Protein AF-A0A8T7HPU5-F1 (afdb_monomer_lite)

pLDDT: mean 74.35, std 21.43, range [22.91, 98.75]

Structure (mmCIF, N/CA/C/O backbone):
data_AF-A0A8T7HPU5-F1
#
_entry.id   AF-A0A8T7HPU5-F1
#
loop_
_atom_site.group_PDB
_atom_site.id
_atom_site.type_symbol
_atom_site.label_atom_id
_atom_site.label_alt_id
_atom_site.label_comp_id
_atom_site.label_asym_id
_atom_site.label_entity_id
_atom_site.label_seq_id
_atom_site.pdbx_PDB_ins_code
_atom_site.Cartn_x
_atom_site.Cartn_y
_atom_site.Cartn_z
_atom_site.occupancy
_atom_site.B_iso_or_equiv
_atom_site.auth_seq_id
_atom_site.auth_comp_id
_atom_site.auth_asym_id
_atom_site.auth_atom_id
_atom_site.pdbx_PDB_model_num
ATOM 1 N N . MET A 1 1 ? 37.423 11.727 41.765 1.00 43.75 1 MET A N 1
ATOM 2 C CA . MET A 1 1 ? 37.832 10.929 40.585 1.00 43.75 1 MET A CA 1
ATOM 3 C C . MET A 1 1 ? 38.995 10.023 40.966 1.00 43.75 1 MET A C 1
ATOM 5 O O . MET A 1 1 ? 39.881 10.502 41.656 1.00 43.75 1 MET A O 1
ATOM 9 N N . LYS A 1 2 ? 38.982 8.768 40.485 1.00 33.03 2 LYS A N 1
ATOM 10 C CA . LYS A 1 2 ? 39.966 7.675 40.692 1.00 33.03 2 LYS A CA 1
ATOM 11 C C . LYS A 1 2 ? 39.807 6.815 41.959 1.00 33.03 2 LYS A C 1
ATOM 13 O O . LYS A 1 2 ? 40.666 6.847 42.831 1.00 33.03 2 LYS A O 1
ATOM 18 N N . LYS A 1 3 ? 38.736 6.002 42.013 1.00 33.00 3 LYS A N 1
ATOM 19 C CA . LYS A 1 3 ? 38.718 4.702 42.732 1.00 33.00 3 LYS A CA 1
ATOM 20 C C . LYS A 1 3 ? 37.520 3.777 42.408 1.00 33.00 3 LYS A C 1
ATOM 22 O O . LYS A 1 3 ? 37.065 3.059 43.284 1.00 33.00 3 LYS A O 1
ATOM 27 N N . ILE A 1 4 ? 36.995 3.774 41.173 1.00 34.06 4 ILE A N 1
ATOM 28 C CA . ILE A 1 4 ? 35.880 2.871 40.774 1.00 34.06 4 ILE A CA 1
ATOM 29 C C . ILE A 1 4 ? 36.101 2.286 39.361 1.00 34.06 4 ILE A C 1
ATOM 31 O O . ILE A 1 4 ? 35.170 2.169 38.588 1.00 34.06 4 ILE A O 1
ATOM 35 N N . TRP A 1 5 ? 37.337 1.967 38.959 1.00 32.38 5 TRP A N 1
ATOM 36 C CA . TRP A 1 5 ? 37.589 1.488 37.580 1.00 32.38 5 TRP A CA 1
ATOM 37 C C . TRP A 1 5 ? 38.651 0.384 37.441 1.00 32.38 5 TRP A C 1
ATOM 39 O O . TRP A 1 5 ? 39.203 0.207 36.364 1.00 32.38 5 TRP A O 1
ATOM 49 N N . PHE A 1 6 ? 38.968 -0.375 38.498 1.00 30.06 6 PHE A N 1
ATOM 50 C CA . PHE A 1 6 ? 40.076 -1.345 38.418 1.00 30.06 6 PHE A CA 1
ATOM 51 C C . PHE A 1 6 ? 39.869 -2.650 39.199 1.00 30.06 6 PHE A C 1
ATOM 53 O O . PHE A 1 6 ? 40.793 -3.134 39.843 1.00 30.06 6 PHE A O 1
ATOM 60 N N . MET A 1 7 ? 38.658 -3.220 39.191 1.00 25.92 7 MET A N 1
ATOM 61 C CA . MET A 1 7 ? 38.436 -4.485 39.911 1.00 25.92 7 MET A CA 1
ATOM 62 C C . MET A 1 7 ? 37.400 -5.442 39.302 1.00 25.92 7 MET A C 1
ATOM 64 O O . MET A 1 7 ? 36.819 -6.235 40.031 1.00 25.92 7 MET A O 1
ATOM 68 N N . MET A 1 8 ? 37.154 -5.401 37.986 1.00 27.83 8 MET A N 1
ATOM 69 C CA . MET A 1 8 ? 36.168 -6.310 37.366 1.00 27.83 8 MET A CA 1
ATOM 70 C C . MET A 1 8 ? 36.596 -6.981 36.058 1.00 27.83 8 MET A C 1
ATOM 72 O O . MET A 1 8 ? 35.745 -7.465 35.324 1.00 27.83 8 MET A O 1
ATOM 76 N N . PHE A 1 9 ? 37.893 -7.091 35.773 1.00 30.23 9 PHE A N 1
ATOM 77 C CA . PHE A 1 9 ? 38.352 -7.943 34.675 1.00 30.23 9 PHE A CA 1
ATOM 78 C C . PHE A 1 9 ? 39.666 -8.624 35.042 1.00 30.23 9 PHE A C 1
ATOM 80 O O . PHE A 1 9 ? 40.619 -7.949 35.415 1.00 30.23 9 PHE A O 1
ATOM 87 N N . ILE A 1 10 ? 39.705 -9.945 34.851 1.00 28.42 10 ILE A N 1
ATOM 88 C CA . ILE A 1 10 ? 40.813 -10.885 35.088 1.00 28.42 10 ILE A CA 1
ATOM 89 C C . ILE A 1 10 ? 40.768 -11.548 36.472 1.00 28.42 10 ILE A C 1
ATOM 91 O O . ILE A 1 10 ? 41.552 -11.253 37.364 1.00 28.42 10 ILE A O 1
ATOM 95 N N . LEU A 1 11 ? 39.889 -12.541 36.595 1.00 26.28 11 LEU A N 1
ATOM 96 C CA . LEU A 1 11 ? 40.323 -13.885 36.973 1.00 26.28 11 LEU A CA 1
ATOM 97 C C . LEU A 1 11 ? 39.499 -14.873 36.146 1.00 26.28 11 LEU A C 1
ATOM 99 O O . LEU A 1 11 ? 38.286 -14.987 36.293 1.00 26.28 11 LEU A O 1
ATOM 103 N N . MET A 1 12 ? 40.189 -15.484 35.188 1.00 27.56 12 MET A N 1
ATOM 104 C CA . MET A 1 12 ? 39.673 -16.528 34.324 1.00 27.56 12 MET A CA 1
ATOM 105 C C . MET A 1 12 ? 39.322 -17.789 35.131 1.00 27.56 12 MET A C 1
ATOM 107 O O . MET A 1 12 ? 40.012 -18.132 36.090 1.00 27.56 12 MET A O 1
ATOM 111 N N . LEU A 1 13 ? 38.306 -18.512 34.653 1.00 27.16 13 LEU A N 1
ATOM 112 C CA . LEU A 1 13 ? 38.219 -19.981 34.706 1.00 27.16 13 LEU A CA 1
ATOM 113 C C . LEU A 1 13 ? 39.570 -20.630 34.304 1.00 27.16 13 LEU A C 1
ATOM 115 O O . LEU A 1 13 ? 40.274 -20.010 33.504 1.00 27.16 13 LEU A O 1
ATOM 119 N N . PRO A 1 14 ? 39.935 -21.864 34.737 1.00 45.97 14 PRO A N 1
ATOM 120 C CA . PRO A 1 14 ? 39.029 -23.025 34.785 1.00 45.97 14 PRO A CA 1
ATOM 121 C C . PRO A 1 14 ? 39.266 -24.049 35.926 1.00 45.97 14 PRO A C 1
ATOM 123 O O . PRO A 1 14 ? 40.374 -24.201 36.424 1.00 45.97 14 PRO A O 1
ATOM 126 N N . TYR A 1 15 ? 38.233 -24.815 36.293 1.00 28.52 15 TYR A N 1
ATOM 127 C CA . TYR A 1 15 ? 38.174 -26.281 36.127 1.00 28.52 15 TYR A CA 1
ATOM 128 C C . TYR A 1 15 ? 36.854 -26.827 36.685 1.00 28.52 15 TYR A C 1
ATOM 130 O O . TYR A 1 15 ? 36.416 -26.478 37.778 1.00 28.52 15 TYR A O 1
ATOM 138 N N . ALA A 1 16 ? 36.235 -27.682 35.878 1.00 30.61 16 ALA A N 1
ATOM 139 C CA . ALA A 1 16 ? 35.053 -28.467 36.181 1.00 30.61 16 ALA A CA 1
ATOM 140 C C . ALA A 1 16 ? 35.331 -29.546 37.239 1.00 30.61 16 ALA A C 1
ATOM 142 O O . ALA A 1 16 ? 36.464 -30.013 37.336 1.00 30.61 16 ALA A O 1
ATOM 143 N N . LEU A 1 17 ? 34.280 -29.997 37.935 1.00 26.05 17 LEU A N 1
ATOM 144 C CA . LEU A 1 17 ? 33.913 -31.416 38.052 1.00 26.05 17 LEU A CA 1
ATOM 145 C C . LEU A 1 17 ? 32.522 -31.565 38.703 1.00 26.05 17 LEU A C 1
ATOM 147 O O . LEU A 1 17 ? 32.294 -31.099 39.811 1.00 26.05 17 LEU A O 1
ATOM 151 N N . CYS A 1 18 ? 31.642 -32.222 37.943 1.00 27.22 18 CYS A N 1
ATOM 152 C CA . CYS A 1 18 ? 30.516 -33.085 38.314 1.00 27.22 18 CYS A CA 1
ATOM 153 C C . CYS A 1 18 ? 29.656 -32.757 39.544 1.00 27.22 18 CYS A C 1
ATOM 155 O O . CYS A 1 18 ? 30.062 -33.043 40.661 1.00 27.22 18 CYS A O 1
ATOM 157 N N . GLU A 1 19 ? 28.386 -32.421 39.294 1.00 25.97 19 GLU A N 1
ATOM 158 C CA . GLU A 1 19 ? 27.231 -33.079 39.926 1.00 25.97 19 GLU A CA 1
ATOM 159 C C . GLU A 1 19 ? 25.975 -32.897 39.037 1.00 25.97 19 GLU A C 1
ATOM 161 O O . GLU A 1 19 ? 25.767 -31.833 38.464 1.00 25.97 19 GLU A O 1
ATOM 166 N N . TYR A 1 20 ? 25.243 -34.003 38.844 1.00 26.73 20 TYR A N 1
ATOM 167 C CA . TYR A 1 20 ? 23.971 -34.256 38.131 1.00 26.73 20 TYR A CA 1
ATOM 168 C C . TYR A 1 20 ? 23.191 -33.079 37.492 1.00 26.73 20 TYR A C 1
ATOM 170 O O . TYR A 1 20 ? 22.871 -32.121 38.196 1.00 26.73 20 TYR A O 1
ATOM 178 N N . PRO A 1 21 ? 22.691 -33.194 36.236 1.00 32.06 21 PRO A N 1
ATOM 179 C CA . PRO A 1 21 ? 21.580 -32.355 35.817 1.00 32.06 21 PRO A CA 1
ATOM 180 C C . PRO A 1 21 ? 20.323 -32.833 36.551 1.00 32.06 21 PRO A C 1
ATOM 182 O O . PRO A 1 21 ? 19.776 -33.907 36.293 1.00 32.06 21 PRO A O 1
ATOM 185 N N . ALA A 1 22 ? 19.904 -32.029 37.523 1.00 30.55 22 ALA A N 1
ATOM 186 C CA . ALA A 1 22 ? 18.551 -32.053 38.038 1.00 30.55 22 ALA A CA 1
ATOM 187 C C . ALA A 1 22 ? 17.574 -31.898 36.866 1.00 30.55 22 ALA A C 1
ATOM 189 O O . ALA A 1 22 ? 17.800 -31.085 35.969 1.00 30.55 22 ALA A O 1
ATOM 190 N N . TRP A 1 23 ? 16.489 -32.670 36.903 1.00 33.09 23 TRP A N 1
ATOM 191 C CA . TRP A 1 23 ? 15.295 -32.420 36.107 1.00 33.09 23 TRP A CA 1
ATOM 192 C C . TRP A 1 23 ? 14.881 -30.964 36.317 1.00 33.09 23 TRP A C 1
ATOM 194 O O . TRP A 1 23 ? 14.384 -30.597 37.382 1.00 33.09 23 TRP A O 1
ATOM 204 N N . THR A 1 24 ? 15.136 -30.106 35.336 1.00 34.16 24 THR A N 1
ATOM 205 C CA . THR A 1 24 ? 14.506 -28.796 35.311 1.00 34.16 24 THR A CA 1
ATOM 206 C C . THR A 1 24 ? 13.096 -29.015 34.798 1.00 34.16 24 THR A C 1
ATOM 208 O O . THR A 1 24 ? 12.882 -29.087 33.591 1.00 34.16 24 THR A O 1
ATOM 211 N N . ASP A 1 25 ? 12.141 -29.115 35.721 1.00 36.31 25 ASP A N 1
ATOM 212 C CA . ASP A 1 25 ? 10.736 -28.805 35.458 1.00 36.31 25 ASP A CA 1
ATOM 213 C C . ASP A 1 25 ? 10.659 -27.327 35.036 1.00 36.31 25 ASP A C 1
ATOM 215 O O . ASP A 1 25 ? 10.293 -26.446 35.818 1.00 36.31 25 ASP A O 1
ATOM 219 N N . SER A 1 26 ? 11.087 -27.000 33.813 1.00 39.91 26 SER A N 1
ATOM 220 C CA . SER A 1 26 ? 10.837 -25.681 33.249 1.00 39.91 26 SER A CA 1
ATOM 221 C C . SER A 1 26 ? 9.363 -25.645 32.872 1.00 39.91 26 SER A C 1
ATOM 223 O O . SER A 1 26 ? 8.973 -26.048 31.778 1.00 39.91 26 SER A O 1
ATOM 225 N N . MET A 1 27 ? 8.533 -25.215 33.822 1.00 45.03 27 MET A N 1
ATOM 226 C CA . MET A 1 27 ? 7.154 -24.833 33.555 1.00 45.03 27 MET A CA 1
ATOM 227 C C . MET A 1 27 ? 7.147 -23.789 32.426 1.00 45.03 27 MET A C 1
ATOM 229 O O . MET A 1 27 ? 7.620 -22.670 32.615 1.00 45.03 27 MET A O 1
ATOM 233 N N . ASP A 1 28 ? 6.632 -24.204 31.268 1.00 52.56 28 ASP A N 1
ATOM 234 C CA . ASP A 1 28 ? 6.396 -23.454 30.031 1.00 52.56 28 ASP A CA 1
ATOM 235 C C . ASP A 1 28 ? 7.604 -22.689 29.446 1.00 52.56 28 ASP A C 1
ATOM 237 O O . ASP A 1 28 ? 7.852 -21.527 29.780 1.00 52.56 28 ASP A O 1
ATOM 241 N N . ALA A 1 29 ? 8.288 -23.293 28.466 1.00 53.31 29 ALA A N 1
ATOM 242 C CA . ALA A 1 29 ? 9.093 -22.548 27.489 1.00 53.31 29 ALA A CA 1
ATOM 243 C C . ALA A 1 29 ? 8.183 -21.539 26.753 1.00 53.31 29 ALA A C 1
ATOM 245 O O . ALA A 1 29 ? 7.066 -21.885 26.358 1.00 53.31 29 ALA A O 1
ATOM 246 N N . LYS A 1 30 ? 8.608 -20.277 26.610 1.00 55.06 30 LYS A N 1
ATOM 247 C CA . LYS A 1 30 ? 7.749 -19.155 26.167 1.00 55.06 30 LYS A CA 1
ATOM 248 C C . LYS A 1 30 ? 8.330 -18.319 25.026 1.00 55.06 30 LYS A C 1
ATOM 250 O O . LYS A 1 30 ? 7.783 -17.252 24.745 1.00 55.06 30 LYS A O 1
ATOM 255 N N . SER A 1 31 ? 9.391 -18.757 24.344 1.00 68.38 31 SER A N 1
ATOM 256 C CA . SER A 1 31 ? 9.898 -18.018 23.182 1.00 68.38 31 SER A CA 1
ATOM 257 C C . SER A 1 31 ? 10.467 -18.894 22.064 1.00 68.38 31 SER A C 1
ATOM 259 O O . SER A 1 31 ? 11.044 -19.945 22.316 1.00 68.38 31 SER A O 1
ATOM 261 N N . GLU A 1 32 ? 10.411 -18.393 20.825 1.00 64.44 32 GLU A N 1
ATOM 262 C CA . GLU A 1 32 ? 11.103 -18.975 19.658 1.00 64.44 32 GLU A CA 1
ATOM 263 C C . GLU A 1 32 ? 12.636 -18.994 19.802 1.00 64.44 32 GLU A C 1
ATOM 265 O O . GLU A 1 32 ? 13.326 -19.563 18.961 1.00 64.44 32 GLU A O 1
ATOM 270 N N . LYS A 1 33 ? 13.189 -18.362 20.846 1.00 70.19 33 LYS A N 1
ATOM 271 C CA . LYS A 1 33 ? 14.622 -18.383 21.172 1.00 70.19 33 LYS A CA 1
ATOM 272 C C . LYS A 1 33 ? 14.982 -19.500 22.150 1.00 70.19 33 LYS A C 1
ATOM 274 O O . LYS A 1 33 ? 16.169 -19.705 22.404 1.00 70.19 33 LYS A O 1
ATOM 279 N N . ASP A 1 34 ? 13.991 -20.194 22.706 1.00 78.50 34 ASP A N 1
ATOM 280 C CA . ASP A 1 34 ? 14.223 -21.295 23.631 1.00 78.50 34 ASP A CA 1
ATOM 281 C C . ASP A 1 34 ? 14.756 -22.507 22.841 1.00 78.50 34 ASP A C 1
ATOM 283 O O . ASP A 1 34 ? 14.371 -22.711 21.683 1.00 78.50 34 ASP A O 1
ATOM 287 N N . PRO A 1 35 ? 15.656 -23.318 23.429 1.00 83.94 35 PRO A N 1
ATOM 288 C CA . PRO A 1 35 ? 16.241 -24.480 22.755 1.00 83.94 35 PRO A CA 1
ATOM 289 C C . PRO A 1 35 ? 15.180 -25.490 22.282 1.00 83.94 35 PRO A C 1
ATOM 291 O O . PRO A 1 35 ? 15.381 -26.168 21.276 1.00 83.94 35 PRO A O 1
ATOM 294 N N . LEU A 1 36 ? 14.027 -25.555 22.951 1.00 87.31 36 LEU A N 1
ATOM 295 C CA . LEU A 1 36 ? 12.893 -26.387 22.559 1.00 87.31 36 LEU A CA 1
ATOM 296 C C . LEU A 1 36 ? 11.577 -25.723 23.001 1.00 87.31 36 LEU A C 1
ATOM 298 O O . LEU A 1 36 ? 11.451 -25.332 24.161 1.00 87.31 36 LEU A O 1
ATOM 302 N N . TYR A 1 37 ? 10.605 -25.580 22.095 1.00 85.69 37 TYR A N 1
ATOM 303 C CA . TYR A 1 37 ? 9.370 -24.818 22.340 1.00 85.69 37 TYR A CA 1
ATOM 304 C C . TYR A 1 37 ? 8.148 -25.424 21.630 1.00 85.69 37 TYR A C 1
ATOM 306 O O . TYR A 1 37 ? 8.263 -25.880 20.496 1.00 85.69 37 TYR A O 1
ATOM 314 N N . ILE A 1 38 ? 6.968 -25.398 22.269 1.00 86.75 38 ILE A N 1
ATOM 315 C CA . ILE A 1 38 ? 5.692 -25.832 21.670 1.00 86.75 38 ILE A CA 1
ATOM 316 C C . ILE A 1 38 ? 4.753 -24.633 21.509 1.00 86.75 38 ILE A C 1
ATOM 318 O O . ILE A 1 38 ? 4.292 -24.040 22.488 1.00 86.75 38 ILE A O 1
ATOM 322 N N . GLU A 1 39 ? 4.380 -24.343 20.266 1.00 87.75 39 GLU A N 1
ATOM 323 C CA . GLU A 1 39 ? 3.296 -23.432 19.927 1.00 87.75 39 GLU A CA 1
ATOM 324 C C . GLU A 1 39 ? 1.978 -24.212 19.769 1.00 87.75 39 GLU A C 1
ATOM 326 O O . GLU A 1 39 ? 1.779 -24.984 18.831 1.00 87.75 39 GLU A O 1
ATOM 331 N N . MET A 1 40 ? 1.054 -23.990 20.702 1.00 84.06 40 MET A N 1
ATOM 332 C CA . MET A 1 40 ? -0.336 -24.460 20.650 1.00 84.06 40 MET A CA 1
ATOM 333 C C . MET A 1 40 ? -1.232 -23.526 21.471 1.00 84.06 40 MET A C 1
ATOM 335 O O . MET A 1 40 ? -0.732 -22.715 22.255 1.00 84.06 40 MET A O 1
ATOM 339 N N . ASP A 1 41 ? -2.549 -23.629 21.322 1.00 80.62 41 ASP A N 1
ATOM 340 C CA . ASP A 1 41 ? -3.497 -22.828 22.097 1.00 80.62 41 ASP A CA 1
ATOM 341 C C . ASP A 1 41 ? -3.610 -23.297 23.558 1.00 80.62 41 ASP A C 1
ATOM 343 O O . ASP A 1 41 ? -3.800 -24.476 23.829 1.00 80.62 41 ASP A O 1
ATOM 347 N N . ASP A 1 42 ? -3.623 -22.355 24.510 1.00 84.44 42 ASP A N 1
ATOM 348 C CA . ASP A 1 42 ? -3.756 -22.658 25.957 1.00 84.44 42 ASP A CA 1
ATOM 349 C C . ASP A 1 42 ? -5.128 -23.248 26.349 1.00 84.44 42 ASP A C 1
ATOM 351 O O . ASP A 1 42 ? -5.370 -23.645 27.490 1.00 84.44 42 ASP A O 1
ATOM 355 N N . SER A 1 43 ? -6.072 -23.263 25.408 1.00 78.19 43 SER A N 1
ATOM 356 C CA . SER A 1 43 ? -7.384 -23.860 25.600 1.00 78.19 43 SER A CA 1
ATOM 357 C C . SER A 1 43 ? -7.918 -24.366 24.274 1.00 78.19 43 SER A C 1
ATOM 359 O O . SER A 1 43 ? -7.900 -23.610 23.299 1.00 78.19 43 SER A O 1
ATOM 361 N N . LEU A 1 44 ? -8.377 -25.617 24.271 1.00 75.62 44 LEU A N 1
ATOM 362 C CA . LEU A 1 44 ? -8.772 -26.366 23.080 1.00 75.62 44 LEU A CA 1
ATOM 363 C C . LEU A 1 44 ? -10.199 -26.896 23.224 1.00 75.62 44 LEU A C 1
ATOM 365 O O . LEU A 1 44 ? -10.546 -27.337 24.319 1.00 75.62 44 LEU A O 1
ATOM 369 N N . PRO A 1 45 ? -11.032 -26.851 22.175 1.00 71.25 45 PRO A N 1
ATOM 370 C CA . PRO A 1 45 ? -12.383 -27.382 22.247 1.00 71.25 45 PRO A CA 1
ATOM 371 C C . PRO A 1 45 ? -12.373 -28.912 22.358 1.00 71.25 45 PRO A C 1
ATOM 373 O O . PRO A 1 45 ? -11.582 -29.581 21.693 1.00 71.25 45 PRO A O 1
ATOM 376 N N . SER A 1 46 ? -13.261 -29.462 23.190 1.00 70.81 46 SER A N 1
ATOM 377 C CA . SER A 1 46 ? -13.429 -30.918 23.304 1.00 70.81 46 SER A CA 1
ATOM 378 C C . SER A 1 46 ? -13.834 -31.532 21.956 1.00 70.81 46 SER A C 1
ATOM 380 O O . SER A 1 46 ? -14.648 -30.959 21.232 1.00 70.81 46 SER A O 1
ATOM 382 N N . TYR A 1 47 ? -13.247 -32.681 21.621 1.00 60.75 47 TYR A N 1
ATOM 383 C CA . TYR A 1 47 ? -13.461 -33.476 20.403 1.00 60.75 47 TYR A CA 1
ATOM 384 C C . TYR A 1 47 ? -13.100 -32.803 19.069 1.00 60.75 47 TYR A C 1
ATOM 386 O O . TYR A 1 47 ? -13.316 -33.392 18.008 1.00 60.75 47 TYR A O 1
ATOM 394 N N . MET A 1 48 ? -12.498 -31.611 19.095 1.00 61.34 48 MET A N 1
ATOM 395 C CA . MET A 1 48 ? -12.080 -30.902 17.885 1.00 61.34 48 MET A CA 1
ATOM 396 C C . MET A 1 48 ? -10.609 -31.181 17.531 1.00 61.34 48 MET A C 1
ATOM 398 O O . MET A 1 48 ? -9.756 -31.211 18.424 1.00 61.34 48 MET A O 1
ATOM 402 N N . PRO A 1 49 ? -10.286 -31.351 16.234 1.00 65.44 49 PRO A N 1
ATOM 403 C CA . PRO A 1 49 ? -8.915 -31.363 15.733 1.00 65.44 49 PRO A CA 1
ATOM 404 C C . PRO A 1 49 ? -8.136 -30.107 16.148 1.00 65.44 49 PRO A C 1
ATOM 406 O O . PRO A 1 49 ? -8.584 -28.983 15.923 1.00 65.44 49 PRO A O 1
ATOM 409 N N . ALA A 1 50 ? -6.946 -30.298 16.702 1.00 74.38 50 ALA A N 1
ATOM 410 C CA . ALA A 1 50 ? -5.995 -29.259 17.069 1.00 74.38 50 ALA A CA 1
ATOM 411 C C . ALA A 1 50 ? -4.617 -29.567 16.468 1.00 74.38 50 ALA A C 1
ATOM 413 O O . ALA A 1 50 ? -4.327 -30.697 16.070 1.00 74.38 50 ALA A O 1
ATOM 414 N N . LYS A 1 51 ? -3.765 -28.543 16.395 1.00 84.50 51 LYS A N 1
ATOM 415 C CA . LYS A 1 51 ? -2.385 -28.652 15.915 1.00 84.50 51 LYS A CA 1
ATOM 416 C C . LYS A 1 51 ? -1.427 -28.103 16.964 1.00 84.50 51 LYS A C 1
ATOM 418 O O . LYS A 1 51 ? -1.691 -27.050 17.544 1.00 84.50 51 LYS A O 1
ATOM 423 N N . ALA A 1 52 ? -0.314 -28.795 17.166 1.00 85.38 52 ALA A N 1
ATOM 424 C CA . ALA A 1 52 ? 0.838 -28.304 17.909 1.00 85.38 52 ALA A CA 1
ATOM 425 C C . ALA A 1 52 ? 2.035 -28.195 16.963 1.00 85.38 52 ALA A C 1
ATOM 427 O O . ALA A 1 52 ? 2.332 -29.141 16.233 1.00 85.38 52 ALA A O 1
ATOM 428 N N . LYS A 1 53 ? 2.725 -27.052 16.991 1.00 91.00 53 LYS A N 1
ATOM 429 C CA . LYS A 1 53 ? 4.021 -26.872 16.329 1.00 91.00 53 LYS A CA 1
ATOM 430 C C . LYS A 1 53 ? 5.129 -26.931 17.369 1.00 91.00 53 LYS A C 1
ATOM 432 O O . LYS A 1 53 ? 5.045 -26.251 18.384 1.00 91.00 53 LYS A O 1
ATOM 437 N N . ILE A 1 54 ? 6.160 -27.727 17.125 1.00 90.69 54 ILE A N 1
ATOM 438 C CA . ILE A 1 54 ? 7.296 -27.915 18.027 1.00 90.69 54 ILE A CA 1
ATOM 439 C C . ILE A 1 54 ? 8.545 -27.381 17.337 1.00 90.69 54 ILE A C 1
ATOM 441 O O . ILE A 1 54 ? 8.966 -27.927 16.323 1.00 90.69 54 ILE A O 1
ATOM 445 N N . PHE A 1 55 ? 9.121 -26.314 17.880 1.00 89.44 55 PHE A N 1
ATOM 446 C CA . PHE A 1 55 ? 10.350 -25.686 17.404 1.00 89.44 55 PHE A CA 1
ATOM 447 C C . PHE A 1 55 ? 11.545 -26.268 18.156 1.00 89.44 55 PHE A C 1
ATOM 449 O O . PHE A 1 55 ? 11.563 -26.270 19.388 1.00 89.44 55 PHE A O 1
ATOM 456 N N . ILE A 1 56 ? 12.539 -26.759 17.416 1.00 93.25 56 ILE A N 1
ATOM 457 C CA . ILE A 1 56 ? 13.693 -27.490 17.952 1.00 93.25 56 ILE A CA 1
ATOM 458 C C . ILE A 1 56 ? 14.954 -26.716 17.581 1.00 93.25 56 ILE A C 1
ATOM 460 O O . ILE A 1 56 ? 15.559 -26.936 16.534 1.00 93.25 56 ILE A O 1
ATOM 464 N N . ASN A 1 57 ? 15.335 -25.768 18.432 1.00 89.12 57 ASN A N 1
ATOM 465 C CA . ASN A 1 57 ? 16.496 -24.906 18.212 1.00 89.12 57 ASN A CA 1
ATOM 466 C C . ASN A 1 57 ? 17.785 -25.478 18.814 1.00 89.12 57 ASN A C 1
ATOM 468 O O . ASN A 1 57 ? 18.871 -25.016 18.465 1.00 89.12 57 ASN A O 1
ATOM 472 N N . ASP A 1 58 ? 17.680 -26.473 19.698 1.00 91.81 58 ASP A N 1
ATOM 473 C CA . ASP A 1 58 ? 18.818 -27.111 20.347 1.00 91.81 58 ASP A CA 1
ATOM 474 C C . ASP A 1 58 ? 19.647 -27.924 19.332 1.00 91.81 58 ASP A C 1
ATOM 476 O O . ASP A 1 58 ? 19.165 -28.933 18.795 1.00 91.81 58 ASP A O 1
ATOM 480 N N . PRO A 1 59 ? 20.907 -27.531 19.059 1.00 90.38 59 PRO A N 1
ATOM 481 C CA . PRO A 1 59 ? 21.751 -28.235 18.102 1.00 90.38 59 PRO A CA 1
ATOM 482 C C . PRO A 1 59 ? 22.045 -29.685 18.502 1.00 90.38 59 PRO A C 1
ATOM 484 O O . PRO A 1 59 ? 22.265 -30.513 17.618 1.00 90.38 59 PRO A O 1
ATOM 487 N N . LEU A 1 60 ? 22.058 -30.005 19.803 1.00 90.50 60 LEU A N 1
ATOM 488 C CA . LEU A 1 60 ? 22.287 -31.361 20.299 1.00 90.50 60 LEU A CA 1
ATOM 489 C C . LEU A 1 60 ? 21.092 -32.254 19.973 1.00 90.50 60 LEU A C 1
ATOM 491 O O . LEU A 1 60 ? 21.289 -33.342 19.440 1.00 90.50 60 LEU A O 1
ATOM 495 N N . ILE A 1 61 ? 19.864 -31.784 20.218 1.00 93.75 61 ILE A N 1
ATOM 496 C CA . ILE A 1 61 ? 18.646 -32.539 19.886 1.00 93.75 61 ILE A CA 1
ATOM 497 C C . ILE A 1 61 ? 18.581 -32.786 18.378 1.00 93.75 61 ILE A C 1
ATOM 499 O O . ILE A 1 61 ? 18.414 -33.923 17.954 1.00 93.75 61 ILE A O 1
ATOM 503 N N . ARG A 1 62 ? 18.786 -31.753 17.550 1.00 93.38 62 ARG A N 1
ATOM 504 C CA . ARG A 1 62 ? 18.752 -31.898 16.081 1.00 93.38 62 ARG A CA 1
ATOM 505 C C . ARG A 1 62 ? 19.794 -32.866 15.530 1.00 93.38 62 ARG A C 1
ATOM 507 O O . ARG A 1 62 ? 19.567 -33.459 14.482 1.00 93.38 62 ARG A O 1
ATOM 514 N N . LYS A 1 63 ? 20.945 -32.971 16.195 1.00 93.62 63 LYS A N 1
ATOM 515 C CA . LYS A 1 63 ? 22.068 -33.795 15.746 1.00 93.62 63 LYS A CA 1
ATOM 516 C C . LYS A 1 63 ? 21.997 -35.230 16.260 1.00 93.62 63 LYS A C 1
ATOM 518 O O . LYS A 1 63 ? 22.370 -36.141 15.530 1.00 93.62 63 LYS A O 1
ATOM 523 N N . GLU A 1 64 ? 21.597 -35.416 17.513 1.00 93.75 64 GLU A N 1
ATOM 524 C CA . GLU A 1 64 ? 21.751 -36.688 18.226 1.00 93.75 64 GLU A CA 1
ATOM 525 C C . GLU A 1 64 ? 20.419 -37.409 18.482 1.00 93.75 64 GLU A C 1
ATOM 527 O O . GLU A 1 64 ? 20.441 -38.608 18.760 1.00 93.75 64 GLU A O 1
ATOM 532 N N . ALA A 1 65 ? 19.267 -36.728 18.409 1.00 94.62 65 ALA A N 1
ATOM 533 C CA . ALA A 1 65 ? 17.978 -37.404 18.533 1.00 94.62 65 ALA A CA 1
ATOM 534 C C . ALA A 1 65 ? 17.635 -38.117 17.224 1.00 94.62 65 ALA A C 1
ATOM 536 O O . ALA A 1 65 ? 17.797 -37.563 16.139 1.00 94.62 65 ALA A O 1
ATOM 537 N N . ASN A 1 66 ? 17.130 -39.340 17.335 1.00 93.19 66 ASN A N 1
ATOM 538 C CA . ASN A 1 66 ? 16.679 -40.146 16.200 1.00 93.19 66 ASN A CA 1
ATOM 539 C C . ASN A 1 66 ? 15.230 -40.634 16.354 1.00 93.19 66 ASN A C 1
ATOM 541 O O . ASN A 1 66 ? 14.665 -41.167 15.398 1.00 93.19 66 ASN A O 1
ATOM 545 N N . TYR A 1 67 ? 14.611 -40.408 17.519 1.00 91.25 67 TYR A N 1
ATOM 546 C CA . TYR A 1 67 ? 13.194 -40.667 17.767 1.00 91.25 67 TYR A CA 1
ATOM 547 C C . TYR A 1 67 ? 12.570 -39.588 18.653 1.00 91.25 67 TYR A C 1
ATOM 549 O O . TYR A 1 67 ? 13.248 -38.990 19.491 1.00 91.25 67 TYR A O 1
ATOM 557 N N . ILE A 1 68 ? 11.261 -39.397 18.497 1.00 91.19 68 ILE A N 1
ATOM 558 C CA . ILE A 1 68 ? 10.418 -38.606 19.400 1.00 91.19 68 ILE A CA 1
ATOM 559 C C . ILE A 1 68 ? 9.289 -39.456 19.966 1.00 91.19 68 ILE A C 1
ATOM 561 O O . ILE A 1 68 ? 8.742 -40.272 19.235 1.00 91.19 68 ILE A O 1
ATOM 565 N N . GLU A 1 69 ? 8.897 -39.232 21.214 1.00 88.62 69 GLU A N 1
ATOM 566 C CA . GLU A 1 69 ? 7.669 -39.770 21.803 1.00 88.62 69 GLU A CA 1
ATOM 567 C C . GLU A 1 69 ? 6.686 -38.627 22.048 1.00 88.62 69 GLU A C 1
ATOM 569 O O . GLU A 1 69 ? 7.047 -37.603 22.623 1.00 88.62 69 GLU A O 1
ATOM 574 N N . VAL A 1 70 ? 5.448 -38.784 21.582 1.00 85.38 70 VAL A N 1
ATOM 575 C CA . VAL A 1 70 ? 4.380 -37.799 21.787 1.00 85.38 70 VAL A CA 1
ATOM 576 C C . VAL A 1 70 ? 3.484 -38.298 22.907 1.00 85.38 70 VAL A C 1
ATOM 578 O O . VAL A 1 70 ? 3.069 -39.452 22.905 1.00 85.38 70 VAL A O 1
ATOM 581 N N . PHE A 1 71 ? 3.155 -37.429 23.852 1.00 84.88 71 PHE A N 1
ATOM 582 C CA . PHE A 1 71 ? 2.228 -37.740 24.926 1.00 84.88 71 PHE A CA 1
ATOM 583 C C . PHE A 1 71 ? 1.180 -36.643 25.044 1.00 84.88 71 PHE A C 1
ATOM 585 O O . PHE A 1 71 ? 1.495 -35.458 25.100 1.00 84.88 71 PHE A O 1
ATOM 592 N N . ALA A 1 72 ? -0.087 -37.034 25.118 1.00 80.38 72 ALA A N 1
ATOM 593 C CA . ALA A 1 72 ? -1.177 -36.112 25.374 1.00 80.38 72 ALA A CA 1
ATOM 594 C C . ALA A 1 72 ? -2.099 -36.713 26.439 1.00 80.38 72 ALA A C 1
ATOM 596 O O . ALA A 1 72 ? -2.607 -37.821 26.277 1.00 80.38 72 ALA A O 1
ATOM 597 N N . SER A 1 73 ? -2.306 -36.010 27.553 1.00 80.50 73 SER A N 1
ATOM 598 C CA . SER A 1 73 ? -3.306 -36.428 28.536 1.00 80.50 73 SER A CA 1
ATOM 599 C C . SER A 1 73 ? -4.687 -36.000 28.057 1.00 80.50 73 SER A C 1
ATOM 601 O O . SER A 1 73 ? -4.847 -34.868 27.594 1.00 80.50 73 SER A O 1
ATOM 603 N N . ASN A 1 74 ? -5.684 -36.889 28.185 1.00 71.75 74 ASN A N 1
ATOM 604 C CA . ASN A 1 74 ? -7.064 -36.602 27.779 1.00 71.75 74 ASN A CA 1
ATOM 605 C C . ASN A 1 74 ? -7.120 -36.147 26.305 1.00 71.75 74 ASN A C 1
ATOM 607 O O . ASN A 1 74 ? -7.636 -35.071 26.007 1.00 71.75 74 ASN A O 1
ATOM 611 N N . ALA A 1 75 ? -6.462 -36.886 25.403 1.00 64.94 75 ALA A N 1
ATOM 612 C CA . ALA A 1 75 ? -6.378 -36.564 23.982 1.00 64.94 75 ALA A CA 1
ATOM 613 C C . ALA A 1 75 ? -5.899 -37.758 23.134 1.00 64.94 75 ALA A C 1
ATOM 615 O O . ALA A 1 75 ? -5.140 -38.596 23.617 1.00 64.94 75 ALA A O 1
ATOM 616 N N . VAL A 1 76 ? -6.279 -37.778 21.852 1.00 64.69 76 VAL A N 1
ATOM 617 C CA . VAL A 1 76 ? -5.779 -38.732 20.844 1.00 64.69 76 VAL A CA 1
ATOM 618 C C . VAL A 1 76 ? -4.936 -37.983 19.816 1.00 64.69 76 VAL A C 1
ATOM 620 O O . VAL A 1 76 ? -5.434 -37.092 19.123 1.00 64.69 76 VAL A O 1
ATOM 623 N N . ALA A 1 77 ? -3.649 -38.319 19.725 1.00 59.31 77 ALA A N 1
ATOM 624 C CA . ALA A 1 77 ? -2.735 -37.751 18.738 1.00 59.31 77 ALA A CA 1
ATOM 625 C C . ALA A 1 77 ? -2.860 -38.468 17.382 1.00 59.31 77 ALA A C 1
ATOM 627 O O . ALA A 1 77 ? -3.157 -39.660 17.309 1.00 59.31 77 ALA A O 1
ATOM 628 N N . TYR A 1 78 ? -2.628 -37.745 16.292 1.00 64.94 78 TYR A N 1
ATOM 629 C CA . TYR A 1 78 ? -2.602 -38.294 14.941 1.00 64.94 78 TYR A CA 1
ATOM 630 C C . TYR A 1 78 ? -1.538 -37.591 14.094 1.00 64.94 78 TYR A C 1
ATOM 632 O O . TYR A 1 78 ? -1.181 -36.429 14.301 1.00 64.94 78 TYR A O 1
ATOM 640 N N . THR A 1 79 ? -1.009 -38.313 13.114 1.00 57.78 79 THR A N 1
ATOM 641 C CA . THR A 1 79 ? -0.052 -37.752 12.152 1.00 57.78 79 THR A CA 1
ATOM 642 C C . THR A 1 79 ? -0.762 -36.825 11.155 1.00 57.78 79 THR A C 1
ATOM 644 O O . THR A 1 79 ? -1.962 -36.957 10.915 1.00 57.78 79 THR A O 1
ATOM 647 N N . LEU A 1 80 ? -0.043 -35.890 10.521 1.00 47.59 80 LEU A N 1
ATOM 648 C CA . LEU A 1 80 ? -0.629 -34.999 9.500 1.00 47.59 80 LEU A CA 1
ATOM 649 C C . LEU A 1 80 ? -1.148 -35.738 8.251 1.00 47.59 80 LEU A C 1
ATOM 651 O O . LEU A 1 80 ? -1.974 -35.188 7.526 1.00 47.59 80 LEU A O 1
ATOM 655 N N . SER A 1 81 ? -0.712 -36.979 8.016 1.00 43.84 81 SER A N 1
ATOM 656 C CA . SER A 1 81 ? -1.264 -37.880 6.994 1.00 43.84 81 SER A CA 1
ATOM 657 C C . SER A 1 81 ? -2.599 -38.522 7.400 1.00 43.84 81 SER A C 1
ATOM 659 O O . SER A 1 81 ? -3.193 -39.242 6.600 1.00 43.84 81 SER A O 1
ATOM 661 N N . GLY A 1 82 ? -3.096 -38.256 8.613 1.00 39.97 82 GLY A N 1
ATOM 662 C CA . GLY A 1 82 ? -4.368 -38.773 9.119 1.00 39.97 82 GLY A CA 1
ATOM 663 C C . GLY A 1 82 ? -4.298 -40.199 9.664 1.00 39.97 82 GLY A C 1
ATOM 664 O O . GLY A 1 82 ? -5.345 -40.778 9.954 1.00 39.97 82 GLY A O 1
ATOM 665 N N . GLU A 1 83 ? -3.101 -40.773 9.816 1.00 51.59 83 GLU A N 1
ATOM 666 C CA . GLU A 1 83 ? -2.941 -42.060 10.492 1.00 51.59 83 GLU A CA 1
ATOM 667 C C . GLU A 1 83 ? -3.078 -41.855 12.006 1.00 51.59 83 GLU A C 1
ATOM 669 O O . GLU A 1 83 ? -2.354 -41.055 12.613 1.00 51.59 83 GLU A O 1
ATOM 674 N N . GLU A 1 84 ? -4.047 -42.559 12.591 1.00 50.75 84 GLU A N 1
ATOM 675 C CA . GLU A 1 84 ? -4.313 -42.582 14.027 1.00 50.75 84 GLU A CA 1
ATOM 676 C C . GLU A 1 84 ? -3.117 -43.194 14.762 1.00 50.75 84 GLU A C 1
ATOM 678 O O . GLU A 1 84 ? -2.679 -44.306 14.451 1.00 50.75 84 GLU A O 1
ATOM 683 N N . ILE A 1 85 ? -2.577 -42.467 15.742 1.00 57.53 85 ILE A N 1
ATOM 684 C CA . ILE A 1 85 ? -1.516 -42.991 16.599 1.00 57.53 85 ILE A CA 1
ATOM 685 C C . ILE A 1 85 ? -2.211 -43.843 17.664 1.00 57.53 85 ILE A C 1
ATOM 687 O O . ILE A 1 85 ? -2.731 -43.332 18.652 1.00 57.53 85 ILE A O 1
ATOM 691 N N . VAL A 1 86 ? -2.285 -45.154 17.423 1.00 52.03 86 VAL A N 1
ATOM 692 C CA . VAL A 1 86 ? -2.988 -46.101 18.302 1.00 52.03 86 VAL A CA 1
ATOM 693 C C . VAL A 1 86 ? -2.347 -46.116 19.694 1.00 52.03 86 VAL A C 1
ATOM 695 O O . VAL A 1 86 ? -1.176 -46.466 19.853 1.00 52.03 86 VAL A O 1
ATOM 698 N N . ILE A 1 87 ? -3.136 -45.769 20.714 1.00 50.06 87 ILE A N 1
ATOM 699 C CA . ILE A 1 87 ? -2.722 -45.777 22.120 1.00 50.06 87 ILE A CA 1
ATOM 700 C C . ILE A 1 87 ? -2.911 -47.191 22.684 1.00 50.06 87 ILE A C 1
ATOM 702 O O . ILE A 1 87 ? -4.039 -47.642 22.869 1.00 50.06 87 ILE A O 1
ATOM 706 N N . ASP A 1 88 ? -1.816 -47.896 22.984 1.00 46.84 88 ASP A N 1
ATOM 707 C CA . ASP A 1 88 ? -1.880 -49.085 23.843 1.00 46.84 88 ASP A CA 1
ATOM 708 C C . ASP A 1 88 ? -1.867 -48.634 25.321 1.00 46.84 88 ASP A C 1
ATOM 710 O O . ASP A 1 88 ? -0.932 -47.934 25.727 1.00 46.84 88 ASP A O 1
ATOM 714 N N . PRO A 1 89 ? -2.853 -49.029 26.149 1.00 43.97 89 PRO A N 1
ATOM 715 C CA . PRO A 1 89 ? -2.909 -48.711 27.579 1.00 43.97 89 PRO A CA 1
ATOM 716 C C . PRO A 1 89 ? -1.700 -49.172 28.419 1.00 43.97 89 PRO A C 1
ATOM 718 O O . PRO A 1 89 ? -1.623 -48.831 29.598 1.00 43.97 89 PRO A O 1
ATOM 721 N N . SER A 1 90 ? -0.766 -49.961 27.870 1.00 45.16 90 SER A N 1
ATOM 722 C CA . SER A 1 90 ? 0.313 -50.607 28.632 1.00 45.16 90 SER A CA 1
ATOM 723 C C . SER A 1 90 ? 1.546 -49.743 28.968 1.00 45.16 90 SER A C 1
ATOM 725 O O . SER A 1 90 ? 2.505 -50.274 29.528 1.00 45.16 90 SER A O 1
ATOM 727 N N . GLY A 1 91 ? 1.576 -48.446 28.633 1.00 48.59 91 GLY A N 1
ATOM 728 C CA . GLY A 1 91 ? 2.540 -47.483 29.202 1.00 48.59 91 GLY A CA 1
ATOM 729 C C . GLY A 1 91 ? 4.038 -47.738 28.949 1.00 48.59 91 GLY A C 1
ATOM 730 O O . GLY A 1 91 ? 4.850 -47.519 29.843 1.00 48.59 91 GLY A O 1
ATOM 731 N N . THR A 1 92 ? 4.433 -48.200 27.760 1.00 47.16 92 THR A N 1
ATOM 732 C CA . THR A 1 92 ? 5.852 -48.377 27.378 1.00 47.16 92 THR A CA 1
ATOM 733 C C . THR A 1 92 ? 6.067 -48.002 25.908 1.00 47.16 92 THR A C 1
ATOM 735 O O . THR A 1 92 ? 5.444 -48.618 25.054 1.00 47.16 92 THR A O 1
ATOM 738 N N . PHE A 1 93 ? 6.889 -46.972 25.642 1.00 44.94 93 PHE A N 1
ATOM 739 C CA . PHE A 1 93 ? 7.593 -46.591 24.392 1.00 44.94 93 PHE A CA 1
ATOM 740 C C . PHE A 1 93 ? 6.911 -46.884 23.031 1.00 44.94 93 PHE A C 1
ATOM 742 O O . PHE A 1 93 ? 7.549 -47.312 22.064 1.00 44.94 93 PHE A O 1
ATOM 749 N N . ARG A 1 94 ? 5.592 -46.686 22.915 1.00 54.44 94 ARG A N 1
ATOM 750 C CA . ARG A 1 94 ? 4.821 -47.106 21.722 1.00 54.44 94 ARG A CA 1
ATOM 751 C C . ARG A 1 94 ? 4.460 -45.984 20.757 1.00 54.44 94 ARG A C 1
ATOM 753 O O . ARG A 1 94 ? 4.109 -46.288 19.622 1.00 54.44 94 ARG A O 1
ATOM 760 N N . GLN A 1 95 ? 4.620 -44.719 21.145 1.00 64.25 95 GLN A N 1
ATOM 761 C CA . GLN A 1 95 ? 4.344 -43.562 20.278 1.00 64.25 95 GLN A CA 1
ATOM 762 C C . GLN A 1 95 ? 5.631 -42.923 19.735 1.00 64.25 95 GLN A C 1
ATOM 764 O O . GLN A 1 95 ? 5.708 -41.707 19.572 1.00 64.25 95 GLN A O 1
ATOM 769 N N . ALA A 1 96 ? 6.649 -43.753 19.475 1.00 70.31 96 ALA A N 1
ATOM 770 C CA . ALA A 1 96 ? 7.922 -43.309 18.930 1.00 70.31 96 ALA A CA 1
ATOM 771 C C . ALA A 1 96 ? 7.818 -43.062 17.414 1.00 70.31 96 ALA A C 1
ATOM 773 O O . ALA A 1 96 ? 7.580 -43.999 16.649 1.00 70.31 96 ALA A O 1
ATOM 774 N N . LEU A 1 97 ? 8.030 -41.824 16.972 1.00 82.25 97 LEU A N 1
ATOM 775 C CA . LEU A 1 97 ? 8.172 -41.473 15.558 1.00 82.25 97 LEU A CA 1
ATOM 776 C C . LEU A 1 97 ? 9.658 -41.271 15.230 1.00 82.25 97 LEU A C 1
ATOM 778 O O . LEU A 1 97 ? 10.384 -40.720 16.063 1.00 82.25 97 LEU A O 1
ATOM 782 N N . PRO A 1 98 ? 10.137 -41.695 14.046 1.00 86.50 98 PRO A N 1
ATOM 783 C CA . PRO A 1 98 ? 11.472 -41.333 13.587 1.00 86.50 98 PRO A CA 1
ATOM 784 C C . PRO A 1 98 ? 11.615 -39.813 13.530 1.00 86.50 98 PRO A C 1
ATOM 786 O O . PRO A 1 98 ? 10.707 -39.120 13.073 1.00 86.50 98 PRO A O 1
ATOM 789 N N . TYR A 1 99 ? 12.766 -39.314 13.963 1.00 91.50 99 TYR A N 1
ATOM 790 C CA . TYR A 1 99 ? 13.107 -37.900 13.887 1.00 91.50 99 TYR A CA 1
ATOM 791 C C . TYR A 1 99 ? 14.377 -37.727 13.061 1.00 91.50 99 TYR A C 1
ATOM 793 O O . TYR A 1 99 ? 15.376 -38.404 13.302 1.00 91.50 99 TYR A O 1
ATOM 801 N N . ASN A 1 100 ? 14.327 -36.837 12.071 1.00 90.62 100 ASN A N 1
ATOM 802 C CA . ASN A 1 100 ? 15.374 -36.663 11.064 1.00 90.62 100 ASN A CA 1
ATOM 803 C C . ASN A 1 100 ? 16.090 -35.308 11.196 1.00 90.62 100 ASN A C 1
ATOM 805 O O . ASN A 1 100 ? 16.696 -34.830 10.235 1.00 90.62 100 ASN A O 1
ATOM 809 N N . GLY A 1 101 ? 16.030 -34.675 12.372 1.00 89.06 101 GLY A N 1
ATOM 810 C CA . GLY A 1 101 ? 16.695 -33.394 12.634 1.00 89.06 101 GLY A CA 1
ATOM 811 C C . GLY A 1 101 ? 15.922 -32.166 12.134 1.00 89.06 101 GLY A C 1
ATOM 812 O O . GLY A 1 101 ? 16.516 -31.088 11.958 1.00 89.06 101 GLY A O 1
ATOM 813 N N . GLU A 1 102 ? 14.618 -32.321 11.880 1.00 93.62 102 GLU A N 1
ATOM 814 C CA . GLU A 1 102 ? 13.715 -31.243 11.487 1.00 93.62 102 GLU A CA 1
ATOM 815 C C . GLU A 1 102 ? 13.760 -30.099 12.512 1.00 93.62 102 GLU A C 1
ATOM 817 O O . GLU A 1 102 ? 13.663 -30.312 13.713 1.00 93.62 102 GLU A O 1
ATOM 822 N N . SER A 1 103 ? 13.882 -28.849 12.060 1.00 90.62 103 SER A N 1
ATOM 823 C CA . SER A 1 103 ? 13.865 -27.695 12.976 1.00 90.62 103 SER A CA 1
ATOM 824 C C . SER A 1 103 ? 12.470 -27.378 13.520 1.00 90.62 103 SER A C 1
ATOM 826 O O . SER A 1 103 ? 12.352 -26.651 14.506 1.00 90.62 103 SER A O 1
ATOM 828 N N . VAL A 1 104 ? 11.421 -27.881 12.861 1.00 90.12 104 VAL A N 1
ATOM 829 C CA . VAL A 1 104 ? 10.020 -27.706 13.251 1.00 90.12 104 VAL A CA 1
ATOM 830 C C . VAL A 1 104 ? 9.249 -28.992 12.958 1.00 90.12 104 VAL A C 1
ATOM 832 O O . VAL A 1 104 ? 9.328 -29.511 11.846 1.00 90.12 104 VAL A O 1
ATOM 835 N N . LEU A 1 105 ? 8.476 -29.471 13.930 1.00 87.44 105 LEU A N 1
ATOM 836 C CA . LEU A 1 105 ? 7.516 -30.567 13.771 1.00 87.44 105 LEU A CA 1
ATOM 837 C C . LEU A 1 105 ? 6.093 -30.032 13.930 1.00 87.44 105 LEU A C 1
ATOM 839 O O . LEU A 1 105 ? 5.852 -29.174 14.773 1.00 87.44 105 LEU A O 1
ATOM 843 N N . GLU A 1 106 ? 5.138 -30.546 13.160 1.00 85.94 106 GLU A N 1
ATOM 844 C CA . GLU A 1 106 ? 3.716 -30.224 13.323 1.00 85.94 106 GLU A CA 1
ATOM 845 C C . GLU A 1 106 ? 2.925 -31.516 13.551 1.00 85.94 106 GLU A C 1
ATOM 847 O O . GLU A 1 106 ? 3.011 -32.458 12.763 1.00 85.94 106 GLU A O 1
ATOM 852 N N . ILE A 1 107 ? 2.177 -31.567 14.655 1.00 82.38 107 ILE A N 1
ATOM 853 C CA . ILE A 1 107 ? 1.465 -32.760 15.125 1.00 82.38 107 ILE A CA 1
ATOM 854 C C . ILE A 1 107 ? -0.009 -32.414 15.324 1.00 82.38 107 ILE A C 1
ATOM 856 O O . ILE A 1 107 ? -0.342 -31.402 15.947 1.00 82.38 107 ILE A O 1
ATOM 860 N N . GLY A 1 108 ? -0.895 -33.252 14.786 1.00 77.25 108 GLY A N 1
ATOM 861 C CA . GLY A 1 108 ? -2.331 -33.154 15.016 1.00 77.25 108 GLY A CA 1
ATOM 862 C C . GLY A 1 108 ? -2.744 -33.915 16.275 1.00 77.25 108 GLY A C 1
ATOM 863 O O . GLY A 1 108 ? -2.182 -34.961 16.588 1.00 77.25 108 GLY A O 1
ATOM 864 N N . PHE A 1 109 ? -3.729 -33.418 17.013 1.00 77.94 109 PHE A N 1
ATOM 865 C CA . PHE A 1 109 ? -4.342 -34.171 18.112 1.00 77.94 109 PHE A CA 1
ATOM 866 C C . PHE A 1 109 ? -5.771 -33.700 18.383 1.00 77.94 109 PHE A C 1
ATOM 868 O O . PHE A 1 109 ? -6.149 -32.601 17.991 1.00 77.94 109 PHE A O 1
ATOM 875 N N . ARG A 1 110 ? -6.591 -34.534 19.024 1.00 73.06 110 ARG A N 1
ATOM 876 C CA . ARG A 1 110 ? -7.944 -34.183 19.483 1.00 73.06 110 ARG A CA 1
ATOM 877 C C . ARG A 1 110 ? -7.965 -34.188 20.997 1.00 73.06 110 ARG A C 1
ATOM 879 O O . ARG A 1 110 ? -7.571 -35.183 21.590 1.00 73.06 110 ARG A O 1
ATOM 886 N N . ALA A 1 111 ? -8.428 -33.107 21.616 1.00 75.12 111 ALA A N 1
ATOM 887 C CA . ALA A 1 111 ? -8.641 -33.081 23.058 1.00 75.12 111 ALA A CA 1
ATOM 888 C C . ALA A 1 111 ? -9.889 -33.905 23.415 1.00 75.12 111 ALA A C 1
ATOM 890 O O . ALA A 1 111 ? -10.967 -33.652 22.887 1.00 75.12 111 ALA A O 1
ATOM 891 N N . GLU A 1 112 ? -9.758 -34.866 24.318 1.00 74.19 112 GLU A N 1
ATOM 892 C CA . GLU A 1 112 ? -10.827 -35.743 24.792 1.00 74.19 112 GLU A CA 1
ATOM 893 C C . GLU A 1 112 ? -11.031 -35.557 26.289 1.00 74.19 112 GLU A C 1
ATOM 895 O O . GLU A 1 112 ? -10.218 -35.981 27.098 1.00 74.19 112 GLU A O 1
ATOM 900 N N . GLY A 1 113 ? -12.135 -34.940 26.694 1.00 72.44 113 GLY A N 1
ATOM 901 C CA . GLY A 1 113 ? -12.451 -34.805 28.111 1.00 72.44 113 GLY A CA 1
ATOM 902 C C . GLY A 1 113 ? -13.520 -33.762 28.385 1.00 72.44 113 GLY A C 1
ATOM 903 O O . GLY A 1 113 ? -13.989 -33.057 27.488 1.00 72.44 113 GLY A O 1
ATOM 904 N N . GLY A 1 114 ? -13.922 -33.678 29.651 1.00 69.12 114 GLY A N 1
ATOM 905 C CA . GLY A 1 114 ? -14.911 -32.704 30.096 1.00 69.12 114 GLY A CA 1
ATOM 906 C C . GLY A 1 114 ? -14.394 -31.270 29.980 1.00 69.12 114 GLY A C 1
ATOM 907 O O . GLY A 1 114 ? -13.215 -30.994 30.207 1.00 69.12 114 GLY A O 1
ATOM 908 N N . VAL A 1 115 ? -15.293 -30.338 29.670 1.00 65.44 115 VAL A N 1
ATOM 909 C CA . VAL A 1 115 ? -14.998 -28.901 29.712 1.00 65.44 115 VAL A CA 1
ATOM 910 C C . VAL A 1 115 ? -14.439 -28.523 31.090 1.00 65.44 115 VAL A C 1
ATOM 912 O O . VAL A 1 115 ? -14.991 -28.892 32.122 1.00 65.44 115 VAL A O 1
ATOM 915 N N . GLY A 1 116 ? -13.332 -27.784 31.102 1.00 68.25 116 GLY A N 1
ATOM 916 C CA . GLY A 1 116 ? -12.581 -27.394 32.292 1.00 68.25 116 GLY A CA 1
ATOM 917 C C . GLY A 1 116 ? -11.482 -28.377 32.708 1.00 68.25 116 GLY A C 1
ATOM 918 O O . GLY A 1 116 ? -10.692 -28.035 33.589 1.00 68.25 116 GLY A O 1
ATOM 919 N N . ALA A 1 117 ? -11.383 -29.562 32.091 1.00 72.19 117 ALA A N 1
ATOM 920 C CA . ALA A 1 117 ? -10.306 -30.503 32.384 1.00 72.19 117 ALA A CA 1
ATOM 921 C C . ALA A 1 117 ? -8.946 -29.901 32.002 1.00 72.19 117 ALA A C 1
ATOM 923 O O . ALA A 1 117 ? -8.762 -29.390 30.895 1.00 72.19 117 ALA A O 1
ATOM 924 N N . LYS A 1 118 ? -7.993 -29.955 32.939 1.00 82.94 118 LYS A N 1
ATOM 925 C CA . LYS A 1 118 ? -6.591 -29.648 32.658 1.00 82.94 118 LYS A CA 1
ATOM 926 C C . LYS A 1 118 ? -5.961 -30.843 31.960 1.00 82.94 118 LYS A C 1
ATOM 928 O O . LYS A 1 118 ? -6.079 -31.971 32.436 1.00 82.94 118 LYS A O 1
ATOM 933 N N . SER A 1 119 ? -5.267 -30.553 30.880 1.00 86.31 119 SER A N 1
ATOM 934 C CA . SER A 1 119 ? -4.594 -31.519 30.031 1.00 86.31 119 SER A CA 1
ATOM 935 C C . SER A 1 119 ? -3.191 -31.018 29.708 1.00 86.31 119 SER A C 1
ATOM 937 O O . SER A 1 119 ? -2.829 -29.870 29.976 1.00 86.31 119 SER A O 1
ATOM 939 N N . SER A 1 120 ? -2.374 -31.892 29.147 1.00 86.31 120 SER A N 1
ATOM 940 C CA . SER A 1 120 ? -0.990 -31.612 28.794 1.00 86.31 120 SER A CA 1
ATOM 941 C C . SER A 1 120 ? -0.642 -32.304 27.494 1.00 86.31 120 SER A C 1
ATOM 943 O O . SER A 1 120 ? -1.046 -33.442 27.283 1.00 86.31 120 SER A O 1
ATOM 945 N N . PHE A 1 121 ? 0.150 -31.637 26.672 1.00 88.31 121 PHE A N 1
ATOM 946 C CA . PHE A 1 121 ? 0.765 -32.183 25.475 1.00 88.31 121 PHE A CA 1
ATOM 947 C C . PHE A 1 121 ? 2.284 -32.097 25.641 1.00 88.31 121 PHE A C 1
ATOM 949 O O . PHE A 1 121 ? 2.792 -31.034 25.996 1.00 88.31 121 PHE A O 1
ATOM 956 N N . SER A 1 122 ? 3.010 -33.188 25.433 1.00 89.62 122 SER A N 1
ATOM 957 C CA . SER A 1 122 ? 4.468 -33.221 25.488 1.00 89.62 122 SER A CA 1
ATOM 958 C C . SER A 1 122 ? 5.077 -34.019 24.346 1.00 89.62 122 SER A C 1
ATOM 960 O O . SER A 1 122 ? 4.452 -34.921 23.792 1.00 89.62 122 SER A O 1
ATOM 962 N N . VAL A 1 123 ? 6.305 -33.649 23.994 1.00 91.06 123 VAL A N 1
ATOM 963 C CA . VAL A 1 123 ? 7.141 -34.332 23.012 1.00 91.06 123 VAL A CA 1
ATOM 964 C C . VAL A 1 123 ? 8.523 -34.532 23.623 1.00 91.06 123 VAL A C 1
ATOM 966 O O . VAL A 1 123 ? 9.211 -33.560 23.941 1.00 91.06 123 VAL A O 1
ATOM 969 N N . ASP A 1 124 ? 8.912 -35.791 23.780 1.00 92.38 124 ASP A N 1
ATOM 970 C CA . ASP A 1 124 ? 10.189 -36.220 24.343 1.00 92.38 124 ASP A CA 1
ATOM 971 C C . ASP A 1 124 ? 11.124 -36.677 23.217 1.00 92.38 124 ASP A C 1
ATOM 973 O O . ASP A 1 124 ? 10.720 -37.427 22.335 1.00 92.38 124 ASP A O 1
ATOM 977 N N . PHE A 1 125 ? 12.380 -36.233 23.228 1.00 93.88 125 PHE A N 1
ATOM 978 C CA . PHE A 1 125 ? 13.378 -36.518 22.195 1.00 93.88 125 PHE A CA 1
ATOM 979 C C . PHE A 1 125 ? 14.406 -37.513 22.721 1.00 93.88 125 PHE A C 1
ATOM 981 O O . PHE A 1 125 ? 15.024 -37.283 23.765 1.00 93.88 125 PHE A O 1
ATOM 988 N N . TYR A 1 126 ? 14.643 -38.588 21.974 1.00 93.31 126 TYR A N 1
ATOM 989 C CA . TYR A 1 126 ? 15.518 -39.680 22.388 1.00 93.31 126 TYR A CA 1
ATOM 990 C C . TYR A 1 126 ? 16.639 -39.936 21.387 1.00 93.31 126 TYR A C 1
ATOM 992 O O . TYR A 1 126 ? 16.438 -39.889 20.172 1.00 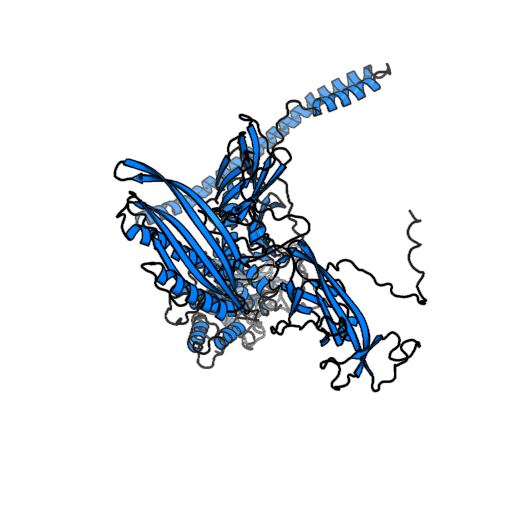93.31 126 TYR A O 1
ATOM 1000 N N . ASN A 1 127 ? 17.809 -40.288 21.922 1.00 93.94 127 ASN A N 1
ATOM 1001 C CA . ASN A 1 127 ? 18.824 -41.035 21.190 1.00 93.94 127 ASN A CA 1
ATOM 1002 C C . ASN A 1 127 ? 18.681 -42.516 21.544 1.00 93.94 127 ASN A C 1
ATOM 1004 O O . ASN A 1 127 ? 18.836 -42.912 22.702 1.00 93.94 127 ASN A O 1
ATOM 1008 N N . VAL A 1 128 ? 18.347 -43.319 20.543 1.00 91.25 128 VAL A N 1
ATOM 1009 C CA . VAL A 1 128 ? 18.039 -44.738 20.666 1.00 91.25 128 VAL A CA 1
ATOM 1010 C C . VAL A 1 128 ? 19.093 -45.568 19.938 1.00 91.25 128 VAL A C 1
ATOM 1012 O O . VAL A 1 128 ? 19.394 -45.329 18.767 1.00 91.25 128 VAL A O 1
ATOM 1015 N N . LYS A 1 129 ? 19.616 -46.590 20.618 1.00 91.75 129 LYS A N 1
ATOM 1016 C CA . LYS A 1 129 ? 20.557 -47.581 20.089 1.00 91.75 129 LYS A CA 1
ATOM 1017 C C . LYS A 1 129 ? 19.986 -48.986 20.236 1.00 91.75 129 LYS A C 1
ATOM 1019 O O . LYS A 1 129 ? 19.551 -49.378 21.316 1.00 91.75 129 LYS A O 1
ATOM 1024 N N . ILE A 1 130 ? 20.026 -49.755 19.153 1.00 89.31 130 ILE A N 1
ATOM 1025 C CA . ILE A 1 130 ? 19.642 -51.169 19.158 1.00 89.31 130 ILE A CA 1
ATOM 1026 C C . ILE A 1 130 ? 20.892 -51.993 19.458 1.00 89.31 130 ILE A C 1
ATOM 1028 O O . ILE A 1 130 ? 21.897 -51.871 18.757 1.00 89.31 130 ILE A O 1
ATOM 1032 N N . VAL A 1 131 ? 20.833 -52.826 20.494 1.00 89.25 131 VAL A N 1
ATOM 1033 C CA . VAL A 1 131 ? 21.955 -53.669 20.921 1.00 89.25 131 VAL A CA 1
ATOM 1034 C C . VAL A 1 131 ? 21.729 -55.092 20.428 1.00 89.25 131 VAL A C 1
ATOM 1036 O O . VAL A 1 131 ? 20.651 -55.660 20.595 1.00 89.25 131 VAL A O 1
ATOM 1039 N N . GLY A 1 132 ? 22.748 -55.673 19.795 1.00 80.38 132 GLY A N 1
ATOM 1040 C CA . GLY A 1 132 ? 22.705 -57.066 19.359 1.00 80.38 132 GLY A CA 1
ATOM 1041 C C . GLY A 1 132 ? 22.813 -58.024 20.548 1.00 80.38 132 GLY A C 1
ATOM 1042 O O . GLY A 1 132 ? 23.780 -57.957 21.302 1.00 80.38 132 GLY A O 1
ATOM 1043 N N . GLY A 1 133 ? 21.853 -58.942 20.682 1.00 77.56 133 GLY A N 1
ATOM 1044 C CA . GLY A 1 133 ? 21.813 -59.947 21.752 1.00 77.56 133 GLY A CA 1
ATOM 1045 C C . GLY A 1 133 ? 20.812 -59.630 22.873 1.00 77.56 133 GLY A C 1
ATOM 1046 O O . GLY A 1 133 ? 20.203 -58.567 22.908 1.00 77.56 133 GLY A O 1
ATOM 1047 N N . ARG A 1 134 ? 20.602 -60.595 23.781 1.00 76.12 134 ARG A N 1
ATOM 1048 C CA . ARG A 1 134 ? 19.684 -60.474 24.938 1.00 76.12 134 ARG A CA 1
ATOM 1049 C C . ARG A 1 134 ? 20.387 -60.215 26.270 1.00 76.12 134 ARG A C 1
ATOM 1051 O O . ARG A 1 134 ? 19.722 -60.111 27.298 1.00 76.12 134 ARG A O 1
ATOM 1058 N N . GLU A 1 135 ? 21.714 -60.157 26.273 1.00 85.81 135 GLU A N 1
ATOM 1059 C CA . GLU A 1 135 ? 22.462 -59.828 27.482 1.00 85.81 135 GLU A CA 1
ATOM 1060 C C . GLU A 1 135 ? 22.323 -58.338 27.785 1.00 85.81 135 GLU A C 1
ATOM 1062 O O . GLU A 1 135 ? 22.502 -57.496 26.908 1.00 85.81 135 GLU A O 1
ATOM 1067 N N . TRP A 1 136 ? 21.987 -58.020 29.033 1.00 86.56 136 TRP A N 1
ATOM 1068 C CA . TRP A 1 136 ? 21.825 -56.646 29.489 1.00 86.56 136 TRP A CA 1
ATOM 1069 C C . TRP A 1 136 ? 23.180 -55.924 29.476 1.00 86.56 136 TRP A C 1
ATOM 1071 O O . TRP A 1 136 ? 24.084 -56.344 30.205 1.00 86.56 136 TRP A O 1
ATOM 1081 N N . PRO A 1 137 ? 23.351 -54.854 28.679 1.00 88.19 137 PRO A N 1
ATOM 1082 C CA . PRO A 1 137 ? 24.604 -54.123 28.624 1.00 88.19 137 PRO A CA 1
ATOM 1083 C C . PRO A 1 137 ? 24.852 -53.384 29.941 1.00 88.19 137 PRO A C 1
ATOM 1085 O O . PRO A 1 137 ? 23.925 -52.970 30.638 1.00 88.19 137 PRO A O 1
ATOM 1088 N N . ASP A 1 138 ? 26.125 -53.184 30.277 1.00 88.38 138 ASP A N 1
ATOM 1089 C CA . ASP A 1 138 ? 26.507 -52.392 31.444 1.00 88.38 138 ASP A CA 1
ATOM 1090 C C . ASP A 1 138 ? 26.324 -50.892 31.158 1.00 88.38 138 ASP A C 1
ATOM 1092 O O . ASP A 1 138 ? 27.180 -50.236 30.554 1.00 88.38 138 ASP A O 1
ATOM 1096 N N . THR A 1 139 ? 25.190 -50.352 31.604 1.00 90.38 139 THR A N 1
ATOM 1097 C CA . THR A 1 139 ? 24.833 -48.931 31.475 1.00 90.38 139 THR A CA 1
ATOM 1098 C C . THR A 1 139 ? 25.327 -48.073 32.641 1.00 90.38 139 THR A C 1
ATOM 1100 O O . THR A 1 139 ? 25.174 -46.850 32.625 1.00 90.38 139 THR A O 1
ATOM 1103 N N . LYS A 1 140 ? 25.935 -48.683 33.670 1.00 89.38 140 LYS A N 1
ATOM 1104 C CA . LYS A 1 140 ? 26.354 -47.997 34.905 1.00 89.38 140 LYS A CA 1
ATOM 1105 C C . LYS A 1 140 ? 27.842 -47.674 34.939 1.00 89.38 140 LYS A C 1
ATOM 1107 O O . LYS A 1 140 ? 28.263 -46.825 35.725 1.00 89.38 140 LYS A O 1
ATOM 1112 N N . LYS A 1 141 ? 28.654 -48.335 34.118 1.00 88.62 141 LYS A N 1
ATOM 1113 C CA . LYS A 1 141 ? 30.100 -48.116 34.079 1.00 88.62 141 LYS A CA 1
ATOM 1114 C C . LYS A 1 141 ? 30.475 -46.949 33.168 1.00 88.62 141 LYS A C 1
ATOM 1116 O O . LYS A 1 141 ? 30.301 -47.006 31.956 1.00 88.62 141 LYS A O 1
ATOM 1121 N N . ASN A 1 142 ? 31.054 -45.905 33.759 1.00 85.19 142 ASN A N 1
ATOM 1122 C CA . ASN A 1 142 ? 31.581 -44.761 33.018 1.00 85.19 142 ASN A CA 1
ATOM 1123 C C . ASN A 1 142 ? 32.620 -45.223 31.973 1.00 85.19 142 ASN A C 1
ATOM 1125 O O . ASN A 1 142 ? 33.530 -45.991 32.300 1.00 85.19 142 ASN A O 1
ATOM 1129 N N . GLY A 1 143 ? 32.463 -44.776 30.725 1.00 83.50 143 GLY A N 1
ATOM 1130 C CA . GLY A 1 143 ? 33.299 -45.156 29.582 1.00 83.50 143 GLY A CA 1
ATOM 1131 C C . GLY A 1 143 ? 32.750 -46.287 28.701 1.00 83.50 143 GLY A C 1
ATOM 1132 O O . GLY A 1 143 ? 33.378 -46.594 27.689 1.00 83.50 143 GLY A O 1
ATOM 1133 N N . THR A 1 144 ? 31.607 -46.903 29.033 1.00 86.19 144 THR A N 1
ATOM 1134 C CA . THR A 1 144 ? 30.884 -47.766 28.079 1.00 86.19 144 THR A CA 1
ATOM 1135 C C . THR A 1 144 ? 30.079 -46.915 27.094 1.00 86.19 144 THR A C 1
ATOM 1137 O O . THR A 1 144 ? 29.625 -45.822 27.427 1.00 86.19 144 THR A O 1
ATOM 1140 N N . GLU A 1 145 ? 29.879 -47.409 25.868 1.00 87.38 145 GLU A N 1
ATOM 1141 C CA . GLU A 1 145 ? 29.112 -46.696 24.830 1.00 87.38 145 GLU A CA 1
ATOM 1142 C C . GLU A 1 145 ? 27.652 -46.418 25.247 1.00 87.38 145 GLU A C 1
ATOM 1144 O O . GLU A 1 145 ? 27.030 -45.469 24.770 1.00 87.38 145 GLU A O 1
ATOM 1149 N N . LEU A 1 146 ? 27.122 -47.247 26.151 1.00 90.06 146 LEU A N 1
ATOM 1150 C CA . LEU A 1 146 ? 25.754 -47.202 26.667 1.00 90.06 146 LEU A CA 1
ATOM 1151 C C . LEU A 1 146 ? 25.688 -46.661 28.103 1.00 90.06 146 LEU A C 1
ATOM 1153 O O . LEU A 1 146 ? 24.693 -46.863 28.799 1.00 90.06 146 LEU A O 1
ATOM 1157 N N . TYR A 1 147 ? 26.741 -45.986 28.572 1.00 87.75 147 TYR A N 1
ATOM 1158 C CA . TYR A 1 147 ? 26.735 -45.336 29.877 1.00 87.75 147 TYR A CA 1
ATOM 1159 C C . TYR A 1 147 ? 25.564 -44.343 29.963 1.00 87.75 147 TYR A C 1
ATOM 1161 O O . TYR A 1 147 ? 25.417 -43.485 29.097 1.00 87.75 147 TYR A O 1
ATOM 1169 N N . GLN A 1 148 ? 24.731 -44.483 31.001 1.00 86.88 148 GLN A N 1
ATOM 1170 C CA . GLN A 1 148 ? 23.490 -43.724 31.246 1.00 86.88 148 GLN A CA 1
ATOM 1171 C C . GLN A 1 148 ? 22.314 -44.000 30.296 1.00 86.88 148 GLN A C 1
ATOM 1173 O O . GLN A 1 148 ? 21.277 -43.351 30.425 1.00 86.88 148 GLN A O 1
ATOM 1178 N N . TYR A 1 149 ? 22.413 -44.978 29.395 1.00 91.19 149 TYR A N 1
ATOM 1179 C CA . TYR A 1 149 ? 21.249 -45.413 28.627 1.00 91.19 149 TYR A CA 1
ATOM 1180 C C . TYR A 1 149 ? 20.319 -46.264 29.501 1.00 91.19 149 TYR A C 1
ATOM 1182 O O . TYR A 1 149 ? 20.765 -47.054 30.338 1.00 91.19 149 TYR A O 1
ATOM 1190 N N . ASN A 1 150 ? 19.015 -46.134 29.282 1.00 90.31 150 ASN A N 1
ATOM 1191 C CA . ASN A 1 150 ? 18.011 -47.035 29.823 1.00 90.31 150 ASN A CA 1
ATOM 1192 C C . ASN A 1 150 ? 17.672 -48.086 28.763 1.00 90.31 150 ASN A C 1
ATOM 1194 O O . ASN A 1 150 ? 17.190 -47.746 27.685 1.00 90.31 150 ASN A O 1
ATOM 1198 N N . CYS A 1 151 ? 17.957 -49.352 29.047 1.00 90.69 151 CYS A N 1
ATOM 1199 C CA . CYS A 1 151 ? 17.726 -50.442 28.105 1.00 90.69 151 CYS A CA 1
ATOM 1200 C C . CYS A 1 151 ? 16.449 -51.191 28.459 1.00 90.69 151 CYS A C 1
ATOM 1202 O O . CYS A 1 151 ? 16.169 -51.393 29.631 1.00 90.69 151 CYS A O 1
ATOM 1204 N N . ASN A 1 152 ? 15.686 -51.615 27.457 1.00 88.25 152 ASN A N 1
ATOM 1205 C CA . ASN A 1 152 ? 14.511 -52.468 27.608 1.00 88.25 152 ASN A CA 1
ATOM 1206 C C . ASN A 1 152 ? 14.399 -53.405 26.397 1.00 88.25 152 ASN A C 1
ATOM 1208 O O . ASN A 1 152 ? 14.993 -53.151 25.350 1.00 88.25 152 ASN A O 1
ATOM 1212 N N . ILE A 1 153 ? 13.650 -54.502 26.528 1.00 85.81 153 ILE A N 1
ATOM 1213 C CA . ILE A 1 153 ? 13.282 -55.332 25.372 1.00 85.81 153 ILE A CA 1
ATOM 1214 C C . ILE A 1 153 ? 12.031 -54.717 24.746 1.00 85.81 153 ILE A C 1
ATOM 1216 O O . ILE A 1 153 ? 10.989 -54.667 25.395 1.00 85.81 153 ILE A O 1
ATOM 1220 N N . GLU A 1 154 ? 12.139 -54.269 23.499 1.00 83.44 154 GLU A N 1
ATOM 1221 C CA . GLU A 1 154 ? 11.062 -53.609 22.762 1.00 83.44 154 GLU A CA 1
ATOM 1222 C C . GLU A 1 154 ? 10.506 -54.531 21.673 1.00 83.44 154 GLU A C 1
ATOM 1224 O O . GLU A 1 154 ? 11.250 -55.258 21.015 1.00 83.44 154 GLU A O 1
ATOM 1229 N N . THR A 1 155 ? 9.189 -54.509 21.472 1.00 78.75 155 THR A N 1
ATOM 1230 C CA . THR A 1 155 ? 8.495 -55.331 20.458 1.00 78.75 155 THR A CA 1
ATOM 1231 C C . THR A 1 155 ? 7.897 -54.497 19.324 1.00 78.75 155 THR A C 1
ATOM 1233 O O . THR A 1 155 ? 7.351 -55.050 18.366 1.00 78.75 155 THR A O 1
ATOM 1236 N N . ASN A 1 156 ? 8.020 -53.169 19.395 1.00 73.56 156 ASN A N 1
ATOM 1237 C CA . ASN A 1 156 ? 7.590 -52.243 18.357 1.00 73.56 156 ASN A CA 1
ATOM 1238 C C . ASN A 1 156 ? 8.293 -52.525 17.016 1.00 73.56 156 ASN A C 1
ATOM 1240 O O . ASN A 1 156 ? 9.517 -52.466 16.919 1.00 73.56 156 ASN A O 1
ATOM 1244 N N . ARG A 1 157 ? 7.508 -52.764 15.955 1.00 74.12 157 ARG A N 1
ATOM 1245 C CA . ARG A 1 157 ? 8.016 -53.058 14.602 1.00 74.12 157 ARG A CA 1
ATOM 1246 C C . ARG A 1 157 ? 8.784 -51.905 13.951 1.00 74.12 157 ARG A C 1
ATOM 1248 O O . ARG A 1 157 ? 9.540 -52.160 13.016 1.00 74.12 157 ARG A O 1
ATOM 1255 N N . LEU A 1 158 ? 8.593 -50.667 14.418 1.00 73.12 158 LEU A N 1
ATOM 1256 C CA . LEU A 1 158 ? 9.371 -49.508 13.971 1.00 73.12 158 LEU A CA 1
ATOM 1257 C C . LEU A 1 158 ? 10.830 -49.603 14.435 1.00 73.12 158 LEU A C 1
ATOM 1259 O O . LEU A 1 158 ? 11.734 -49.307 13.660 1.00 73.12 158 LEU A O 1
ATOM 1263 N N . LEU A 1 159 ? 11.056 -50.059 15.672 1.00 75.81 159 LEU A N 1
ATOM 1264 C CA . LEU A 1 159 ? 12.383 -50.148 16.291 1.00 75.81 159 LEU A CA 1
ATOM 1265 C C . LEU A 1 159 ? 13.021 -51.531 16.116 1.00 75.81 159 LEU A C 1
ATOM 1267 O O . LEU A 1 159 ? 14.221 -51.644 15.887 1.00 75.81 159 LEU A O 1
ATOM 1271 N N . CYS A 1 160 ? 12.219 -52.591 16.179 1.00 80.25 160 CYS A N 1
ATOM 1272 C CA . CYS A 1 160 ? 12.672 -53.973 16.164 1.00 80.25 160 CYS A CA 1
ATOM 1273 C C . CYS A 1 160 ? 12.000 -54.751 15.031 1.00 80.25 160 CYS A C 1
ATOM 1275 O O . CYS A 1 160 ? 10.791 -54.969 15.023 1.00 80.25 160 CYS A O 1
ATOM 1277 N N . LYS A 1 161 ? 12.798 -55.249 14.082 1.00 77.75 161 LYS A N 1
ATOM 1278 C CA . LYS A 1 161 ? 12.296 -56.115 12.997 1.00 77.75 161 LYS A CA 1
ATOM 1279 C C . LYS A 1 161 ? 12.013 -57.553 13.457 1.00 77.75 161 LYS A C 1
ATOM 1281 O O . LYS A 1 161 ? 11.339 -58.301 12.751 1.00 77.75 161 LYS A O 1
ATOM 1286 N N . GLU A 1 162 ? 12.537 -57.953 14.614 1.00 80.06 162 GLU A N 1
ATOM 1287 C CA . GLU A 1 162 ? 12.425 -59.313 15.143 1.00 80.06 162 GLU A CA 1
ATOM 1288 C C . GLU A 1 162 ? 11.090 -59.536 15.865 1.00 80.06 162 GLU A C 1
ATOM 1290 O O . GLU A 1 162 ? 10.679 -58.739 16.706 1.00 80.06 162 GLU A O 1
ATOM 1295 N N . LYS A 1 163 ? 10.419 -60.660 15.574 1.00 78.25 163 LYS A N 1
ATOM 1296 C CA . LYS A 1 163 ? 9.121 -61.015 16.185 1.00 78.25 163 LYS A CA 1
ATOM 1297 C C . LYS A 1 163 ? 9.172 -61.170 17.706 1.00 78.25 163 LYS A C 1
ATOM 1299 O O . LYS A 1 163 ? 8.142 -61.010 18.349 1.00 78.25 163 LYS A O 1
ATOM 1304 N N . GLU A 1 164 ? 10.328 -61.524 18.257 1.00 80.94 164 GLU A N 1
ATOM 1305 C CA . GLU A 1 164 ? 10.508 -61.753 19.695 1.00 80.94 164 GLU A CA 1
ATOM 1306 C C . GLU A 1 164 ? 10.960 -60.491 20.453 1.00 80.94 164 GLU A C 1
ATOM 1308 O O . GLU A 1 164 ? 11.206 -60.559 21.656 1.00 80.94 164 GLU A O 1
ATOM 1313 N N . GLY A 1 165 ? 11.050 -59.350 19.759 1.00 82.25 165 GLY A N 1
ATOM 1314 C CA . GLY A 1 165 ? 11.569 -58.092 20.285 1.00 82.25 165 GLY A CA 1
ATOM 1315 C C . GLY A 1 165 ? 13.096 -58.000 20.257 1.00 82.25 165 GLY A C 1
ATOM 1316 O O . GLY A 1 165 ? 13.793 -59.009 20.162 1.00 82.25 165 GLY A O 1
ATOM 1317 N N . CYS A 1 166 ? 13.622 -56.779 20.322 1.00 87.62 166 CYS A N 1
ATOM 1318 C CA . CYS A 1 166 ? 15.057 -56.496 20.355 1.00 87.62 166 CYS A CA 1
ATOM 1319 C C . CYS A 1 166 ? 15.412 -55.614 21.555 1.00 87.62 166 CYS A C 1
ATOM 1321 O O . CYS A 1 166 ? 14.552 -54.928 22.108 1.00 87.62 166 CYS A O 1
ATOM 1323 N N . MET A 1 167 ? 16.669 -55.658 21.999 1.00 90.12 167 MET A N 1
ATOM 1324 C CA . MET A 1 167 ? 17.109 -54.806 23.098 1.00 90.12 167 MET A CA 1
ATOM 1325 C C . MET A 1 167 ? 17.351 -53.387 22.587 1.00 90.12 167 MET A C 1
ATOM 1327 O O . MET A 1 167 ? 18.221 -53.149 21.748 1.00 90.12 167 MET A O 1
ATOM 1331 N N . VAL A 1 168 ? 16.575 -52.449 23.113 1.00 90.38 168 VAL A N 1
ATOM 1332 C CA . VAL A 1 168 ? 16.621 -51.035 22.766 1.00 90.38 168 VAL A CA 1
ATOM 1333 C C . VAL A 1 168 ? 17.104 -50.263 23.980 1.00 90.38 168 VAL A C 1
ATOM 1335 O O . VAL A 1 168 ? 16.495 -50.314 25.044 1.00 90.38 168 VAL A O 1
ATOM 1338 N N . CYS A 1 169 ? 18.213 -49.556 23.817 1.00 92.31 169 CYS A N 1
ATOM 1339 C CA . CYS A 1 169 ? 18.770 -48.660 24.812 1.00 92.31 169 CYS A CA 1
ATOM 1340 C C . CYS A 1 169 ? 18.479 -47.225 24.390 1.00 92.31 169 CYS A C 1
ATOM 1342 O O . CYS A 1 169 ? 18.853 -46.834 23.286 1.00 92.31 169 CYS A O 1
ATOM 1344 N N . SER A 1 170 ? 17.862 -46.422 25.252 1.00 92.06 170 SER A N 1
ATOM 1345 C CA . SER A 1 170 ? 17.548 -45.022 24.963 1.00 92.06 170 SER A CA 1
ATOM 1346 C C . SER A 1 170 ? 18.066 -44.073 26.039 1.00 92.06 170 SER A C 1
ATOM 1348 O O . SER A 1 170 ? 18.210 -44.431 27.207 1.00 92.06 170 SER A O 1
ATOM 1350 N N . THR A 1 171 ? 18.356 -42.841 25.635 1.00 93.00 171 THR A N 1
ATOM 1351 C CA . THR A 1 171 ? 18.596 -41.716 26.542 1.00 93.00 171 THR A CA 1
ATOM 1352 C C . THR A 1 171 ? 17.800 -40.502 26.070 1.00 93.00 171 THR A C 1
ATOM 1354 O O . THR A 1 171 ? 17.707 -40.251 24.865 1.00 93.00 171 THR A O 1
ATOM 1357 N N . THR A 1 172 ? 17.182 -39.777 27.002 1.00 92.19 172 THR A N 1
ATOM 1358 C CA . THR A 1 172 ? 16.401 -38.569 26.706 1.00 92.19 172 THR A CA 1
ATOM 1359 C C . THR A 1 172 ? 17.347 -37.390 26.517 1.00 92.19 172 THR A C 1
ATOM 1361 O O . THR A 1 172 ? 18.144 -37.081 27.401 1.00 92.19 172 THR A O 1
ATOM 1364 N N . LEU A 1 173 ? 17.254 -36.724 25.370 1.00 92.44 173 LEU A N 1
ATOM 1365 C CA . LEU A 1 173 ? 18.053 -35.543 25.043 1.00 92.44 173 LEU A CA 1
ATOM 1366 C C . LEU A 1 173 ? 17.336 -34.234 25.375 1.00 92.44 173 LEU A C 1
ATOM 1368 O O . LEU A 1 173 ? 17.989 -33.232 25.648 1.00 92.44 173 LEU A O 1
ATOM 1372 N N . GLY A 1 174 ? 16.004 -34.240 25.368 1.00 90.38 174 GLY A N 1
ATOM 1373 C CA . GLY A 1 174 ? 15.188 -33.089 25.732 1.00 90.38 174 GLY A CA 1
ATOM 1374 C C . GLY A 1 174 ? 13.704 -33.431 25.742 1.00 90.38 174 GLY A C 1
ATOM 1375 O O . GLY A 1 174 ? 13.292 -34.434 25.168 1.00 90.38 174 GLY A O 1
ATOM 1376 N N . SER A 1 175 ? 12.912 -32.595 26.401 1.00 90.19 175 SER A N 1
ATOM 1377 C CA . SER A 1 175 ? 11.456 -32.707 26.465 1.00 90.19 175 SER A CA 1
ATOM 1378 C C . SER A 1 175 ? 10.856 -31.321 26.340 1.00 90.19 175 SER A C 1
ATOM 1380 O O . SER A 1 175 ? 11.372 -30.369 26.933 1.00 90.19 175 SER A O 1
ATOM 1382 N N . ALA A 1 176 ? 9.771 -31.199 25.586 1.00 88.69 176 ALA A N 1
ATOM 1383 C CA . ALA A 1 176 ? 8.914 -30.032 25.668 1.00 88.69 176 ALA A CA 1
ATOM 1384 C C . ALA A 1 176 ? 7.513 -30.448 26.064 1.00 88.69 176 ALA A C 1
ATOM 1386 O O . ALA A 1 176 ? 6.970 -31.423 25.558 1.00 88.69 176 ALA A O 1
ATOM 1387 N N . ARG A 1 177 ? 6.913 -29.670 26.959 1.00 90.19 177 ARG A N 1
ATOM 1388 C CA . ARG A 1 177 ? 5.569 -29.896 27.473 1.00 90.19 177 ARG A CA 1
ATOM 1389 C C . ARG A 1 177 ? 4.813 -28.581 27.508 1.00 90.19 177 ARG A C 1
ATOM 1391 O O . ARG A 1 177 ? 5.377 -27.550 27.863 1.00 90.19 177 ARG A O 1
ATOM 1398 N N . LYS A 1 178 ? 3.529 -28.640 27.177 1.00 87.25 178 LYS A N 1
ATOM 1399 C CA . LYS A 1 178 ? 2.589 -27.535 27.290 1.00 87.25 178 LYS A CA 1
ATOM 1400 C C . LYS A 1 178 ? 1.295 -28.002 27.945 1.00 87.25 178 LYS A C 1
ATOM 1402 O O . LYS A 1 178 ? 0.708 -29.006 27.547 1.00 87.25 178 LYS A O 1
ATOM 1407 N N . GLU A 1 179 ? 0.854 -27.272 28.961 1.00 89.88 179 GLU A N 1
ATOM 1408 C CA . GLU A 1 179 ? -0.454 -27.483 29.580 1.00 89.88 179 GLU A CA 1
ATOM 1409 C C . GLU A 1 179 ? -1.549 -26.704 28.841 1.00 89.88 179 GLU A C 1
ATOM 1411 O O . GLU A 1 179 ? -1.317 -25.619 28.304 1.00 89.88 179 GLU A O 1
ATOM 1416 N N . PHE A 1 180 ? -2.758 -27.261 28.810 1.00 84.44 180 PHE A N 1
ATOM 1417 C CA . PHE A 1 180 ? -3.937 -26.625 28.229 1.00 84.44 180 PHE A CA 1
ATOM 1418 C C . PHE A 1 180 ? -5.210 -27.013 28.982 1.00 84.44 180 PHE A C 1
ATOM 1420 O O . PHE A 1 180 ? -5.242 -27.982 29.737 1.00 84.44 180 PHE A O 1
ATOM 1427 N N . VAL A 1 181 ? -6.280 -26.245 28.782 1.00 80.88 181 VAL A N 1
ATOM 1428 C CA . VAL A 1 181 ? -7.600 -26.535 29.363 1.00 80.88 181 VAL A CA 1
ATOM 1429 C C . VAL A 1 181 ? -8.599 -26.868 28.264 1.00 80.88 181 VAL A C 1
ATOM 1431 O O . VAL A 1 181 ? -8.761 -26.094 27.315 1.00 80.88 181 VAL A O 1
ATOM 1434 N N . ILE A 1 182 ? -9.316 -27.980 28.410 1.00 72.56 182 ILE A N 1
ATOM 1435 C CA . ILE A 1 182 ? -10.408 -28.331 27.500 1.00 72.56 182 ILE A CA 1
ATOM 1436 C C . ILE A 1 182 ? -11.528 -27.299 27.672 1.00 72.56 182 ILE A C 1
ATOM 1438 O O . ILE A 1 182 ? -12.078 -27.139 28.757 1.00 72.56 182 ILE A O 1
ATOM 1442 N N . SER A 1 183 ? -11.856 -26.552 26.623 1.00 65.06 183 SER A N 1
ATOM 1443 C CA . SER A 1 183 ? -12.977 -25.609 26.605 1.00 65.06 183 SER A CA 1
ATOM 1444 C C . SER A 1 183 ? -14.212 -26.240 25.973 1.00 65.06 183 SER A C 1
ATOM 1446 O O . SER A 1 183 ? -14.124 -27.197 25.201 1.00 65.06 183 SER A O 1
ATOM 1448 N N . GLY A 1 184 ? -15.384 -25.694 26.301 1.00 62.78 184 GLY A N 1
ATOM 1449 C CA . GLY A 1 184 ? -16.573 -25.912 25.481 1.00 62.78 184 GLY A CA 1
ATOM 1450 C C . GLY A 1 184 ? -16.336 -25.341 24.085 1.00 62.78 184 GLY A C 1
ATOM 1451 O O . GLY A 1 184 ? -15.550 -24.401 23.938 1.00 62.78 184 GLY A O 1
ATOM 1452 N N . SER A 1 185 ? -16.986 -25.921 23.075 1.00 46.47 185 SER A N 1
ATOM 1453 C CA . SER A 1 185 ? -16.988 -25.423 21.696 1.00 46.47 185 SER A CA 1
ATOM 1454 C C . SER A 1 185 ? -17.116 -23.893 21.687 1.00 46.47 185 SER A C 1
ATOM 1456 O O . SER A 1 185 ? -18.068 -23.312 22.203 1.00 46.47 185 SER A O 1
ATOM 1458 N N . LYS A 1 186 ? -16.089 -23.218 21.163 1.00 40.44 186 LYS A N 1
ATOM 1459 C CA . LYS A 1 186 ? -15.970 -21.753 21.180 1.00 40.44 186 LYS A CA 1
ATOM 1460 C C . LYS A 1 186 ? -16.410 -21.108 19.863 1.00 40.44 186 LYS A C 1
ATOM 1462 O O . LYS A 1 186 ? -16.055 -19.964 19.591 1.00 40.44 186 LYS A O 1
ATOM 1467 N N . TYR A 1 187 ? -17.160 -21.838 19.043 1.00 39.88 187 TYR A N 1
ATOM 1468 C CA . TYR A 1 187 ? -17.742 -21.301 17.822 1.00 39.88 187 TYR A CA 1
ATOM 1469 C C . TYR A 1 187 ? -19.012 -20.537 18.196 1.00 39.88 187 TYR A C 1
ATOM 1471 O O . TYR A 1 187 ? -20.077 -21.118 18.376 1.00 39.88 187 TYR A O 1
ATOM 1479 N N . GLY A 1 188 ? -18.881 -19.220 18.361 1.00 39.62 188 GLY A N 1
ATOM 1480 C CA . GLY A 1 188 ? -20.034 -18.332 18.292 1.00 39.62 188 GLY A CA 1
ATOM 1481 C C . GLY A 1 188 ? -20.578 -18.387 16.870 1.00 39.62 188 GLY A C 1
ATOM 1482 O O . GLY A 1 188 ? -19.902 -17.968 15.935 1.00 39.62 188 GLY A O 1
ATOM 1483 N N . ILE A 1 189 ? -21.768 -18.951 16.704 1.00 37.09 189 ILE A N 1
ATOM 1484 C CA . ILE A 1 189 ? -22.497 -18.908 15.441 1.00 37.09 189 ILE A CA 1
ATOM 1485 C C . ILE A 1 189 ? -23.105 -17.506 15.360 1.00 37.09 189 ILE A C 1
ATOM 1487 O O . ILE A 1 189 ? -23.970 -17.166 16.164 1.00 37.09 189 ILE A O 1
ATOM 1491 N N . SER A 1 190 ? -22.621 -16.676 14.434 1.00 35.53 190 SER A N 1
ATOM 1492 C CA . SER A 1 190 ? -23.279 -15.406 14.123 1.00 35.53 190 SER A CA 1
ATOM 1493 C C . SER A 1 190 ? -24.504 -15.708 13.268 1.00 35.53 190 SER A C 1
ATOM 1495 O O . SER A 1 190 ? -24.382 -16.233 12.161 1.00 35.53 190 SER A O 1
ATOM 1497 N N . LEU A 1 191 ? -25.684 -15.442 13.814 1.00 40.44 191 LEU A N 1
ATOM 1498 C CA . LEU A 1 191 ? -26.960 -15.606 13.129 1.00 40.44 191 LEU A CA 1
ATOM 1499 C C . LEU A 1 191 ? -27.345 -14.263 12.490 1.00 40.44 191 LEU A C 1
ATOM 1501 O O . LEU A 1 191 ? -27.017 -13.217 13.055 1.00 40.44 191 LEU A O 1
ATOM 1505 N N . PRO A 1 192 ? -28.020 -14.245 11.326 1.00 37.44 192 PRO A N 1
ATOM 1506 C CA . PRO A 1 192 ? -28.507 -13.002 10.732 1.00 37.44 192 PRO A CA 1
ATOM 1507 C C . PRO A 1 192 ? -29.349 -12.225 11.757 1.00 37.44 192 PRO A C 1
ATOM 1509 O O . PRO A 1 192 ? -30.192 -12.804 12.441 1.00 37.44 192 PRO A O 1
ATOM 1512 N N . GLY A 1 193 ? -29.067 -10.924 11.884 1.00 36.19 193 GLY A N 1
ATOM 1513 C CA . GLY A 1 193 ? -29.356 -10.071 13.047 1.00 36.19 193 GLY A CA 1
ATOM 1514 C C . GLY A 1 193 ? -30.823 -9.765 13.372 1.00 36.19 193 GLY A C 1
ATOM 1515 O O . GLY A 1 193 ? -31.179 -8.601 13.522 1.00 36.19 193 GLY A O 1
ATOM 1516 N N . ARG A 1 194 ? -31.681 -10.779 13.510 1.00 39.94 194 ARG A N 1
ATOM 1517 C CA . ARG A 1 194 ? -33.054 -10.626 14.023 1.00 39.94 194 ARG A CA 1
ATOM 1518 C C . ARG A 1 194 ? -33.403 -11.497 15.227 1.00 39.94 194 ARG A C 1
ATOM 1520 O O . ARG A 1 194 ? -34.387 -11.190 15.886 1.00 39.94 194 ARG A O 1
ATOM 1527 N N . PHE A 1 195 ? -32.637 -12.545 15.534 1.00 45.78 195 PHE A N 1
ATOM 1528 C CA . PHE A 1 195 ? -33.048 -13.544 16.524 1.00 45.78 195 PHE A CA 1
ATOM 1529 C C . PHE A 1 195 ? -31.930 -13.864 17.527 1.00 45.78 195 PHE A C 1
ATOM 1531 O O . PHE A 1 195 ? -30.883 -14.390 17.152 1.00 45.78 195 PHE A O 1
ATOM 1538 N N . ASP A 1 196 ? -32.180 -13.598 18.811 1.00 48.34 196 ASP A N 1
ATOM 1539 C CA . ASP A 1 196 ? -31.276 -13.931 19.921 1.00 48.34 196 ASP A CA 1
ATOM 1540 C C . ASP A 1 196 ? -31.567 -15.339 20.459 1.00 48.34 196 ASP A C 1
ATOM 1542 O O . ASP A 1 196 ? -32.364 -15.539 21.381 1.00 48.34 196 ASP A O 1
ATOM 1546 N N . PHE A 1 197 ? -30.931 -16.358 19.887 1.00 51.47 197 PHE A N 1
ATOM 1547 C CA . PHE A 1 197 ? -31.156 -17.735 20.322 1.00 51.47 197 PHE A CA 1
ATOM 1548 C C . PHE A 1 197 ? -30.543 -18.010 21.703 1.00 51.47 197 PHE A C 1
ATOM 1550 O O . PHE A 1 197 ? -29.370 -17.746 21.961 1.00 51.47 197 PHE A O 1
ATOM 1557 N N . LYS A 1 198 ? -31.326 -18.629 22.588 1.00 51.69 198 LYS A N 1
ATOM 1558 C CA . LYS A 1 198 ? -30.879 -19.115 23.897 1.00 51.69 198 LYS A CA 1
ATOM 1559 C C . LYS A 1 198 ? -30.387 -20.555 23.776 1.00 51.69 198 LYS A C 1
ATOM 1561 O O . LYS A 1 198 ? -31.062 -21.398 23.187 1.00 51.69 198 LYS A O 1
ATOM 1566 N N . ARG A 1 199 ? -29.225 -20.864 24.357 1.00 49.75 199 ARG A N 1
ATOM 1567 C CA . ARG A 1 199 ? -28.727 -22.246 24.455 1.00 49.75 199 ARG A CA 1
ATOM 1568 C C . ARG A 1 199 ? -29.600 -23.021 25.440 1.00 49.75 199 ARG A C 1
ATOM 1570 O O . ARG A 1 199 ? -29.802 -22.577 26.565 1.00 49.75 199 ARG A O 1
ATOM 1577 N N . TYR A 1 200 ? -30.073 -24.202 25.053 1.00 49.12 200 TYR A N 1
ATOM 1578 C CA . TYR A 1 200 ? -30.960 -25.026 25.886 1.00 49.12 200 TYR A CA 1
ATOM 1579 C C . TYR A 1 200 ? -30.222 -25.743 27.049 1.00 49.12 200 TYR A C 1
ATOM 1581 O O . TYR A 1 200 ? -30.747 -26.678 27.642 1.00 49.12 200 TYR A O 1
ATOM 1589 N N . SER A 1 201 ? -28.986 -25.345 27.385 1.00 48.19 201 SER A N 1
ATOM 1590 C CA . SER A 1 201 ? -28.110 -26.062 28.329 1.00 48.19 201 SER A CA 1
ATOM 1591 C C . SER A 1 201 ? -28.317 -25.725 29.810 1.00 48.19 201 SER A C 1
ATOM 1593 O O . SER A 1 201 ? -27.689 -26.366 30.649 1.00 48.19 201 SER A O 1
ATOM 1595 N N . ASP A 1 202 ? -29.158 -24.746 30.148 1.00 45.12 202 ASP A N 1
ATOM 1596 C CA . ASP A 1 202 ? -29.236 -24.228 31.524 1.00 45.12 202 ASP A CA 1
ATOM 1597 C C . ASP A 1 202 ? -30.304 -24.889 32.409 1.00 45.12 202 ASP A C 1
ATOM 1599 O O . ASP A 1 202 ? -30.284 -24.690 33.624 1.00 45.12 202 ASP A O 1
ATOM 1603 N N . THR A 1 203 ? -31.220 -25.697 31.863 1.00 41.91 203 THR A N 1
ATOM 1604 C CA . THR A 1 203 ? -32.417 -26.119 32.619 1.00 41.91 203 THR A CA 1
ATOM 1605 C C . THR A 1 203 ? -32.555 -27.614 32.898 1.00 41.91 203 THR A C 1
ATOM 1607 O O . THR A 1 203 ? -33.309 -27.954 33.809 1.00 41.91 203 THR A O 1
ATOM 1610 N N . ASP A 1 204 ? -31.822 -28.516 32.231 1.00 46.56 204 ASP A N 1
ATOM 1611 C CA . ASP A 1 204 ? -31.949 -29.954 32.520 1.00 46.56 204 ASP A CA 1
ATOM 1612 C C . ASP A 1 204 ? -30.658 -30.761 32.284 1.00 46.56 204 ASP A C 1
ATOM 1614 O O . ASP A 1 204 ? -30.310 -31.143 31.165 1.00 46.56 204 ASP A O 1
ATOM 1618 N N . LYS A 1 205 ? -29.941 -31.058 33.376 1.00 45.97 205 LYS A N 1
ATOM 1619 C CA . LYS A 1 205 ? -28.718 -31.882 33.364 1.00 45.97 205 LYS A CA 1
ATOM 1620 C C . LYS A 1 205 ? -28.967 -33.333 32.935 1.00 45.97 205 LYS A C 1
ATOM 1622 O O . LYS A 1 205 ? -28.023 -34.001 32.530 1.00 45.97 205 LYS A O 1
ATOM 1627 N N . SER A 1 206 ? -30.204 -33.831 33.012 1.00 45.94 206 SER A N 1
ATOM 1628 C CA . SER A 1 206 ? -30.502 -35.247 32.754 1.00 45.94 206 SER A CA 1
ATOM 1629 C C . SER A 1 206 ? -30.442 -35.634 31.269 1.00 45.94 206 SER A C 1
ATOM 1631 O O . SER A 1 206 ? -30.231 -36.803 30.946 1.00 45.94 206 SER A O 1
ATOM 1633 N N . LEU A 1 207 ? -30.569 -34.657 30.363 1.00 41.28 207 LEU A N 1
ATOM 1634 C CA . LEU A 1 207 ? -30.487 -34.869 28.914 1.00 41.28 207 LEU A CA 1
ATOM 1635 C C . LEU A 1 207 ? -29.048 -34.781 28.373 1.00 41.28 207 LEU A C 1
ATOM 1637 O O . LEU A 1 207 ? -28.738 -35.437 27.381 1.00 41.28 207 LEU A O 1
ATOM 1641 N N . GLN A 1 208 ? -28.146 -34.054 29.046 1.00 43.06 208 GLN A N 1
ATOM 1642 C CA . GLN A 1 208 ? -26.739 -33.924 28.629 1.00 43.06 208 GLN A CA 1
ATOM 1643 C C . GLN A 1 208 ? -25.952 -35.239 28.694 1.00 43.06 208 GLN A C 1
ATOM 1645 O O . GLN A 1 208 ? -25.023 -35.430 27.917 1.00 43.06 208 GLN A O 1
ATOM 1650 N N . GLU A 1 209 ? -26.316 -36.165 29.583 1.00 43.31 209 GLU A N 1
ATOM 1651 C CA . GLU A 1 209 ? -25.583 -37.429 29.735 1.00 43.31 209 GLU A CA 1
ATOM 1652 C C . GLU A 1 209 ? -25.900 -38.461 28.635 1.00 43.31 209 GLU A C 1
ATOM 1654 O O . GLU A 1 209 ? -25.280 -39.523 28.607 1.00 43.31 209 GLU A O 1
ATOM 1659 N N . ARG A 1 210 ? -26.864 -38.194 27.736 1.00 41.41 210 ARG A N 1
ATOM 1660 C CA . ARG A 1 210 ? -27.363 -39.206 26.782 1.00 41.41 210 ARG A CA 1
ATOM 1661 C C . ARG A 1 210 ? -27.328 -38.827 25.302 1.00 41.41 210 ARG A C 1
ATOM 1663 O O . ARG A 1 210 ? -27.649 -39.692 24.490 1.00 41.41 210 ARG A O 1
ATOM 1670 N N . SER A 1 211 ? -26.945 -37.611 24.914 1.00 46.72 211 SER A N 1
ATOM 1671 C CA . SER A 1 211 ? -27.032 -37.211 23.501 1.00 46.72 211 SER A CA 1
ATOM 1672 C C . SER A 1 211 ? -26.003 -36.164 23.067 1.00 46.72 211 SER A C 1
ATOM 1674 O O . SER A 1 211 ? -25.862 -35.128 23.709 1.00 46.72 211 SER A O 1
ATOM 1676 N N . ASN A 1 212 ? -25.341 -36.422 21.933 1.00 53.81 212 ASN A N 1
ATOM 1677 C CA . ASN A 1 212 ? -24.274 -35.612 21.327 1.00 53.81 212 ASN A CA 1
ATOM 1678 C C . ASN A 1 212 ? -24.790 -34.413 20.500 1.00 53.81 212 ASN A C 1
ATOM 1680 O O . ASN A 1 212 ? -24.172 -34.071 19.492 1.00 53.81 212 ASN A O 1
ATOM 1684 N N . PHE A 1 213 ? -25.906 -33.783 20.885 1.00 54.03 213 PHE A N 1
ATOM 1685 C CA . PHE A 1 213 ? -26.444 -32.636 20.145 1.00 54.03 213 PHE A CA 1
ATOM 1686 C C . PHE A 1 213 ? -26.353 -31.318 20.922 1.00 54.03 213 PHE A C 1
ATOM 1688 O O . PHE A 1 213 ? -26.481 -31.285 22.148 1.00 54.03 213 PHE A O 1
ATOM 1695 N N . GLU A 1 214 ? -26.189 -30.207 20.202 1.00 58.16 214 GLU A N 1
ATOM 1696 C CA . GLU A 1 214 ? -26.358 -28.853 20.741 1.00 58.16 214 GLU A CA 1
ATOM 1697 C C . GLU A 1 214 ? -27.671 -28.251 20.245 1.00 58.16 214 GLU A C 1
ATOM 1699 O O . GLU A 1 214 ? -27.935 -28.249 19.048 1.00 58.16 214 GLU A O 1
ATOM 1704 N N . ARG A 1 215 ? -28.495 -27.719 21.156 1.00 66.75 215 ARG A N 1
ATOM 1705 C CA . ARG A 1 215 ? -29.780 -27.091 20.821 1.00 66.75 215 ARG A CA 1
ATOM 1706 C C . ARG A 1 215 ? -29.816 -25.625 21.242 1.00 66.75 215 ARG A C 1
ATOM 1708 O O . ARG A 1 215 ? -29.501 -25.281 22.384 1.00 66.75 215 ARG A O 1
ATOM 1715 N N . PHE A 1 216 ? -30.284 -24.784 20.332 1.00 61.59 216 PHE A N 1
ATOM 1716 C CA . PHE A 1 216 ? -30.515 -23.360 20.510 1.00 61.59 216 PHE A CA 1
ATOM 1717 C C . PHE A 1 216 ? -31.970 -23.045 20.175 1.00 61.59 216 PHE A C 1
ATOM 1719 O O . PHE A 1 216 ? -32.521 -23.589 19.221 1.00 61.59 216 PHE A O 1
ATOM 1726 N N . THR A 1 217 ? -32.617 -22.183 20.951 1.00 63.81 217 THR A N 1
ATOM 1727 C CA . THR A 1 217 ? -34.030 -21.840 20.760 1.00 63.81 217 THR A CA 1
ATOM 1728 C C . THR A 1 217 ? -34.234 -20.343 20.924 1.00 63.81 217 THR A C 1
ATOM 1730 O O . THR A 1 217 ? -33.787 -19.757 21.904 1.00 63.81 217 THR A O 1
ATOM 1733 N N . TYR A 1 218 ? -34.919 -19.724 19.975 1.00 66.44 218 TYR A N 1
ATOM 1734 C CA . TYR A 1 218 ? -35.452 -18.373 20.075 1.00 66.44 218 TYR A CA 1
ATOM 1735 C C . TYR A 1 218 ? -36.977 -18.463 20.122 1.00 66.44 218 TYR A C 1
ATOM 1737 O O . TYR A 1 218 ? -37.563 -19.314 19.459 1.00 66.44 218 TYR A O 1
ATOM 1745 N N . SER A 1 219 ? -37.627 -17.620 20.913 1.00 67.44 219 SER A N 1
ATOM 1746 C CA . SER A 1 219 ? -39.085 -17.530 20.943 1.00 67.44 219 SER A CA 1
ATOM 1747 C C . SER A 1 219 ? -39.509 -16.084 21.139 1.00 67.44 219 SER A C 1
ATOM 1749 O O . SER A 1 219 ? -38.967 -15.416 22.019 1.00 67.44 219 SER A O 1
ATOM 1751 N N . GLU A 1 220 ? -40.491 -15.633 20.374 1.00 66.12 220 GLU A N 1
ATOM 1752 C CA . GLU A 1 220 ? -41.065 -14.294 20.447 1.00 66.12 220 GLU A CA 1
ATOM 1753 C C . GLU A 1 220 ? -42.584 -14.398 20.544 1.00 66.12 220 GLU A C 1
ATOM 1755 O O . GLU A 1 220 ? -43.203 -15.214 19.865 1.00 66.12 220 GLU A O 1
ATOM 1760 N N . GLU A 1 221 ? -43.191 -13.584 21.401 1.00 73.00 221 GLU A N 1
ATOM 1761 C CA . GLU A 1 221 ? -44.640 -13.411 21.433 1.00 73.00 221 GLU A CA 1
ATOM 1762 C C . GLU A 1 221 ? -45.009 -12.258 20.498 1.00 73.00 221 GLU A C 1
ATOM 1764 O O . GLU A 1 221 ? -44.479 -11.157 20.627 1.00 73.00 221 GLU A O 1
ATOM 1769 N N . LYS A 1 222 ? -45.916 -12.499 19.552 1.00 68.44 222 LYS A N 1
ATOM 1770 C CA . LYS A 1 222 ? -46.422 -11.477 18.636 1.00 68.44 222 LYS A CA 1
ATOM 1771 C C . LYS A 1 222 ? -47.942 -11.455 18.652 1.00 68.44 222 LYS A C 1
ATOM 1773 O O . LYS A 1 222 ? -48.590 -12.497 18.595 1.00 68.44 222 LYS A O 1
ATOM 1778 N N . THR A 1 223 ? -48.510 -10.256 18.658 1.00 71.06 223 THR A N 1
ATOM 1779 C CA . THR A 1 223 ? -49.951 -10.054 18.518 1.00 71.06 223 THR A CA 1
ATOM 1780 C C . THR A 1 223 ? -50.301 -9.909 17.041 1.00 71.06 223 THR A C 1
ATOM 1782 O O . THR A 1 223 ? -49.993 -8.899 16.407 1.00 71.06 223 THR A O 1
ATOM 1785 N N . MET A 1 224 ? -50.958 -10.907 16.463 1.00 59.16 224 MET A N 1
ATOM 1786 C CA . MET A 1 224 ? -51.480 -10.820 15.101 1.00 59.16 224 MET A CA 1
ATOM 1787 C C . MET A 1 224 ? -52.821 -10.097 15.106 1.00 59.16 224 MET A C 1
ATOM 1789 O O . MET A 1 224 ? -53.687 -10.422 15.912 1.00 59.16 224 MET A O 1
ATOM 1793 N N . THR A 1 225 ? -52.986 -9.113 14.217 1.00 62.28 225 THR A N 1
ATOM 1794 C CA . THR A 1 225 ? -54.257 -8.406 13.998 1.00 62.28 225 THR A CA 1
ATOM 1795 C C . THR A 1 225 ? -54.856 -8.847 12.671 1.00 62.28 225 THR A C 1
ATOM 1797 O O . THR A 1 225 ? -54.216 -8.722 11.628 1.00 62.28 225 THR A O 1
ATOM 1800 N N . TYR A 1 226 ? -56.079 -9.360 12.714 1.00 60.28 226 TYR A N 1
ATOM 1801 C CA . TYR A 1 226 ? -56.742 -9.979 11.573 1.00 60.28 226 TYR A CA 1
ATOM 1802 C C . TYR A 1 226 ? -57.516 -8.969 10.724 1.00 60.28 226 TYR A C 1
ATOM 1804 O O . TYR A 1 226 ? -57.832 -7.861 11.163 1.00 60.28 226 TYR A O 1
ATOM 1812 N N . SER A 1 227 ? -57.882 -9.377 9.505 1.00 55.53 227 SER A N 1
ATOM 1813 C CA . SER A 1 227 ? -58.711 -8.565 8.597 1.00 55.53 227 SER A CA 1
ATOM 1814 C C . SER A 1 227 ? -60.100 -8.246 9.176 1.00 55.53 227 SER A C 1
ATOM 1816 O O . SER A 1 227 ? -60.697 -7.224 8.838 1.00 55.53 227 SER A O 1
ATOM 1818 N N . SER A 1 228 ? -60.584 -9.084 10.098 1.00 64.75 228 SER A N 1
ATOM 1819 C CA . SER A 1 228 ? -61.795 -8.885 10.902 1.00 64.75 228 SER A CA 1
ATOM 1820 C C . SER A 1 228 ? -61.622 -7.877 12.051 1.00 64.75 228 SER A C 1
ATOM 1822 O O . SER A 1 228 ? -62.610 -7.486 12.672 1.00 64.75 228 SER A O 1
ATOM 1824 N N . GLY A 1 229 ? -60.387 -7.460 12.349 1.00 65.25 229 GLY A N 1
ATOM 1825 C CA . GLY A 1 229 ? -60.034 -6.554 13.442 1.00 65.25 229 GLY A CA 1
ATOM 1826 C C . GLY A 1 229 ? -59.803 -7.225 14.801 1.00 65.25 229 GLY A C 1
ATOM 1827 O O . GLY A 1 229 ? -59.479 -6.523 15.757 1.00 65.25 229 GLY A O 1
ATOM 1828 N N . SER A 1 230 ? -59.950 -8.549 14.924 1.00 67.44 230 SER A N 1
ATOM 1829 C CA . SER A 1 230 ? -59.554 -9.269 16.143 1.00 67.44 230 SER A CA 1
ATOM 1830 C C . SER A 1 230 ? -58.031 -9.341 16.278 1.00 67.44 230 SER A C 1
ATOM 1832 O O . SER A 1 230 ? -57.311 -9.306 15.282 1.00 67.44 230 SER A O 1
ATOM 1834 N N . THR A 1 231 ? -57.537 -9.460 17.510 1.00 65.56 231 THR A N 1
ATOM 1835 C CA . THR A 1 231 ? -56.109 -9.613 17.814 1.00 65.56 231 THR A CA 1
ATOM 1836 C C . THR A 1 231 ? -55.853 -10.895 18.600 1.00 65.56 231 THR A C 1
ATOM 1838 O O . THR A 1 231 ? -56.669 -11.254 19.448 1.00 65.56 231 THR A O 1
ATOM 1841 N N . MET A 1 232 ? -54.733 -11.575 18.356 1.00 65.00 232 MET A N 1
ATOM 1842 C CA . MET A 1 232 ? -54.340 -12.780 19.094 1.00 65.00 232 MET A CA 1
ATOM 1843 C C . MET A 1 232 ? -52.833 -12.822 19.321 1.00 65.00 232 MET A C 1
ATOM 1845 O O . MET A 1 232 ? -52.069 -12.633 18.378 1.00 65.00 232 MET A O 1
ATOM 1849 N N . ASP A 1 233 ? -52.423 -13.124 20.550 1.00 70.75 233 ASP A N 1
ATOM 1850 C CA . ASP A 1 233 ? -51.020 -13.335 20.897 1.00 70.75 233 ASP A CA 1
ATOM 1851 C C . ASP A 1 233 ? -50.610 -14.759 20.523 1.00 70.75 233 ASP A C 1
ATOM 1853 O O . ASP A 1 233 ? -51.211 -15.734 20.985 1.00 70.75 233 ASP A O 1
ATOM 1857 N N . ILE A 1 234 ? -49.597 -14.886 19.671 1.00 67.75 234 ILE A N 1
ATOM 1858 C CA . ILE A 1 234 ? -48.998 -16.164 19.301 1.00 67.75 234 ILE A CA 1
ATOM 1859 C C . ILE A 1 234 ? -47.510 -16.167 19.627 1.00 67.75 234 ILE A C 1
ATOM 1861 O O . ILE A 1 234 ? -46.841 -15.144 19.517 1.00 67.75 234 ILE A O 1
ATOM 1865 N N . SER A 1 235 ? -46.989 -17.324 20.030 1.00 68.38 235 SER A N 1
ATOM 1866 C CA . SER A 1 235 ? -45.559 -17.500 20.274 1.00 68.38 235 SER A CA 1
ATOM 1867 C C . SER A 1 235 ? -44.909 -18.131 19.047 1.00 68.38 235 SER A C 1
ATOM 1869 O O . SER A 1 235 ? -45.122 -19.311 18.763 1.00 68.38 235 SER A O 1
ATOM 1871 N N . ASP A 1 236 ? -44.127 -17.341 18.315 1.00 66.56 236 ASP A N 1
ATOM 1872 C CA . ASP A 1 236 ? -43.242 -17.849 17.276 1.00 66.56 236 ASP A CA 1
ATOM 1873 C C . ASP A 1 236 ? -42.001 -18.423 17.949 1.00 66.56 236 ASP A C 1
ATOM 1875 O O . ASP A 1 236 ? -41.342 -17.737 18.724 1.00 66.56 236 ASP A O 1
ATOM 1879 N N . SER A 1 237 ? -41.646 -19.670 17.650 1.00 68.25 237 SER A N 1
ATOM 1880 C CA . SER A 1 237 ? -40.406 -20.266 18.160 1.00 68.25 237 SER A CA 1
ATOM 1881 C C . SER A 1 237 ? -39.551 -20.803 17.033 1.00 68.25 237 SER A C 1
ATOM 1883 O O . SER A 1 237 ? -40.064 -21.444 16.124 1.00 68.25 237 SER A O 1
ATOM 1885 N N . TYR A 1 238 ? -38.249 -20.547 17.111 1.00 66.50 238 TYR A N 1
ATOM 1886 C CA . TYR A 1 238 ? -37.214 -20.994 16.194 1.00 66.50 238 TYR A CA 1
ATOM 1887 C C . TYR A 1 238 ? -36.254 -21.896 16.964 1.00 66.50 238 TYR A C 1
ATOM 1889 O O . TYR A 1 238 ? -35.790 -21.530 18.038 1.00 66.50 238 TYR A O 1
ATOM 1897 N N . THR A 1 239 ? -35.936 -23.081 16.456 1.00 65.81 239 THR A N 1
ATOM 1898 C CA . THR A 1 239 ? -34.969 -23.993 17.090 1.00 65.81 239 THR A CA 1
ATOM 1899 C C . THR A 1 239 ? -33.895 -24.388 16.097 1.00 65.81 239 THR A C 1
ATOM 1901 O O . THR A 1 239 ? -34.226 -24.728 14.967 1.00 65.81 239 THR A O 1
ATOM 1904 N N . LEU A 1 240 ? -32.638 -24.356 16.536 1.00 58.06 240 LEU A N 1
ATOM 1905 C CA . LEU A 1 240 ? -31.477 -24.896 15.838 1.00 58.06 240 LEU A CA 1
ATOM 1906 C C . LEU A 1 240 ? -30.926 -26.057 16.647 1.00 58.06 240 LEU A C 1
ATOM 1908 O O . LEU A 1 240 ? -30.632 -25.899 17.829 1.00 58.06 240 LEU A O 1
ATOM 1912 N N . GLU A 1 241 ? -30.788 -27.216 16.027 1.00 67.88 241 GLU A N 1
ATOM 1913 C CA . GLU A 1 241 ? -30.189 -28.390 16.650 1.00 67.88 241 GLU A CA 1
ATOM 1914 C C . GLU A 1 241 ? -29.061 -28.917 15.766 1.00 67.88 241 GLU A C 1
ATOM 1916 O O . GLU A 1 241 ? -29.238 -29.077 14.560 1.00 67.88 241 GLU A O 1
ATOM 1921 N N . PHE A 1 242 ? -27.902 -29.130 16.381 1.00 59.03 242 PHE A N 1
ATOM 1922 C CA . PHE A 1 242 ? -26.689 -29.638 15.760 1.00 59.03 242 PHE A CA 1
ATOM 1923 C C . PHE A 1 242 ? -26.454 -31.048 16.268 1.00 59.03 242 PHE A C 1
ATOM 1925 O O . PHE A 1 242 ? -26.151 -31.203 17.447 1.00 59.03 242 PHE A O 1
ATOM 1932 N N . ASP A 1 243 ? -26.576 -32.049 15.403 1.00 63.03 243 ASP A N 1
ATOM 1933 C CA . ASP A 1 243 ? -26.246 -33.437 15.736 1.00 63.03 243 ASP A CA 1
ATOM 1934 C C . ASP A 1 243 ? -25.027 -33.883 14.920 1.00 63.03 243 ASP A C 1
ATOM 1936 O O . ASP A 1 243 ? -24.984 -33.694 13.699 1.00 63.03 243 ASP A O 1
ATOM 1940 N N . MET A 1 244 ? -24.008 -34.421 15.594 1.00 55.91 244 MET A N 1
ATOM 1941 C CA . MET A 1 244 ? -22.797 -34.918 14.941 1.00 55.91 244 MET A CA 1
ATOM 1942 C C . MET A 1 244 ? -22.807 -36.439 14.902 1.00 55.91 244 MET A C 1
ATOM 1944 O O . MET A 1 244 ? -22.701 -37.109 15.932 1.00 55.91 244 MET A O 1
ATOM 1948 N N . HIS A 1 245 ? -22.827 -36.984 13.689 1.00 57.31 245 HIS A N 1
ATOM 1949 C CA . HIS A 1 245 ? -22.723 -38.421 13.473 1.00 57.31 245 HIS A CA 1
ATOM 1950 C C . HIS A 1 245 ? -21.304 -38.812 13.047 1.00 57.31 245 HIS A C 1
ATOM 1952 O O . HIS A 1 245 ? -20.672 -38.147 12.223 1.00 57.31 245 HIS A O 1
ATOM 1958 N N . SER A 1 246 ? -20.817 -39.930 13.594 1.00 45.66 246 SER A N 1
ATOM 1959 C CA . SER A 1 246 ? -19.484 -40.493 13.330 1.00 45.66 246 SER A CA 1
ATOM 1960 C C . SER A 1 246 ? -19.296 -41.016 11.905 1.00 45.66 246 SER A C 1
ATOM 1962 O O . SER A 1 246 ? -18.163 -41.245 11.482 1.00 45.66 246 SER A O 1
ATOM 1964 N N . SER A 1 247 ? -20.381 -41.234 11.156 1.00 57.25 247 SER A N 1
ATOM 1965 C CA . SER A 1 247 ? -20.315 -41.665 9.764 1.00 57.25 247 SER A CA 1
ATOM 1966 C C . SER A 1 247 ? -21.459 -41.091 8.925 1.00 57.25 247 SER A C 1
ATOM 1968 O O . SER A 1 247 ? -22.558 -40.833 9.415 1.00 57.25 247 SER A O 1
ATOM 1970 N N . GLU A 1 248 ? -21.193 -40.919 7.631 1.00 49.50 248 GLU A N 1
ATOM 1971 C CA . GLU A 1 248 ? -22.184 -40.500 6.631 1.00 49.50 248 GLU A CA 1
ATOM 1972 C C . GLU A 1 248 ? -23.319 -41.528 6.493 1.00 49.50 248 GLU A C 1
ATOM 1974 O O . GLU A 1 248 ? -24.479 -41.173 6.301 1.00 49.50 248 GLU A O 1
ATOM 1979 N N . MET A 1 249 ? -22.998 -42.806 6.707 1.00 49.00 249 MET A N 1
ATOM 1980 C CA . MET A 1 249 ? -23.944 -43.915 6.641 1.00 49.00 249 MET A CA 1
ATOM 1981 C C . MET A 1 249 ? -24.932 -43.917 7.823 1.00 49.00 249 MET A C 1
ATOM 1983 O O . MET A 1 249 ? -26.107 -44.222 7.620 1.00 49.00 249 MET A O 1
ATOM 1987 N N . ASP A 1 250 ? -24.493 -43.516 9.024 1.00 55.59 250 ASP A N 1
ATOM 1988 C CA . ASP A 1 250 ? -25.371 -43.347 10.192 1.00 55.59 250 ASP A CA 1
ATOM 1989 C C . ASP A 1 250 ? -26.327 -42.164 9.994 1.00 55.59 250 ASP A C 1
ATOM 1991 O O . ASP A 1 250 ? -27.523 -42.294 10.241 1.00 55.59 250 ASP A O 1
ATOM 1995 N N . ALA A 1 251 ? -25.829 -41.036 9.473 1.00 53.91 251 ALA A N 1
ATOM 1996 C CA . ALA A 1 251 ? -26.652 -39.862 9.178 1.00 53.91 251 ALA A CA 1
ATOM 1997 C C . ALA A 1 251 ? -27.712 -40.147 8.095 1.00 53.91 251 ALA A C 1
ATOM 1999 O O . ALA A 1 251 ? -28.866 -39.732 8.234 1.00 53.91 251 ALA A O 1
ATOM 2000 N N . MET A 1 252 ? -27.348 -40.898 7.046 1.00 52.69 252 MET A N 1
ATOM 2001 C CA . MET A 1 252 ? -28.282 -41.310 5.992 1.00 52.69 252 MET A CA 1
ATOM 2002 C C . MET A 1 252 ? -29.327 -42.312 6.496 1.00 52.69 252 MET A C 1
ATOM 2004 O O . MET A 1 252 ? -30.509 -42.121 6.226 1.00 52.69 252 MET A O 1
ATOM 2008 N N . GLN A 1 253 ? -28.944 -43.344 7.262 1.00 62.44 253 GLN A N 1
ATOM 2009 C CA . GLN A 1 253 ? -29.918 -44.288 7.835 1.00 62.44 253 GLN A CA 1
ATOM 2010 C C . GLN A 1 253 ? -30.894 -43.602 8.799 1.00 62.44 253 GLN A C 1
ATOM 2012 O O . GLN A 1 253 ? -32.075 -43.956 8.829 1.00 62.44 253 GLN A O 1
ATOM 2017 N N . TRP A 1 254 ? -30.434 -42.600 9.553 1.00 58.69 254 TRP A N 1
ATOM 2018 C CA . TRP A 1 254 ? -31.288 -41.811 10.441 1.00 58.69 254 TRP A CA 1
ATOM 2019 C C . TRP A 1 254 ? -32.245 -40.886 9.671 1.00 58.69 254 TRP A C 1
ATOM 2021 O O . TRP A 1 254 ? -33.413 -40.757 10.043 1.00 58.69 254 TRP A O 1
ATOM 2031 N N . GLY A 1 255 ? -31.787 -40.286 8.566 1.00 58.66 255 GLY A N 1
ATOM 2032 C CA . GLY A 1 255 ? -32.636 -39.525 7.642 1.00 58.66 255 GLY A CA 1
ATOM 2033 C C . GLY A 1 255 ? -33.737 -40.384 7.013 1.00 58.66 255 GLY A C 1
ATOM 2034 O O . GLY A 1 255 ? -34.908 -40.009 7.034 1.00 58.66 255 GLY A O 1
ATOM 2035 N N . ASP A 1 256 ? -33.378 -41.581 6.551 1.00 59.44 256 ASP A N 1
ATOM 2036 C CA . ASP A 1 256 ? -34.285 -42.533 5.899 1.00 59.44 256 ASP A CA 1
ATOM 2037 C C . ASP A 1 256 ? -35.306 -43.144 6.886 1.00 59.44 256 ASP A C 1
ATOM 2039 O O . ASP A 1 256 ? -36.467 -43.390 6.545 1.00 59.44 256 ASP A O 1
ATOM 2043 N N . TYR A 1 257 ? -34.904 -43.344 8.149 1.00 62.44 257 TYR A N 1
ATOM 2044 C CA . TYR A 1 257 ? -35.806 -43.715 9.246 1.00 62.44 257 TYR A CA 1
ATOM 2045 C C . TYR A 1 257 ? -36.812 -42.600 9.556 1.00 62.44 257 TYR A C 1
ATOM 2047 O O . TYR A 1 257 ? -38.007 -42.872 9.692 1.00 62.44 257 TYR A O 1
ATOM 2055 N N . ASN A 1 258 ? -36.353 -41.347 9.621 1.00 59.12 258 ASN A N 1
ATOM 2056 C CA . ASN A 1 258 ? -37.219 -40.198 9.864 1.00 59.12 258 ASN A CA 1
ATOM 2057 C C . ASN A 1 258 ? -38.213 -39.977 8.720 1.00 59.12 258 ASN A C 1
ATOM 2059 O O . ASN A 1 258 ? -39.395 -39.809 8.999 1.00 59.12 258 ASN A O 1
ATOM 2063 N N . ASP A 1 259 ? -37.799 -40.053 7.452 1.00 56.09 259 ASP A N 1
ATOM 2064 C CA . ASP A 1 259 ? -38.720 -39.910 6.311 1.00 56.09 259 ASP A CA 1
ATOM 2065 C C . ASP A 1 259 ? -39.861 -40.948 6.362 1.00 56.09 259 ASP A C 1
ATOM 2067 O O . ASP A 1 259 ? -41.039 -40.610 6.210 1.00 56.09 259 ASP A O 1
ATOM 2071 N N . ARG A 1 260 ? -39.550 -42.212 6.689 1.00 62.38 260 ARG A N 1
ATOM 2072 C CA . ARG A 1 260 ? -40.570 -43.264 6.872 1.00 62.38 260 ARG A CA 1
ATOM 2073 C C . ARG A 1 260 ? -41.446 -43.029 8.103 1.00 62.38 260 ARG A C 1
ATOM 2075 O O . ARG A 1 260 ? -42.661 -43.227 8.027 1.00 62.38 260 ARG A O 1
ATOM 2082 N N . PHE A 1 261 ? -40.850 -42.616 9.222 1.00 60.88 261 PHE A N 1
ATOM 2083 C CA . PHE A 1 261 ? -41.571 -42.314 10.457 1.00 60.88 261 PHE A CA 1
ATOM 2084 C C . PHE A 1 261 ? -42.563 -41.164 10.245 1.00 60.88 261 PHE A C 1
ATOM 2086 O O . PHE A 1 261 ? -43.741 -41.310 10.566 1.00 60.88 261 PHE A O 1
ATOM 2093 N N . TYR A 1 262 ? -42.138 -40.070 9.614 1.00 56.19 262 TYR A N 1
ATOM 2094 C CA . TYR A 1 262 ? -42.984 -38.904 9.376 1.00 56.19 262 TYR A CA 1
ATOM 2095 C C . TYR A 1 262 ? -44.037 -39.164 8.285 1.00 56.19 262 TYR A C 1
ATOM 2097 O O . TYR A 1 262 ? -45.205 -38.858 8.498 1.00 56.19 262 TYR A O 1
ATOM 2105 N N . LYS A 1 263 ? -43.740 -39.868 7.183 1.00 58.50 263 LYS A N 1
ATOM 2106 C CA . LYS A 1 263 ? -44.797 -40.276 6.225 1.00 58.50 263 LYS A CA 1
ATOM 2107 C C . LYS A 1 263 ? -45.912 -41.109 6.872 1.00 58.50 263 LYS A C 1
ATOM 2109 O O . LYS A 1 263 ? -47.075 -40.968 6.501 1.00 58.50 263 LYS A O 1
ATOM 2114 N N . SER A 1 264 ? -45.584 -41.938 7.868 1.00 56.53 264 SER A N 1
ATOM 2115 C CA . SER A 1 264 ? -46.570 -42.766 8.583 1.00 56.53 264 SER A CA 1
ATOM 2116 C C . SER A 1 264 ? -47.524 -41.980 9.497 1.00 56.53 264 SER A C 1
ATOM 2118 O O . SER A 1 264 ? -48.572 -42.501 9.871 1.00 56.53 264 SER A O 1
ATOM 2120 N N . GLN A 1 265 ? -47.192 -40.730 9.827 1.00 55.66 265 GLN A N 1
ATOM 2121 C CA . GLN A 1 265 ? -47.946 -39.871 10.747 1.00 55.66 265 GLN A CA 1
ATOM 2122 C C . GLN A 1 265 ? -48.827 -38.827 10.024 1.00 55.66 265 GLN A C 1
ATOM 2124 O O . GLN A 1 265 ? -49.440 -37.990 10.676 1.00 55.66 265 GLN A O 1
ATOM 2129 N N . GLY A 1 266 ? -48.935 -38.881 8.689 1.00 49.41 266 GLY A N 1
ATOM 2130 C CA . GLY A 1 266 ? -49.860 -38.030 7.922 1.00 49.41 266 GLY A CA 1
ATOM 2131 C C . GLY A 1 266 ? -49.292 -36.689 7.438 1.00 49.41 266 GLY A C 1
ATOM 2132 O O . GLY A 1 266 ? -50.063 -35.810 7.067 1.00 49.41 266 GLY A O 1
ATOM 2133 N N . TYR A 1 267 ? -47.968 -36.533 7.400 1.00 53.94 267 TYR A N 1
ATOM 2134 C CA . TYR A 1 267 ? -47.289 -35.333 6.897 1.00 53.94 267 TYR A CA 1
ATOM 2135 C C . TYR A 1 267 ? -47.450 -35.214 5.366 1.00 53.94 267 TYR A C 1
ATOM 2137 O O . TYR A 1 267 ? -47.176 -36.163 4.631 1.00 53.94 267 TYR A O 1
ATOM 2145 N N . THR A 1 268 ? -47.922 -34.065 4.866 1.00 49.06 268 THR A N 1
ATOM 2146 C CA . THR A 1 268 ? -48.545 -33.964 3.527 1.00 49.06 268 THR A CA 1
ATOM 2147 C C . THR A 1 268 ? -47.672 -33.427 2.383 1.00 49.06 268 THR A C 1
ATOM 2149 O O . THR A 1 268 ? -48.116 -33.494 1.236 1.00 49.06 268 THR A O 1
ATOM 2152 N N . LYS A 1 269 ? -46.458 -32.899 2.614 1.00 49.44 269 LYS A N 1
ATOM 2153 C CA . LYS A 1 269 ? -45.602 -32.376 1.522 1.00 49.44 269 LYS A CA 1
ATOM 2154 C C . LYS A 1 269 ? -44.146 -32.159 1.962 1.00 49.44 269 LYS A C 1
ATOM 2156 O O . LYS A 1 269 ? -43.917 -31.494 2.967 1.00 49.44 269 LYS A O 1
ATOM 2161 N N . GLY A 1 270 ? -43.196 -32.678 1.185 1.00 48.81 270 GLY A N 1
ATOM 2162 C CA . GLY A 1 270 ? -41.758 -32.438 1.331 1.00 48.81 270 GLY A CA 1
ATOM 2163 C C . GLY A 1 270 ? -40.973 -33.103 0.197 1.00 48.81 270 GLY A C 1
ATOM 2164 O O . GLY A 1 270 ? -41.233 -34.262 -0.130 1.00 48.81 270 GLY A O 1
ATOM 2165 N N . THR A 1 271 ? -40.057 -32.373 -0.441 1.00 50.34 271 THR A N 1
ATOM 2166 C CA . THR A 1 271 ? -39.067 -32.912 -1.390 1.00 50.34 271 THR A CA 1
ATOM 2167 C C . THR A 1 271 ? -37.717 -32.967 -0.681 1.00 50.34 271 THR A C 1
ATOM 2169 O O . THR A 1 271 ? -37.269 -31.949 -0.163 1.00 50.34 271 THR A O 1
ATOM 2172 N N . CYS A 1 272 ? -37.086 -34.140 -0.623 1.00 48.38 272 CYS A N 1
ATOM 2173 C CA . CYS A 1 272 ? -35.685 -34.250 -0.219 1.00 48.38 272 CYS A CA 1
ATOM 2174 C C . CYS A 1 272 ? -34.818 -34.150 -1.476 1.00 48.38 272 CYS A C 1
ATOM 2176 O O . CYS A 1 272 ? -34.901 -35.026 -2.339 1.00 48.38 272 CYS A O 1
ATOM 2178 N N . ASP A 1 273 ? -33.989 -33.114 -1.559 1.00 50.88 273 ASP A N 1
ATOM 2179 C CA . ASP A 1 273 ? -32.838 -33.097 -2.465 1.00 50.88 273 ASP A CA 1
ATOM 2180 C C . ASP A 1 273 ? -31.629 -33.702 -1.720 1.00 50.88 273 ASP A C 1
ATOM 2182 O O . ASP A 1 273 ? -31.641 -33.764 -0.491 1.00 50.88 273 ASP A O 1
ATOM 2186 N N . GLU A 1 274 ? -30.571 -34.140 -2.421 1.00 47.50 274 GLU A N 1
ATOM 2187 C CA . GLU A 1 274 ? -29.428 -34.918 -1.870 1.00 47.50 274 GLU A CA 1
ATOM 2188 C C . GLU A 1 274 ? -28.739 -34.326 -0.612 1.00 47.50 274 GLU A C 1
ATOM 2190 O O . GLU A 1 274 ? -27.917 -34.998 0.008 1.00 47.50 274 GLU A O 1
ATOM 2195 N N . LYS A 1 275 ? -29.046 -33.081 -0.217 1.00 51.28 275 LYS A N 1
ATOM 2196 C CA . LYS A 1 275 ? -28.449 -32.378 0.933 1.00 51.28 275 LYS A CA 1
ATOM 2197 C C . LYS A 1 275 ? -29.444 -31.681 1.871 1.00 51.28 275 LYS A C 1
ATOM 2199 O O . LYS A 1 275 ? -29.017 -31.221 2.931 1.00 51.28 275 LYS A O 1
ATOM 2204 N N . ILE A 1 276 ? -30.729 -31.577 1.507 1.00 53.31 276 ILE A N 1
ATOM 2205 C CA . ILE A 1 276 ? -31.743 -30.824 2.270 1.00 53.31 276 ILE A CA 1
ATOM 2206 C C . ILE A 1 276 ? -33.087 -31.562 2.233 1.00 53.31 276 ILE A C 1
ATOM 2208 O O . ILE A 1 276 ? -33.591 -31.872 1.155 1.00 53.31 276 ILE A O 1
ATOM 2212 N N . CYS A 1 277 ? -33.689 -31.792 3.403 1.00 57.28 277 CYS A N 1
ATOM 2213 C CA . CYS A 1 277 ? -35.050 -32.322 3.531 1.00 57.28 277 CYS A CA 1
ATOM 2214 C C . CYS A 1 277 ? -35.984 -31.308 4.205 1.00 57.28 277 CYS A C 1
ATOM 2216 O O . CYS A 1 277 ? -35.645 -30.725 5.240 1.00 57.28 277 CYS A O 1
ATOM 2218 N N . GLU A 1 278 ? -37.182 -31.150 3.640 1.00 60.38 278 GLU A N 1
ATOM 2219 C CA . GLU A 1 278 ? -38.216 -30.214 4.095 1.00 60.38 278 GLU A CA 1
ATOM 2220 C C . GLU A 1 278 ? -39.431 -30.978 4.648 1.00 60.38 278 GLU A C 1
ATOM 2222 O O . GLU A 1 278 ? -39.983 -31.842 3.965 1.00 60.38 278 GLU A O 1
ATOM 2227 N N . PHE A 1 279 ? -39.873 -30.655 5.870 1.00 62.25 279 PHE A N 1
ATOM 2228 C CA . PHE A 1 279 ? -41.072 -31.240 6.483 1.00 62.25 279 PHE A CA 1
ATOM 2229 C C . PHE A 1 279 ? -42.007 -30.156 7.024 1.00 62.25 279 PHE A C 1
ATOM 2231 O O . PHE A 1 279 ? -41.590 -29.290 7.796 1.00 62.25 279 PHE A O 1
ATOM 2238 N N . ILE A 1 280 ? -43.291 -30.247 6.671 1.00 60.50 280 ILE A N 1
ATOM 2239 C CA . ILE A 1 280 ? -44.352 -29.375 7.188 1.00 60.50 280 ILE A CA 1
ATOM 2240 C C . ILE A 1 280 ? -45.279 -30.209 8.074 1.00 60.50 280 ILE A C 1
ATOM 2242 O O . ILE A 1 280 ? -45.941 -31.127 7.590 1.00 60.50 280 ILE A O 1
ATOM 2246 N N . ASP A 1 281 ? -45.326 -29.875 9.360 1.00 64.56 281 ASP A N 1
ATOM 2247 C CA . ASP A 1 281 ? -46.265 -30.412 10.342 1.00 64.56 281 ASP A CA 1
ATOM 2248 C C . ASP A 1 281 ? -47.443 -29.437 10.490 1.00 64.56 281 ASP A C 1
ATOM 2250 O O . ASP A 1 281 ? -47.257 -28.298 10.934 1.00 64.56 281 ASP A O 1
ATOM 2254 N N . ARG A 1 282 ? -48.645 -29.859 10.086 1.00 61.78 282 ARG A N 1
ATOM 2255 C CA . ARG A 1 282 ? -49.893 -29.127 10.348 1.00 61.78 282 ARG A CA 1
ATOM 2256 C C . ARG A 1 282 ? -50.692 -29.942 11.358 1.00 61.78 282 ARG A C 1
ATOM 2258 O O . ARG A 1 282 ? -51.334 -30.924 10.986 1.00 61.78 282 ARG A O 1
ATOM 2265 N N . ASP A 1 283 ? -50.651 -29.551 12.628 1.00 58.78 283 ASP A N 1
ATOM 2266 C CA . ASP A 1 283 ? -51.409 -30.241 13.676 1.00 58.78 283 ASP A CA 1
ATOM 2267 C C . ASP A 1 283 ? -52.845 -29.690 13.698 1.00 58.78 283 ASP A C 1
ATOM 2269 O O . ASP A 1 283 ? -53.186 -28.757 14.430 1.00 58.78 283 ASP A O 1
ATOM 2273 N N . VAL A 1 284 ? -53.692 -30.221 12.809 1.00 53.53 284 VAL A N 1
ATOM 2274 C CA . VAL A 1 284 ? -55.074 -29.754 12.624 1.00 53.53 284 VAL A CA 1
ATOM 2275 C C . VAL A 1 284 ? -55.948 -30.250 13.776 1.00 53.53 284 VAL A C 1
ATOM 2277 O O . VAL A 1 284 ? -56.587 -31.308 13.712 1.00 53.53 284 VAL A O 1
ATOM 2280 N N . LYS A 1 285 ? -56.050 -29.457 14.844 1.00 53.16 285 LYS A N 1
ATOM 2281 C CA . LYS A 1 285 ? -57.106 -29.657 15.842 1.00 53.16 285 LYS A CA 1
ATOM 2282 C C . LYS A 1 285 ? -58.451 -29.257 15.235 1.00 53.16 285 LYS A C 1
ATOM 2284 O O . LYS A 1 285 ? -58.779 -28.079 15.135 1.00 53.16 285 LYS A O 1
ATOM 2289 N N . LYS A 1 286 ? -59.262 -30.252 14.855 1.00 48.28 286 LYS A N 1
ATOM 2290 C CA . LYS A 1 286 ? -60.634 -30.046 14.355 1.00 48.28 286 LYS A CA 1
ATOM 2291 C C . LYS A 1 286 ? -61.446 -29.163 15.315 1.00 48.28 286 LYS A C 1
ATOM 2293 O O . LYS A 1 286 ? -61.801 -29.613 16.402 1.00 48.28 286 LYS A O 1
ATOM 2298 N N . GLY A 1 287 ? -61.793 -27.956 14.864 1.00 53.16 287 GLY A N 1
ATOM 2299 C CA . GLY A 1 287 ? -62.776 -27.078 15.509 1.00 53.16 287 GLY A CA 1
ATOM 2300 C C . GLY A 1 287 ? -62.245 -25.780 16.129 1.00 53.16 287 GLY A C 1
ATOM 2301 O O . GLY A 1 287 ? -63.045 -25.073 16.732 1.00 53.16 287 GLY A O 1
ATOM 2302 N N . GLY A 1 288 ? -60.951 -25.461 16.008 1.00 56.53 288 GLY A N 1
ATOM 2303 C CA . GLY A 1 288 ? -60.425 -24.122 16.324 1.00 56.53 288 GLY A CA 1
ATOM 2304 C C . GLY A 1 288 ? -60.408 -23.218 15.090 1.00 56.53 288 GLY A C 1
ATOM 2305 O O . GLY A 1 288 ? -60.305 -23.735 13.985 1.00 56.53 288 GLY A O 1
ATOM 2306 N N . ASP A 1 289 ? -60.483 -21.894 15.263 1.00 60.28 289 ASP A N 1
ATOM 2307 C CA . ASP A 1 289 ? -60.386 -20.898 14.172 1.00 60.28 289 ASP A CA 1
ATOM 2308 C C . ASP A 1 289 ? -58.9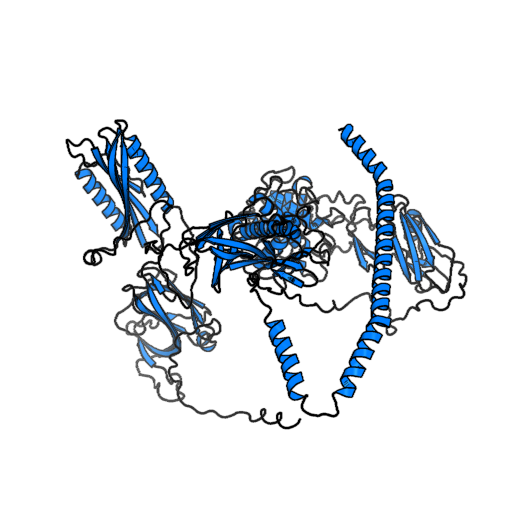51 -20.728 13.612 1.00 60.28 289 ASP A C 1
ATOM 2310 O O . ASP A 1 289 ? -58.718 -19.915 12.718 1.00 60.28 289 ASP A O 1
ATOM 2314 N N . TRP A 1 290 ? -57.986 -21.498 14.127 1.00 63.09 290 TRP A N 1
ATOM 2315 C CA . TRP A 1 290 ? -56.560 -21.405 13.815 1.00 63.09 290 TRP A CA 1
ATOM 2316 C C . TRP A 1 290 ? -55.888 -22.786 13.763 1.00 63.09 290 TRP A C 1
ATOM 2318 O O . TRP A 1 290 ? -56.312 -23.719 14.451 1.00 63.09 290 TRP A O 1
ATOM 2328 N N . GLU A 1 291 ? -54.800 -22.887 12.994 1.00 64.19 291 GLU A N 1
ATOM 2329 C CA . GLU A 1 291 ? -53.960 -24.084 12.872 1.00 64.19 291 GLU A CA 1
ATOM 2330 C C . GLU A 1 291 ? -52.508 -23.773 13.290 1.00 64.19 291 GLU A C 1
ATOM 2332 O O . GLU A 1 291 ? -51.893 -22.854 12.739 1.00 64.19 291 GLU A O 1
ATOM 2337 N N . PRO A 1 292 ? -51.926 -24.505 14.260 1.00 59.59 292 PRO A N 1
ATOM 2338 C CA . PRO A 1 292 ? -50.498 -24.431 14.534 1.00 59.59 292 PRO A CA 1
ATOM 2339 C C . PRO A 1 292 ? -49.719 -25.114 13.407 1.00 59.59 292 PRO A C 1
ATOM 2341 O O . PRO A 1 292 ? -50.010 -26.252 13.028 1.00 59.59 292 PRO A O 1
ATOM 2344 N N . VAL A 1 293 ? -48.693 -24.435 12.898 1.00 62.41 293 VAL A N 1
ATOM 2345 C CA . VAL A 1 293 ? -47.818 -24.963 11.848 1.00 62.41 293 VAL A CA 1
ATOM 2346 C C . VAL A 1 293 ? -46.384 -24.994 12.333 1.00 62.41 293 VAL A C 1
ATOM 2348 O O . VAL A 1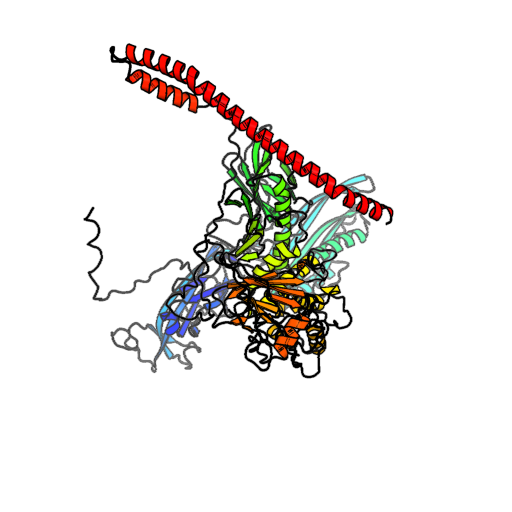 293 ? -45.833 -23.974 12.746 1.00 62.41 293 VAL A O 1
ATOM 2351 N N . SER A 1 294 ? -45.781 -26.183 12.277 1.00 62.44 294 SER A N 1
ATOM 2352 C CA . SER A 1 294 ? -44.360 -26.385 12.533 1.00 62.44 294 SER A CA 1
ATOM 2353 C C . SER A 1 294 ? -43.652 -26.788 11.246 1.00 62.44 294 SER A C 1
ATOM 2355 O O . SER A 1 294 ? -43.922 -27.840 10.675 1.00 62.44 294 SER A O 1
ATOM 2357 N N . VAL A 1 295 ? -42.719 -25.961 10.786 1.00 62.66 295 VAL A N 1
ATOM 2358 C CA . VAL A 1 295 ? -41.866 -26.279 9.633 1.00 62.66 295 VAL A CA 1
ATOM 2359 C C . VAL A 1 295 ? -40.510 -26.726 10.159 1.00 62.66 295 VAL A C 1
ATOM 2361 O O . VAL A 1 295 ? -39.956 -26.047 11.021 1.00 62.66 295 VAL A O 1
ATOM 2364 N N . ARG A 1 296 ? -39.977 -27.854 9.673 1.00 61.75 296 ARG A N 1
ATOM 2365 C CA . ARG A 1 296 ? -38.650 -28.377 10.040 1.00 61.75 296 ARG A CA 1
ATOM 2366 C C . ARG A 1 296 ? -37.786 -28.593 8.797 1.00 61.75 296 ARG A C 1
ATOM 2368 O O . ARG A 1 296 ? -38.231 -29.210 7.833 1.00 61.75 296 ARG A O 1
ATOM 2375 N N . TYR A 1 297 ? -36.540 -28.148 8.877 1.00 61.47 297 TYR A N 1
ATOM 2376 C CA . TYR A 1 297 ? -35.494 -28.324 7.875 1.00 61.47 297 TYR A CA 1
ATOM 2377 C C . TYR A 1 297 ? -34.393 -29.199 8.421 1.00 61.47 297 TYR A C 1
ATOM 2379 O O . TYR A 1 297 ? -34.024 -29.036 9.579 1.00 61.47 297 TYR A O 1
ATOM 2387 N N . PHE A 1 298 ? -33.842 -30.052 7.568 1.00 59.34 298 PHE A N 1
ATOM 2388 C CA . PHE A 1 298 ? -32.623 -30.799 7.843 1.00 59.34 298 PHE A CA 1
ATOM 2389 C C . PHE A 1 298 ? -31.621 -30.494 6.737 1.00 59.34 298 PHE A C 1
ATOM 2391 O O . PHE A 1 298 ? -31.929 -30.723 5.568 1.00 59.34 298 PHE A O 1
ATOM 2398 N N . ALA A 1 299 ? -30.451 -29.972 7.098 1.00 54.41 299 ALA A N 1
ATOM 2399 C CA . ALA A 1 299 ? -29.342 -29.759 6.176 1.00 54.41 299 ALA A CA 1
ATOM 2400 C C . ALA A 1 299 ? -28.134 -30.594 6.609 1.00 54.41 299 ALA A C 1
ATOM 2402 O O . ALA A 1 299 ? -27.757 -30.590 7.784 1.00 54.41 299 ALA A O 1
ATOM 2403 N N . TYR A 1 300 ? -27.524 -31.290 5.651 1.00 56.47 300 TYR A N 1
ATOM 2404 C CA . TYR A 1 300 ? -26.341 -32.115 5.881 1.00 56.47 300 TYR A CA 1
ATOM 2405 C C . TYR A 1 300 ? -25.086 -31.383 5.413 1.00 56.47 300 TYR A C 1
ATOM 2407 O O . TYR A 1 300 ? -24.954 -31.048 4.233 1.00 56.47 300 TYR A O 1
ATOM 2415 N N . VAL A 1 301 ? -24.134 -31.170 6.322 1.00 52.28 301 VAL A N 1
ATOM 2416 C CA . VAL A 1 301 ? -22.831 -30.586 5.980 1.00 52.28 301 VAL A CA 1
ATOM 2417 C C . VAL A 1 301 ? -21.755 -31.659 6.111 1.00 52.28 301 VAL A C 1
ATOM 2419 O O . VAL A 1 301 ? -21.494 -32.162 7.205 1.00 52.28 301 VAL A O 1
ATOM 2422 N N . ASN A 1 302 ? -21.151 -32.034 4.980 1.00 43.66 302 ASN A N 1
ATOM 2423 C CA . ASN A 1 302 ? -20.059 -33.006 4.930 1.00 43.66 302 ASN A CA 1
ATOM 2424 C C . ASN A 1 302 ? -18.730 -32.281 5.200 1.00 43.66 302 ASN A C 1
ATOM 2426 O O . ASN A 1 302 ? -18.347 -31.382 4.447 1.00 43.66 302 ASN A O 1
ATOM 2430 N N . TYR A 1 303 ? -18.055 -32.634 6.297 1.00 44.19 303 TYR A N 1
ATOM 2431 C CA . TYR A 1 303 ? -16.808 -31.995 6.714 1.00 44.19 303 TYR A CA 1
ATOM 2432 C C . TYR A 1 303 ? -15.591 -32.863 6.341 1.00 44.19 303 TYR A C 1
ATOM 2434 O O . TYR A 1 303 ? -15.610 -34.076 6.589 1.00 44.19 303 TYR A O 1
ATOM 2442 N N . PRO A 1 304 ? -14.494 -32.294 5.795 1.00 34.69 304 PRO A N 1
ATOM 2443 C CA . PRO A 1 304 ? -13.292 -33.065 5.481 1.00 34.69 304 PRO A CA 1
ATOM 2444 C C . PRO A 1 304 ? -12.684 -33.661 6.764 1.00 34.69 304 PRO A C 1
ATOM 2446 O O . PRO A 1 304 ? -12.106 -32.938 7.574 1.00 34.69 304 PRO A O 1
ATOM 2449 N N . GLY A 1 305 ? -12.821 -34.978 6.971 1.00 42.31 305 GLY A N 1
ATOM 2450 C CA . GLY A 1 305 ? -12.253 -35.670 8.145 1.00 42.31 305 GLY A CA 1
ATOM 2451 C C . GLY A 1 305 ? -13.175 -36.595 8.956 1.00 42.31 305 GLY A C 1
ATOM 2452 O O . GLY A 1 305 ? -12.823 -36.914 10.092 1.00 42.31 305 GLY A O 1
ATOM 2453 N N . LYS A 1 306 ? -14.275 -37.084 8.355 1.00 41.12 306 LYS A N 1
ATOM 2454 C CA . LYS A 1 306 ? -15.187 -38.157 8.834 1.00 41.12 306 LYS A CA 1
ATOM 2455 C C . LYS A 1 306 ? -16.221 -37.756 9.903 1.00 41.12 306 LYS A C 1
ATOM 2457 O O . LYS A 1 306 ? -16.244 -38.323 10.991 1.00 41.12 306 LYS A O 1
ATOM 2462 N N . GLY A 1 307 ? -17.125 -36.838 9.559 1.00 47.28 307 GLY A N 1
ATOM 2463 C CA . GLY A 1 307 ? -18.375 -36.622 10.296 1.00 47.28 307 GLY A CA 1
ATOM 2464 C C . GLY A 1 307 ? -19.397 -35.846 9.463 1.00 47.28 307 GLY A C 1
ATOM 2465 O O . GLY A 1 307 ? -19.010 -35.030 8.625 1.00 47.28 307 GLY A O 1
ATOM 2466 N N . VAL A 1 308 ? -20.687 -36.114 9.682 1.00 45.75 308 VAL A N 1
ATOM 2467 C CA . VAL A 1 308 ? -21.796 -35.346 9.093 1.00 45.75 308 VAL A CA 1
ATOM 2468 C C . VAL A 1 308 ? -22.432 -34.509 10.190 1.00 45.75 308 VAL A C 1
ATOM 2470 O O . VAL A 1 308 ? -22.841 -35.050 11.220 1.00 45.75 308 VAL A O 1
ATOM 2473 N N . LEU A 1 309 ? -22.510 -33.199 9.959 1.00 50.84 309 LEU A N 1
ATOM 2474 C CA . LEU A 1 309 ? -23.257 -32.285 10.812 1.00 50.84 309 LEU A CA 1
ATOM 2475 C C . LEU A 1 309 ? -24.690 -32.190 10.292 1.00 50.84 309 LEU A C 1
ATOM 2477 O O . LEU A 1 309 ? -24.908 -31.771 9.153 1.00 50.84 309 LEU A O 1
ATOM 2481 N N . ASN A 1 310 ? -25.648 -32.577 11.128 1.00 55.47 310 ASN A N 1
ATOM 2482 C CA . ASN A 1 310 ? -27.066 -32.402 10.861 1.00 55.47 310 ASN A CA 1
ATOM 2483 C C . ASN A 1 310 ? -27.524 -31.087 11.492 1.00 55.47 310 ASN A C 1
ATOM 2485 O O . ASN A 1 310 ? -27.443 -30.929 12.711 1.00 55.47 310 ASN A O 1
ATOM 2489 N N . VAL A 1 311 ? -27.972 -30.144 10.665 1.00 54.09 311 VAL A N 1
ATOM 2490 C CA . VAL A 1 311 ? -28.550 -28.879 11.125 1.00 54.09 311 VAL A CA 1
ATOM 2491 C C . VAL A 1 311 ? -30.057 -28.973 10.996 1.00 54.09 311 VAL A C 1
ATOM 2493 O O . VAL A 1 311 ? -30.592 -28.997 9.886 1.00 54.09 311 VAL A O 1
ATOM 2496 N N . LYS A 1 312 ? -30.743 -28.992 12.138 1.00 63.00 312 LYS A N 1
ATOM 2497 C CA . LYS A 1 312 ? -32.199 -28.961 12.189 1.00 63.00 312 LYS A CA 1
ATOM 2498 C C . LYS A 1 312 ? -32.687 -27.565 12.539 1.00 63.00 312 LYS A C 1
ATOM 2500 O O . LYS A 1 312 ? -32.494 -27.127 13.669 1.00 63.00 312 LYS A O 1
ATOM 2505 N N . ALA A 1 313 ? -33.350 -26.898 11.599 1.00 57.59 313 ALA A N 1
ATOM 2506 C CA . ALA A 1 313 ? -34.018 -25.621 11.845 1.00 57.59 313 ALA A CA 1
ATOM 2507 C C . ALA A 1 313 ? -35.532 -25.837 11.913 1.00 57.59 313 ALA A C 1
ATOM 2509 O O . ALA A 1 313 ? -36.102 -26.415 10.992 1.00 57.59 313 ALA A O 1
ATOM 2510 N N . SER A 1 314 ? -36.204 -25.393 12.976 1.00 63.78 314 SER A N 1
ATOM 2511 C CA . SER A 1 314 ? -37.668 -25.473 13.048 1.00 63.78 314 SER A CA 1
ATOM 2512 C C . SER A 1 314 ? -38.325 -24.176 13.473 1.00 63.78 314 SER A C 1
ATOM 2514 O O . SER A 1 314 ? -37.869 -23.592 14.449 1.00 63.78 314 SER A O 1
ATOM 2516 N N . ARG A 1 315 ? -39.419 -23.785 12.807 1.00 65.56 315 ARG A N 1
ATOM 2517 C CA . ARG A 1 315 ? -40.297 -22.680 13.219 1.00 65.56 315 ARG A CA 1
ATOM 2518 C C . ARG A 1 315 ? -41.670 -23.219 13.603 1.00 65.56 315 ARG A C 1
ATOM 2520 O O . ARG A 1 315 ? -42.225 -23.982 12.822 1.00 65.56 315 ARG A O 1
ATOM 2527 N N . ALA A 1 316 ? -42.222 -22.826 14.747 1.00 65.94 316 ALA A N 1
ATOM 2528 C CA . ALA A 1 316 ? -43.637 -23.028 15.077 1.00 65.94 316 ALA A CA 1
ATOM 2529 C C . ALA A 1 316 ? -44.365 -21.676 15.091 1.00 65.94 316 ALA A C 1
ATOM 2531 O O . ALA A 1 316 ? -43.844 -20.732 15.678 1.00 65.94 316 ALA A O 1
ATOM 2532 N N . THR A 1 317 ? -45.523 -21.579 14.432 1.00 68.06 317 THR A N 1
ATOM 2533 C CA . THR A 1 317 ? -46.367 -20.367 14.367 1.00 68.06 317 THR A CA 1
ATOM 2534 C C . THR A 1 317 ? -47.857 -20.741 14.249 1.00 68.06 317 THR A C 1
ATOM 2536 O O . THR A 1 317 ? -48.177 -21.923 14.120 1.00 68.06 317 THR A O 1
ATOM 2539 N N . GLY A 1 318 ? -48.772 -19.770 14.317 1.00 67.31 318 GLY A N 1
ATOM 2540 C CA . GLY A 1 318 ? -50.218 -19.967 14.130 1.00 67.31 318 GLY A CA 1
ATOM 2541 C C . GLY A 1 318 ? -50.724 -19.299 12.849 1.00 67.31 318 GLY A C 1
ATOM 2542 O O . GLY A 1 318 ? -50.284 -18.198 12.534 1.00 67.31 318 GLY A O 1
ATOM 2543 N N . MET A 1 319 ? -51.641 -19.950 12.126 1.00 67.81 319 MET A N 1
ATOM 2544 C CA . MET A 1 319 ? -52.292 -19.406 10.922 1.00 67.81 319 MET A CA 1
ATOM 2545 C C . MET A 1 319 ? -53.824 -19.432 11.051 1.00 67.81 319 MET A C 1
ATOM 2547 O O . MET A 1 319 ? -54.368 -20.300 11.737 1.00 67.81 319 MET A O 1
ATOM 2551 N N . GLU A 1 320 ? -54.530 -18.502 10.392 1.00 63.91 320 GLU A N 1
ATOM 2552 C CA . GLU A 1 320 ? -55.999 -18.554 10.280 1.00 63.91 320 GLU A CA 1
ATOM 2553 C C . GLU A 1 320 ? -56.435 -19.804 9.503 1.00 63.91 320 GLU A C 1
ATOM 2555 O O . GLU A 1 320 ? -55.798 -20.196 8.521 1.00 63.91 320 GLU A O 1
ATOM 2560 N N . ASN A 1 321 ? -57.566 -20.398 9.887 1.00 59.84 321 ASN A N 1
ATOM 2561 C CA . ASN A 1 321 ? -58.186 -21.471 9.108 1.00 59.84 321 ASN A CA 1
ATOM 2562 C C . ASN A 1 321 ? -58.440 -21.025 7.657 1.00 59.84 321 ASN A C 1
ATOM 2564 O O . ASN A 1 321 ? -59.288 -20.172 7.396 1.00 59.84 321 ASN A O 1
ATOM 2568 N N . GLY A 1 322 ? -57.736 -21.636 6.701 1.00 62.03 322 GLY A N 1
ATOM 2569 C CA . GLY A 1 322 ? -57.832 -21.287 5.280 1.00 62.03 322 GLY A CA 1
ATOM 2570 C C . GLY A 1 322 ? -56.905 -20.152 4.822 1.00 62.03 322 GLY A C 1
ATOM 2571 O O . GLY A 1 322 ? -56.921 -19.825 3.633 1.00 62.03 322 GLY A O 1
ATOM 2572 N N . GLY A 1 323 ? -56.073 -19.598 5.714 1.00 57.44 323 GLY A N 1
ATOM 2573 C CA . GLY A 1 323 ? -54.910 -18.774 5.373 1.00 57.44 323 GLY A CA 1
ATOM 2574 C C . GLY A 1 323 ? -53.931 -19.610 4.549 1.00 57.44 323 GLY A C 1
ATOM 2575 O O . GLY A 1 323 ? -53.304 -20.536 5.054 1.00 57.44 323 GLY A O 1
ATOM 2576 N N . GLY A 1 324 ? -53.939 -19.381 3.237 1.00 56.53 324 GLY A N 1
ATOM 2577 C CA . GLY A 1 324 ? -53.475 -20.336 2.234 1.00 56.53 324 GLY A CA 1
ATOM 2578 C C . GLY A 1 324 ? -51.975 -20.634 2.222 1.00 56.53 324 GLY A C 1
ATOM 2579 O O . GLY A 1 324 ? -51.162 -19.994 2.885 1.00 56.53 324 GLY A O 1
ATOM 2580 N N . ASP A 1 325 ? -51.623 -21.586 1.356 1.00 59.00 325 ASP A N 1
ATOM 2581 C CA . ASP A 1 325 ? -50.265 -22.082 1.097 1.00 59.00 325 ASP A CA 1
ATOM 2582 C C . ASP A 1 325 ? -49.200 -20.982 0.904 1.00 59.00 325 ASP A C 1
ATOM 2584 O O . ASP A 1 325 ? -48.031 -21.241 1.147 1.00 59.00 325 ASP A O 1
ATOM 2588 N N . GLY A 1 326 ? -49.583 -19.742 0.575 1.00 64.50 326 GLY A N 1
ATOM 2589 C CA . GLY A 1 326 ? -48.669 -18.603 0.447 1.00 64.50 326 GLY A CA 1
ATOM 2590 C C . GLY A 1 326 ? -47.954 -18.177 1.738 1.00 64.50 326 GLY A C 1
ATOM 2591 O O . GLY A 1 326 ? -46.798 -17.766 1.668 1.00 64.50 326 GLY A O 1
ATOM 2592 N N . GLU A 1 327 ? -48.584 -18.282 2.915 1.00 59.78 327 GLU A N 1
ATOM 2593 C CA . GLU A 1 327 ? -47.898 -17.967 4.182 1.00 59.78 327 GLU A CA 1
ATOM 2594 C C . GLU A 1 327 ? -46.955 -19.107 4.585 1.00 59.78 327 GLU A C 1
ATOM 2596 O O . GLU A 1 327 ? -45.810 -18.862 4.965 1.00 59.78 327 GLU A O 1
ATOM 2601 N N . ALA A 1 328 ? -47.370 -20.358 4.363 1.00 58.47 328 ALA A N 1
ATOM 2602 C CA . ALA A 1 328 ? -46.493 -21.517 4.493 1.00 58.47 328 ALA A CA 1
ATOM 2603 C C . ALA A 1 328 ? -45.285 -21.434 3.536 1.00 58.47 328 ALA A C 1
ATOM 2605 O O . ALA A 1 328 ? -44.162 -21.680 3.969 1.00 58.47 328 ALA A O 1
ATOM 2606 N N . ASP A 1 329 ? -45.485 -21.019 2.280 1.00 63.97 329 ASP A N 1
ATOM 2607 C CA . ASP A 1 329 ? -44.433 -20.819 1.272 1.00 63.97 329 ASP A CA 1
ATOM 2608 C C . ASP A 1 329 ? -43.476 -19.674 1.643 1.00 63.97 329 ASP A C 1
ATOM 2610 O O . ASP A 1 329 ? -42.270 -19.767 1.401 1.00 63.97 329 ASP A O 1
ATOM 2614 N N . ALA A 1 330 ? -43.976 -18.611 2.280 1.00 63.28 330 ALA A N 1
ATOM 2615 C CA . ALA A 1 330 ? -43.141 -17.526 2.794 1.00 63.28 330 ALA A CA 1
ATOM 2616 C C . ALA A 1 330 ? -42.250 -17.999 3.953 1.00 63.28 330 ALA A C 1
ATOM 2618 O O . ALA A 1 330 ? -41.040 -17.752 3.939 1.00 63.28 330 ALA A O 1
ATOM 2619 N N . VAL A 1 331 ? -42.822 -18.744 4.910 1.00 58.78 331 VAL A N 1
ATOM 2620 C CA . VAL A 1 331 ? -42.057 -19.386 5.991 1.00 58.78 331 VAL A CA 1
ATOM 2621 C C . VAL A 1 331 ? -41.043 -20.380 5.423 1.00 58.78 331 VAL A C 1
ATOM 2623 O O . VAL A 1 331 ? -39.906 -20.447 5.899 1.00 58.78 331 VAL A O 1
ATOM 2626 N N . LEU A 1 332 ? -41.428 -21.125 4.383 1.00 59.69 332 LEU A N 1
ATOM 2627 C CA . LEU A 1 332 ? -40.537 -22.062 3.716 1.00 59.69 332 LEU A CA 1
ATOM 2628 C C . LEU A 1 332 ? -39.352 -21.325 3.061 1.00 59.69 332 LEU A C 1
ATOM 2630 O O . LEU A 1 332 ? -38.195 -21.647 3.320 1.00 59.69 332 LEU A O 1
ATOM 2634 N N . SER A 1 333 ? -39.612 -20.275 2.281 1.00 64.00 333 SER A N 1
ATOM 2635 C CA . SER A 1 333 ? -38.558 -19.502 1.612 1.00 64.00 333 SER A CA 1
ATOM 2636 C C . SER A 1 333 ? -37.558 -18.878 2.591 1.00 64.00 333 SER A C 1
ATOM 2638 O O . SER A 1 333 ? -36.355 -18.875 2.324 1.00 64.00 333 SER A O 1
ATOM 2640 N N . GLU A 1 334 ? -38.031 -18.368 3.728 1.00 60.88 334 GLU A N 1
ATOM 2641 C CA . GLU A 1 334 ? -37.183 -17.751 4.751 1.00 60.88 334 GLU A CA 1
ATOM 2642 C C . GLU A 1 334 ? -36.247 -18.772 5.412 1.00 60.88 334 GLU A C 1
ATOM 2644 O O . GLU A 1 334 ? -35.039 -18.550 5.514 1.00 60.88 334 GLU A O 1
ATOM 2649 N N . ALA A 1 335 ? -36.784 -19.928 5.796 1.00 57.66 335 ALA A N 1
ATOM 2650 C CA . ALA A 1 335 ? -36.005 -20.973 6.440 1.00 57.66 335 ALA A CA 1
ATOM 2651 C C . ALA A 1 335 ? -35.046 -21.698 5.470 1.00 57.66 335 ALA A C 1
ATOM 2653 O O . ALA A 1 335 ? -33.942 -22.068 5.875 1.00 57.66 335 ALA A O 1
ATOM 2654 N N . ARG A 1 336 ? -35.392 -21.810 4.178 1.00 60.22 336 ARG A N 1
ATOM 2655 C CA . ARG A 1 336 ? -34.464 -22.280 3.135 1.00 60.22 336 ARG A CA 1
ATOM 2656 C C . ARG A 1 336 ? -33.290 -21.314 2.945 1.00 60.22 336 ARG A C 1
ATOM 2658 O O . ARG A 1 336 ? -32.146 -21.753 3.000 1.00 60.22 336 ARG A O 1
ATOM 2665 N N . LYS A 1 337 ? -33.543 -20.005 2.811 1.00 60.72 337 LYS A N 1
ATOM 2666 C CA . LYS A 1 337 ? -32.476 -18.981 2.734 1.00 60.72 337 LYS A CA 1
ATOM 2667 C C . LYS A 1 337 ? -31.554 -19.028 3.951 1.00 60.72 337 LYS A C 1
ATOM 2669 O O . LYS A 1 337 ? -30.339 -18.880 3.829 1.00 60.72 337 LYS A O 1
ATOM 2674 N N . PHE A 1 338 ? -32.135 -19.259 5.125 1.00 56.25 338 PHE A N 1
ATOM 2675 C CA . PHE A 1 338 ? -31.393 -19.421 6.364 1.00 56.25 338 PHE A CA 1
ATOM 2676 C C . PHE A 1 338 ? -30.473 -20.658 6.322 1.00 56.25 338 PHE A C 1
ATOM 2678 O O . PHE A 1 338 ? -29.284 -20.535 6.608 1.00 56.25 338 PHE A O 1
ATOM 2685 N N . ALA A 1 339 ? -30.967 -21.824 5.890 1.00 52.56 339 ALA A N 1
ATOM 2686 C CA . ALA A 1 339 ? -30.150 -23.033 5.734 1.00 52.56 339 ALA A CA 1
ATOM 2687 C C . ALA A 1 339 ? -29.069 -22.897 4.637 1.00 52.56 339 ALA A C 1
ATOM 2689 O O . ALA A 1 339 ? -27.930 -23.321 4.831 1.00 52.56 339 ALA A O 1
ATOM 2690 N N . GLU A 1 340 ? -29.383 -22.253 3.510 1.00 53.03 340 GLU A N 1
ATOM 2691 C CA . GLU A 1 340 ? -28.443 -22.013 2.404 1.00 53.03 340 GLU A CA 1
ATOM 2692 C C . GLU A 1 340 ? -27.284 -21.098 2.820 1.00 53.03 340 GLU A C 1
ATOM 2694 O O . GLU A 1 340 ? -26.136 -21.367 2.454 1.00 53.03 340 GLU A O 1
ATOM 2699 N N . SER A 1 341 ? -27.543 -20.092 3.667 1.00 53.50 341 SER A N 1
ATOM 2700 C CA . SER A 1 341 ? -26.496 -19.218 4.224 1.00 53.50 341 SER A CA 1
ATOM 2701 C C . SER A 1 341 ? -25.420 -19.982 5.011 1.00 53.50 341 SER A C 1
ATOM 2703 O O . SER A 1 341 ? -24.263 -19.565 5.062 1.00 53.50 341 SER A O 1
ATOM 2705 N N . TYR A 1 342 ? -25.773 -21.150 5.557 1.00 46.59 342 TYR A N 1
ATOM 2706 C CA . TYR A 1 342 ? -24.863 -22.021 6.294 1.00 46.59 342 TYR A CA 1
ATOM 2707 C C . TYR A 1 342 ? -23.959 -22.848 5.365 1.00 46.59 342 TYR A C 1
ATOM 2709 O O . TYR A 1 342 ? -22.807 -23.124 5.689 1.00 46.59 342 TYR A O 1
ATOM 2717 N N . THR A 1 343 ? -24.448 -23.209 4.174 1.00 40.47 343 THR A N 1
ATOM 2718 C CA . THR A 1 343 ? -23.695 -24.023 3.199 1.00 40.47 343 THR A CA 1
ATOM 2719 C C . THR A 1 343 ? -22.639 -23.244 2.404 1.00 40.47 343 THR A C 1
ATOM 2721 O O . THR A 1 343 ? -21.821 -23.864 1.726 1.00 40.47 343 THR A O 1
ATOM 2724 N N . GLN A 1 344 ? -22.620 -21.907 2.492 1.00 33.50 344 GLN A N 1
ATOM 2725 C CA . GLN A 1 344 ? -21.784 -21.036 1.651 1.00 33.50 344 GLN A CA 1
ATOM 2726 C C . GLN A 1 344 ? -20.711 -20.222 2.399 1.00 33.50 344 GLN A C 1
ATOM 2728 O O . GLN A 1 344 ? -20.131 -19.320 1.804 1.00 33.50 344 GLN A O 1
ATOM 2733 N N . SER A 1 345 ? -20.386 -20.531 3.660 1.00 32.69 345 SER A N 1
ATOM 2734 C CA . SER A 1 345 ? -19.312 -19.828 4.394 1.00 32.69 345 SER A CA 1
ATOM 2735 C C . SER A 1 345 ? -18.018 -20.650 4.535 1.00 32.69 345 SER A C 1
ATOM 2737 O O . SER A 1 345 ? -17.754 -21.199 5.607 1.00 32.69 345 SER A O 1
ATOM 2739 N N . PRO A 1 346 ? -17.152 -20.735 3.505 1.00 31.69 346 PRO A N 1
ATOM 2740 C CA . PRO A 1 346 ? -15.755 -21.074 3.705 1.00 31.69 346 PRO A CA 1
ATOM 2741 C C . PRO A 1 346 ? -15.003 -19.827 4.185 1.00 31.69 346 PRO A C 1
ATOM 2743 O O . PRO A 1 346 ? -14.719 -18.918 3.413 1.00 31.69 346 PRO A O 1
ATOM 2746 N N . GLY A 1 347 ? -14.646 -19.827 5.468 1.00 31.50 347 GLY A N 1
ATOM 2747 C CA . GLY A 1 347 ? -13.675 -18.896 6.035 1.00 31.50 347 GLY A CA 1
ATOM 2748 C C . GLY A 1 347 ? -14.269 -17.560 6.461 1.00 31.50 347 GLY A C 1
ATOM 2749 O O . GLY A 1 347 ? -14.483 -16.692 5.634 1.00 31.50 347 GLY A O 1
ATOM 2750 N N . ASN A 1 348 ? -14.472 -17.399 7.770 1.00 24.89 348 ASN A N 1
ATOM 2751 C CA . ASN A 1 348 ? -14.338 -16.123 8.478 1.00 24.89 348 ASN A CA 1
ATOM 2752 C C . ASN A 1 348 ? -14.310 -16.383 9.994 1.00 24.89 348 ASN A C 1
ATOM 2754 O O . ASN A 1 348 ? -15.333 -16.329 10.669 1.00 24.89 348 ASN A O 1
ATOM 2758 N N . ALA A 1 349 ? -13.122 -16.701 10.519 1.00 23.55 349 ALA A N 1
ATOM 2759 C CA . ALA A 1 349 ? -12.754 -16.492 11.923 1.00 23.55 349 ALA A CA 1
ATOM 2760 C C . ALA A 1 349 ? -11.217 -16.541 12.085 1.00 23.55 349 ALA A C 1
ATOM 2762 O O . ALA A 1 349 ? -10.599 -17.572 11.827 1.00 23.55 349 ALA A O 1
ATOM 2763 N N . VAL A 1 350 ? -10.609 -15.437 12.541 1.00 25.98 350 VAL A N 1
ATOM 2764 C CA . VAL A 1 350 ? -9.181 -15.272 12.917 1.00 25.98 350 VAL A CA 1
ATOM 2765 C C . VAL A 1 350 ? -9.169 -14.607 14.320 1.00 25.98 350 VAL A C 1
ATOM 2767 O O . VAL A 1 350 ? -9.914 -13.656 14.520 1.00 25.98 350 VAL A O 1
ATOM 2770 N N . GLN A 1 351 ? -8.677 -15.267 15.393 1.00 25.77 351 GLN A N 1
ATOM 2771 C CA . GLN A 1 351 ? -7.339 -15.164 16.067 1.00 25.77 351 GLN A CA 1
ATOM 2772 C C . GLN A 1 351 ? -7.067 -13.806 16.792 1.00 25.77 351 GLN A C 1
ATOM 2774 O O . GLN A 1 351 ? -7.389 -12.781 16.218 1.00 25.77 351 GLN A O 1
ATOM 2779 N N . LYS A 1 352 ? -6.447 -13.620 17.989 1.00 30.23 352 LYS A N 1
ATOM 2780 C CA . LYS A 1 352 ? -5.816 -14.405 19.111 1.00 30.23 352 LYS A CA 1
ATOM 2781 C C . LYS A 1 352 ? -5.623 -13.411 20.321 1.00 30.23 352 LYS A C 1
ATOM 2783 O O . LYS A 1 352 ? -5.406 -12.238 20.052 1.00 30.23 352 LYS A O 1
ATOM 2788 N N . LYS A 1 353 ? -5.871 -13.675 21.630 1.00 28.28 353 LYS A N 1
ATOM 2789 C CA . LYS A 1 353 ? -5.118 -14.394 22.725 1.00 28.28 353 LYS A CA 1
ATOM 2790 C C . LYS A 1 353 ? -3.662 -13.895 22.962 1.00 28.28 353 LYS A C 1
ATOM 2792 O O . LYS A 1 353 ? -2.927 -13.857 21.990 1.00 28.28 353 LYS A O 1
ATOM 2797 N N . GLY A 1 354 ? -3.108 -13.566 24.151 1.00 32.47 354 GLY A N 1
ATOM 2798 C CA . GLY A 1 354 ? -3.429 -13.656 25.606 1.00 32.47 354 GLY A CA 1
ATOM 2799 C C . GLY A 1 354 ? -2.473 -12.711 26.407 1.00 32.47 354 GLY A C 1
ATOM 2800 O O . GLY A 1 354 ? -1.716 -11.981 25.786 1.00 32.47 354 GLY A O 1
ATOM 2801 N N . LEU A 1 355 ? -2.416 -12.556 27.741 1.00 25.11 355 LEU A N 1
ATOM 2802 C CA . LEU A 1 355 ? -2.462 -13.489 28.882 1.00 25.11 355 LEU A CA 1
ATOM 2803 C C . LEU A 1 355 ? -3.102 -12.806 30.115 1.00 25.11 355 LEU A C 1
ATOM 2805 O O . LEU A 1 355 ? -2.522 -12.665 31.186 1.00 25.11 355 LEU A O 1
ATOM 2809 N N . ARG A 1 356 ? -4.326 -12.332 29.932 1.00 28.75 356 ARG A N 1
ATOM 2810 C CA . ARG A 1 356 ? -5.431 -12.347 30.897 1.00 28.75 356 ARG A CA 1
ATOM 2811 C C . ARG A 1 356 ? -6.613 -11.832 30.104 1.00 28.75 356 ARG A C 1
ATOM 2813 O O . ARG A 1 356 ? -6.583 -10.697 29.650 1.00 28.75 356 ARG A O 1
ATOM 2820 N N . ASN A 1 357 ? -7.584 -12.702 29.873 1.00 31.42 357 ASN A N 1
ATOM 2821 C CA . ASN A 1 357 ? -8.998 -12.440 30.117 1.00 31.42 357 ASN A CA 1
ATOM 2822 C C . ASN A 1 357 ? -9.854 -13.447 29.341 1.00 31.42 357 ASN A C 1
ATOM 2824 O O . ASN A 1 357 ? -9.669 -13.683 28.150 1.00 31.42 357 ASN A O 1
ATOM 2828 N N . THR A 1 358 ? -10.731 -14.100 30.103 1.00 26.05 358 THR A N 1
ATOM 2829 C CA . THR A 1 358 ? -12.182 -13.981 29.943 1.00 26.05 358 THR A CA 1
ATOM 2830 C C . THR A 1 358 ? -12.694 -13.878 28.508 1.00 26.05 358 THR A C 1
ATOM 2832 O O . THR A 1 358 ? -12.431 -12.907 27.810 1.00 26.05 358 THR A O 1
ATOM 2835 N N . TYR A 1 359 ? -13.556 -14.818 28.130 1.00 28.55 359 TYR A N 1
ATOM 2836 C CA . TYR A 1 359 ? -14.588 -14.548 27.138 1.00 28.55 359 TYR A CA 1
ATOM 2837 C C . TYR A 1 359 ? -15.922 -14.737 27.840 1.00 28.55 359 TYR A C 1
ATOM 2839 O O . TYR A 1 359 ? -16.360 -15.857 28.090 1.00 28.55 359 TYR A O 1
ATOM 2847 N N . ALA A 1 360 ? -16.506 -13.606 28.218 1.00 23.38 360 ALA A N 1
ATOM 2848 C CA . ALA A 1 360 ? -17.935 -13.498 28.387 1.00 23.38 360 ALA A CA 1
ATOM 2849 C C . ALA A 1 360 ? -18.562 -13.624 26.995 1.00 23.38 360 ALA A C 1
ATOM 2851 O O . ALA A 1 360 ? -18.139 -12.941 26.062 1.00 23.38 360 ALA A O 1
ATOM 2852 N N . VAL A 1 361 ? -19.588 -14.457 26.863 1.00 22.91 361 VAL A N 1
ATOM 2853 C CA . VAL A 1 361 ? -20.662 -14.106 25.940 1.00 22.91 361 VAL A CA 1
ATOM 2854 C C . VAL A 1 361 ? -21.368 -12.949 26.639 1.00 22.91 361 VAL A C 1
ATOM 2856 O O . VAL A 1 361 ? -21.961 -13.147 27.699 1.00 22.91 361 VAL A O 1
ATOM 2859 N N . ARG A 1 362 ? -21.281 -11.733 26.091 1.00 24.67 362 ARG A N 1
ATOM 2860 C CA . ARG A 1 362 ? -22.358 -10.768 26.314 1.00 24.67 362 ARG A CA 1
ATOM 2861 C C . ARG A 1 362 ? -23.550 -11.332 25.551 1.00 24.67 362 ARG A C 1
ATOM 2863 O O . ARG A 1 362 ? -23.778 -11.011 24.395 1.00 24.67 362 ARG A O 1
ATOM 2870 N N . GLY A 1 363 ? -24.294 -12.208 26.214 1.00 23.44 363 GLY A N 1
ATOM 2871 C CA . GLY A 1 363 ? -25.723 -12.034 26.139 1.00 23.44 363 GLY A CA 1
ATOM 2872 C C . GLY A 1 363 ? -25.955 -10.686 26.795 1.00 23.44 363 GLY A C 1
ATOM 2873 O O . GLY A 1 363 ? -25.494 -10.463 27.917 1.00 23.44 363 GLY A O 1
ATOM 2874 N N . ASN A 1 364 ? -26.659 -9.793 26.117 1.00 25.80 364 ASN A N 1
ATOM 2875 C CA . ASN A 1 364 ? -27.457 -8.831 26.848 1.00 25.80 364 ASN A CA 1
ATOM 2876 C C . ASN A 1 364 ? -28.571 -9.627 27.550 1.00 25.80 364 ASN A C 1
ATOM 2878 O O . ASN A 1 364 ? -29.737 -9.562 27.190 1.00 25.80 364 ASN A O 1
ATOM 2882 N N . MET A 1 365 ? -28.211 -10.395 28.581 1.00 25.53 365 MET A N 1
ATOM 2883 C CA . MET A 1 365 ? -29.006 -10.325 29.787 1.00 25.53 365 MET A CA 1
ATOM 2884 C C . MET A 1 365 ? -28.701 -8.925 30.287 1.00 25.53 365 MET A C 1
ATOM 2886 O O . MET A 1 365 ? -27.590 -8.669 30.739 1.00 25.53 365 MET A O 1
ATOM 2890 N N . GLN A 1 366 ? -29.639 -8.007 30.077 1.00 26.25 366 GLN A N 1
ATOM 2891 C CA . GLN A 1 366 ? -29.689 -6.796 30.868 1.00 26.25 366 GLN A CA 1
ATOM 2892 C C . GLN A 1 366 ? -29.740 -7.239 32.340 1.00 26.25 366 GLN A C 1
ATOM 2894 O O . GLN A 1 366 ? -30.755 -7.796 32.760 1.00 26.25 366 GLN A O 1
ATOM 2899 N N . PRO A 1 367 ? -28.702 -7.011 33.167 1.00 30.47 367 PRO A N 1
ATOM 2900 C CA . PRO A 1 367 ? -29.021 -6.335 34.404 1.00 30.47 367 PRO A CA 1
ATOM 2901 C C . PRO A 1 367 ? -29.694 -5.025 33.986 1.00 30.47 367 PRO A C 1
ATOM 2903 O O . PRO A 1 367 ? -29.259 -4.388 33.027 1.00 30.47 367 PRO A O 1
ATOM 2906 N N . GLU A 1 368 ? -30.761 -4.626 34.660 1.00 34.16 368 GLU A N 1
ATOM 2907 C CA . GLU A 1 368 ? -31.301 -3.271 34.549 1.00 34.16 368 GLU A CA 1
ATOM 2908 C C . GLU A 1 368 ? -30.285 -2.258 35.123 1.00 34.16 368 GLU A C 1
ATOM 2910 O O . GLU A 1 368 ? -30.539 -1.564 36.102 1.00 34.16 368 GLU A O 1
ATOM 2915 N N . THR A 1 369 ? -29.082 -2.200 34.556 1.00 44.03 369 THR A N 1
ATOM 2916 C CA . THR A 1 369 ? -28.155 -1.091 34.699 1.00 44.03 369 THR A CA 1
ATOM 2917 C C . THR A 1 369 ? -28.124 -0.425 33.341 1.00 44.03 369 THR A C 1
ATOM 2919 O O . THR A 1 369 ? -27.663 -0.993 32.353 1.00 44.03 369 THR A O 1
ATOM 2922 N N . THR A 1 370 ? -28.710 0.761 33.298 1.00 48.00 370 THR A N 1
ATOM 2923 C CA . THR A 1 370 ? -28.789 1.682 32.169 1.00 48.00 370 THR A CA 1
ATOM 2924 C C . THR A 1 370 ? -27.386 2.080 31.691 1.00 48.00 370 THR A C 1
ATOM 2926 O O . THR A 1 370 ? -26.916 3.178 31.989 1.00 48.00 370 THR A O 1
ATOM 2929 N N . ASP A 1 371 ? -26.688 1.177 31.000 1.00 65.50 371 ASP A N 1
ATOM 2930 C CA . ASP A 1 371 ? -25.378 1.448 30.415 1.00 65.50 371 ASP A CA 1
ATOM 2931 C C . ASP A 1 371 ? -25.553 2.424 29.254 1.00 65.50 371 ASP A C 1
ATOM 2933 O O . ASP A 1 371 ? -26.172 2.140 28.228 1.00 65.50 371 ASP A O 1
ATOM 2937 N N . MET A 1 372 ? -24.982 3.600 29.442 1.00 86.44 372 MET A N 1
ATOM 2938 C CA . MET A 1 372 ? -24.965 4.679 28.477 1.00 86.44 372 MET A CA 1
ATOM 2939 C C . MET A 1 372 ? -23.983 4.374 27.343 1.00 86.44 372 MET A C 1
ATOM 2941 O O . MET A 1 372 ? -22.848 3.949 27.585 1.00 86.44 372 MET A O 1
ATOM 2945 N N . TYR A 1 373 ? -24.385 4.631 26.100 1.00 91.94 373 TYR A N 1
ATOM 2946 C CA . TYR A 1 373 ? -23.498 4.529 24.941 1.00 91.94 373 TYR A CA 1
ATOM 2947 C C . TYR A 1 373 ? -23.492 5.807 24.100 1.00 91.94 373 TYR A C 1
ATOM 2949 O O . TYR A 1 373 ? -24.455 6.577 24.074 1.00 91.94 373 TYR A O 1
ATOM 2957 N N . ILE A 1 374 ? -22.377 6.013 23.397 1.00 95.12 374 ILE A N 1
ATOM 2958 C CA . ILE A 1 374 ? -22.271 6.988 22.309 1.00 95.12 374 ILE A CA 1
ATOM 2959 C C . ILE A 1 374 ? -22.308 6.213 21.001 1.00 95.12 374 ILE A C 1
ATOM 2961 O O . ILE A 1 374 ? -21.639 5.189 20.878 1.00 95.12 374 ILE A O 1
ATOM 2965 N N . TRP A 1 375 ? -23.060 6.692 20.025 1.00 97.12 375 TRP A N 1
ATOM 2966 C CA . TRP A 1 375 ? -23.128 6.095 18.697 1.00 97.12 375 TRP A CA 1
ATOM 2967 C C . TRP A 1 375 ? -23.194 7.179 17.627 1.00 97.12 375 TRP A C 1
ATOM 2969 O O . TRP A 1 375 ? -23.396 8.345 17.953 1.00 97.12 375 TRP A O 1
ATOM 2979 N N . GLY A 1 376 ? -23.008 6.821 16.364 1.00 97.69 376 GLY A N 1
ATOM 2980 C CA . GLY A 1 376 ? -23.159 7.747 15.246 1.00 97.69 376 GLY A CA 1
ATOM 2981 C C . GLY A 1 376 ? -22.202 7.417 14.114 1.00 97.69 376 GLY A C 1
ATOM 2982 O O . GLY A 1 376 ? -21.855 6.253 13.934 1.00 97.69 376 GLY A O 1
ATOM 2983 N N . THR A 1 377 ? -21.792 8.431 13.350 1.00 98.06 377 THR A N 1
ATOM 2984 C CA . THR A 1 377 ? -21.035 8.237 12.102 1.00 98.06 377 THR A CA 1
ATOM 2985 C C . THR A 1 377 ? -19.866 9.209 11.972 1.00 98.06 377 THR A C 1
ATOM 2987 O O . THR A 1 377 ? -19.967 10.375 12.369 1.00 98.06 377 THR A O 1
ATOM 2990 N N . ILE A 1 378 ? -18.755 8.742 11.399 1.00 98.38 378 ILE A N 1
ATOM 2991 C CA . ILE A 1 378 ? -17.584 9.558 11.057 1.00 98.38 378 ILE A CA 1
ATOM 2992 C C . ILE A 1 378 ? -17.384 9.545 9.545 1.00 98.38 378 ILE A C 1
ATOM 2994 O O . ILE A 1 378 ? -17.314 8.486 8.924 1.00 98.38 378 ILE A O 1
ATOM 2998 N N . SER A 1 379 ? -17.263 10.734 8.959 1.00 98.31 379 SER A N 1
ATOM 2999 C CA . SER A 1 379 ? -17.061 10.910 7.520 1.00 98.31 379 SER A CA 1
ATOM 3000 C C . SER A 1 379 ? -15.974 11.933 7.205 1.00 98.31 379 SER A C 1
ATOM 3002 O O . SER A 1 379 ? -15.688 12.836 8.001 1.00 98.31 379 SER A O 1
ATOM 3004 N N . ASP A 1 380 ? -15.361 11.787 6.035 1.00 97.81 380 ASP A N 1
ATOM 3005 C CA . ASP A 1 380 ? -14.340 12.696 5.532 1.00 97.81 380 ASP A CA 1
ATOM 3006 C C . ASP A 1 380 ? -14.945 14.019 5.014 1.00 97.81 380 ASP A C 1
ATOM 3008 O O . ASP A 1 380 ? -16.132 14.327 5.176 1.00 97.81 380 ASP A O 1
ATOM 3012 N N . ALA A 1 381 ? -14.117 14.848 4.378 1.00 96.25 381 ALA A N 1
ATOM 3013 C CA . ALA A 1 381 ? -14.576 16.106 3.805 1.00 96.25 381 ALA A CA 1
ATOM 3014 C C . ALA A 1 381 ? -15.596 15.942 2.666 1.00 96.25 381 ALA A C 1
ATOM 3016 O O . ALA A 1 381 ? -16.381 16.864 2.439 1.00 96.25 381 ALA A O 1
ATOM 3017 N N . ASP A 1 382 ? -15.613 14.802 1.980 1.00 95.06 382 ASP A N 1
ATOM 3018 C CA . ASP A 1 382 ? -16.496 14.475 0.856 1.00 95.06 382 ASP A CA 1
ATOM 3019 C C . ASP A 1 382 ? -17.753 13.714 1.290 1.00 95.06 382 ASP A C 1
ATOM 3021 O O . ASP A 1 382 ? -18.601 13.396 0.460 1.00 95.06 382 ASP A O 1
ATOM 3025 N N . ALA A 1 383 ? -17.931 13.553 2.607 1.00 97.25 383 ALA A N 1
ATOM 3026 C CA . ALA A 1 383 ? -18.977 12.745 3.223 1.00 97.25 383 ALA A CA 1
ATOM 3027 C C . ALA A 1 383 ? -18.855 11.247 2.899 1.00 97.25 383 ALA A C 1
ATOM 3029 O O . ALA A 1 383 ? -19.823 10.506 3.066 1.00 97.25 383 ALA A O 1
ATOM 3030 N N . ASN A 1 384 ? -17.669 10.797 2.487 1.00 97.38 384 ASN A N 1
ATOM 3031 C CA . ASN A 1 384 ? -17.364 9.380 2.433 1.00 97.38 384 ASN A CA 1
ATOM 3032 C C . ASN A 1 384 ? -17.171 8.852 3.863 1.00 97.38 384 ASN A C 1
ATOM 3034 O O . ASN A 1 384 ? -16.680 9.591 4.727 1.00 97.38 384 ASN A O 1
ATOM 3038 N N . PRO A 1 385 ? -17.539 7.595 4.143 1.00 97.94 385 PRO A N 1
ATOM 3039 C CA . PRO A 1 385 ? -17.313 7.002 5.455 1.00 97.94 385 PRO A CA 1
ATOM 3040 C C . PRO A 1 385 ? -15.818 6.965 5.791 1.00 97.94 385 PRO A C 1
ATOM 3042 O O . PRO A 1 385 ? -14.995 6.754 4.908 1.00 97.94 385 PRO A O 1
ATOM 3045 N N . MET A 1 386 ? -15.446 7.155 7.059 1.00 98.44 386 MET A N 1
ATOM 3046 C CA . MET A 1 386 ? -14.079 6.894 7.534 1.00 98.44 386 MET A CA 1
ATOM 3047 C C . MET A 1 386 ? -14.046 5.532 8.232 1.00 98.44 386 MET A C 1
ATOM 3049 O O . MET A 1 386 ? -14.309 5.471 9.439 1.00 98.44 386 MET A O 1
ATOM 3053 N N . PRO A 1 387 ? -13.781 4.436 7.503 1.00 98.31 387 PRO A N 1
ATOM 3054 C CA . PRO A 1 387 ? -13.898 3.103 8.060 1.00 98.31 387 PRO A CA 1
ATOM 3055 C C . PRO A 1 387 ? -12.741 2.769 8.992 1.00 98.31 387 PRO A C 1
ATOM 3057 O O . PRO A 1 387 ? -11.609 3.191 8.765 1.00 98.31 387 PRO A O 1
ATOM 3060 N N . PHE A 1 388 ? -13.033 1.994 10.035 1.00 98.38 388 PHE A N 1
ATOM 3061 C CA . PHE A 1 388 ? -12.049 1.490 10.998 1.00 98.38 388 PHE A CA 1
ATOM 3062 C C . PHE A 1 388 ? -11.135 2.565 11.621 1.00 98.38 388 PHE A C 1
ATOM 3064 O O . PHE A 1 388 ? -10.008 2.278 12.045 1.00 98.38 388 PHE A O 1
ATOM 3071 N N . VAL A 1 389 ? -11.617 3.809 11.714 1.00 98.50 389 VAL A N 1
ATOM 3072 C CA . VAL A 1 389 ? -10.889 4.911 12.349 1.00 98.50 389 VAL A CA 1
ATOM 3073 C C . VAL A 1 389 ? -10.966 4.790 13.858 1.00 98.50 389 VAL A C 1
ATOM 3075 O O . VAL A 1 389 ? -12.023 4.492 14.415 1.00 98.50 389 VAL A O 1
ATOM 3078 N N . GLN A 1 390 ? -9.842 5.009 14.541 1.00 98.31 390 GLN A N 1
ATOM 3079 C CA . GLN A 1 390 ? -9.794 4.903 15.993 1.00 98.31 390 GLN A CA 1
ATOM 3080 C C . GLN A 1 390 ? -10.541 6.064 16.665 1.00 98.31 390 GLN A C 1
ATOM 3082 O O . GLN A 1 390 ? -10.312 7.241 16.388 1.00 98.31 390 GLN A O 1
ATOM 3087 N N . LEU A 1 391 ? -11.409 5.716 17.612 1.00 98.25 391 LEU A N 1
ATOM 3088 C CA . LEU A 1 391 ? -12.202 6.632 18.424 1.00 98.25 391 LEU A CA 1
ATOM 3089 C C . LEU A 1 391 ? -11.732 6.585 19.875 1.00 98.25 391 LEU A C 1
ATOM 3091 O O . LEU A 1 391 ? -11.421 5.522 20.415 1.00 98.25 391 LEU A O 1
ATOM 3095 N N . ILE A 1 392 ? -11.703 7.740 20.530 1.00 97.88 392 ILE A N 1
ATOM 3096 C CA . ILE A 1 392 ? -11.287 7.897 21.921 1.00 97.88 392 ILE A CA 1
ATOM 3097 C C . ILE A 1 392 ? -12.295 8.792 22.636 1.00 97.88 392 ILE A C 1
ATOM 3099 O O . ILE A 1 392 ? -12.485 9.936 22.242 1.00 97.88 392 ILE A O 1
ATOM 3103 N N . VAL A 1 393 ? -12.879 8.333 23.743 1.00 97.44 393 VAL A N 1
ATOM 3104 C CA . VAL A 1 393 ? -13.648 9.201 24.650 1.00 97.44 393 VAL A CA 1
ATOM 3105 C C . VAL A 1 393 ? -12.916 9.340 25.970 1.00 97.44 393 VAL A C 1
ATOM 3107 O O . VAL A 1 393 ? -12.605 8.350 26.624 1.00 97.44 393 VAL A O 1
ATOM 3110 N N . LYS A 1 394 ? -12.623 10.580 26.366 1.00 96.81 394 LYS A N 1
ATOM 3111 C CA . LYS A 1 394 ? -12.082 10.908 27.690 1.00 96.81 394 LYS A CA 1
ATOM 3112 C C . LYS A 1 394 ? -13.161 11.596 28.510 1.00 96.81 394 LYS A C 1
ATOM 3114 O O . LYS A 1 394 ? -13.578 12.704 28.174 1.00 96.81 394 LYS A O 1
ATOM 3119 N N . ALA A 1 395 ? -13.597 10.950 29.581 1.00 94.38 395 ALA A N 1
ATOM 3120 C CA . ALA A 1 395 ? -14.658 11.435 30.450 1.00 94.38 395 ALA A CA 1
ATOM 3121 C C . ALA A 1 395 ? -14.246 11.207 31.908 1.00 94.38 395 ALA A C 1
ATOM 3123 O O . ALA A 1 395 ? -13.853 10.101 32.271 1.00 94.38 395 ALA A O 1
ATOM 3124 N N . LYS A 1 396 ? -14.309 12.252 32.745 1.00 90.44 396 LYS A N 1
ATOM 3125 C CA . LYS A 1 396 ? -13.703 12.238 34.093 1.00 90.44 396 LYS A CA 1
ATOM 3126 C C . LYS A 1 396 ? -12.209 11.849 33.997 1.00 90.44 396 LYS A C 1
ATOM 3128 O O . LYS A 1 396 ? -11.475 12.504 33.258 1.00 90.44 396 LYS A O 1
ATOM 3133 N N . ASP A 1 397 ? -11.789 10.800 34.702 1.00 90.25 397 ASP A N 1
ATOM 3134 C CA . ASP A 1 397 ? -10.430 10.238 34.678 1.00 90.25 397 ASP A CA 1
ATOM 3135 C C . ASP A 1 397 ? -10.343 8.928 33.863 1.00 90.25 397 ASP A C 1
ATOM 3137 O O . ASP A 1 397 ? -9.335 8.223 33.915 1.00 90.25 397 ASP A O 1
ATOM 3141 N N . GLU A 1 398 ? -11.387 8.598 33.095 1.00 94.06 398 GLU A N 1
ATOM 3142 C CA . GLU A 1 398 ? -11.475 7.365 32.311 1.00 94.06 398 GLU A CA 1
ATOM 3143 C C . GLU A 1 398 ? -11.282 7.621 30.810 1.00 94.06 398 GLU A C 1
ATOM 3145 O O . GLU A 1 398 ? -11.626 8.681 30.272 1.00 94.06 398 GLU A O 1
ATOM 3150 N N . LYS A 1 399 ? -10.704 6.626 30.127 1.00 95.81 399 LYS A N 1
ATOM 3151 C CA . LYS A 1 399 ? -10.472 6.621 28.680 1.00 95.81 399 LYS A CA 1
ATOM 3152 C C . LYS A 1 399 ? -11.144 5.393 28.073 1.00 95.81 399 LYS A C 1
ATOM 3154 O O . LYS A 1 399 ? -10.767 4.268 28.383 1.00 95.81 399 LYS A O 1
ATOM 3159 N N . PHE A 1 400 ? -12.057 5.638 27.148 1.00 95.69 400 PHE A N 1
ATOM 3160 C CA . PHE A 1 400 ? -12.723 4.638 26.323 1.00 95.69 400 PHE A CA 1
ATOM 3161 C C . PHE A 1 400 ? -12.126 4.682 24.921 1.00 95.69 400 PHE A C 1
ATOM 3163 O O . PHE A 1 400 ? -11.769 5.757 24.432 1.00 95.69 400 PHE A O 1
ATOM 3170 N N . THR A 1 401 ? -11.995 3.524 24.284 1.00 96.06 401 THR A N 1
ATOM 3171 C CA . THR A 1 401 ? -11.488 3.403 22.915 1.00 96.06 401 THR A CA 1
ATOM 3172 C C . THR A 1 401 ? -12.411 2.516 22.100 1.00 96.06 401 THR A C 1
ATOM 3174 O O . THR A 1 401 ? -12.857 1.484 22.600 1.00 96.06 401 THR A O 1
ATOM 3177 N N . GLY A 1 402 ? -12.645 2.890 20.850 1.00 96.12 402 GLY A N 1
ATOM 3178 C CA . GLY A 1 402 ? -13.413 2.115 19.883 1.00 96.12 402 GLY A CA 1
ATOM 3179 C C . GLY A 1 402 ? -12.894 2.355 18.472 1.00 96.12 402 GLY A C 1
ATOM 3180 O O . GLY A 1 402 ? -11.898 3.054 18.284 1.00 96.12 402 GLY A O 1
ATOM 3181 N N . THR A 1 403 ? -13.575 1.789 17.488 1.00 97.69 403 THR A N 1
ATOM 3182 C CA . THR A 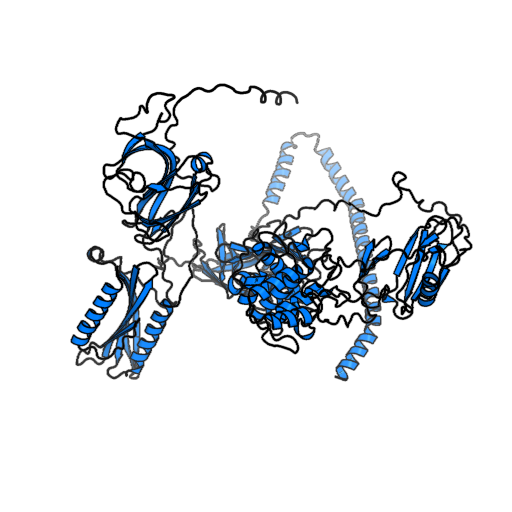1 403 ? -13.340 2.053 16.066 1.00 97.69 403 THR A CA 1
ATOM 3183 C C . THR A 1 403 ? -14.681 2.212 15.365 1.00 97.69 403 THR A C 1
ATOM 3185 O O . THR A 1 403 ? -15.700 1.741 15.877 1.00 97.69 403 THR A O 1
ATOM 3188 N N . THR A 1 404 ? -14.690 2.860 14.206 1.00 98.31 404 THR A N 1
ATOM 3189 C CA . THR A 1 404 ? -15.819 2.745 13.275 1.00 98.31 404 THR A CA 1
ATOM 3190 C C . THR A 1 404 ? -15.817 1.386 12.566 1.00 98.31 404 THR A C 1
ATOM 3192 O O . THR A 1 404 ? -14.813 0.668 12.583 1.00 98.31 404 THR A O 1
ATOM 3195 N N . ASP A 1 405 ? -16.941 1.011 11.965 1.00 97.19 405 ASP A N 1
ATOM 3196 C CA . ASP A 1 405 ? -17.048 -0.117 11.038 1.00 97.19 405 ASP A CA 1
ATOM 3197 C C . ASP A 1 405 ? -16.731 0.305 9.588 1.00 97.19 405 ASP A C 1
ATOM 3199 O O . ASP A 1 405 ? -16.223 1.401 9.350 1.00 97.19 405 ASP A O 1
ATOM 3203 N N . ALA A 1 406 ? -17.017 -0.558 8.605 1.00 95.81 406 ALA A N 1
ATOM 3204 C CA . ALA A 1 406 ? -16.768 -0.286 7.186 1.00 95.81 406 ALA A CA 1
ATOM 3205 C C . ALA A 1 406 ? -17.608 0.874 6.602 1.00 95.81 406 ALA A C 1
ATOM 3207 O O . ALA A 1 406 ? -17.241 1.435 5.574 1.00 95.81 406 ALA A O 1
ATOM 3208 N N . ASN A 1 407 ? -18.711 1.254 7.253 1.00 96.50 407 ASN A N 1
ATOM 3209 C CA . ASN A 1 407 ? -19.577 2.361 6.845 1.00 96.50 407 ASN A CA 1
ATOM 3210 C C . ASN A 1 407 ? -19.272 3.651 7.620 1.00 96.50 407 ASN A C 1
ATOM 3212 O O . ASN A 1 407 ? -19.986 4.642 7.482 1.00 96.50 407 ASN A O 1
ATOM 3216 N N . GLY A 1 408 ? -18.212 3.666 8.435 1.00 97.19 408 GLY A N 1
ATOM 3217 C CA . GLY A 1 408 ? -17.914 4.802 9.304 1.00 97.19 408 GLY A CA 1
ATOM 3218 C C . GLY A 1 408 ? -18.865 4.906 10.502 1.00 97.19 408 GLY A C 1
ATOM 3219 O O . GLY A 1 408 ? -18.793 5.898 11.232 1.00 97.19 408 GLY A O 1
ATOM 3220 N N . ASP A 1 409 ? -19.725 3.910 10.725 1.00 98.06 409 ASP A N 1
ATOM 3221 C CA . ASP A 1 409 ? -20.668 3.867 11.838 1.00 98.06 409 ASP A CA 1
ATOM 3222 C C . ASP A 1 409 ? -19.962 3.356 13.099 1.00 98.06 409 ASP A C 1
ATOM 3224 O O . ASP A 1 409 ? -19.003 2.584 13.036 1.00 98.06 409 ASP A O 1
ATOM 3228 N N . PHE A 1 410 ? -20.408 3.782 14.280 1.00 97.81 410 PHE A N 1
ATOM 3229 C CA . PHE A 1 410 ? -19.871 3.276 15.541 1.00 97.81 410 PHE A CA 1
ATOM 3230 C C . PHE A 1 410 ? -20.913 3.237 16.655 1.00 97.81 410 PHE A C 1
ATOM 3232 O O . PHE A 1 410 ? -21.852 4.031 16.699 1.00 97.81 410 PHE A O 1
ATOM 3239 N N . GLN A 1 411 ? -20.672 2.353 17.624 1.00 95.69 411 GLN A N 1
ATOM 3240 C CA . GLN A 1 411 ? -21.353 2.330 18.914 1.00 95.69 411 GLN A CA 1
ATOM 3241 C C . GLN A 1 411 ? -20.341 1.970 20.004 1.00 95.69 411 GLN A C 1
ATOM 3243 O O . GLN A 1 411 ? -19.737 0.899 19.989 1.00 95.69 411 GLN A O 1
ATOM 3248 N N . MET A 1 412 ? -20.150 2.869 20.965 1.00 94.75 412 MET A N 1
ATOM 3249 C CA . MET A 1 412 ? -19.152 2.745 22.019 1.00 94.75 412 MET A CA 1
ATOM 3250 C C . MET A 1 412 ? -19.812 2.828 23.403 1.00 94.75 412 MET A C 1
ATOM 3252 O O . MET A 1 412 ? -20.332 3.887 23.772 1.00 94.75 412 MET A O 1
ATOM 3256 N N . PRO A 1 413 ? -19.793 1.738 24.191 1.00 92.25 413 PRO A N 1
ATOM 3257 C CA . PRO A 1 413 ? -20.313 1.750 25.552 1.00 92.25 413 PRO A CA 1
ATOM 3258 C C . PRO A 1 413 ? -19.388 2.542 26.484 1.00 92.25 413 PRO A C 1
ATOM 3260 O O . PRO A 1 413 ? -18.166 2.393 26.431 1.00 92.25 413 PRO A O 1
ATOM 3263 N N . LEU A 1 414 ? -19.973 3.334 27.384 1.00 92.31 414 LEU A N 1
ATOM 3264 C CA . LEU A 1 414 ? -19.258 4.096 28.412 1.00 92.31 414 LEU A CA 1
ATOM 3265 C C . LEU A 1 414 ? -19.392 3.433 29.787 1.00 92.31 414 LEU A C 1
ATOM 3267 O O . LEU A 1 414 ? -19.854 4.037 30.757 1.00 92.31 414 LEU A O 1
ATOM 3271 N N . ALA A 1 415 ? -19.029 2.152 29.852 1.00 88.62 415 ALA A N 1
ATOM 3272 C CA . ALA A 1 415 ? -19.183 1.342 31.056 1.00 88.62 415 ALA A CA 1
ATOM 3273 C C . ALA A 1 415 ? -18.452 1.970 32.258 1.00 88.62 415 ALA A C 1
ATOM 3275 O O . ALA A 1 415 ? -17.279 2.308 32.152 1.00 88.62 415 ALA A O 1
ATOM 3276 N N . GLY A 1 416 ? -19.135 2.090 33.400 1.00 86.12 416 GLY A N 1
ATOM 3277 C CA . GLY A 1 416 ? -18.579 2.689 34.624 1.00 86.12 416 GLY A CA 1
ATOM 3278 C C . GLY A 1 416 ? -18.901 4.174 34.818 1.00 86.12 416 GLY A C 1
ATOM 3279 O O . GLY A 1 416 ? -18.731 4.703 35.919 1.00 86.12 416 GLY A O 1
ATOM 3280 N N . ILE A 1 417 ? -19.450 4.853 33.804 1.00 88.88 417 ILE A N 1
ATOM 3281 C CA . ILE A 1 417 ? -19.969 6.209 33.979 1.00 88.88 417 ILE A CA 1
ATOM 3282 C C . ILE A 1 417 ? -21.385 6.153 34.559 1.00 88.88 417 ILE A C 1
ATOM 3284 O O . ILE A 1 417 ? -22.369 6.015 33.841 1.00 88.88 417 ILE A O 1
ATOM 3288 N N . GLU A 1 418 ? -21.490 6.357 35.870 1.00 87.50 418 GLU A N 1
ATOM 3289 C CA . GLU A 1 418 ? -22.765 6.655 36.523 1.00 87.50 418 GLU A CA 1
ATOM 3290 C C . GLU A 1 418 ? -23.005 8.175 36.534 1.00 87.50 418 GLU A C 1
ATOM 3292 O O . GLU A 1 418 ? -22.164 8.955 37.007 1.00 87.50 418 GLU A O 1
ATOM 3297 N N . LEU A 1 419 ? -24.151 8.590 35.990 1.00 87.94 419 LEU A N 1
ATOM 3298 C CA . LEU A 1 419 ? -24.672 9.957 36.035 1.00 87.94 419 LEU A CA 1
ATOM 3299 C C . LEU A 1 419 ? -26.116 9.901 36.515 1.00 87.94 419 LEU A C 1
ATOM 3301 O O . LEU A 1 419 ? -26.904 9.089 36.031 1.00 87.94 419 LEU A O 1
ATOM 3305 N N . LYS A 1 420 ? -26.470 10.766 37.463 1.00 88.81 420 LYS A N 1
ATOM 3306 C CA . LYS A 1 420 ? -27.863 10.885 37.907 1.00 88.81 420 LYS A CA 1
ATOM 3307 C C . LYS A 1 420 ? -28.714 11.470 36.783 1.00 88.81 420 LYS A C 1
ATOM 3309 O O . LYS A 1 420 ? -28.216 12.239 35.965 1.00 88.81 420 LYS A O 1
ATOM 3314 N N . GLU A 1 421 ? -30.005 11.153 36.766 1.00 86.50 421 GLU A N 1
ATOM 3315 C CA . GLU A 1 421 ? -30.952 11.795 35.848 1.00 86.50 421 GLU A CA 1
ATOM 3316 C C . GLU A 1 421 ? -30.846 13.329 35.968 1.00 86.50 421 GLU A C 1
ATOM 3318 O O . GLU A 1 421 ? -30.869 13.888 37.069 1.00 86.50 421 GLU A O 1
ATOM 3323 N N . GLY A 1 422 ? -30.646 14.008 34.834 1.00 85.81 422 GLY A N 1
ATOM 3324 C CA . GLY A 1 422 ? -30.417 15.457 34.769 1.00 85.81 422 GLY A CA 1
ATOM 3325 C C . GLY A 1 422 ? -28.982 15.931 35.061 1.00 85.81 422 GLY A C 1
ATOM 3326 O O . GLY A 1 422 ? -28.708 17.125 34.933 1.00 85.81 422 GLY A O 1
ATOM 3327 N N . GLU A 1 423 ? -28.053 15.043 35.425 1.00 93.31 423 GLU A N 1
ATOM 3328 C CA . GLU A 1 423 ? -26.623 15.358 35.521 1.00 93.31 423 GLU A CA 1
ATOM 3329 C C . GLU A 1 423 ? -25.993 15.423 34.119 1.00 93.31 423 GLU A C 1
ATOM 3331 O O . GLU A 1 423 ? -26.200 14.533 33.294 1.00 93.31 423 GLU A O 1
ATOM 3336 N N . GLU A 1 424 ? -25.210 16.474 33.850 1.00 95.19 424 GLU A N 1
ATOM 3337 C CA . GLU A 1 424 ? -24.430 16.626 32.614 1.00 95.19 424 GLU A CA 1
ATOM 3338 C C . GLU A 1 424 ? -22.940 16.387 32.885 1.00 95.19 424 GLU A C 1
ATOM 3340 O O . GLU A 1 424 ? -22.339 17.019 33.757 1.00 95.19 424 GLU A O 1
ATOM 3345 N N . LEU A 1 425 ? -22.317 15.542 32.066 1.00 94.75 425 LEU A N 1
ATOM 3346 C CA . LEU A 1 425 ? -20.875 15.338 32.015 1.00 94.75 425 LEU A CA 1
ATOM 3347 C C . LEU A 1 425 ? -20.327 15.872 30.695 1.00 94.75 425 LEU A C 1
ATOM 3349 O O . LEU A 1 425 ? -20.777 15.492 29.618 1.00 94.75 425 LEU A O 1
ATOM 3353 N N . THR A 1 426 ? -19.320 16.738 30.769 1.00 96.00 426 THR A N 1
ATOM 3354 C CA . THR A 1 426 ? -18.532 17.091 29.582 1.00 96.00 426 THR A CA 1
ATOM 3355 C C . THR A 1 426 ? -17.460 16.031 29.367 1.00 96.00 426 THR A C 1
ATOM 3357 O O . THR A 1 426 ? -16.659 15.773 30.267 1.00 96.00 426 THR A O 1
ATOM 3360 N N . ALA A 1 427 ? -17.437 15.441 28.177 1.00 95.62 427 ALA A N 1
ATOM 3361 C CA . ALA A 1 427 ? -16.420 14.495 27.743 1.00 95.62 427 ALA A CA 1
ATOM 3362 C C . ALA A 1 427 ? -15.747 14.991 26.459 1.00 95.62 427 ALA A C 1
ATOM 3364 O O . ALA A 1 427 ? -16.333 15.744 25.684 1.00 95.62 427 ALA A O 1
ATOM 3365 N N . LEU A 1 428 ? -14.509 14.567 26.230 1.00 97.25 428 LEU A N 1
ATOM 3366 C CA . LEU A 1 428 ? -13.808 14.782 24.971 1.00 97.25 428 LEU A CA 1
ATOM 3367 C C . LEU A 1 428 ? -13.987 13.542 24.093 1.00 97.25 428 LEU A C 1
ATOM 3369 O O . LEU A 1 428 ? -13.432 12.498 24.423 1.00 97.25 428 LEU A O 1
ATOM 3373 N N . PHE A 1 429 ? -14.723 13.666 22.990 1.00 97.69 429 PHE A N 1
ATOM 3374 C CA . PHE A 1 429 ? -14.811 12.657 21.932 1.00 97.69 429 PHE A CA 1
ATOM 3375 C C . PHE A 1 429 ? -13.772 12.973 20.859 1.00 97.69 429 PHE A C 1
ATOM 3377 O O . PHE A 1 429 ? -13.806 14.060 20.295 1.00 97.69 429 PHE A O 1
ATOM 3384 N N . ALA A 1 430 ? -12.840 12.070 20.587 1.00 98.00 430 ALA A N 1
ATOM 3385 C CA . ALA A 1 430 ? -11.764 12.275 19.633 1.00 98.00 430 ALA A CA 1
ATOM 3386 C C . ALA A 1 430 ? -11.683 11.160 18.588 1.00 98.00 430 ALA A C 1
ATOM 3388 O O . ALA A 1 430 ? -11.872 9.990 18.901 1.00 98.00 430 ALA A O 1
ATOM 3389 N N . VAL A 1 431 ? -11.365 11.555 17.361 1.00 98.38 431 VAL A N 1
ATOM 3390 C CA . VAL A 1 431 ? -11.019 10.714 16.220 1.00 98.38 431 VAL A CA 1
ATOM 3391 C C . VAL A 1 431 ? -9.506 10.797 16.041 1.00 98.38 431 VAL A C 1
ATOM 3393 O O . VAL A 1 431 ? -8.969 11.882 15.808 1.00 98.38 431 VAL A O 1
ATOM 3396 N N . ASP A 1 432 ? -8.824 9.668 16.190 1.00 98.19 432 ASP A N 1
ATOM 3397 C CA . ASP A 1 432 ? -7.391 9.506 15.940 1.00 98.19 432 ASP A CA 1
ATOM 3398 C C . ASP A 1 432 ? -7.220 8.886 14.546 1.00 98.19 432 ASP A C 1
ATOM 3400 O O . ASP A 1 432 ? -7.838 7.862 14.252 1.00 98.19 432 ASP A O 1
ATOM 3404 N N . PHE A 1 433 ? -6.425 9.507 13.667 1.00 98.50 433 PHE A N 1
ATOM 3405 C CA . PHE A 1 433 ? -6.287 9.127 12.253 1.00 98.50 433 PHE A CA 1
ATOM 3406 C C . PHE A 1 433 ? -5.370 7.906 12.097 1.00 98.50 433 PHE A C 1
ATOM 3408 O O . PHE A 1 433 ? -4.349 7.919 11.402 1.00 98.50 433 PHE A O 1
ATOM 3415 N N . ARG A 1 434 ? -5.767 6.829 12.768 1.00 98.56 434 ARG A N 1
ATOM 3416 C CA . ARG A 1 434 ? -5.196 5.492 12.716 1.00 98.56 434 ARG A CA 1
ATOM 3417 C C . ARG A 1 434 ? -6.231 4.572 12.095 1.00 98.56 434 ARG A C 1
ATOM 3419 O O . ARG A 1 434 ? -7.388 4.581 12.512 1.00 98.56 434 ARG A O 1
ATOM 3426 N N . TYR A 1 435 ? -5.820 3.788 11.110 1.00 98.62 435 TYR A N 1
ATOM 3427 C CA . TYR A 1 435 ? -6.670 2.757 10.523 1.00 98.62 435 TYR A CA 1
ATOM 3428 C C . TYR A 1 435 ? -6.417 1.430 11.228 1.00 98.62 435 TYR A C 1
ATOM 3430 O O . TYR A 1 435 ? -5.327 0.858 11.103 1.00 98.62 435 TYR A O 1
ATOM 3438 N N . GLN A 1 436 ? -7.396 0.984 12.020 1.00 97.62 436 GLN A N 1
ATOM 3439 C CA . GLN A 1 436 ? -7.281 -0.189 12.878 1.00 97.62 436 GLN A CA 1
ATOM 3440 C C . GLN A 1 436 ? -8.306 -1.260 12.499 1.00 97.62 436 GLN A C 1
ATOM 3442 O O . GLN A 1 436 ? -9.467 -1.190 12.890 1.00 97.62 436 GLN A O 1
ATOM 3447 N N . ARG A 1 437 ? -7.845 -2.304 11.813 1.00 94.06 437 ARG A N 1
ATOM 3448 C CA . ARG A 1 437 ? -8.671 -3.411 11.326 1.00 94.06 437 ARG A CA 1
ATOM 3449 C C . ARG A 1 437 ? -8.079 -4.744 11.779 1.00 94.06 437 ARG A C 1
ATOM 3451 O O . ARG A 1 437 ? -6.862 -4.896 11.842 1.00 94.06 437 ARG A O 1
ATOM 3458 N N . ASP A 1 438 ? -8.938 -5.688 12.159 1.00 91.62 438 ASP A N 1
ATOM 3459 C CA . ASP A 1 438 ? -8.548 -7.041 12.594 1.00 91.62 438 ASP A CA 1
ATOM 3460 C C . ASP A 1 438 ? -7.476 -7.055 13.705 1.00 91.62 438 ASP A C 1
ATOM 3462 O O . ASP A 1 438 ? -6.557 -7.873 13.729 1.00 91.62 438 ASP A O 1
ATOM 3466 N N . GLY A 1 439 ? -7.571 -6.101 14.640 1.00 91.44 439 GLY A N 1
ATOM 3467 C CA . GLY A 1 439 ? -6.648 -5.972 15.772 1.00 91.44 439 GLY A CA 1
ATOM 3468 C C . GLY A 1 439 ? -5.271 -5.386 15.434 1.00 91.44 439 GLY A C 1
ATOM 3469 O O . GLY A 1 439 ? -4.432 -5.287 16.330 1.00 91.44 439 GLY A O 1
ATOM 3470 N N . LYS A 1 440 ? -5.037 -4.958 14.189 1.00 95.69 440 LYS A N 1
ATOM 3471 C CA . LYS A 1 440 ? -3.784 -4.346 13.728 1.00 95.69 440 LYS A CA 1
ATOM 3472 C C . LYS A 1 440 ? -4.000 -2.905 13.283 1.00 95.69 440 LYS A C 1
ATOM 3474 O O . LYS A 1 440 ? -5.064 -2.561 12.781 1.00 95.69 440 LYS A O 1
ATOM 3479 N N . THR A 1 441 ? -2.971 -2.076 13.433 1.00 98.00 441 THR A N 1
ATOM 3480 C CA . THR A 1 441 ? -2.944 -0.722 12.864 1.00 98.00 441 THR A CA 1
ATOM 3481 C C . THR A 1 441 ? -2.128 -0.751 11.581 1.00 98.00 441 THR A C 1
ATOM 3483 O O . THR A 1 441 ? -0.926 -0.998 11.647 1.00 98.00 441 THR A O 1
ATOM 3486 N N . TYR A 1 442 ? -2.759 -0.501 10.433 1.00 98.44 442 TYR A N 1
ATOM 3487 C CA . TYR A 1 442 ? -2.069 -0.573 9.138 1.00 98.44 442 TYR A CA 1
ATOM 3488 C C . TYR A 1 442 ? -1.386 0.738 8.758 1.00 98.44 442 TYR A C 1
ATOM 3490 O O . TYR A 1 442 ? -0.285 0.707 8.221 1.00 98.44 442 TYR A O 1
ATOM 3498 N N . PHE A 1 443 ? -1.973 1.890 9.083 1.00 98.75 443 PHE A N 1
ATOM 3499 C CA . PHE A 1 443 ? -1.310 3.181 8.892 1.00 98.75 443 PHE A CA 1
ATOM 3500 C C . PHE A 1 443 ? -1.716 4.216 9.940 1.00 98.75 443 PHE A C 1
ATOM 3502 O O . PHE A 1 443 ? -2.750 4.088 10.607 1.00 98.75 443 PHE A O 1
ATOM 3509 N N . VAL A 1 444 ? -0.886 5.255 10.059 1.00 98.62 444 VAL A N 1
ATOM 3510 C CA . VAL A 1 444 ? -1.134 6.447 10.881 1.00 98.62 444 VAL A CA 1
ATOM 3511 C C . VAL A 1 444 ? -0.849 7.701 10.061 1.00 98.62 444 VAL A C 1
ATOM 3513 O O . VAL A 1 444 ? 0.206 7.809 9.436 1.00 98.62 444 VAL A O 1
ATOM 3516 N N . ILE A 1 445 ? -1.770 8.670 10.076 1.00 98.62 445 ILE A N 1
ATOM 3517 C CA . ILE A 1 445 ? -1.553 9.969 9.429 1.00 98.62 445 ILE A CA 1
ATOM 3518 C C . ILE A 1 445 ? -0.847 10.927 10.391 1.00 98.62 445 ILE A C 1
ATOM 3520 O O . ILE A 1 445 ? -1.298 11.173 11.512 1.00 98.62 445 ILE A O 1
ATOM 3524 N N . ASN A 1 446 ? 0.240 11.527 9.916 1.00 98.12 446 ASN A N 1
ATOM 3525 C CA . ASN A 1 446 ? 1.044 12.511 10.622 1.00 98.12 446 ASN A CA 1
ATOM 3526 C C . ASN A 1 446 ? 1.077 13.830 9.830 1.00 98.12 446 ASN A C 1
ATOM 3528 O O . ASN A 1 446 ? 1.366 13.829 8.638 1.00 98.12 446 ASN A O 1
ATOM 3532 N N . ASP A 1 447 ? 0.843 14.972 10.479 1.00 97.25 447 ASP A N 1
ATOM 3533 C CA . ASP A 1 447 ? 0.865 16.301 9.847 1.00 97.25 447 ASP A CA 1
ATOM 3534 C C . ASP A 1 447 ? 2.070 17.125 10.313 1.00 97.25 447 ASP A C 1
ATOM 3536 O O . ASP A 1 447 ? 2.380 17.185 11.510 1.00 97.25 447 ASP A O 1
ATOM 3540 N N . LEU A 1 448 ? 2.744 17.794 9.372 1.00 94.94 448 LEU A N 1
ATOM 3541 C CA . LEU A 1 448 ? 3.816 18.730 9.700 1.00 94.94 448 LEU A CA 1
ATOM 3542 C C . LEU A 1 448 ? 3.242 19.993 10.359 1.00 94.94 448 LEU A C 1
ATOM 3544 O O . LEU A 1 448 ? 2.637 20.847 9.707 1.00 94.94 448 LEU A O 1
ATOM 3548 N N . SER A 1 449 ? 3.516 20.162 11.652 1.00 89.94 449 SER A N 1
ATOM 3549 C CA . SER A 1 449 ? 3.150 21.351 12.420 1.00 89.94 449 SER A CA 1
ATOM 3550 C C . SER A 1 449 ? 4.403 22.030 12.970 1.00 89.94 449 SER A C 1
ATOM 3552 O O . SER A 1 449 ? 4.963 21.635 13.995 1.00 89.94 449 SER A O 1
ATOM 3554 N N . GLY A 1 450 ? 4.833 23.103 12.305 1.00 89.00 450 GLY A N 1
ATOM 3555 C CA . GLY A 1 450 ? 6.110 23.749 12.597 1.00 89.00 450 GLY A CA 1
ATOM 3556 C C . GLY A 1 450 ? 7.264 22.910 12.050 1.00 89.00 450 GLY A C 1
ATOM 3557 O O . GLY A 1 450 ? 7.332 22.694 10.847 1.00 89.00 450 GLY A O 1
ATOM 3558 N N . ASN A 1 451 ? 8.148 22.433 12.931 1.00 88.88 451 ASN A N 1
ATOM 3559 C CA . ASN A 1 451 ? 9.317 21.619 12.562 1.00 88.88 451 ASN A CA 1
ATOM 3560 C C . ASN A 1 451 ? 9.190 20.151 13.011 1.00 88.88 451 ASN A C 1
ATOM 3562 O O . ASN A 1 451 ? 10.186 19.432 13.048 1.00 88.88 451 ASN A O 1
ATOM 3566 N N . SER A 1 452 ? 7.998 19.723 13.426 1.00 93.25 452 SER A N 1
ATOM 3567 C CA . SER A 1 452 ? 7.744 18.369 13.918 1.00 93.25 452 SER A CA 1
ATOM 3568 C C . SER A 1 452 ? 6.466 17.809 13.318 1.00 93.25 452 SER A C 1
ATOM 3570 O O . SER A 1 452 ? 5.498 18.545 13.110 1.00 93.25 452 SER A O 1
ATOM 3572 N N . TYR A 1 453 ? 6.462 16.501 13.091 1.00 95.25 453 TYR A N 1
ATOM 3573 C CA . TYR A 1 453 ? 5.264 15.763 12.725 1.00 95.25 453 TYR A CA 1
ATOM 3574 C C . TYR A 1 453 ? 4.496 15.360 13.977 1.00 95.25 453 TYR A C 1
ATOM 3576 O O . TYR A 1 453 ? 5.080 14.815 14.919 1.00 95.25 453 TYR A O 1
ATOM 3584 N N . ASN A 1 454 ? 3.198 15.645 13.965 1.00 96.12 454 ASN A N 1
ATOM 3585 C CA . ASN A 1 454 ? 2.266 15.210 14.993 1.00 96.12 454 ASN A CA 1
ATOM 3586 C C . ASN A 1 454 ? 1.267 14.242 14.368 1.00 96.12 454 ASN A C 1
ATOM 3588 O O . ASN A 1 454 ? 0.754 14.515 13.282 1.00 96.12 454 ASN A O 1
ATOM 3592 N N . GLU A 1 455 ? 0.934 13.178 15.088 1.00 97.69 455 GLU A N 1
ATOM 3593 C CA . GLU A 1 455 ? -0.204 12.329 14.739 1.00 97.69 455 GLU A CA 1
ATOM 3594 C C . GLU A 1 455 ? -1.478 13.179 14.662 1.00 97.69 455 GLU A C 1
ATOM 3596 O O . GLU A 1 455 ? -1.727 14.054 15.510 1.00 97.69 455 GLU A O 1
ATOM 3601 N N . VAL A 1 456 ? -2.264 12.961 13.613 1.00 98.06 456 VAL A N 1
ATOM 3602 C CA . VAL A 1 456 ? -3.471 13.738 13.348 1.00 98.06 456 VAL A CA 1
ATOM 3603 C C . VAL A 1 456 ? -4.602 13.217 14.221 1.00 98.06 456 VAL A C 1
ATOM 3605 O O . VAL A 1 456 ? -5.020 12.070 14.111 1.00 98.06 456 VAL A O 1
ATOM 3608 N N . ALA A 1 457 ? -5.130 14.093 15.070 1.00 97.62 457 ALA A N 1
ATOM 3609 C CA . ALA A 1 457 ? -6.307 13.808 15.866 1.00 97.62 457 ALA A CA 1
ATOM 3610 C C . ALA A 1 457 ? -7.236 15.026 15.919 1.00 97.62 457 ALA A C 1
ATOM 3612 O O . ALA A 1 457 ? -6.802 16.187 15.961 1.00 97.62 457 ALA A O 1
ATOM 3613 N N . LEU A 1 458 ? -8.532 14.743 15.922 1.00 97.44 458 LEU A N 1
ATOM 3614 C CA . LEU A 1 458 ? -9.622 15.703 16.010 1.00 97.44 458 LEU A CA 1
ATOM 3615 C C . LEU A 1 458 ? -10.450 15.366 17.243 1.00 97.44 458 LEU A C 1
ATOM 3617 O O . LEU A 1 458 ? -10.932 14.255 17.365 1.00 97.44 458 LEU A O 1
ATOM 3621 N N . GLY A 1 459 ? -10.648 16.315 18.141 1.00 96.94 459 GLY A N 1
ATOM 3622 C CA . GLY A 1 459 ? -11.435 16.163 19.353 1.00 96.94 459 GLY A CA 1
ATOM 3623 C C . GLY A 1 459 ? -12.584 17.154 19.380 1.00 96.94 459 GLY A C 1
ATOM 3624 O O . GLY A 1 459 ? -12.434 18.281 18.929 1.00 96.94 459 GLY A O 1
ATOM 3625 N N . ARG A 1 460 ? -13.717 16.759 19.943 1.00 96.38 460 ARG A N 1
ATOM 3626 C CA . ARG A 1 460 ? -14.901 17.583 20.148 1.00 96.38 460 ARG A CA 1
ATOM 3627 C C . ARG A 1 460 ? -15.370 17.424 21.583 1.00 96.38 460 ARG A C 1
ATOM 3629 O O . ARG A 1 460 ? -15.498 16.302 22.077 1.00 96.38 460 ARG A O 1
ATOM 3636 N N . ASN A 1 461 ? -15.626 18.537 22.261 1.00 96.06 461 ASN A N 1
ATOM 3637 C CA . ASN A 1 461 ? -16.286 18.466 23.559 1.00 96.06 461 ASN A CA 1
ATOM 3638 C C . ASN A 1 461 ? -17.755 18.088 23.344 1.00 96.06 461 ASN A C 1
ATOM 3640 O O . ASN A 1 461 ? -18.486 18.782 22.644 1.00 96.06 461 ASN A O 1
ATOM 3644 N N . ILE A 1 462 ? -18.182 16.989 23.955 1.00 96.25 462 ILE A N 1
ATOM 3645 C CA . ILE A 1 462 ? -19.559 16.502 23.927 1.00 96.25 462 ILE A CA 1
ATOM 3646 C C . ILE A 1 462 ? -20.160 16.561 25.328 1.00 96.25 462 ILE A C 1
ATOM 3648 O O . ILE A 1 462 ? -19.458 16.447 26.338 1.00 96.25 462 ILE A O 1
ATOM 3652 N N . LYS A 1 463 ? -21.477 16.748 25.389 1.00 96.31 463 LYS A N 1
ATOM 3653 C CA . LYS A 1 463 ? -22.237 16.727 26.635 1.00 96.31 463 LYS A CA 1
ATOM 3654 C C . LYS A 1 463 ? -23.038 15.446 26.718 1.00 96.31 463 LYS A C 1
ATOM 3656 O O . LYS A 1 463 ? -23.849 15.162 25.846 1.00 96.31 463 LYS A O 1
ATOM 3661 N N . ILE A 1 464 ? -22.808 14.715 27.790 1.00 94.81 464 ILE A N 1
ATOM 3662 C CA . ILE A 1 464 ? -23.432 13.438 28.071 1.00 94.81 464 ILE A CA 1
ATOM 3663 C C . ILE A 1 464 ? -24.407 13.651 29.231 1.00 94.81 464 ILE A C 1
ATOM 3665 O O . ILE A 1 464 ? -24.006 14.177 30.270 1.00 94.81 464 ILE A O 1
ATOM 3669 N N . LYS A 1 465 ? -25.676 13.279 29.053 1.00 94.00 465 LYS A N 1
ATOM 3670 C CA . LYS A 1 465 ? -26.728 13.423 30.069 1.00 94.00 465 LYS A CA 1
ATOM 3671 C C . LYS A 1 465 ? -27.045 12.077 30.707 1.00 94.00 465 LYS A C 1
ATOM 3673 O O . LYS A 1 465 ? -27.174 11.078 30.005 1.00 94.00 465 LYS A O 1
ATOM 3678 N N . GLY A 1 466 ? -27.187 12.051 32.031 1.00 90.56 466 GLY A N 1
ATOM 3679 C CA . GLY A 1 466 ? -27.601 10.851 32.761 1.00 90.56 466 GLY A CA 1
ATOM 3680 C C . GLY A 1 466 ? -28.918 10.278 32.237 1.00 90.56 466 GLY A C 1
ATOM 3681 O O . GLY A 1 466 ? -29.917 10.991 32.208 1.00 90.56 466 GLY A O 1
ATOM 3682 N N . GLY A 1 467 ? -28.903 9.000 31.841 1.00 84.00 467 GLY A N 1
ATOM 3683 C CA . GLY A 1 467 ? -30.068 8.276 31.316 1.00 84.00 467 GLY A CA 1
ATOM 3684 C C . GLY A 1 467 ? -30.306 8.393 29.804 1.00 84.00 467 GLY A C 1
ATOM 3685 O O . GLY A 1 467 ? -31.226 7.755 29.302 1.00 84.00 467 GLY A O 1
ATOM 3686 N N . GLU A 1 468 ? -29.492 9.157 29.067 1.00 91.12 468 GLU A N 1
ATOM 3687 C CA . GLU A 1 468 ? -29.639 9.342 27.617 1.00 91.12 468 GLU A CA 1
ATOM 3688 C C . GLU A 1 468 ? -28.437 8.764 26.854 1.00 91.12 468 GLU A C 1
ATOM 3690 O O . GLU A 1 468 ? -27.282 8.999 27.212 1.00 91.12 468 GLU A O 1
ATOM 3695 N N . ASN A 1 469 ? -28.705 8.048 25.760 1.00 92.31 469 ASN A N 1
ATOM 3696 C CA . ASN A 1 469 ? -27.671 7.690 24.788 1.00 92.31 469 ASN A CA 1
ATOM 3697 C C . ASN A 1 469 ? -27.382 8.889 23.887 1.00 92.31 469 ASN A C 1
ATOM 3699 O O . ASN A 1 469 ? -28.301 9.617 23.509 1.00 92.31 469 ASN A O 1
ATOM 3703 N N . LEU A 1 470 ? -26.116 9.088 23.527 1.00 94.94 470 LEU A N 1
ATOM 3704 C CA . LEU A 1 470 ? -25.701 10.242 22.735 1.00 94.94 470 LEU A CA 1
ATOM 3705 C C . LEU A 1 470 ? -25.389 9.834 21.295 1.00 94.94 470 LEU A C 1
ATOM 3707 O O . LEU A 1 470 ? -24.513 9.007 21.056 1.00 94.94 470 LEU A O 1
ATOM 3711 N N . GLU A 1 471 ? -26.064 10.469 20.346 1.00 97.00 471 GLU A N 1
ATOM 3712 C CA . GLU A 1 471 ? -25.772 10.361 18.917 1.00 97.00 471 GLU A CA 1
ATOM 3713 C C . GLU A 1 471 ? -24.766 11.451 18.499 1.00 97.00 471 GLU A C 1
ATOM 3715 O O . GLU A 1 471 ? -24.941 12.634 18.807 1.00 97.00 471 GLU A O 1
ATOM 3720 N N . VAL A 1 472 ? -23.685 11.065 17.821 1.00 96.56 472 VAL A N 1
ATOM 3721 C CA . VAL A 1 472 ? -22.600 11.946 17.376 1.00 96.56 472 VAL A CA 1
ATOM 3722 C C . VAL A 1 472 ? -22.272 11.656 15.917 1.00 96.56 472 VAL A C 1
ATOM 3724 O O . VAL A 1 472 ? -21.604 10.677 15.595 1.00 96.56 472 VAL A O 1
ATOM 3727 N N . HIS A 1 473 ? -22.666 12.574 15.039 1.00 96.56 473 HIS A N 1
ATOM 3728 C CA . HIS A 1 473 ? -22.201 12.599 13.655 1.00 96.56 473 HIS A CA 1
ATOM 3729 C C . HIS A 1 473 ? -21.094 13.630 13.495 1.00 96.56 473 HIS A C 1
ATOM 3731 O O . HIS A 1 473 ? -21.258 14.798 13.872 1.00 96.56 473 HIS A O 1
ATOM 3737 N N . LEU A 1 47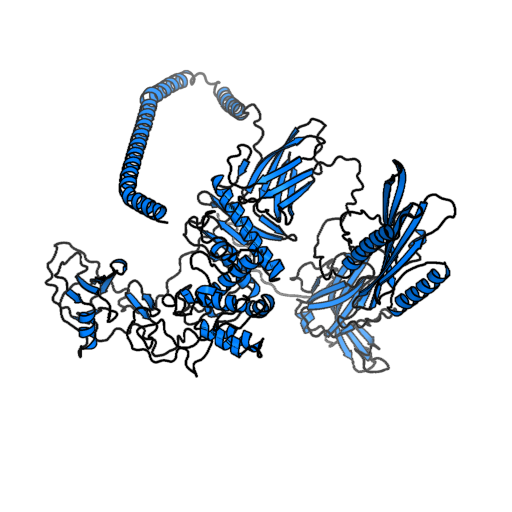4 ? -19.971 13.206 12.926 1.00 96.50 474 LEU A N 1
ATOM 3738 C CA . LEU A 1 474 ? -18.825 14.066 12.686 1.00 96.50 474 LEU A CA 1
ATOM 3739 C C . LEU A 1 474 ? -18.384 13.967 11.229 1.00 96.50 474 LEU A C 1
ATOM 3741 O O . LEU A 1 474 ? -17.949 12.919 10.760 1.00 96.50 474 LEU A O 1
ATOM 3745 N N . ARG A 1 475 ? -18.461 15.098 10.531 1.00 97.31 475 ARG A N 1
ATOM 3746 C CA . ARG A 1 475 ? -17.864 15.281 9.211 1.00 97.31 475 ARG A CA 1
ATOM 3747 C C . ARG A 1 475 ? -16.585 16.091 9.359 1.00 97.31 475 ARG A C 1
ATOM 3749 O O . ARG A 1 475 ? -16.620 17.191 9.909 1.00 97.31 475 ARG A O 1
ATOM 3756 N N . ILE A 1 476 ? -15.466 15.566 8.874 1.00 97.00 476 ILE A N 1
ATOM 3757 C CA . ILE A 1 476 ? -14.156 16.209 9.002 1.00 97.00 476 ILE A CA 1
ATOM 3758 C C . ILE A 1 476 ? -13.840 17.008 7.733 1.00 97.00 476 ILE A C 1
ATOM 3760 O O . ILE A 1 476 ? -13.015 16.621 6.905 1.00 97.00 476 ILE A O 1
ATOM 3764 N N . ASP A 1 477 ? -14.519 18.144 7.580 1.00 94.69 477 ASP A N 1
ATOM 3765 C CA . ASP A 1 477 ? -14.437 19.032 6.410 1.00 94.69 477 ASP A CA 1
ATOM 3766 C C . ASP A 1 477 ? -13.563 20.283 6.625 1.00 94.69 477 ASP A C 1
ATOM 3768 O O . ASP A 1 477 ? -13.425 21.112 5.724 1.00 94.69 477 ASP A O 1
ATOM 3772 N N . GLY A 1 478 ? -12.960 20.413 7.810 1.00 93.31 478 GLY A N 1
ATOM 3773 C CA . GLY A 1 478 ? -12.156 21.572 8.204 1.00 93.31 478 GLY A CA 1
ATOM 3774 C C . GLY A 1 478 ? -12.974 22.800 8.611 1.00 93.31 478 GLY A C 1
ATOM 3775 O O . GLY A 1 478 ? -12.402 23.877 8.770 1.00 93.31 478 GLY A O 1
ATOM 3776 N N . SER A 1 479 ? -14.291 22.667 8.794 1.00 93.31 479 SER A N 1
ATOM 3777 C CA . SER A 1 479 ? -15.132 23.755 9.290 1.00 93.31 479 SER A CA 1
ATOM 3778 C C . SER A 1 479 ? -14.680 24.259 10.668 1.00 93.31 479 SER A C 1
ATOM 3780 O O . SER A 1 479 ? -14.218 23.513 11.535 1.00 93.31 479 SER A O 1
ATOM 3782 N N . ASN A 1 480 ? -14.804 25.574 10.871 1.00 90.81 480 ASN A N 1
ATOM 3783 C CA . ASN A 1 480 ? -14.488 26.214 12.144 1.00 90.81 480 ASN A CA 1
ATOM 3784 C C . ASN A 1 480 ? -15.611 25.950 13.159 1.00 90.81 480 ASN A C 1
ATOM 3786 O O . ASN A 1 480 ? -16.532 26.757 13.286 1.00 90.81 480 ASN A O 1
ATOM 3790 N N . ASP A 1 481 ? -15.520 24.837 13.884 1.00 89.75 481 ASP A N 1
ATOM 3791 C CA . ASP A 1 481 ? -16.336 24.559 15.069 1.00 89.75 481 ASP A CA 1
ATOM 3792 C C . ASP A 1 481 ? -15.550 24.988 16.332 1.00 89.75 481 ASP A C 1
ATOM 3794 O O . ASP A 1 481 ? -14.445 24.494 16.566 1.00 89.75 481 ASP A O 1
ATOM 3798 N N . PRO A 1 482 ? -16.054 25.933 17.151 1.00 89.75 482 PRO A N 1
ATOM 3799 C CA . PRO A 1 482 ? -15.364 26.375 18.364 1.00 89.75 482 PRO A CA 1
ATOM 3800 C C . PRO A 1 482 ? -15.227 25.283 19.439 1.00 89.75 482 PRO A C 1
ATOM 3802 O O . PRO A 1 482 ? -14.376 25.420 20.319 1.00 89.75 482 PRO A O 1
ATOM 3805 N N . ASP A 1 483 ? -16.037 24.223 19.382 1.00 91.38 483 ASP A N 1
ATOM 3806 C CA . ASP A 1 483 ? -15.977 23.090 20.312 1.00 91.38 483 ASP A CA 1
ATOM 3807 C C . ASP A 1 483 ? -15.009 21.993 19.850 1.00 91.38 483 ASP A C 1
ATOM 3809 O O . ASP A 1 483 ? -14.784 21.008 20.567 1.00 91.38 483 ASP A O 1
ATOM 3813 N N . VAL A 1 484 ? -14.411 22.180 18.672 1.00 93.00 484 VAL A N 1
ATOM 3814 C CA . VAL A 1 484 ? -13.397 21.307 18.102 1.00 93.00 484 VAL A CA 1
ATOM 3815 C C . VAL A 1 484 ? -11.992 21.732 18.538 1.00 93.00 484 VAL A C 1
ATOM 3817 O O . VAL A 1 484 ? -11.597 22.896 18.487 1.00 93.00 484 VAL A O 1
ATOM 3820 N N . ILE A 1 485 ? -11.198 20.745 18.938 1.00 94.00 485 ILE A N 1
ATOM 3821 C CA . ILE A 1 485 ? -9.765 20.842 19.196 1.00 94.00 485 ILE A CA 1
ATOM 3822 C C . ILE A 1 485 ? -9.023 19.880 18.269 1.00 94.00 485 ILE A C 1
ATOM 3824 O O . ILE A 1 485 ? -9.507 18.797 17.972 1.00 94.00 485 ILE A O 1
ATOM 3828 N N . THR A 1 486 ? -7.827 20.235 17.814 1.00 95.69 486 THR A N 1
ATOM 3829 C CA . THR A 1 486 ? -7.041 19.358 16.936 1.00 95.69 486 THR A CA 1
ATOM 3830 C C . THR A 1 486 ? -5.547 19.459 17.223 1.00 95.69 486 THR A C 1
ATOM 3832 O O . THR A 1 486 ? -5.078 20.439 17.809 1.00 95.69 486 THR A O 1
ATOM 3835 N N . THR A 1 487 ? -4.797 18.420 16.855 1.00 94.81 487 THR A N 1
ATOM 3836 C CA . THR A 1 487 ? -3.329 18.390 16.927 1.00 94.81 487 THR A CA 1
ATOM 3837 C C . THR A 1 487 ? -2.656 19.090 15.745 1.00 94.81 487 THR A C 1
ATOM 3839 O O . THR A 1 487 ? -1.458 19.387 15.826 1.00 94.81 487 THR A O 1
ATOM 3842 N N . VAL A 1 488 ? -3.403 19.379 14.673 1.00 93.50 488 VAL A N 1
ATOM 3843 C CA . VAL A 1 488 ? -2.874 20.044 13.477 1.00 93.50 488 VAL A CA 1
ATOM 3844 C C . VAL A 1 488 ? -2.783 21.557 13.656 1.00 93.50 488 VAL A C 1
ATOM 3846 O O . VAL A 1 488 ? -3.437 22.160 14.507 1.00 93.50 488 VAL A O 1
ATOM 3849 N N . SER A 1 489 ? -1.954 22.192 12.831 1.00 89.56 489 SER A N 1
ATOM 3850 C CA . SER A 1 489 ? -1.678 23.631 12.934 1.00 89.56 489 SER A CA 1
ATOM 3851 C C . SER A 1 489 ? -2.840 24.536 12.494 1.00 89.56 489 SER A C 1
ATOM 3853 O O . SER A 1 489 ? -2.882 25.701 12.890 1.00 89.56 489 SER A O 1
ATOM 3855 N N . SER A 1 490 ? -3.770 24.027 11.681 1.00 91.94 490 SER A N 1
ATOM 3856 C CA . SER A 1 490 ? -4.936 24.765 11.180 1.00 91.94 490 SER A CA 1
ATOM 3857 C C . SER A 1 490 ? -6.097 23.820 10.874 1.00 91.94 490 SER A C 1
ATOM 3859 O O . SER A 1 490 ? -5.879 22.767 10.276 1.00 91.94 490 SER A O 1
ATOM 3861 N N . MET A 1 491 ? -7.322 24.232 11.215 1.00 92.00 491 MET A N 1
ATOM 3862 C CA . MET A 1 491 ? -8.548 23.469 10.956 1.00 92.00 491 MET A CA 1
ATOM 3863 C C . MET A 1 491 ? -8.754 23.145 9.475 1.00 92.00 491 MET A C 1
ATOM 3865 O O . MET A 1 491 ? -9.095 22.012 9.147 1.00 92.00 491 MET A O 1
ATOM 3869 N N . ASP A 1 492 ? -8.435 24.084 8.581 1.00 91.44 492 ASP A N 1
ATOM 3870 C CA . ASP A 1 492 ? -8.572 23.893 7.131 1.00 91.44 492 ASP A CA 1
ATOM 3871 C C . ASP A 1 492 ? -7.754 22.694 6.611 1.00 91.44 492 ASP A C 1
ATOM 3873 O O . ASP A 1 492 ? -8.119 22.077 5.610 1.00 91.44 492 ASP A O 1
ATOM 3877 N N . ARG A 1 493 ? -6.658 22.318 7.297 1.00 93.94 493 ARG A N 1
ATOM 3878 C CA . ARG A 1 493 ? -5.839 21.156 6.906 1.00 93.94 493 ARG A CA 1
ATOM 3879 C C . ARG A 1 493 ? -6.562 19.834 7.128 1.00 93.94 493 ARG A C 1
ATOM 3881 O O . ARG A 1 493 ? -6.282 18.883 6.404 1.00 93.94 493 ARG A O 1
ATOM 3888 N N . LEU A 1 494 ? -7.494 19.759 8.080 1.00 96.25 494 LEU A N 1
ATOM 3889 C CA . LEU A 1 494 ? -8.219 18.518 8.349 1.00 96.25 494 LEU A CA 1
ATOM 3890 C C . LEU A 1 494 ? -9.039 18.055 7.148 1.00 96.25 494 LEU A C 1
ATOM 3892 O O . LEU A 1 494 ? -9.148 16.853 6.946 1.00 96.25 494 LEU A O 1
ATOM 3896 N N . LYS A 1 495 ? -9.508 18.984 6.304 1.00 96.06 495 LYS A N 1
ATOM 3897 C CA . LYS A 1 495 ? -10.153 18.657 5.026 1.00 96.06 495 LYS A CA 1
ATOM 3898 C C . LYS A 1 495 ? -9.251 17.806 4.124 1.00 96.06 495 LYS A C 1
ATOM 3900 O O . LYS A 1 495 ? -9.709 16.916 3.421 1.00 96.06 495 LYS A O 1
ATOM 3905 N N . HIS A 1 496 ? -7.961 18.132 4.080 1.00 95.94 496 HIS A N 1
ATOM 3906 C CA . HIS A 1 496 ? -6.985 17.420 3.256 1.00 95.94 496 HIS A CA 1
ATOM 3907 C C . HIS A 1 496 ? -6.649 16.064 3.872 1.00 95.94 496 HIS A C 1
ATOM 3909 O O . HIS A 1 496 ? -6.638 15.051 3.183 1.00 95.94 496 HIS A O 1
ATOM 3915 N N . LEU A 1 497 ? -6.412 16.061 5.183 1.00 98.00 497 LEU A N 1
ATOM 3916 C CA . LEU A 1 497 ? -5.981 14.883 5.926 1.00 98.00 497 LEU A CA 1
ATOM 3917 C C . LEU A 1 497 ? -7.079 13.819 6.011 1.00 98.00 497 LEU A C 1
ATOM 3919 O O . LEU A 1 497 ? -6.755 12.638 5.982 1.00 98.00 497 LEU A O 1
ATOM 3923 N N . SER A 1 498 ? -8.358 14.209 6.098 1.00 98.25 498 SER A N 1
ATOM 3924 C CA . SER A 1 498 ? -9.476 13.255 6.147 1.00 98.25 498 SER A CA 1
ATOM 3925 C C . SER A 1 498 ? -9.652 12.518 4.825 1.00 98.25 498 SER A C 1
ATOM 3927 O O . SER A 1 498 ? -9.888 11.315 4.829 1.00 98.25 498 SER A O 1
ATOM 3929 N N . VAL A 1 499 ? -9.428 13.197 3.698 1.00 97.62 499 VAL A N 1
ATOM 3930 C CA . VAL A 1 499 ? -9.461 12.549 2.381 1.00 97.62 499 VAL A CA 1
ATOM 3931 C C . VAL A 1 499 ? -8.204 11.724 2.109 1.00 97.62 499 VAL A C 1
ATOM 3933 O O . VAL A 1 499 ? -8.300 10.657 1.517 1.00 97.62 499 VAL A O 1
ATOM 3936 N N . ILE A 1 500 ? -7.029 12.152 2.590 1.00 98.38 500 ILE A N 1
ATOM 3937 C CA . ILE A 1 500 ? -5.826 11.299 2.552 1.00 98.38 500 ILE A CA 1
ATOM 3938 C C . ILE A 1 500 ? -6.068 10.021 3.363 1.00 98.38 500 ILE A C 1
ATOM 3940 O O . ILE A 1 500 ? -5.755 8.938 2.888 1.00 98.38 500 ILE A O 1
ATOM 3944 N N . TYR A 1 501 ? -6.659 10.124 4.559 1.00 98.69 501 TYR A N 1
ATOM 3945 C CA . TYR A 1 501 ? -7.052 8.950 5.343 1.00 98.69 501 TYR A CA 1
ATOM 3946 C C . TYR A 1 501 ? -7.985 8.038 4.543 1.00 98.69 501 TYR A C 1
ATOM 3948 O O . TYR A 1 501 ? -7.760 6.830 4.497 1.00 98.69 501 TYR A O 1
ATOM 3956 N N . TYR A 1 502 ? -9.004 8.617 3.897 1.00 98.31 502 TYR A N 1
ATOM 3957 C CA . TYR A 1 502 ? -9.926 7.868 3.056 1.00 98.31 502 TYR A CA 1
ATOM 3958 C C . TYR A 1 502 ? -9.167 7.127 1.941 1.00 98.31 502 TYR A C 1
ATOM 3960 O O . TYR A 1 502 ? -9.176 5.909 1.895 1.00 98.31 502 TYR A O 1
ATOM 3968 N N . HIS A 1 503 ? -8.367 7.789 1.121 1.00 98.31 503 HIS A N 1
ATOM 3969 C CA . HIS A 1 503 ? -7.657 7.075 0.055 1.00 98.31 503 HIS A CA 1
ATOM 3970 C C . HIS A 1 503 ? -6.606 6.070 0.570 1.00 98.31 503 HIS A C 1
ATOM 3972 O O . HIS A 1 503 ? -6.406 5.011 -0.019 1.00 98.31 503 HIS A O 1
ATOM 3978 N N . MET A 1 504 ? -5.968 6.327 1.713 1.00 98.62 504 MET A N 1
ATOM 3979 C CA . MET A 1 504 ? -5.075 5.338 2.324 1.00 98.62 504 MET A CA 1
ATOM 3980 C C . MET A 1 504 ? -5.819 4.073 2.778 1.00 98.62 504 MET A C 1
ATOM 3982 O O . MET A 1 504 ? -5.270 2.980 2.644 1.00 98.62 504 MET A O 1
ATOM 3986 N N . HIS A 1 505 ? -7.057 4.183 3.280 1.00 98.44 505 HIS A N 1
ATOM 3987 C CA . HIS A 1 505 ? -7.843 2.994 3.628 1.00 98.44 505 HIS A CA 1
ATOM 3988 C C . HIS A 1 505 ? -8.222 2.182 2.387 1.00 98.44 505 HIS A C 1
ATOM 3990 O O . HIS A 1 505 ? -8.132 0.960 2.438 1.00 98.44 505 HIS A O 1
ATOM 3996 N N . GLU A 1 506 ? -8.574 2.836 1.275 1.00 98.38 506 GLU A N 1
ATOM 3997 C CA . GLU A 1 506 ? -8.897 2.150 0.016 1.00 98.38 506 GLU A CA 1
ATOM 3998 C C . GLU A 1 506 ? -7.700 1.327 -0.478 1.00 98.38 506 GLU A C 1
ATOM 4000 O O . GLU A 1 506 ? -7.858 0.169 -0.860 1.00 98.38 506 GLU A O 1
ATOM 4005 N N . ALA A 1 507 ? -6.484 1.878 -0.387 1.00 98.56 507 ALA A N 1
ATOM 4006 C CA . ALA A 1 507 ? -5.263 1.164 -0.756 1.00 98.56 507 ALA A CA 1
ATOM 4007 C C . ALA A 1 507 ? -4.992 -0.061 0.142 1.00 98.56 507 ALA A C 1
ATOM 4009 O O . ALA A 1 507 ? -4.624 -1.129 -0.357 1.00 98.56 507 ALA A O 1
ATOM 4010 N N . VAL A 1 508 ? -5.199 0.070 1.459 1.00 98.62 508 VAL A N 1
ATOM 4011 C CA . VAL A 1 508 ? -5.076 -1.050 2.409 1.00 98.62 508 VAL A CA 1
ATOM 4012 C C . VAL A 1 508 ? -6.125 -2.122 2.132 1.00 98.62 508 VAL A C 1
ATOM 4014 O O . VAL A 1 508 ? -5.796 -3.307 2.083 1.00 98.62 508 VAL A O 1
ATOM 4017 N N . ASP A 1 509 ? -7.378 -1.728 1.931 1.00 97.88 509 ASP A N 1
ATOM 4018 C CA . ASP A 1 509 ? -8.476 -2.661 1.705 1.00 97.88 509 ASP A CA 1
ATOM 4019 C C . ASP A 1 509 ? -8.346 -3.374 0.366 1.00 97.88 509 ASP A C 1
ATOM 4021 O O . ASP A 1 509 ? -8.561 -4.585 0.308 1.00 97.88 509 ASP A O 1
ATOM 4025 N N . PHE A 1 510 ? -7.907 -2.679 -0.682 1.00 98.50 510 PHE A N 1
ATOM 4026 C CA . PHE A 1 510 ? -7.547 -3.303 -1.949 1.00 98.50 510 PHE A CA 1
ATOM 4027 C C . PHE A 1 510 ? -6.459 -4.372 -1.751 1.00 98.50 510 PHE A C 1
ATOM 4029 O O . PHE A 1 510 ? -6.614 -5.510 -2.200 1.00 98.50 510 PHE A O 1
ATOM 4036 N N . ALA A 1 511 ? -5.399 -4.063 -0.998 1.00 98.50 511 ALA A N 1
ATOM 4037 C CA . ALA A 1 511 ? -4.338 -5.027 -0.710 1.00 98.50 511 ALA A CA 1
ATOM 4038 C C . ALA A 1 511 ? -4.844 -6.250 0.077 1.00 98.50 511 ALA A C 1
ATOM 4040 O O . ALA A 1 511 ? -4.542 -7.388 -0.284 1.00 98.50 511 ALA A O 1
ATOM 4041 N N . LEU A 1 512 ? -5.631 -6.035 1.136 1.00 97.56 512 LEU A N 1
ATOM 4042 C CA . LEU A 1 512 ? -6.098 -7.102 2.026 1.00 97.56 512 LEU A CA 1
ATOM 4043 C C . LEU A 1 512 ? -7.209 -7.958 1.411 1.00 97.56 512 LEU A C 1
ATOM 4045 O O . LEU A 1 512 ? -7.214 -9.177 1.576 1.00 97.56 512 LEU A O 1
ATOM 4049 N N . THR A 1 513 ? -8.173 -7.327 0.742 1.00 96.88 513 THR A N 1
ATOM 4050 C CA . THR A 1 513 ? -9.430 -7.978 0.343 1.00 96.88 513 THR A CA 1
ATOM 4051 C C . THR A 1 513 ? -9.431 -8.416 -1.116 1.00 96.88 513 THR A C 1
ATOM 4053 O O . THR A 1 513 ? -9.913 -9.513 -1.408 1.00 96.88 513 THR A O 1
ATOM 4056 N N . VAL A 1 514 ? -8.846 -7.610 -2.008 1.00 97.62 514 VAL A N 1
ATOM 4057 C CA . VAL A 1 514 ? -8.788 -7.902 -3.445 1.00 97.62 514 VAL A CA 1
ATOM 4058 C C . VAL A 1 514 ? -7.542 -8.721 -3.754 1.00 97.62 514 VAL A C 1
ATOM 4060 O O . VAL A 1 514 ? -7.655 -9.881 -4.140 1.00 97.62 514 VAL A O 1
ATOM 4063 N N . LEU A 1 515 ? -6.348 -8.172 -3.504 1.00 97.62 515 LEU A N 1
ATOM 4064 C CA . LEU A 1 515 ? -5.091 -8.870 -3.803 1.00 97.62 515 LEU A CA 1
ATOM 4065 C C . LEU A 1 515 ? -4.797 -10.028 -2.841 1.00 97.62 515 LEU A C 1
ATOM 4067 O O . LEU A 1 515 ? -4.011 -10.924 -3.167 1.00 97.62 515 LEU A O 1
ATOM 4071 N N . LYS A 1 516 ? -5.377 -9.992 -1.633 1.00 97.25 516 LYS A N 1
ATOM 4072 C CA . LYS A 1 516 ? -5.035 -10.898 -0.520 1.00 97.25 516 LYS A CA 1
ATOM 4073 C C . LYS A 1 516 ? -3.521 -10.918 -0.273 1.00 97.25 516 LYS A C 1
ATOM 4075 O O . LYS A 1 516 ? -2.917 -11.976 -0.069 1.00 97.25 516 LYS A O 1
ATOM 4080 N N . ALA A 1 517 ? -2.914 -9.738 -0.369 1.00 96.12 517 ALA A N 1
ATOM 4081 C CA . ALA A 1 517 ? -1.490 -9.521 -0.208 1.00 96.12 517 ALA A CA 1
ATOM 4082 C C . ALA A 1 517 ? -1.105 -9.533 1.275 1.00 96.12 517 ALA A C 1
ATOM 4084 O O . ALA A 1 517 ? -1.862 -9.104 2.149 1.00 96.12 517 ALA A O 1
ATOM 4085 N N . ASN A 1 518 ? 0.106 -9.997 1.558 1.00 92.25 518 ASN A N 1
ATOM 4086 C CA . ASN A 1 518 ? 0.747 -9.772 2.837 1.00 92.25 518 ASN A CA 1
ATOM 4087 C C . ASN A 1 518 ? 1.336 -8.357 2.848 1.00 92.25 518 ASN A C 1
ATOM 4089 O O . ASN A 1 518 ? 2.252 -8.064 2.086 1.00 92.25 518 ASN A O 1
ATOM 4093 N N . ILE A 1 519 ? 0.828 -7.510 3.739 1.00 96.69 519 ILE A N 1
ATOM 4094 C CA . ILE A 1 519 ? 1.306 -6.136 3.958 1.00 96.69 519 ILE A CA 1
ATOM 4095 C C . ILE A 1 519 ? 1.858 -5.939 5.381 1.00 96.69 519 ILE A C 1
ATOM 4097 O O . ILE A 1 519 ? 2.000 -4.820 5.857 1.00 96.69 519 ILE A O 1
ATOM 4101 N N . ASP A 1 520 ? 2.184 -7.024 6.095 1.00 94.88 520 ASP A N 1
ATOM 4102 C CA . ASP A 1 520 ? 2.710 -6.979 7.467 1.00 94.88 520 ASP A CA 1
ATOM 4103 C C . ASP A 1 520 ? 4.215 -6.616 7.520 1.00 94.88 520 ASP A C 1
ATOM 4105 O O . ASP A 1 520 ? 5.020 -7.305 8.154 1.00 94.88 520 ASP A O 1
ATOM 4109 N N . TYR A 1 521 ? 4.631 -5.521 6.877 1.00 93.50 521 TYR A N 1
ATOM 4110 C CA . TYR A 1 521 ? 6.004 -5.013 6.969 1.00 93.50 521 TYR A CA 1
ATOM 4111 C C . TYR A 1 521 ? 6.087 -3.751 7.830 1.00 93.50 521 TYR A C 1
ATOM 4113 O O . TYR A 1 521 ? 5.657 -2.674 7.427 1.00 93.50 521 TYR A O 1
ATOM 4121 N N . LYS A 1 522 ? 6.697 -3.868 9.019 1.00 94.38 522 LYS A N 1
ATOM 4122 C CA . LYS A 1 522 ? 6.928 -2.738 9.946 1.00 94.38 522 LYS A CA 1
ATOM 4123 C C . LYS A 1 522 ? 5.688 -1.850 10.132 1.00 94.38 522 LYS A C 1
ATOM 4125 O O . LYS A 1 522 ? 5.784 -0.630 10.109 1.00 94.38 522 LYS A O 1
ATOM 4130 N N . LEU A 1 523 ? 4.526 -2.474 10.305 1.00 96.38 523 LEU A N 1
ATOM 4131 C CA . LEU A 1 523 ? 3.295 -1.742 10.563 1.00 96.38 523 LEU A CA 1
ATOM 4132 C C . LEU A 1 523 ? 3.359 -1.004 11.917 1.00 96.38 523 LEU A C 1
ATOM 4134 O O . LEU A 1 523 ? 3.969 -1.516 12.865 1.00 96.38 523 LEU A O 1
ATOM 4138 N N . PRO A 1 524 ? 2.691 0.156 12.042 1.00 98.38 524 PRO A N 1
ATOM 4139 C CA . PRO A 1 524 ? 1.923 0.833 10.991 1.00 98.38 524 PRO A CA 1
ATOM 4140 C C . PRO A 1 524 ? 2.812 1.540 9.956 1.00 98.38 524 PRO A C 1
ATOM 4142 O O . PRO A 1 524 ? 3.901 1.991 10.290 1.00 98.38 524 PRO A O 1
ATOM 4145 N N . VAL A 1 525 ? 2.312 1.703 8.728 1.00 98.44 525 VAL A N 1
ATOM 4146 C CA . VAL A 1 525 ? 2.912 2.619 7.749 1.00 98.44 525 VAL A CA 1
ATOM 4147 C C . VAL A 1 525 ? 2.688 4.061 8.211 1.00 98.44 525 VAL A C 1
ATOM 4149 O O . VAL A 1 525 ? 1.546 4.512 8.349 1.00 98.44 525 VAL A O 1
ATOM 4152 N N . ASP A 1 526 ? 3.766 4.803 8.450 1.00 98.25 526 ASP A N 1
ATOM 4153 C CA . ASP A 1 526 ? 3.681 6.209 8.852 1.00 98.25 526 ASP A CA 1
ATOM 4154 C C . ASP A 1 526 ? 3.484 7.115 7.626 1.00 98.25 526 ASP A C 1
ATOM 4156 O O . ASP A 1 526 ? 4.378 7.253 6.792 1.00 98.25 526 ASP A O 1
ATOM 4160 N N . VAL A 1 527 ? 2.335 7.787 7.521 1.00 98.50 527 VAL A N 1
ATOM 4161 C CA . VAL A 1 527 ? 2.029 8.707 6.412 1.00 98.50 527 VAL A CA 1
ATOM 4162 C C . VAL A 1 527 ? 2.308 10.147 6.844 1.00 98.50 527 VAL A C 1
ATOM 4164 O O . VAL A 1 527 ? 1.501 10.782 7.522 1.00 98.50 527 VAL A O 1
ATOM 4167 N N . PHE A 1 528 ? 3.468 10.677 6.464 1.00 97.81 528 PHE A N 1
ATOM 4168 C CA . PHE A 1 528 ? 3.938 12.022 6.792 1.00 97.81 528 PHE A CA 1
ATOM 4169 C C . PHE A 1 528 ? 3.503 13.053 5.749 1.00 97.81 528 PHE A C 1
ATOM 4171 O O . PHE A 1 528 ? 4.088 13.174 4.672 1.00 97.81 528 PHE A O 1
ATOM 4178 N N . VAL A 1 529 ? 2.511 13.864 6.103 1.00 97.44 529 VAL A N 1
ATOM 4179 C CA . VAL A 1 529 ? 1.902 14.868 5.232 1.00 97.44 529 VAL A CA 1
ATOM 4180 C C . VAL A 1 529 ? 2.488 16.255 5.478 1.00 97.44 529 VAL A C 1
ATOM 4182 O O . VAL A 1 529 ? 2.584 16.743 6.607 1.00 97.44 529 VAL A O 1
ATOM 4185 N N . GLY A 1 530 ? 2.825 16.945 4.390 1.00 94.19 530 GLY A N 1
ATOM 4186 C CA . GLY A 1 530 ? 3.266 18.333 4.420 1.00 94.19 530 GLY A CA 1
ATOM 4187 C C . GLY A 1 530 ? 4.777 18.519 4.444 1.00 94.19 530 GLY A C 1
ATOM 4188 O O . GLY A 1 530 ? 5.225 19.595 4.837 1.00 94.19 530 GLY A O 1
ATOM 4189 N N . ASN A 1 531 ? 5.563 17.523 4.025 1.00 90.00 531 ASN A N 1
ATOM 4190 C CA . ASN A 1 531 ? 7.018 17.666 3.987 1.00 90.00 531 ASN A CA 1
ATOM 4191 C C . ASN A 1 531 ? 7.449 18.813 3.050 1.00 90.00 531 ASN A C 1
ATOM 4193 O O . ASN A 1 531 ? 6.798 19.101 2.040 1.00 90.00 531 ASN A O 1
ATOM 4197 N N . THR A 1 532 ? 8.552 19.480 3.394 1.00 88.50 532 THR A N 1
ATOM 4198 C CA . THR A 1 532 ? 9.082 20.630 2.642 1.00 88.50 532 THR A CA 1
ATOM 4199 C C . THR A 1 532 ? 10.111 20.243 1.582 1.00 88.50 532 THR A C 1
ATOM 4201 O O . THR A 1 532 ? 10.647 21.124 0.916 1.00 88.50 532 THR A O 1
ATOM 4204 N N . GLU A 1 533 ? 10.410 18.953 1.422 1.00 87.00 533 GLU A N 1
ATOM 4205 C CA . GLU A 1 533 ? 11.386 18.461 0.442 1.00 87.00 533 GLU A CA 1
ATOM 4206 C C . GLU A 1 533 ? 10.827 18.473 -0.985 1.00 87.00 533 GLU A C 1
ATOM 4208 O O . GLU A 1 533 ? 11.576 18.315 -1.946 1.00 87.00 533 GLU A O 1
ATOM 4213 N N . GLY A 1 534 ? 9.514 18.687 -1.130 1.00 87.19 534 GLY A N 1
ATOM 4214 C CA . GLY A 1 534 ? 8.843 18.720 -2.429 1.00 87.19 534 GLY A CA 1
ATOM 4215 C C . GLY A 1 534 ? 8.734 17.343 -3.082 1.00 87.19 534 GLY A C 1
ATOM 4216 O O . GLY A 1 534 ? 8.462 17.275 -4.276 1.00 87.19 534 GLY A O 1
ATOM 4217 N N . LYS A 1 535 ? 8.958 16.269 -2.314 1.00 89.94 535 LYS A N 1
ATOM 4218 C CA . LYS A 1 535 ? 8.903 14.885 -2.780 1.00 89.94 535 LYS A CA 1
ATOM 4219 C C . LYS A 1 535 ? 7.742 14.137 -2.146 1.00 89.94 535 LYS A C 1
ATOM 4221 O O . LYS A 1 535 ? 7.500 14.272 -0.943 1.00 89.94 535 LYS A O 1
ATOM 4226 N N . THR A 1 536 ? 7.108 13.305 -2.953 1.00 94.81 536 THR A N 1
ATOM 4227 C CA . THR A 1 536 ? 6.191 12.263 -2.503 1.00 94.81 536 THR A CA 1
ATOM 4228 C C . THR A 1 536 ? 6.843 10.933 -2.846 1.00 94.81 536 THR A C 1
ATOM 4230 O O . THR A 1 536 ? 7.355 10.818 -3.955 1.00 94.81 536 THR A O 1
ATOM 4233 N N . HIS A 1 537 ? 7.015 10.063 -1.851 1.00 95.75 537 HIS A N 1
ATOM 4234 C CA . HIS A 1 537 ? 7.632 8.744 -2.030 1.00 95.75 537 HIS A CA 1
ATOM 4235 C C . HIS A 1 537 ? 7.385 7.837 -0.817 1.00 95.75 537 HIS A C 1
ATOM 4237 O O . HIS A 1 537 ? 7.249 8.316 0.317 1.00 95.75 537 HIS A O 1
ATOM 4243 N N . TYR A 1 538 ? 7.438 6.530 -1.040 1.00 97.38 538 TYR A N 1
ATOM 4244 C CA . TYR A 1 538 ? 7.602 5.511 -0.011 1.00 97.38 538 TYR A CA 1
ATOM 4245 C C . TYR A 1 538 ? 9.082 5.307 0.359 1.00 97.38 538 TYR A C 1
ATOM 4247 O O . TYR A 1 538 ? 9.942 5.090 -0.493 1.00 97.38 538 TYR A O 1
ATOM 4255 N N . ASP A 1 539 ? 9.390 5.345 1.656 1.00 95.12 539 ASP A N 1
ATOM 4256 C CA . ASP A 1 539 ? 10.688 4.976 2.223 1.00 95.12 539 ASP A CA 1
ATOM 4257 C C . ASP A 1 539 ? 10.563 3.638 2.957 1.00 95.12 539 ASP A C 1
ATOM 4259 O O . ASP A 1 539 ? 10.041 3.530 4.073 1.00 95.12 539 ASP A O 1
ATOM 4263 N N . MET A 1 540 ? 11.113 2.612 2.318 1.00 93.50 540 MET A N 1
ATOM 4264 C CA . MET A 1 540 ? 11.139 1.237 2.797 1.00 93.50 540 MET A CA 1
ATOM 4265 C C . MET A 1 540 ? 11.959 1.033 4.078 1.00 93.50 540 MET A C 1
ATOM 4267 O O . MET A 1 540 ? 11.750 0.056 4.796 1.00 93.50 540 MET A O 1
ATOM 4271 N N . THR A 1 541 ? 12.895 1.934 4.399 1.00 89.88 541 THR A N 1
ATOM 4272 C CA . THR A 1 541 ? 13.761 1.791 5.582 1.00 89.88 541 THR A CA 1
ATOM 4273 C C . THR A 1 541 ? 12.939 1.831 6.861 1.00 89.88 541 THR A C 1
ATOM 4275 O O . THR A 1 541 ? 13.156 1.021 7.764 1.00 89.88 541 THR A O 1
ATOM 4278 N N . ASP A 1 542 ? 11.977 2.746 6.916 1.00 90.94 542 ASP A N 1
ATOM 4279 C CA . ASP A 1 542 ? 11.150 2.989 8.095 1.00 90.94 542 ASP A CA 1
ATOM 4280 C C . ASP A 1 542 ? 9.679 2.620 7.863 1.00 90.94 542 ASP A C 1
ATOM 4282 O O . ASP A 1 542 ? 8.886 2.765 8.782 1.00 90.94 542 ASP A O 1
ATOM 4286 N N . SER A 1 543 ? 9.321 2.121 6.670 1.00 95.38 543 SER A N 1
ATOM 4287 C CA . SER A 1 543 ? 7.929 1.890 6.258 1.00 95.38 543 SER A CA 1
ATOM 4288 C 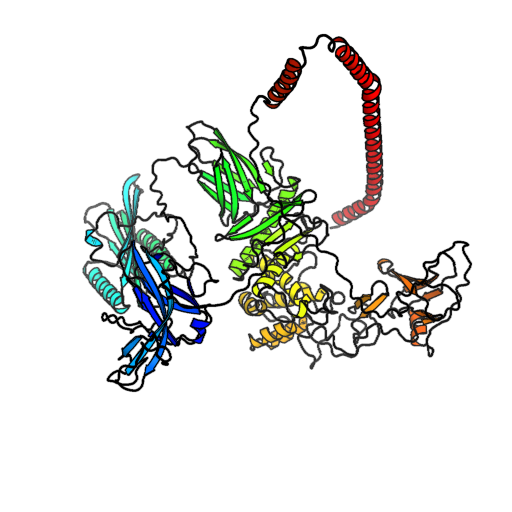C . SER A 1 543 ? 7.092 3.163 6.395 1.00 95.38 543 SER A C 1
ATOM 4290 O O . SER A 1 543 ? 6.118 3.233 7.141 1.00 95.38 543 SER A O 1
ATOM 4292 N N . LYS A 1 544 ? 7.519 4.221 5.702 1.00 96.81 544 LYS A N 1
ATOM 4293 C CA . LYS A 1 544 ? 6.848 5.523 5.754 1.00 96.81 544 LYS A CA 1
ATOM 4294 C C . LYS A 1 544 ? 6.536 6.050 4.365 1.00 96.81 544 LYS A C 1
ATOM 4296 O O . LYS A 1 544 ? 7.330 5.882 3.447 1.00 96.81 544 LYS A O 1
ATOM 4301 N N . ILE A 1 545 ? 5.410 6.734 4.230 1.00 98.31 545 ILE A N 1
ATOM 4302 C CA . ILE A 1 545 ? 5.027 7.468 3.024 1.00 98.31 545 ILE A CA 1
ATOM 4303 C C . ILE A 1 545 ? 5.182 8.950 3.324 1.00 98.31 545 ILE A C 1
ATOM 4305 O O . ILE A 1 545 ? 4.621 9.470 4.285 1.00 98.31 545 ILE A O 1
ATOM 4309 N N . LEU A 1 546 ? 5.954 9.649 2.507 1.00 97.50 546 LEU A N 1
ATOM 4310 C CA . LEU A 1 546 ? 6.113 11.094 2.577 1.00 97.50 546 LEU A CA 1
ATOM 4311 C C . LEU A 1 546 ? 5.206 11.714 1.520 1.00 97.50 546 LEU A C 1
ATOM 4313 O O . LEU A 1 546 ? 5.306 11.350 0.360 1.00 97.50 546 LEU A O 1
ATOM 4317 N N . ILE A 1 547 ? 4.357 12.669 1.903 1.00 97.31 547 ILE A N 1
ATOM 4318 C CA . ILE A 1 547 ? 3.519 13.453 0.984 1.00 97.31 547 ILE A CA 1
ATOM 4319 C C . ILE A 1 547 ? 3.917 14.921 1.105 1.00 97.31 547 ILE A C 1
ATOM 4321 O O . ILE A 1 547 ? 3.840 15.514 2.189 1.00 97.31 547 ILE A O 1
ATOM 4325 N N . SER A 1 548 ? 4.360 15.533 0.008 1.00 95.31 548 SER A N 1
ATOM 4326 C CA . SER A 1 548 ? 4.867 16.905 0.059 1.00 95.31 548 SER A CA 1
ATOM 4327 C C . SER A 1 548 ? 3.762 17.945 0.221 1.00 95.31 548 SER A C 1
ATOM 4329 O O . SER A 1 548 ? 2.631 17.785 -0.237 1.00 95.31 548 SER A O 1
ATOM 4331 N N . ALA A 1 549 ? 4.093 19.073 0.854 1.00 92.38 549 ALA A N 1
ATOM 4332 C CA . ALA A 1 549 ? 3.126 20.140 1.120 1.00 92.38 549 ALA A CA 1
ATOM 4333 C C . ALA A 1 549 ? 2.459 20.709 -0.145 1.00 92.38 549 ALA A C 1
ATOM 4335 O O . ALA A 1 549 ? 1.307 21.133 -0.085 1.00 92.38 549 ALA A O 1
ATOM 4336 N N . ASN A 1 550 ? 3.161 20.723 -1.282 1.00 90.69 550 ASN A N 1
ATOM 4337 C CA . ASN A 1 550 ? 2.637 21.234 -2.551 1.00 90.69 550 ASN A CA 1
ATOM 4338 C C . ASN A 1 550 ? 1.638 20.287 -3.229 1.00 90.69 550 ASN A C 1
ATOM 4340 O O . ASN A 1 550 ? 0.861 20.763 -4.054 1.00 90.69 550 ASN A O 1
ATOM 4344 N N . VAL A 1 551 ? 1.637 18.996 -2.882 1.00 92.38 551 VAL A N 1
ATOM 4345 C CA . VAL A 1 551 ? 0.700 18.010 -3.446 1.00 92.38 551 VAL A CA 1
ATOM 4346 C C . VAL A 1 551 ? -0.221 17.396 -2.402 1.00 92.38 551 VAL A C 1
ATOM 4348 O O . VAL A 1 551 ? -1.079 16.617 -2.775 1.00 92.38 551 VAL A O 1
ATOM 4351 N N . ALA A 1 552 ? -0.109 17.758 -1.121 1.00 93.75 552 ALA A N 1
ATOM 4352 C CA . ALA A 1 552 ? -0.982 17.293 -0.038 1.00 93.75 552 ALA A CA 1
ATOM 4353 C C . ALA A 1 552 ? -2.401 17.888 -0.077 1.00 93.75 552 ALA A C 1
ATOM 4355 O O . ALA A 1 552 ? -3.250 17.514 0.729 1.00 93.75 552 ALA A O 1
ATOM 4356 N N . SER A 1 553 ? -2.667 18.856 -0.958 1.00 92.88 553 SER A N 1
ATOM 4357 C CA . SER A 1 553 ? -3.958 19.535 -0.981 1.00 92.88 553 SER A CA 1
ATOM 4358 C C . SER A 1 553 ? -5.088 18.593 -1.399 1.00 92.88 553 SER A C 1
ATOM 4360 O O . SER A 1 553 ? -4.901 17.591 -2.091 1.00 92.88 553 SER A O 1
ATOM 4362 N N . TYR A 1 554 ? -6.294 18.949 -0.968 1.00 89.50 554 TYR A N 1
ATOM 4363 C CA . TYR A 1 554 ? -7.520 18.261 -1.355 1.00 89.50 554 TYR A CA 1
ATOM 4364 C C . TYR A 1 554 ? -7.766 18.372 -2.871 1.00 89.50 554 TYR A C 1
ATOM 4366 O O . TYR A 1 554 ? -8.218 17.417 -3.471 1.00 89.50 554 TYR A O 1
ATOM 4374 N N . ASP A 1 555 ? -7.406 19.481 -3.518 1.00 87.12 555 ASP A N 1
ATOM 4375 C CA . ASP A 1 555 ? -7.599 19.659 -4.968 1.00 87.12 555 ASP A CA 1
ATOM 4376 C C . ASP A 1 555 ? -6.375 19.221 -5.801 1.00 87.12 555 ASP A C 1
ATOM 4378 O O . ASP A 1 555 ? -6.235 19.605 -6.967 1.00 87.12 555 ASP A O 1
ATOM 4382 N N . ALA A 1 556 ? -5.436 18.478 -5.202 1.00 89.69 556 ALA A N 1
ATOM 4383 C CA . ALA A 1 556 ? -4.250 18.002 -5.902 1.00 89.69 556 ALA A CA 1
ATOM 4384 C C . ALA A 1 556 ? -4.645 17.011 -7.002 1.00 89.69 556 ALA A C 1
ATOM 4386 O O . ALA A 1 556 ? -5.363 16.049 -6.749 1.00 89.69 556 ALA A O 1
ATOM 4387 N N . LYS A 1 557 ? -4.134 17.224 -8.218 1.00 87.00 557 LYS A N 1
ATOM 4388 C CA . LYS A 1 557 ? -4.399 16.334 -9.361 1.00 87.00 557 LYS A CA 1
ATOM 4389 C C . LYS A 1 557 ? -3.793 14.940 -9.196 1.00 87.00 557 LYS A C 1
ATOM 4391 O O . LYS A 1 557 ? -4.277 14.008 -9.819 1.00 87.00 557 LYS A O 1
ATOM 4396 N N . ASP A 1 558 ? -2.778 14.826 -8.342 1.00 84.19 558 ASP A N 1
ATOM 4397 C CA . ASP A 1 558 ? -2.062 13.577 -8.078 1.00 84.19 558 ASP A CA 1
ATOM 4398 C C . ASP A 1 558 ? -2.834 12.612 -7.172 1.00 84.19 558 ASP A C 1
ATOM 4400 O O . ASP A 1 558 ? -2.434 11.458 -7.038 1.00 84.19 558 ASP A O 1
ATOM 4404 N N . ARG A 1 559 ? -3.949 13.051 -6.570 1.00 90.81 559 ARG A N 1
ATOM 4405 C CA . ARG A 1 559 ? -4.769 12.200 -5.706 1.00 90.81 559 ARG A CA 1
ATOM 4406 C C . ARG A 1 559 ? -5.802 11.386 -6.510 1.00 90.81 559 ARG A C 1
ATOM 4408 O O . ARG A 1 559 ? -6.348 11.904 -7.484 1.00 90.81 559 ARG A O 1
ATOM 4415 N N . PRO A 1 560 ? -6.178 10.184 -6.054 1.00 95.44 560 PRO A N 1
ATOM 4416 C CA . PRO A 1 560 ? -5.427 9.355 -5.109 1.00 95.44 560 PRO A CA 1
ATOM 4417 C C . PRO A 1 560 ? -4.301 8.557 -5.781 1.00 95.44 560 PRO A C 1
ATOM 4419 O O . PRO A 1 560 ? -3.376 8.093 -5.118 1.00 95.44 560 PRO A O 1
ATOM 4422 N N . LYS A 1 561 ? -4.384 8.399 -7.108 1.00 94.69 561 LYS A N 1
ATOM 4423 C CA . LYS A 1 561 ? -3.631 7.402 -7.877 1.00 94.69 561 LYS A CA 1
ATOM 4424 C C . LYS A 1 561 ? -2.121 7.565 -7.745 1.00 94.69 561 LYS A C 1
ATOM 4426 O O . LYS A 1 561 ? -1.457 6.619 -7.357 1.00 94.69 561 LYS A O 1
ATOM 4431 N N . ASN A 1 562 ? -1.591 8.763 -7.980 1.00 93.88 562 ASN A N 1
ATOM 4432 C CA . ASN A 1 562 ? -0.148 9.020 -7.978 1.00 93.88 562 ASN A CA 1
ATOM 4433 C C . ASN A 1 562 ? 0.409 9.401 -6.591 1.00 93.88 562 ASN A C 1
ATOM 4435 O O . ASN A 1 562 ? 1.545 9.849 -6.487 1.00 93.88 562 ASN A O 1
ATOM 4439 N N . ARG A 1 563 ? -0.389 9.322 -5.519 1.00 95.25 563 ARG A N 1
ATOM 4440 C CA . ARG A 1 563 ? 0.016 9.837 -4.201 1.00 95.25 563 ARG A CA 1
ATOM 4441 C C . ARG A 1 563 ? -0.248 8.856 -3.071 1.00 95.25 563 ARG A C 1
ATOM 4443 O O . ARG A 1 563 ? 0.668 8.534 -2.334 1.00 95.25 563 ARG A O 1
ATOM 4450 N N . GLU A 1 564 ? -1.479 8.405 -2.893 1.00 98.12 564 GLU A N 1
ATOM 4451 C CA . GLU A 1 564 ? -1.806 7.421 -1.862 1.00 98.12 564 GLU A CA 1
ATOM 4452 C C . GLU A 1 564 ? -1.632 6.011 -2.408 1.00 98.12 564 GLU A C 1
ATOM 4454 O O . GLU A 1 564 ? -0.908 5.204 -1.830 1.00 98.12 564 GLU A O 1
ATOM 4459 N N . TYR A 1 565 ? -2.256 5.726 -3.553 1.00 98.50 565 TYR A N 1
ATOM 4460 C CA . TYR A 1 565 ? -2.294 4.368 -4.083 1.00 98.50 565 TYR A CA 1
ATOM 4461 C C . TYR A 1 565 ? -0.928 3.928 -4.607 1.00 98.50 565 TYR A C 1
ATOM 4463 O O . TYR A 1 565 ? -0.470 2.849 -4.247 1.00 98.50 565 TYR A O 1
ATOM 4471 N N . HIS A 1 566 ? -0.255 4.773 -5.394 1.00 98.25 566 HIS A N 1
ATOM 4472 C CA . HIS A 1 566 ? 1.084 4.500 -5.921 1.00 98.25 566 HIS A CA 1
ATOM 4473 C C . HIS A 1 566 ? 2.100 4.266 -4.793 1.00 98.25 566 HIS A C 1
ATOM 4475 O O . HIS A 1 566 ? 2.797 3.255 -4.766 1.00 98.25 566 HIS A O 1
ATOM 4481 N N . GLU A 1 567 ? 2.145 5.151 -3.797 1.00 98.44 567 GLU A N 1
ATOM 4482 C CA . GLU A 1 567 ? 3.129 5.023 -2.718 1.00 98.44 567 GLU A CA 1
ATOM 4483 C C . GLU A 1 567 ? 2.846 3.824 -1.813 1.00 98.44 567 GLU A C 1
ATOM 4485 O O . GLU A 1 567 ? 3.767 3.143 -1.357 1.00 98.44 567 GLU A O 1
ATOM 4490 N N . PHE A 1 568 ? 1.572 3.506 -1.580 1.00 98.69 568 PHE A N 1
ATOM 4491 C CA . PHE A 1 568 ? 1.219 2.286 -0.866 1.00 98.69 568 PHE A CA 1
ATOM 4492 C C . PHE A 1 568 ? 1.475 1.027 -1.709 1.00 98.69 568 PHE A C 1
ATOM 4494 O O . PHE A 1 568 ? 1.828 -0.017 -1.164 1.00 98.69 568 PHE A O 1
ATOM 4501 N N . ALA A 1 569 ? 1.394 1.103 -3.038 1.00 98.69 569 ALA A N 1
ATOM 4502 C CA . ALA A 1 569 ? 1.760 -0.005 -3.913 1.00 98.69 569 ALA A CA 1
ATOM 4503 C C . ALA A 1 569 ? 3.252 -0.357 -3.818 1.00 98.69 569 ALA A C 1
ATOM 4505 O O . ALA A 1 569 ? 3.596 -1.541 -3.826 1.00 98.69 569 ALA A O 1
ATOM 4506 N N . HIS A 1 570 ? 4.136 0.625 -3.608 1.00 98.44 570 HIS A N 1
ATOM 4507 C CA . HIS A 1 570 ? 5.537 0.347 -3.265 1.00 98.44 570 HIS A CA 1
ATOM 4508 C C . HIS A 1 570 ? 5.666 -0.443 -1.955 1.00 98.44 570 HIS A C 1
ATOM 4510 O O . HIS A 1 570 ? 6.483 -1.361 -1.872 1.00 98.44 570 HIS A O 1
ATOM 4516 N N . HIS A 1 571 ? 4.835 -0.154 -0.947 1.00 98.44 571 HIS A N 1
ATOM 4517 C CA . HIS A 1 571 ? 4.781 -0.934 0.294 1.00 98.44 571 HIS A CA 1
ATOM 4518 C C . HIS A 1 571 ? 4.293 -2.377 0.063 1.00 98.44 571 HIS A C 1
ATOM 4520 O O . HIS A 1 571 ? 4.888 -3.320 0.599 1.00 98.44 571 HIS A O 1
ATOM 4526 N N . ILE A 1 572 ? 3.266 -2.562 -0.776 1.00 98.44 572 ILE A N 1
ATOM 4527 C CA . ILE A 1 572 ? 2.773 -3.887 -1.188 1.00 98.44 572 ILE A CA 1
ATOM 4528 C C . ILE A 1 572 ? 3.896 -4.678 -1.869 1.00 98.44 572 ILE A C 1
ATOM 4530 O O . ILE A 1 572 ? 4.189 -5.797 -1.445 1.00 98.44 572 ILE A O 1
ATOM 4534 N N . MET A 1 573 ? 4.564 -4.092 -2.875 1.00 98.06 573 MET A N 1
ATOM 4535 C CA . MET A 1 573 ? 5.686 -4.737 -3.567 1.00 98.06 573 MET A CA 1
ATOM 4536 C C . MET A 1 573 ? 6.766 -5.144 -2.571 1.00 98.06 573 MET A C 1
ATOM 4538 O O . MET A 1 573 ? 7.186 -6.300 -2.550 1.00 98.06 573 MET A O 1
ATOM 4542 N N . TYR A 1 574 ? 7.202 -4.195 -1.742 1.00 97.00 574 TYR A N 1
ATOM 4543 C CA . TYR A 1 574 ? 8.309 -4.407 -0.825 1.00 97.00 574 TYR A CA 1
ATOM 4544 C C . TYR A 1 574 ? 8.031 -5.562 0.141 1.00 97.00 574 TYR A C 1
ATOM 4546 O O . TYR A 1 574 ? 8.920 -6.369 0.421 1.00 97.00 574 TYR A O 1
ATOM 4554 N N . THR A 1 575 ? 6.789 -5.683 0.614 1.00 95.88 575 THR A N 1
ATOM 4555 C CA . THR A 1 575 ? 6.386 -6.760 1.523 1.00 95.88 575 THR A CA 1
ATOM 4556 C C . THR A 1 575 ? 6.287 -8.109 0.811 1.00 95.88 575 THR A C 1
ATOM 4558 O O . THR A 1 575 ? 6.882 -9.084 1.274 1.00 95.88 575 THR A O 1
ATOM 4561 N N . GLU A 1 576 ? 5.611 -8.174 -0.340 1.00 94.62 576 GLU A N 1
ATOM 4562 C CA . GLU A 1 576 ? 5.472 -9.410 -1.127 1.00 94.62 576 GLU A CA 1
ATOM 4563 C C . GLU A 1 576 ? 6.822 -9.943 -1.624 1.00 94.62 576 GLU A C 1
ATOM 4565 O O . GLU A 1 576 ? 7.031 -11.152 -1.723 1.00 94.62 576 GLU A O 1
ATOM 4570 N N . TYR A 1 577 ? 7.784 -9.056 -1.878 1.00 94.75 577 TYR A N 1
ATOM 4571 C CA . TYR A 1 577 ? 9.126 -9.425 -2.333 1.00 94.75 577 TYR A CA 1
ATOM 4572 C C . TYR A 1 577 ? 10.087 -9.757 -1.180 1.00 94.75 577 TYR A C 1
ATOM 4574 O O . TYR A 1 577 ? 11.287 -9.942 -1.407 1.00 94.75 577 TYR A O 1
ATOM 4582 N N . GLY A 1 578 ? 9.572 -9.884 0.048 1.00 91.12 578 GLY A N 1
ATOM 4583 C CA . GLY A 1 578 ? 10.344 -10.310 1.213 1.00 91.12 578 GLY A CA 1
ATOM 4584 C C . GLY A 1 578 ? 11.257 -9.222 1.776 1.00 91.12 578 GLY A C 1
ATOM 4585 O O . GLY A 1 578 ? 12.337 -9.529 2.279 1.00 91.12 578 GLY A O 1
ATOM 4586 N N . GLY A 1 579 ? 10.835 -7.959 1.693 1.00 90.81 579 GLY A N 1
ATOM 4587 C CA . GLY A 1 579 ? 11.591 -6.803 2.165 1.00 90.81 579 GLY A CA 1
ATOM 4588 C C . GLY A 1 579 ? 12.583 -6.258 1.136 1.00 90.81 579 GLY A C 1
ATOM 4589 O O . GLY A 1 579 ? 13.705 -5.906 1.503 1.00 90.81 579 GLY A O 1
ATOM 4590 N N . ASP A 1 580 ? 12.211 -6.224 -0.146 1.00 92.12 580 ASP A N 1
ATOM 4591 C CA . ASP A 1 580 ? 13.063 -5.712 -1.229 1.00 92.12 580 ASP A CA 1
ATOM 4592 C C . ASP A 1 580 ? 12.229 -5.269 -2.449 1.00 92.12 580 ASP A C 1
ATOM 4594 O O . ASP A 1 580 ? 11.040 -5.547 -2.520 1.00 92.12 580 ASP A O 1
ATOM 4598 N N . PHE A 1 581 ? 12.839 -4.611 -3.434 1.00 93.06 581 PHE A N 1
ATOM 4599 C CA . PHE A 1 581 ? 12.215 -4.281 -4.725 1.00 93.06 581 PHE A CA 1
ATOM 4600 C C . PHE A 1 581 ? 12.646 -5.262 -5.827 1.00 93.06 581 PHE A C 1
ATOM 4602 O O . PHE A 1 581 ? 13.323 -6.257 -5.560 1.00 93.06 581 PHE A O 1
ATOM 4609 N N . ALA A 1 582 ? 12.251 -5.025 -7.083 1.00 89.62 582 ALA A N 1
ATOM 4610 C CA . ALA A 1 582 ? 12.773 -5.796 -8.213 1.00 89.62 582 ALA A CA 1
ATOM 4611 C C . ALA A 1 582 ? 14.314 -5.795 -8.200 1.00 89.62 582 ALA A C 1
ATOM 4613 O O . ALA A 1 582 ? 14.935 -4.753 -7.986 1.00 89.62 582 ALA A O 1
ATOM 4614 N N . THR A 1 583 ? 14.964 -6.948 -8.416 1.00 83.50 583 THR A N 1
ATOM 4615 C CA . THR A 1 583 ? 16.418 -7.049 -8.154 1.00 83.50 583 THR A CA 1
ATOM 4616 C C . THR A 1 583 ? 17.255 -6.142 -9.056 1.00 83.50 583 THR A C 1
ATOM 4618 O O . THR A 1 583 ? 18.330 -5.717 -8.644 1.00 83.50 583 THR A O 1
ATOM 4621 N N . GLY A 1 584 ? 16.773 -5.826 -10.263 1.00 79.88 584 GLY A N 1
ATOM 4622 C CA . GLY A 1 584 ? 17.430 -4.893 -11.178 1.00 79.88 584 GLY A CA 1
ATOM 4623 C C . GLY A 1 584 ? 17.403 -3.433 -10.709 1.00 79.88 584 GLY A C 1
ATOM 4624 O O . GLY A 1 584 ? 18.302 -2.672 -11.073 1.00 79.88 584 GLY A O 1
ATOM 4625 N N . ARG A 1 585 ? 16.444 -3.047 -9.848 1.00 84.94 585 ARG A N 1
ATOM 4626 C CA . ARG A 1 585 ? 16.359 -1.693 -9.266 1.00 84.94 585 ARG A CA 1
ATOM 4627 C C . ARG A 1 585 ? 17.612 -1.348 -8.460 1.00 84.94 585 ARG A C 1
ATOM 4629 O O . ARG A 1 585 ? 18.090 -0.223 -8.512 1.00 84.94 585 ARG A O 1
ATOM 4636 N N . SER A 1 586 ? 18.156 -2.332 -7.749 1.00 83.31 586 SER A N 1
ATOM 4637 C CA . SER A 1 586 ? 19.332 -2.182 -6.883 1.00 83.31 586 SER A CA 1
ATOM 4638 C C . SER A 1 586 ? 20.669 -2.232 -7.630 1.00 83.31 586 SER A C 1
ATOM 4640 O O . SER A 1 586 ? 21.723 -2.215 -6.991 1.00 83.31 586 SER A O 1
ATOM 4642 N N . ASP A 1 587 ? 20.657 -2.314 -8.964 1.00 79.75 587 ASP A N 1
ATOM 4643 C CA . ASP A 1 587 ? 21.878 -2.187 -9.756 1.00 79.75 587 ASP A CA 1
ATOM 4644 C C . ASP A 1 587 ? 22.463 -0.779 -9.532 1.00 79.75 587 ASP A C 1
ATOM 4646 O O . ASP A 1 587 ? 21.773 0.209 -9.775 1.00 79.75 587 ASP A O 1
ATOM 4650 N N . PRO A 1 588 ? 23.725 -0.646 -9.088 1.00 78.75 588 PRO A N 1
ATOM 4651 C CA . PRO A 1 588 ? 24.331 0.655 -8.804 1.00 78.75 588 PRO A CA 1
ATOM 4652 C C . PRO A 1 588 ? 24.442 1.570 -10.035 1.00 78.75 588 PRO A C 1
ATOM 4654 O O . PRO A 1 588 ? 24.725 2.759 -9.890 1.00 78.75 588 PRO A O 1
ATOM 4657 N N . LYS A 1 589 ? 24.269 1.030 -11.248 1.00 78.62 589 LYS A N 1
ATOM 4658 C CA . LYS A 1 589 ? 24.224 1.792 -12.502 1.00 78.62 589 LYS A CA 1
ATOM 4659 C C . LYS A 1 589 ? 22.801 2.186 -12.906 1.00 78.62 589 LYS A C 1
ATOM 4661 O O . LYS A 1 589 ? 22.655 3.019 -13.806 1.00 78.62 589 LYS A O 1
ATOM 4666 N N . SER A 1 590 ? 21.782 1.589 -12.288 1.00 80.19 590 SER A N 1
ATOM 4667 C CA . SER A 1 590 ? 20.399 2.039 -12.407 1.00 80.19 590 SER A CA 1
ATOM 4668 C C . SER A 1 590 ? 20.221 3.308 -11.593 1.00 80.19 590 SER A C 1
ATOM 4670 O O . SER A 1 590 ? 20.681 3.431 -10.460 1.00 80.19 590 SER A O 1
ATOM 4672 N N . VAL A 1 591 ? 19.559 4.278 -12.198 1.00 81.44 591 VAL A N 1
ATOM 4673 C CA . VAL A 1 591 ? 19.230 5.546 -11.569 1.00 81.44 591 VAL A CA 1
ATOM 4674 C C . VAL A 1 591 ? 17.705 5.666 -11.581 1.00 81.44 591 VAL A C 1
ATOM 4676 O O . VAL A 1 591 ? 17.099 5.418 -12.630 1.00 81.44 591 VAL A O 1
ATOM 4679 N N . PRO A 1 592 ? 17.086 6.036 -10.446 1.00 82.62 592 PRO A N 1
ATOM 4680 C CA . PRO A 1 592 ? 15.639 6.176 -10.360 1.00 82.62 592 PRO A CA 1
ATOM 4681 C C . PRO A 1 592 ? 15.080 7.110 -11.433 1.00 82.62 592 PRO A C 1
ATOM 4683 O O . PRO A 1 592 ? 15.590 8.221 -11.605 1.00 82.62 592 PRO A O 1
ATOM 4686 N N . HIS A 1 593 ? 14.040 6.660 -12.129 1.00 82.50 593 HIS A N 1
ATOM 4687 C CA . HIS A 1 593 ? 13.338 7.371 -13.201 1.00 82.50 593 HIS A CA 1
ATOM 4688 C C . HIS A 1 593 ? 14.228 7.817 -14.382 1.00 82.50 593 HIS A C 1
ATOM 4690 O O . HIS A 1 593 ? 13.863 8.719 -15.137 1.00 82.50 593 HIS A O 1
ATOM 4696 N N . GLU A 1 594 ? 15.398 7.200 -14.589 1.00 78.94 594 GLU A N 1
ATOM 4697 C CA . GLU A 1 594 ? 16.195 7.405 -15.818 1.00 78.94 594 GLU A CA 1
ATOM 4698 C C . GLU A 1 594 ? 15.718 6.527 -16.988 1.00 78.94 594 GLU A C 1
ATOM 4700 O O . GLU A 1 594 ? 16.276 6.595 -18.089 1.00 78.94 594 GLU A O 1
ATOM 4705 N N . GLY A 1 595 ? 14.682 5.715 -16.747 1.00 78.00 595 GLY A N 1
ATOM 4706 C CA . GLY A 1 595 ? 13.970 4.919 -17.740 1.00 78.00 595 GLY A CA 1
ATOM 4707 C C . GLY A 1 595 ? 14.904 4.163 -18.682 1.00 78.00 595 GLY A C 1
ATOM 4708 O O . GLY A 1 595 ? 15.829 3.481 -18.236 1.00 78.00 595 GLY A O 1
ATOM 4709 N N . TYR A 1 596 ? 14.718 4.335 -19.993 1.00 78.44 596 TYR A N 1
ATOM 4710 C CA . TYR A 1 596 ? 15.376 3.527 -21.034 1.00 78.44 596 TYR A CA 1
ATOM 4711 C C . TYR A 1 596 ? 16.926 3.606 -21.064 1.00 78.44 596 TYR A C 1
ATOM 4713 O O . TYR A 1 596 ? 17.615 2.857 -21.777 1.00 78.44 596 TYR A O 1
ATOM 4721 N N . LEU A 1 597 ? 17.505 4.540 -20.302 1.00 77.94 597 LEU A N 1
ATOM 4722 C CA . LEU A 1 597 ? 18.948 4.721 -20.120 1.00 77.94 597 LEU A CA 1
ATOM 4723 C C . LEU A 1 597 ? 19.519 3.918 -18.949 1.00 77.94 597 LEU A C 1
ATOM 4725 O O . LEU A 1 597 ? 20.736 3.950 -18.725 1.00 77.94 597 LEU A O 1
ATOM 4729 N N . ASN A 1 598 ? 18.672 3.228 -18.193 1.00 81.19 598 ASN A N 1
ATOM 4730 C CA . ASN A 1 598 ? 19.105 2.276 -17.189 1.00 81.19 598 ASN A CA 1
ATOM 4731 C C . ASN A 1 598 ? 19.690 1.014 -17.846 1.00 81.19 598 ASN A C 1
ATOM 4733 O O . ASN A 1 598 ? 19.338 0.652 -18.976 1.00 81.19 598 ASN A O 1
ATOM 4737 N N . PRO A 1 599 ? 20.631 0.337 -17.164 1.00 79.56 599 PRO A N 1
ATOM 4738 C CA . PRO A 1 599 ? 21.183 -0.927 -17.642 1.00 79.56 599 PRO A CA 1
ATOM 4739 C C . PRO A 1 599 ? 20.116 -2.030 -17.689 1.00 79.56 599 PRO A C 1
ATOM 4741 O O . PRO A 1 599 ? 20.195 -2.962 -18.473 1.00 79.56 599 PRO A O 1
ATOM 4744 N N . ASN A 1 600 ? 19.077 -1.936 -16.875 1.00 84.94 600 ASN A N 1
ATOM 4745 C CA . ASN A 1 600 ? 17.981 -2.889 -16.861 1.00 84.94 600 ASN A CA 1
ATOM 4746 C C . ASN A 1 600 ? 16.665 -2.149 -16.606 1.00 84.94 600 ASN A C 1
ATOM 4748 O O . ASN A 1 600 ? 16.671 -0.968 -16.267 1.00 84.94 600 ASN A O 1
ATOM 4752 N N . THR A 1 601 ? 15.548 -2.852 -16.753 1.00 90.12 601 THR A N 1
ATOM 4753 C CA . THR A 1 601 ? 14.201 -2.293 -16.567 1.00 90.12 601 THR A CA 1
ATOM 4754 C C . THR A 1 601 ? 13.619 -2.605 -15.186 1.00 90.12 601 THR A C 1
ATOM 4756 O O . THR A 1 601 ? 12.407 -2.655 -15.010 1.00 90.12 601 THR A O 1
ATOM 4759 N N . GLY A 1 602 ? 14.469 -2.875 -14.190 1.00 91.56 602 GLY A N 1
ATOM 4760 C CA . GLY A 1 602 ? 14.032 -3.177 -12.826 1.00 91.56 602 GLY A CA 1
ATOM 4761 C C . GLY A 1 602 ? 13.440 -1.966 -12.101 1.00 91.56 602 GLY A C 1
ATOM 4762 O O . GLY A 1 602 ? 12.476 -2.115 -11.354 1.00 91.56 602 GLY A O 1
ATOM 4763 N N . ASP A 1 603 ? 13.979 -0.769 -12.345 1.00 92.00 603 ASP A N 1
ATOM 4764 C CA . ASP A 1 603 ? 13.423 0.488 -11.824 1.00 92.00 603 ASP A CA 1
ATOM 4765 C C . ASP A 1 603 ? 12.074 0.809 -12.485 1.00 92.00 603 ASP A C 1
ATOM 4767 O O . ASP A 1 603 ? 11.071 0.950 -11.794 1.00 92.00 603 ASP A O 1
ATOM 4771 N N . SER A 1 604 ? 12.019 0.743 -13.816 1.00 93.12 604 SER A N 1
ATOM 4772 C CA . SER A 1 604 ? 10.809 0.930 -14.630 1.00 93.12 604 SER A CA 1
ATOM 4773 C C . SER A 1 604 ? 9.714 -0.077 -14.275 1.00 93.12 604 SER A C 1
ATOM 4775 O O . SER A 1 604 ? 8.542 0.278 -14.219 1.00 93.12 604 SER A O 1
ATOM 4777 N N . TRP A 1 605 ? 10.083 -1.328 -13.976 1.00 95.50 605 TRP A N 1
ATOM 4778 C CA . TRP A 1 605 ? 9.142 -2.308 -13.435 1.00 95.50 605 TRP A CA 1
ATOM 4779 C C . TRP A 1 605 ? 8.618 -1.907 -12.057 1.00 95.50 605 TRP A C 1
ATOM 4781 O O . TRP A 1 605 ? 7.443 -2.104 -11.771 1.00 95.50 605 TRP A O 1
ATOM 4791 N N . THR A 1 606 ? 9.485 -1.387 -11.189 1.00 96.44 606 THR A N 1
ATOM 4792 C CA . THR A 1 606 ? 9.098 -1.034 -9.822 1.00 96.44 606 THR A CA 1
ATOM 4793 C C . THR A 1 606 ? 8.094 0.113 -9.804 1.00 96.44 606 THR A C 1
ATOM 4795 O O . THR A 1 606 ? 7.059 -0.001 -9.152 1.00 96.44 606 THR A O 1
ATOM 4798 N N . GLU A 1 607 ? 8.363 1.174 -10.558 1.00 96.62 607 GLU A N 1
ATOM 4799 C CA . GLU A 1 607 ? 7.458 2.320 -10.670 1.00 96.62 607 GLU A CA 1
ATOM 4800 C C . GLU A 1 607 ? 6.198 1.958 -11.471 1.00 96.62 607 GLU A C 1
ATOM 4802 O O . GLU A 1 607 ? 5.085 2.164 -10.990 1.00 96.62 607 GLU A O 1
ATOM 4807 N N . GLY A 1 608 ? 6.337 1.273 -12.611 1.00 97.44 608 GLY A N 1
ATOM 4808 C CA . GLY A 1 608 ? 5.193 0.847 -13.423 1.00 97.44 608 GLY A CA 1
ATOM 4809 C C . GLY A 1 608 ? 4.263 -0.147 -12.717 1.00 97.44 608 GLY A C 1
ATOM 4810 O O . GLY A 1 608 ? 3.049 -0.122 -12.916 1.00 97.44 608 GLY A O 1
ATOM 4811 N N . PHE A 1 609 ? 4.793 -0.995 -11.828 1.00 98.38 609 PHE A N 1
ATOM 4812 C CA . PHE A 1 609 ? 3.971 -1.809 -10.929 1.00 98.38 609 PHE A CA 1
ATOM 4813 C C . PHE A 1 609 ? 3.139 -0.931 -9.994 1.00 98.38 609 PHE A C 1
ATOM 4815 O O . PHE A 1 609 ? 1.951 -1.192 -9.819 1.00 98.38 609 PHE A O 1
ATOM 4822 N N . ALA A 1 610 ? 3.745 0.086 -9.376 1.00 98.38 610 ALA A N 1
ATOM 4823 C CA . ALA A 1 610 ? 3.050 0.949 -8.430 1.00 98.38 610 ALA A CA 1
ATOM 4824 C C . ALA A 1 610 ? 1.934 1.753 -9.116 1.00 98.38 610 ALA A C 1
ATOM 4826 O O . ALA A 1 610 ? 0.828 1.868 -8.587 1.00 98.38 610 ALA A O 1
ATOM 4827 N N . GLU A 1 611 ? 2.190 2.219 -10.336 1.00 98.19 611 GLU A N 1
ATOM 4828 C CA . GLU A 1 611 ? 1.213 2.869 -11.211 1.00 98.19 611 GLU A CA 1
ATOM 4829 C C . GLU A 1 611 ? 0.060 1.932 -11.602 1.00 98.19 611 GLU A C 1
ATOM 4831 O O . GLU A 1 611 ? -1.109 2.303 -11.462 1.00 98.19 611 GLU A O 1
ATOM 4836 N N . PHE A 1 612 ? 0.365 0.700 -12.027 1.00 98.50 612 PHE A N 1
ATOM 4837 C CA . PHE A 1 612 ? -0.645 -0.307 -12.368 1.00 98.50 612 PHE A CA 1
ATOM 4838 C C . PHE A 1 612 ? -1.519 -0.693 -11.165 1.00 98.50 612 PHE A C 1
ATOM 4840 O O . PHE A 1 612 ? -2.746 -0.749 -11.255 1.00 98.50 612 PHE A O 1
ATOM 4847 N N . ILE A 1 613 ? -0.909 -0.941 -10.007 1.00 98.56 613 ILE A N 1
ATOM 4848 C CA . ILE A 1 613 ? -1.656 -1.256 -8.788 1.00 98.56 613 ILE A CA 1
ATOM 4849 C C . ILE A 1 613 ? -2.541 -0.073 -8.379 1.00 98.56 613 ILE A C 1
ATOM 4851 O O . ILE A 1 613 ? -3.670 -0.284 -7.935 1.00 98.56 613 ILE A O 1
ATOM 4855 N N . ALA A 1 614 ? -2.087 1.164 -8.588 1.00 98.31 614 ALA A N 1
ATOM 4856 C CA . ALA A 1 614 ? -2.878 2.346 -8.283 1.00 98.31 614 ALA A CA 1
ATOM 4857 C C . ALA A 1 614 ? -4.142 2.482 -9.146 1.00 98.31 614 ALA A C 1
ATOM 4859 O O . ALA A 1 614 ? -5.221 2.766 -8.622 1.00 98.31 614 ALA A O 1
ATOM 4860 N N . ILE A 1 615 ? -4.046 2.274 -10.458 1.00 97.75 615 ILE A N 1
ATOM 4861 C CA . ILE A 1 615 ? -5.225 2.307 -11.343 1.00 97.75 615 ILE A CA 1
ATOM 4862 C C . ILE A 1 615 ? -6.137 1.090 -11.133 1.00 97.75 615 ILE A C 1
ATOM 4864 O O . ILE A 1 615 ? -7.357 1.227 -11.227 1.00 97.75 615 ILE A O 1
ATOM 4868 N N . ALA A 1 616 ? -5.580 -0.077 -10.783 1.00 98.19 616 ALA A N 1
ATOM 4869 C CA . ALA A 1 616 ? -6.363 -1.256 -10.426 1.00 98.19 616 ALA A CA 1
ATOM 4870 C C . ALA A 1 616 ? -7.170 -1.007 -9.143 1.00 98.19 616 ALA A C 1
ATOM 4872 O O . ALA A 1 616 ? -8.376 -1.242 -9.131 1.00 98.19 616 ALA A O 1
ATOM 4873 N N . ALA A 1 617 ? -6.546 -0.429 -8.110 1.00 98.00 617 ALA A N 1
ATOM 4874 C CA . ALA A 1 617 ? -7.238 -0.001 -6.897 1.00 98.00 617 ALA A CA 1
ATOM 4875 C C . ALA A 1 617 ? -8.342 1.022 -7.204 1.00 98.00 617 ALA A C 1
ATOM 4877 O O . ALA A 1 617 ? -9.460 0.886 -6.719 1.00 98.00 617 ALA A O 1
ATOM 4878 N N . ALA A 1 618 ? -8.076 2.000 -8.078 1.00 96.81 618 ALA A N 1
ATOM 4879 C CA . ALA A 1 618 ? -9.092 2.964 -8.494 1.00 96.81 618 ALA A CA 1
ATOM 4880 C C . ALA A 1 618 ? -10.294 2.303 -9.195 1.00 96.81 618 ALA A C 1
ATOM 4882 O O . ALA A 1 618 ? -11.433 2.689 -8.932 1.00 96.81 618 ALA A O 1
ATOM 4883 N N . LYS A 1 619 ? -10.062 1.298 -10.052 1.00 96.75 619 LYS A N 1
ATOM 4884 C CA . LYS A 1 619 ? -11.131 0.524 -10.706 1.00 96.75 619 LYS A CA 1
ATOM 4885 C C . LYS A 1 619 ? -11.988 -0.221 -9.684 1.00 96.75 619 LYS A C 1
ATOM 4887 O O . LYS A 1 619 ? -13.211 -0.124 -9.755 1.00 96.75 619 LYS A O 1
ATOM 4892 N N . GLU A 1 620 ? -11.370 -0.896 -8.717 1.00 95.94 620 GLU A N 1
ATOM 4893 C CA . GLU A 1 620 ? -12.099 -1.617 -7.661 1.00 95.94 620 GLU A CA 1
ATOM 4894 C C . GLU A 1 620 ? -12.850 -0.683 -6.701 1.00 95.94 620 GLU A C 1
ATOM 4896 O O . GLU A 1 620 ? -13.944 -1.014 -6.251 1.00 95.94 620 GLU A O 1
ATOM 4901 N N . SER A 1 621 ? -12.327 0.522 -6.453 1.00 94.06 621 SER A N 1
ATOM 4902 C CA . SER A 1 621 ? -13.029 1.590 -5.723 1.00 94.06 621 SER A CA 1
ATOM 4903 C C . SER A 1 621 ? -14.212 2.196 -6.498 1.00 94.06 621 SER A C 1
ATOM 4905 O O . SER A 1 621 ? -14.933 3.043 -5.967 1.00 94.06 621 SER A O 1
ATOM 4907 N N . GLY A 1 622 ? -14.431 1.809 -7.759 1.00 95.06 622 GLY A N 1
ATOM 4908 C CA . GLY A 1 622 ? -15.515 2.334 -8.590 1.00 95.06 622 GLY A CA 1
ATOM 4909 C C . GLY A 1 622 ? -15.236 3.708 -9.212 1.00 95.06 622 GLY A C 1
ATOM 4910 O O . GLY A 1 622 ? -16.185 4.425 -9.554 1.00 95.06 622 GLY A O 1
ATOM 4911 N N . ASP A 1 623 ? -13.963 4.093 -9.381 1.00 92.31 623 ASP A N 1
ATOM 4912 C CA . ASP A 1 623 ? -13.594 5.237 -10.224 1.00 92.31 623 ASP A CA 1
ATOM 4913 C C . ASP A 1 623 ? -14.180 5.031 -11.633 1.00 92.31 623 ASP A C 1
ATOM 4915 O O . ASP A 1 623 ? -14.156 3.937 -12.194 1.00 92.31 623 ASP A O 1
ATOM 4919 N N . LYS A 1 624 ? -14.743 6.096 -12.209 1.00 92.06 624 LYS A N 1
ATOM 4920 C CA . LYS A 1 624 ? -15.369 6.066 -13.539 1.00 92.06 624 LYS A CA 1
ATOM 4921 C C . LYS A 1 624 ? -14.358 6.115 -14.679 1.00 92.06 624 LYS A C 1
ATOM 4923 O O . LYS A 1 624 ? -14.738 5.859 -15.816 1.00 92.06 624 LYS A O 1
ATOM 4928 N N . THR A 1 625 ? -13.130 6.520 -14.380 1.00 91.06 625 THR A N 1
ATOM 4929 C CA . THR A 1 625 ? -12.024 6.668 -15.331 1.00 91.06 625 THR A CA 1
ATOM 4930 C C . THR A 1 625 ? -10.746 6.087 -14.724 1.00 91.06 625 THR A C 1
ATOM 4932 O O . THR A 1 625 ? -9.786 6.831 -14.487 1.00 91.06 625 THR A O 1
ATOM 4935 N N . PRO A 1 626 ? -10.729 4.796 -14.341 1.00 93.31 626 PRO A N 1
ATOM 4936 C CA . PRO A 1 626 ? -9.585 4.199 -13.663 1.00 93.31 626 PRO A CA 1
ATOM 4937 C C . PRO A 1 626 ? -8.298 4.288 -14.495 1.00 93.31 626 PRO A C 1
ATOM 4939 O O . PRO A 1 626 ? -7.257 4.593 -13.918 1.00 93.31 626 PRO A O 1
ATOM 4942 N N . GLU A 1 627 ? -8.397 4.190 -15.824 1.00 90.25 627 GLU A N 1
ATOM 4943 C CA . GLU A 1 627 ? -7.303 4.265 -16.801 1.00 90.25 627 GLU A CA 1
ATOM 4944 C C . GLU A 1 627 ? -6.562 5.612 -16.806 1.00 90.25 627 GLU A C 1
ATOM 4946 O O . GLU A 1 627 ? -5.436 5.710 -17.291 1.00 90.25 627 GLU A O 1
ATOM 4951 N N . MET A 1 628 ? -7.183 6.673 -16.278 1.00 91.31 628 MET A N 1
ATOM 4952 C CA . MET A 1 628 ? -6.580 8.002 -16.190 1.00 91.31 628 MET A CA 1
ATOM 4953 C C . MET A 1 628 ? -5.606 8.088 -15.011 1.00 91.31 628 MET A C 1
ATOM 4955 O O . MET A 1 628 ? -6.028 8.264 -13.863 1.00 91.31 628 MET A O 1
ATOM 4959 N N . TYR A 1 629 ? -4.305 8.043 -15.287 1.00 91.00 629 TYR A N 1
ATOM 4960 C CA . TYR A 1 629 ? -3.253 8.186 -14.286 1.00 91.00 629 TYR A CA 1
ATOM 4961 C C . TYR A 1 629 ? -2.870 9.661 -14.067 1.00 91.00 629 TYR A C 1
ATOM 4963 O O . TYR A 1 629 ? -2.029 10.237 -14.762 1.00 91.00 629 TYR A O 1
ATOM 4971 N N . SER A 1 630 ? -3.527 10.297 -13.087 1.00 84.88 630 SER A N 1
ATOM 4972 C CA . SER A 1 630 ? -3.325 11.710 -12.715 1.00 84.88 630 SER A CA 1
ATOM 4973 C C . SER A 1 630 ? -3.317 12.638 -13.956 1.00 84.88 630 SER A C 1
ATOM 4975 O O . SER A 1 630 ? -4.194 12.547 -14.817 1.00 84.88 630 SER A O 1
ATOM 4977 N N . TYR A 1 631 ? -2.376 13.578 -14.060 1.00 80.19 631 TYR A N 1
ATOM 4978 C CA . TYR A 1 631 ? -2.260 14.526 -15.165 1.00 80.19 631 TYR A CA 1
ATOM 4979 C C . TYR A 1 631 ? -1.458 13.988 -16.358 1.00 80.19 631 TYR A C 1
ATOM 4981 O O . TYR A 1 631 ? -1.370 14.698 -17.363 1.00 80.19 631 TYR A O 1
ATOM 4989 N N . TRP A 1 632 ? -0.886 12.782 -16.262 1.00 84.38 632 TRP A N 1
ATOM 4990 C CA . TRP A 1 632 ? -0.123 12.157 -17.349 1.00 84.38 632 TRP A CA 1
ATOM 4991 C C . TRP A 1 632 ? -1.029 11.627 -18.459 1.00 84.38 632 TRP A C 1
ATOM 4993 O O . TRP A 1 632 ? -0.657 11.708 -19.628 1.00 84.38 632 TRP A O 1
ATOM 5003 N N . GLY A 1 633 ? -2.255 11.223 -18.121 1.00 89.19 633 GLY A N 1
ATOM 5004 C CA . GLY A 1 633 ? -3.292 10.882 -19.092 1.00 89.19 633 GLY A CA 1
ATOM 5005 C C . GLY A 1 633 ? -3.805 9.459 -18.935 1.00 89.19 633 GLY A C 1
ATOM 5006 O O . GLY A 1 633 ? -3.639 8.844 -17.888 1.00 89.19 633 GLY A O 1
ATOM 5007 N N . SER A 1 634 ? -4.482 8.974 -19.972 1.00 91.19 634 SER A N 1
ATOM 5008 C CA . SER A 1 634 ? -4.983 7.602 -20.030 1.00 91.19 634 SER A CA 1
ATOM 5009 C C . SER A 1 634 ? -3.828 6.665 -20.362 1.00 91.19 634 SER A C 1
ATOM 5011 O O . SER A 1 634 ? -3.123 6.906 -21.343 1.00 91.19 634 SER A O 1
ATOM 5013 N N . LEU A 1 635 ? -3.625 5.628 -19.551 1.00 90.44 635 LEU A N 1
ATOM 5014 C CA . LEU A 1 635 ? -2.663 4.573 -19.871 1.00 90.44 635 LEU A CA 1
ATOM 5015 C C . LEU A 1 635 ? -3.111 3.793 -21.109 1.00 90.44 635 LEU A C 1
ATOM 5017 O O . LEU A 1 635 ? -2.292 3.541 -21.983 1.00 90.44 635 LEU A O 1
ATOM 5021 N N . GLU A 1 636 ? -4.413 3.584 -21.262 1.00 87.38 636 GLU A N 1
ATOM 5022 C CA . GLU A 1 636 ? -4.985 2.907 -22.423 1.00 87.38 636 GLU A CA 1
ATOM 5023 C C . GLU A 1 636 ? -4.879 3.724 -23.720 1.00 87.38 636 GLU A C 1
ATOM 5025 O O . GLU A 1 636 ? -4.214 3.333 -24.677 1.00 87.38 636 GLU A O 1
ATOM 5030 N N . ALA A 1 637 ? -5.419 4.949 -23.748 1.00 82.38 637 ALA A N 1
ATOM 5031 C CA . ALA A 1 637 ? -5.468 5.734 -24.987 1.00 82.38 637 ALA A CA 1
ATOM 5032 C C . ALA A 1 637 ? -4.080 6.131 -25.527 1.00 82.38 637 ALA A C 1
ATOM 5034 O O . ALA A 1 637 ? -3.958 6.508 -26.696 1.00 82.38 637 ALA A O 1
ATOM 5035 N N . ASN A 1 638 ? -3.051 6.104 -24.676 1.00 82.50 638 ASN A N 1
ATOM 5036 C CA . ASN A 1 638 ? -1.699 6.494 -25.049 1.00 82.50 638 ASN A CA 1
ATOM 5037 C C . ASN A 1 638 ? -0.826 5.312 -25.483 1.00 82.50 638 ASN A C 1
ATOM 5039 O O . ASN A 1 638 ? 0.109 5.565 -26.244 1.00 82.50 638 ASN A O 1
ATOM 5043 N N . ASN A 1 639 ? -1.125 4.070 -25.061 1.00 87.75 639 ASN A N 1
ATOM 5044 C CA . ASN A 1 639 ? -0.352 2.872 -25.423 1.00 87.75 639 ASN A CA 1
ATOM 5045 C C . ASN A 1 639 ? 1.168 3.128 -25.282 1.00 87.75 639 ASN A C 1
ATOM 5047 O O . ASN A 1 639 ? 1.937 3.034 -26.248 1.00 87.75 639 ASN A O 1
ATOM 5051 N N . TYR A 1 640 ? 1.581 3.571 -24.088 1.00 92.31 640 TYR A N 1
ATOM 5052 C CA . TYR A 1 640 ? 2.927 4.103 -23.859 1.00 92.31 640 TYR A CA 1
ATOM 5053 C C . TYR A 1 640 ? 4.005 3.106 -24.282 1.00 92.31 640 TYR A C 1
ATOM 5055 O O . TYR A 1 640 ? 3.918 1.909 -23.994 1.00 92.31 640 TYR A O 1
ATOM 5063 N N . LYS A 1 641 ? 5.048 3.619 -24.937 1.00 91.44 641 LYS A N 1
ATOM 5064 C CA . LYS A 1 641 ? 6.205 2.837 -25.372 1.00 91.44 641 LYS A CA 1
ATOM 5065 C C . LYS A 1 641 ? 7.426 3.140 -24.526 1.00 91.44 641 LYS A C 1
ATOM 5067 O O . LYS A 1 641 ? 7.644 4.275 -24.113 1.00 91.44 641 LYS A O 1
ATOM 5072 N N . MET A 1 642 ? 8.289 2.140 -24.364 1.00 88.56 642 MET A N 1
ATOM 5073 C CA . MET A 1 642 ? 9.506 2.242 -23.544 1.00 88.56 642 MET A CA 1
ATOM 5074 C C . MET A 1 642 ? 10.433 3.422 -23.908 1.00 88.56 642 MET A C 1
ATOM 5076 O O . MET A 1 642 ? 11.176 3.906 -23.058 1.00 88.56 642 MET A O 1
ATOM 5080 N N . TRP A 1 643 ? 10.405 3.906 -25.154 1.00 84.56 643 TRP A N 1
ATOM 5081 C CA . TRP A 1 643 ? 11.210 5.046 -25.621 1.00 84.56 643 TRP A CA 1
ATOM 5082 C C . TRP A 1 643 ? 10.461 6.389 -25.639 1.00 84.56 643 TRP A C 1
ATOM 5084 O O . TRP A 1 643 ? 11.067 7.417 -25.965 1.00 84.56 643 TRP A O 1
ATOM 5094 N N . ASP A 1 644 ? 9.172 6.419 -25.290 1.00 86.69 644 ASP A N 1
ATOM 5095 C CA . ASP A 1 644 ? 8.390 7.654 -25.273 1.00 86.69 644 ASP A CA 1
ATOM 5096 C C . ASP A 1 644 ? 8.970 8.672 -24.284 1.00 86.69 644 ASP A C 1
ATOM 5098 O O . ASP A 1 644 ? 9.618 8.339 -23.287 1.00 86.69 644 ASP A O 1
ATOM 5102 N N . ALA A 1 645 ? 8.776 9.954 -24.608 1.00 86.06 645 ALA A N 1
ATOM 5103 C CA . ALA A 1 645 ? 9.362 11.083 -23.884 1.00 86.06 645 ALA A CA 1
ATOM 5104 C C . ALA A 1 645 ? 10.875 10.931 -23.630 1.00 86.06 645 ALA A C 1
ATOM 5106 O O . ALA A 1 645 ? 11.360 11.217 -22.534 1.00 86.06 645 ALA A O 1
ATOM 5107 N N . GLN A 1 646 ? 11.626 10.503 -24.655 1.00 82.94 646 GLN A N 1
ATOM 5108 C CA . GLN A 1 646 ? 13.075 10.269 -24.571 1.00 82.94 646 GLN A CA 1
ATOM 5109 C C . GLN A 1 646 ? 13.414 9.191 -23.527 1.00 82.94 646 GLN A C 1
ATOM 5111 O O . GLN A 1 646 ? 14.374 9.323 -22.771 1.00 82.94 646 GLN A O 1
ATOM 5116 N N . GLY A 1 647 ? 12.593 8.140 -23.460 1.00 82.56 647 GLY A N 1
ATOM 5117 C CA . GLY A 1 647 ? 12.749 7.026 -22.529 1.00 82.56 647 GLY A CA 1
ATOM 5118 C C . GLY A 1 647 ? 12.318 7.316 -21.094 1.00 82.56 647 GLY A C 1
ATOM 5119 O O . GLY A 1 647 ? 12.459 6.437 -20.254 1.00 82.56 647 GLY A O 1
ATOM 5120 N N . LYS A 1 648 ? 11.796 8.512 -20.793 1.00 84.94 648 LYS A N 1
ATOM 5121 C CA . LYS A 1 648 ? 11.339 8.880 -19.440 1.00 84.94 648 LYS A CA 1
ATOM 5122 C C . LYS A 1 648 ? 9.990 8.273 -19.074 1.00 84.94 648 LYS A C 1
ATOM 5124 O O . LYS A 1 648 ? 9.626 8.302 -17.910 1.00 84.94 648 LYS A O 1
ATOM 5129 N N . TYR A 1 649 ? 9.242 7.771 -20.054 1.00 90.19 649 TYR A N 1
ATOM 5130 C CA . TYR A 1 649 ? 7.931 7.146 -19.848 1.00 90.19 649 TYR A CA 1
ATOM 5131 C C . TYR A 1 649 ? 8.005 5.615 -19.829 1.00 90.19 649 TYR A C 1
ATOM 5133 O O . TYR A 1 649 ? 7.014 4.940 -20.085 1.00 90.19 649 TYR A O 1
ATOM 5141 N N . GLU A 1 650 ? 9.178 5.056 -19.523 1.00 91.31 650 GLU A N 1
ATOM 5142 C CA . GLU A 1 650 ? 9.371 3.607 -19.468 1.00 91.31 650 GLU A CA 1
ATOM 5143 C C . GLU A 1 650 ? 8.508 2.941 -18.379 1.00 91.31 650 GLU A C 1
ATOM 5145 O O . GLU A 1 650 ? 7.945 1.875 -18.610 1.00 91.31 650 GLU A O 1
ATOM 5150 N N . GLU A 1 651 ? 8.350 3.583 -17.219 1.00 94.06 651 GLU A N 1
ATOM 5151 C CA . GLU A 1 651 ? 7.439 3.131 -16.154 1.00 94.06 651 GLU A CA 1
ATOM 5152 C C . GLU A 1 651 ? 5.973 3.122 -16.613 1.00 94.06 651 GLU A C 1
ATOM 5154 O O . GLU A 1 651 ? 5.318 2.084 -16.511 1.00 94.06 651 GLU A O 1
ATOM 5159 N N . PHE A 1 652 ? 5.512 4.189 -17.279 1.00 95.25 652 PHE A N 1
ATOM 5160 C CA . PHE A 1 652 ? 4.161 4.245 -17.848 1.00 95.25 652 PHE A CA 1
ATOM 5161 C C . PHE A 1 652 ? 3.934 3.201 -18.940 1.00 95.25 652 PHE A C 1
ATOM 5163 O O . PHE A 1 652 ? 2.821 2.706 -19.085 1.00 95.25 652 PHE A O 1
ATOM 5170 N N . ALA A 1 653 ? 4.967 2.838 -19.703 1.00 94.88 653 ALA A N 1
ATOM 5171 C CA . ALA A 1 653 ? 4.884 1.745 -20.668 1.00 94.88 653 ALA A CA 1
ATOM 5172 C C . ALA A 1 653 ? 4.699 0.388 -19.974 1.00 94.88 653 ALA A C 1
ATOM 5174 O O . ALA A 1 653 ? 3.931 -0.439 -20.458 1.00 94.88 653 ALA A O 1
ATOM 5175 N N . VAL A 1 654 ? 5.335 0.162 -18.818 1.00 96.94 654 VAL A N 1
ATOM 5176 C CA . VAL A 1 654 ? 5.068 -1.024 -17.985 1.00 96.94 654 VAL A CA 1
ATOM 5177 C C . VAL A 1 654 ? 3.656 -0.981 -17.396 1.00 96.94 654 VAL A C 1
ATOM 5179 O O . VAL A 1 654 ? 2.963 -1.997 -17.416 1.00 96.94 654 VAL A O 1
ATOM 5182 N N . ALA A 1 655 ? 3.219 0.167 -16.880 1.00 97.62 655 ALA A N 1
ATOM 5183 C CA . ALA A 1 655 ? 1.892 0.311 -16.291 1.00 97.62 655 ALA A CA 1
ATOM 5184 C C . ALA A 1 655 ? 0.779 0.117 -17.329 1.00 97.62 655 ALA A C 1
ATOM 5186 O O . ALA A 1 655 ? -0.177 -0.605 -17.067 1.00 97.62 655 ALA A O 1
ATOM 5187 N N . SER A 1 656 ? 0.939 0.711 -18.516 1.00 96.69 656 SER A N 1
ATOM 5188 C CA . SER A 1 656 ? 0.059 0.542 -19.677 1.00 96.69 656 SER A CA 1
ATOM 5189 C C . SER A 1 656 ? 0.033 -0.913 -20.134 1.00 96.69 656 SER A C 1
ATOM 5191 O O . SER A 1 656 ? -1.038 -1.484 -20.227 1.00 96.69 656 SER A O 1
ATOM 5193 N N . LEU A 1 657 ? 1.192 -1.566 -20.261 1.00 96.94 657 LEU A N 1
ATOM 5194 C CA . LEU A 1 657 ? 1.276 -2.996 -20.575 1.00 96.94 657 LEU A CA 1
ATOM 5195 C C . LEU A 1 657 ? 0.474 -3.876 -19.605 1.00 96.94 657 LEU A C 1
ATOM 5197 O O . LEU A 1 657 ? -0.162 -4.839 -20.023 1.00 96.94 657 LEU A O 1
ATOM 5201 N N . LEU A 1 658 ? 0.548 -3.604 -18.300 1.00 98.00 658 LEU A N 1
ATOM 5202 C CA . LEU A 1 658 ? -0.207 -4.361 -17.298 1.00 98.00 658 LEU A CA 1
ATOM 5203 C C . LEU A 1 658 ? -1.691 -3.979 -17.281 1.00 98.00 658 LEU A C 1
ATOM 5205 O O . LEU A 1 658 ? -2.527 -4.828 -16.971 1.00 98.00 658 LEU A O 1
ATOM 5209 N N . TRP A 1 659 ? -2.012 -2.724 -17.601 1.00 97.31 659 TRP A N 1
ATOM 5210 C CA . TRP A 1 659 ? -3.382 -2.251 -17.745 1.00 97.31 659 TRP A CA 1
ATOM 5211 C C . TRP A 1 659 ? -4.087 -2.932 -18.911 1.00 97.31 659 TRP A C 1
ATOM 5213 O O . TRP A 1 659 ? -5.131 -3.521 -18.669 1.00 97.31 659 TRP A O 1
ATOM 5223 N N . ASP A 1 660 ? -3.465 -2.973 -20.086 1.00 96.12 660 ASP A N 1
ATOM 5224 C CA . ASP A 1 660 ? -3.999 -3.617 -21.290 1.00 96.12 660 ASP A CA 1
ATOM 5225 C C . ASP A 1 660 ? -4.203 -5.131 -21.055 1.00 96.12 660 ASP A C 1
ATOM 5227 O O . ASP A 1 660 ? -5.192 -5.728 -21.466 1.00 96.12 660 ASP A O 1
ATOM 5231 N N . MET A 1 661 ? -3.343 -5.770 -20.242 1.00 96.69 661 MET A N 1
ATOM 5232 C CA . MET A 1 661 ? -3.606 -7.143 -19.780 1.00 96.69 661 MET A CA 1
ATOM 5233 C C . MET A 1 661 ? -4.852 -7.269 -18.895 1.00 96.69 661 MET A C 1
ATOM 5235 O O . MET A 1 661 ? -5.437 -8.350 -18.826 1.00 96.69 661 MET A O 1
ATOM 5239 N N . TYR A 1 662 ? -5.190 -6.237 -18.124 1.00 96.50 662 TYR A N 1
ATOM 5240 C CA . TYR A 1 662 ? -6.230 -6.267 -17.095 1.00 96.50 662 TYR A CA 1
ATOM 5241 C C . TYR A 1 662 ? -7.585 -5.743 -17.581 1.00 96.50 662 TYR A C 1
ATOM 5243 O O . TYR A 1 662 ? -8.645 -6.179 -17.105 1.00 96.50 662 TYR A O 1
ATOM 5251 N N . ASP A 1 663 ? -7.587 -4.751 -18.462 1.00 89.38 663 ASP A N 1
ATOM 5252 C CA . ASP A 1 663 ? -8.814 -4.213 -19.002 1.00 89.38 663 ASP A CA 1
ATOM 5253 C C . ASP A 1 663 ? -9.484 -5.225 -19.950 1.00 89.38 663 ASP A C 1
ATOM 5255 O O . ASP A 1 663 ? -8.935 -6.247 -20.366 1.00 89.38 663 ASP A O 1
ATOM 5259 N N . SER A 1 664 ? -10.776 -5.015 -20.180 1.00 85.38 664 SER A N 1
ATOM 5260 C CA . SER A 1 664 ? -11.559 -5.864 -21.082 1.00 85.38 664 SER A CA 1
ATOM 5261 C C . SER A 1 664 ? -11.677 -5.269 -22.488 1.00 85.38 664 SER A C 1
ATOM 5263 O O . SER A 1 664 ? -12.372 -5.839 -23.336 1.00 85.38 664 SER A O 1
ATOM 5265 N N . THR A 1 665 ? -11.074 -4.106 -22.725 1.00 85.38 665 THR A N 1
ATOM 5266 C CA . THR A 1 665 ? -11.284 -3.240 -23.886 1.00 85.38 665 THR A CA 1
ATOM 5267 C C . THR A 1 665 ? -10.143 -3.408 -24.886 1.00 85.38 665 THR A C 1
ATOM 5269 O O . THR A 1 665 ? -9.449 -2.481 -25.254 1.00 85.38 665 THR A O 1
ATOM 5272 N N . ASN A 1 666 ? -10.035 -4.618 -25.423 1.00 82.50 666 ASN A N 1
ATOM 5273 C CA . ASN A 1 666 ? -9.024 -4.979 -26.417 1.00 82.50 666 ASN A CA 1
ATOM 5274 C C . ASN A 1 666 ? -9.015 -4.048 -27.650 1.00 82.50 666 ASN A C 1
ATOM 5276 O O . ASN A 1 666 ? -9.953 -4.045 -28.466 1.00 82.50 666 ASN A O 1
ATOM 5280 N N . GLU A 1 667 ? -7.923 -3.310 -27.833 1.00 82.75 667 GLU A N 1
ATOM 5281 C CA . GLU A 1 667 ? -7.674 -2.460 -28.995 1.00 82.75 667 GLU A CA 1
ATOM 5282 C C . GLU A 1 667 ? -6.833 -3.166 -30.066 1.00 82.75 667 GLU A C 1
ATOM 5284 O O . GLU A 1 667 ? -6.460 -4.336 -29.987 1.00 82.75 667 GLU A O 1
ATOM 5289 N N . LYS A 1 668 ? -6.546 -2.479 -31.177 1.00 77.94 668 LYS A N 1
ATOM 5290 C CA . LYS A 1 668 ? -5.765 -3.093 -32.255 1.00 77.94 668 LYS A CA 1
ATOM 5291 C C . LYS A 1 668 ? -4.313 -3.316 -31.809 1.00 77.94 668 LYS A C 1
ATOM 5293 O O . LYS A 1 668 ? -3.494 -2.412 -31.932 1.00 77.94 668 LYS A O 1
ATOM 5298 N N . GLY A 1 669 ? -3.983 -4.561 -31.479 1.00 74.06 669 GLY A N 1
ATOM 5299 C CA . GLY A 1 669 ? -2.640 -4.969 -31.043 1.00 74.06 669 GLY A CA 1
ATOM 5300 C C . GLY A 1 669 ? -2.627 -5.508 -29.617 1.00 74.06 669 GLY A C 1
ATOM 5301 O O . GLY A 1 669 ? -1.701 -6.232 -29.270 1.00 74.06 669 GLY A O 1
ATOM 5302 N N . ASP A 1 670 ? -3.690 -5.236 -28.867 1.00 83.88 670 ASP A N 1
ATOM 5303 C CA . ASP A 1 670 ? -3.961 -5.775 -27.550 1.00 83.88 670 ASP A CA 1
ATOM 5304 C C . ASP A 1 670 ? -5.166 -6.724 -27.642 1.00 83.88 670 ASP A C 1
ATOM 5306 O O . ASP A 1 670 ? -6.303 -6.308 -27.826 1.00 83.88 670 ASP A O 1
ATOM 5310 N N . ALA A 1 671 ? -4.900 -8.029 -27.647 1.00 90.31 671 ALA A N 1
ATOM 5311 C CA . ALA A 1 671 ? -5.935 -9.069 -27.649 1.00 90.31 671 ALA A CA 1
ATOM 5312 C C . ALA A 1 671 ? -5.893 -9.911 -26.362 1.00 90.31 671 ALA A C 1
ATOM 5314 O O . ALA A 1 671 ? -6.482 -11.000 -26.304 1.00 90.31 671 ALA A O 1
ATOM 5315 N N . LEU A 1 672 ? -5.111 -9.471 -25.373 1.00 93.81 672 LEU A N 1
ATOM 5316 C CA . LEU A 1 672 ? -4.771 -10.246 -24.196 1.00 93.81 672 LEU A CA 1
ATOM 5317 C C . LEU A 1 672 ? -5.556 -9.734 -22.994 1.00 93.81 672 LEU A C 1
ATOM 5319 O O . LEU A 1 672 ? -5.093 -8.871 -22.278 1.00 93.81 672 LEU A O 1
ATOM 5323 N N . THR A 1 673 ? -6.659 -10.394 -22.660 1.00 95.69 673 THR A N 1
ATOM 5324 C CA . THR A 1 673 ? -7.319 -10.159 -21.368 1.00 95.69 673 THR A CA 1
ATOM 5325 C C . THR A 1 673 ? -6.947 -11.244 -20.354 1.00 95.69 673 THR A C 1
ATOM 5327 O O . THR A 1 673 ? -7.033 -12.451 -20.640 1.00 95.69 673 THR A O 1
ATOM 5330 N N . LEU A 1 674 ? -6.557 -10.817 -19.156 1.00 96.88 674 LEU A N 1
ATOM 5331 C CA . LEU A 1 674 ? -6.296 -11.603 -17.954 1.00 96.88 674 LEU A CA 1
ATOM 5332 C C . LEU A 1 674 ? -7.092 -11.022 -16.779 1.00 96.88 674 LEU A C 1
ATOM 5334 O O . LEU A 1 674 ? -7.369 -9.828 -16.710 1.00 96.88 674 LEU A O 1
ATOM 5338 N N . THR A 1 675 ? -7.464 -11.868 -15.823 1.00 97.12 675 THR A N 1
ATOM 5339 C CA . THR A 1 675 ? -8.041 -11.375 -14.566 1.00 97.12 675 THR A CA 1
ATOM 5340 C C . THR A 1 675 ? -6.961 -10.755 -13.676 1.00 97.12 675 THR A C 1
ATOM 5342 O O . THR A 1 675 ? -5.774 -11.069 -13.798 1.00 97.12 675 THR A O 1
ATOM 5345 N N . LEU A 1 676 ? -7.366 -9.914 -12.718 1.00 97.75 676 LEU A N 1
ATOM 5346 C CA . LEU A 1 676 ? -6.429 -9.369 -11.733 1.00 97.75 676 LEU A CA 1
ATOM 5347 C C . LEU A 1 676 ? -5.719 -10.483 -10.947 1.00 97.75 676 LEU A C 1
ATOM 5349 O O . LEU A 1 676 ? -4.519 -10.384 -10.728 1.00 97.75 676 LEU A O 1
ATOM 5353 N N . ASP A 1 677 ? -6.417 -11.569 -10.598 1.00 97.62 677 ASP A N 1
ATOM 5354 C CA . ASP A 1 677 ? -5.822 -12.739 -9.934 1.00 97.62 677 ASP A CA 1
ATOM 5355 C C . ASP A 1 677 ? -4.762 -13.428 -10.813 1.00 97.62 677 ASP A C 1
ATOM 5357 O O . ASP A 1 677 ? -3.690 -13.808 -10.330 1.00 97.62 677 ASP A O 1
ATOM 5361 N N . GLU A 1 678 ? -5.037 -13.573 -12.115 1.00 98.12 678 GLU A N 1
ATOM 5362 C CA . GLU A 1 678 ? -4.105 -14.142 -13.093 1.00 98.12 678 GLU A CA 1
ATOM 5363 C C . GLU A 1 678 ? -2.828 -13.297 -13.205 1.00 98.12 678 GLU A C 1
ATOM 5365 O O . GLU A 1 678 ? -1.726 -13.857 -13.184 1.00 98.12 678 GLU A O 1
ATOM 5370 N N . ILE A 1 679 ? -2.960 -11.969 -13.262 1.00 98.44 679 ILE A N 1
ATOM 5371 C CA . ILE A 1 679 ? -1.833 -11.024 -13.290 1.00 98.44 679 ILE A CA 1
ATOM 5372 C C . ILE A 1 679 ? -1.084 -11.050 -11.954 1.00 98.44 679 ILE A C 1
ATOM 5374 O O . ILE A 1 679 ? 0.136 -11.243 -11.924 1.00 98.44 679 ILE A O 1
ATOM 5378 N N . TRP A 1 680 ? -1.811 -10.919 -10.842 1.00 98.19 680 TRP A N 1
ATOM 5379 C CA . TRP A 1 680 ? -1.270 -10.868 -9.486 1.00 98.19 680 TRP A CA 1
ATOM 5380 C C . TRP A 1 680 ? -0.444 -12.107 -9.149 1.00 98.19 680 TRP A C 1
ATOM 5382 O O . TRP A 1 680 ? 0.654 -11.978 -8.606 1.00 98.19 680 TRP A O 1
ATOM 5392 N N . SER A 1 681 ? -0.902 -13.298 -9.554 1.00 97.06 681 SER A N 1
ATOM 5393 C CA . SER A 1 681 ? -0.171 -14.560 -9.364 1.00 97.06 681 SER A CA 1
ATOM 5394 C C . SER A 1 681 ? 1.246 -14.543 -9.954 1.00 97.06 681 SER A C 1
ATOM 5396 O O . SER A 1 681 ? 2.141 -15.228 -9.451 1.00 97.06 681 SER A O 1
ATOM 5398 N N . ILE A 1 682 ? 1.467 -13.729 -10.992 1.00 97.56 682 ILE A N 1
ATOM 5399 C CA . ILE A 1 682 ? 2.764 -13.543 -11.631 1.00 97.56 682 ILE A CA 1
ATOM 5400 C C . ILE A 1 682 ? 3.520 -12.398 -10.967 1.00 97.56 682 ILE A C 1
ATOM 5402 O O . ILE A 1 682 ? 4.651 -12.608 -10.523 1.00 97.56 682 ILE A O 1
ATOM 5406 N N . ILE A 1 683 ? 2.927 -11.204 -10.881 1.00 97.94 683 ILE A N 1
ATOM 5407 C CA . ILE A 1 683 ? 3.654 -9.981 -10.505 1.00 97.94 683 ILE A CA 1
ATOM 5408 C C . ILE A 1 683 ? 3.998 -9.891 -9.013 1.00 97.94 683 ILE A C 1
ATOM 5410 O O . ILE A 1 683 ? 4.947 -9.191 -8.662 1.00 97.94 683 ILE A O 1
ATOM 5414 N N . ARG A 1 684 ? 3.317 -10.652 -8.143 1.00 96.31 684 ARG A N 1
ATOM 5415 C CA . ARG A 1 684 ? 3.650 -10.745 -6.708 1.00 96.31 684 ARG A CA 1
ATOM 5416 C C . ARG A 1 684 ? 4.982 -11.441 -6.416 1.00 96.31 684 ARG A C 1
ATOM 5418 O O . ARG A 1 684 ? 5.488 -11.376 -5.303 1.00 96.31 684 ARG A O 1
ATOM 5425 N N . VAL A 1 685 ? 5.556 -12.136 -7.399 1.00 93.81 685 VAL A N 1
ATOM 5426 C CA . VAL A 1 685 ? 6.837 -12.835 -7.250 1.00 93.81 685 VAL A CA 1
ATOM 5427 C C . VAL A 1 685 ? 7.972 -11.938 -7.727 1.00 93.81 685 VAL A C 1
ATOM 5429 O O . VAL A 1 685 ? 8.024 -11.580 -8.903 1.00 93.81 685 VAL A O 1
ATOM 5432 N N . LYS A 1 686 ? 8.920 -11.652 -6.831 1.00 95.75 686 LYS A N 1
ATOM 5433 C CA . LYS A 1 686 ? 10.116 -10.849 -7.108 1.00 95.75 686 LYS A CA 1
ATOM 5434 C C . LYS A 1 686 ? 10.920 -11.396 -8.289 1.00 95.75 686 LYS A C 1
ATOM 5436 O O . LYS A 1 686 ? 11.395 -12.534 -8.255 1.00 95.75 686 LYS A O 1
ATOM 5441 N N . ARG A 1 687 ? 11.149 -10.562 -9.303 1.00 93.31 687 ARG A N 1
ATOM 5442 C CA . ARG A 1 687 ? 12.069 -10.824 -10.424 1.00 93.31 687 ARG A CA 1
ATOM 5443 C C . ARG A 1 687 ? 12.941 -9.606 -10.717 1.00 93.31 687 ARG A C 1
ATOM 5445 O O . ARG A 1 687 ? 12.817 -8.571 -10.065 1.00 93.31 687 ARG A O 1
ATOM 5452 N N . ALA A 1 688 ? 13.873 -9.764 -11.651 1.00 88.44 688 ALA A N 1
ATOM 5453 C CA . ALA A 1 688 ? 14.891 -8.756 -11.907 1.00 88.44 688 ALA A CA 1
ATOM 5454 C C . ALA A 1 688 ? 14.375 -7.534 -12.656 1.00 88.44 688 ALA A C 1
ATOM 5456 O O . ALA A 1 688 ? 14.673 -6.412 -12.255 1.00 88.44 688 ALA A O 1
ATOM 5457 N N . ASP A 1 689 ? 13.632 -7.764 -13.729 1.00 89.00 689 ASP A N 1
ATOM 5458 C CA . ASP A 1 689 ? 13.310 -6.763 -14.734 1.00 89.00 689 ASP A CA 1
ATOM 5459 C C . ASP A 1 689 ? 12.086 -7.200 -15.555 1.00 89.00 689 ASP A C 1
ATOM 5461 O O . ASP A 1 689 ? 11.554 -8.303 -15.377 1.00 89.00 689 ASP A O 1
ATOM 5465 N N . VAL A 1 690 ? 11.649 -6.348 -16.484 1.00 92.81 690 VAL A N 1
ATOM 5466 C CA . VAL A 1 690 ? 10.488 -6.602 -17.354 1.00 92.81 690 VAL A CA 1
ATOM 5467 C C . VAL A 1 690 ? 10.655 -7.896 -18.173 1.00 92.81 690 VAL A C 1
ATOM 5469 O O . VAL A 1 690 ? 9.682 -8.625 -18.368 1.00 92.81 690 VAL A O 1
ATOM 5472 N N . PHE A 1 691 ? 11.874 -8.246 -18.611 1.00 91.19 691 PHE A N 1
ATOM 5473 C CA . PHE A 1 691 ? 12.136 -9.483 -19.368 1.00 91.19 691 PHE A CA 1
ATOM 5474 C C . PHE A 1 691 ? 11.823 -10.739 -18.547 1.00 91.19 691 PHE A C 1
ATOM 5476 O O . PHE A 1 691 ? 11.267 -11.721 -19.059 1.00 91.19 691 PHE A O 1
ATOM 5483 N N . ALA A 1 692 ? 12.175 -10.724 -17.263 1.00 90.31 692 ALA A N 1
ATOM 5484 C CA . ALA A 1 692 ? 11.886 -11.832 -16.370 1.00 90.31 692 ALA A CA 1
ATOM 5485 C C . ALA A 1 692 ? 10.372 -12.004 -16.141 1.00 90.31 692 ALA A C 1
ATOM 5487 O O . ALA A 1 692 ? 9.896 -13.142 -16.079 1.00 90.31 692 ALA A O 1
ATOM 5488 N N . TYR A 1 693 ? 9.601 -10.912 -16.073 1.00 94.88 693 TYR A N 1
ATOM 5489 C CA . TYR A 1 693 ? 8.136 -10.983 -15.985 1.00 94.88 693 TYR A CA 1
ATOM 5490 C C . TYR A 1 693 ? 7.487 -11.433 -17.292 1.00 94.88 693 TYR A C 1
ATOM 5492 O O . TYR A 1 693 ? 6.654 -12.334 -17.257 1.00 94.88 693 TYR A O 1
ATOM 5500 N N . TYR A 1 694 ? 7.927 -10.919 -18.443 1.00 96.12 694 TYR A N 1
ATOM 5501 C CA . TYR A 1 694 ? 7.539 -11.425 -19.767 1.00 96.12 694 TYR A CA 1
ATOM 5502 C C . TYR A 1 694 ? 7.673 -12.952 -19.860 1.00 96.12 694 TYR A C 1
ATOM 5504 O O . TYR A 1 694 ? 6.730 -13.669 -20.206 1.00 96.12 694 TYR A O 1
ATOM 5512 N N . SER A 1 695 ? 8.844 -13.466 -19.474 1.00 94.94 695 SER A N 1
ATOM 5513 C CA . SER A 1 695 ? 9.131 -14.903 -19.490 1.00 94.94 695 SER A CA 1
ATOM 5514 C C . SER A 1 695 ? 8.191 -15.685 -18.565 1.00 94.94 695 SER A C 1
ATOM 5516 O O . SER A 1 695 ? 7.766 -16.796 -18.897 1.00 94.94 695 SER A O 1
ATOM 5518 N N . ALA A 1 696 ? 7.839 -15.105 -17.414 1.00 94.88 696 ALA A N 1
ATOM 5519 C CA . ALA A 1 696 ? 6.913 -15.705 -16.463 1.00 94.88 696 ALA A CA 1
ATOM 5520 C C . ALA A 1 696 ? 5.472 -15.740 -16.991 1.00 94.88 696 ALA A C 1
ATOM 5522 O O . ALA A 1 696 ? 4.840 -16.792 -16.907 1.00 94.88 696 ALA A O 1
ATOM 5523 N N . PHE A 1 697 ? 4.985 -14.657 -17.604 1.00 96.75 697 PHE A N 1
ATOM 5524 C CA . PHE A 1 697 ? 3.667 -14.626 -18.245 1.00 96.75 697 PHE A CA 1
ATOM 5525 C C . PHE A 1 697 ? 3.549 -15.686 -19.342 1.00 96.75 697 PHE A C 1
ATOM 5527 O O . PHE A 1 697 ? 2.602 -16.471 -19.338 1.00 96.75 697 PHE A O 1
ATOM 5534 N N . LYS A 1 698 ? 4.545 -15.799 -20.229 1.00 96.44 698 LYS A N 1
ATOM 5535 C CA . LYS A 1 698 ? 4.547 -16.838 -21.276 1.00 96.44 698 LYS A CA 1
ATOM 5536 C C . LYS A 1 698 ? 4.553 -18.251 -20.717 1.00 96.44 698 LYS A C 1
ATOM 5538 O O . LYS A 1 698 ? 3.888 -19.131 -21.259 1.00 96.44 698 LYS A O 1
ATOM 5543 N N . SER A 1 699 ? 5.314 -18.468 -19.647 1.00 95.44 699 SER A N 1
ATOM 5544 C CA . SER A 1 699 ? 5.404 -19.778 -18.999 1.00 95.44 699 SER A CA 1
ATOM 5545 C C . SER A 1 699 ? 4.086 -20.171 -18.334 1.00 95.44 699 SER A C 1
ATOM 5547 O O . SER A 1 699 ? 3.691 -21.332 -18.408 1.00 95.44 699 SER A O 1
ATOM 5549 N N . ALA A 1 700 ? 3.396 -19.213 -17.712 1.00 96.81 700 ALA A N 1
ATOM 5550 C CA . ALA A 1 700 ? 2.107 -19.441 -17.067 1.00 96.81 700 ALA A CA 1
ATOM 5551 C C . ALA A 1 700 ? 0.960 -19.607 -18.076 1.00 96.81 700 ALA A C 1
ATOM 5553 O O . ALA A 1 700 ? 0.072 -20.434 -17.868 1.00 96.81 700 ALA A O 1
ATOM 5554 N N . TYR A 1 701 ? 1.005 -18.882 -19.199 1.00 96.69 701 TYR A N 1
ATOM 5555 C CA . TYR A 1 701 ? -0.067 -18.848 -20.196 1.00 96.69 701 TYR A CA 1
ATOM 5556 C C . TYR A 1 701 ? 0.432 -19.211 -21.607 1.00 96.69 701 TYR A C 1
ATOM 5558 O O . TYR A 1 701 ? 0.294 -18.421 -22.542 1.00 96.69 701 TYR A O 1
ATOM 5566 N N . PRO A 1 702 ? 0.948 -20.437 -21.833 1.00 97.00 702 PRO A N 1
ATOM 5567 C CA . PRO A 1 702 ? 1.556 -20.818 -23.112 1.00 97.00 702 PRO A CA 1
ATOM 5568 C C . PRO A 1 702 ? 0.575 -20.769 -24.293 1.00 97.00 702 PRO A C 1
ATOM 5570 O O . PRO A 1 702 ? 0.981 -20.548 -25.431 1.00 97.00 702 PRO A O 1
ATOM 5573 N N . ARG A 1 703 ? -0.729 -20.941 -24.034 1.00 97.31 703 ARG A N 1
ATOM 5574 C CA . ARG A 1 703 ? -1.785 -20.819 -25.054 1.00 97.31 703 ARG A CA 1
ATOM 5575 C C . ARG A 1 703 ? -2.039 -19.380 -25.505 1.00 97.31 703 ARG A C 1
ATOM 5577 O O . ARG A 1 703 ? -2.583 -19.217 -26.585 1.00 97.31 703 ARG A O 1
ATOM 5584 N N . LYS A 1 704 ? -1.654 -18.392 -24.691 1.00 96.69 704 LYS A N 1
ATOM 5585 C CA . LYS A 1 704 ? -1.746 -16.953 -24.980 1.00 96.69 704 LYS A CA 1
ATOM 5586 C C . LYS A 1 704 ? -0.381 -16.360 -25.360 1.00 96.69 704 LYS A C 1
ATOM 5588 O O . LYS A 1 704 ? -0.174 -15.154 -25.314 1.00 96.69 704 LYS A O 1
ATOM 5593 N N . SER A 1 705 ? 0.607 -17.211 -25.666 1.00 95.38 705 SER A N 1
ATOM 5594 C CA . SER A 1 705 ? 1.988 -16.769 -25.882 1.00 95.38 705 SER A CA 1
ATOM 5595 C C . SER A 1 705 ? 2.119 -15.783 -27.037 1.00 95.38 705 SER A C 1
ATOM 5597 O O . SER A 1 705 ? 3.028 -14.964 -26.996 1.00 95.38 705 SER A O 1
ATOM 5599 N N . LYS A 1 706 ? 1.284 -15.888 -28.077 1.00 95.19 706 LYS A N 1
ATOM 5600 C CA . LYS A 1 706 ? 1.371 -14.992 -29.231 1.00 95.19 706 LYS A CA 1
ATOM 5601 C C . LYS A 1 706 ? 0.819 -13.610 -28.876 1.00 95.19 706 LYS A C 1
ATOM 5603 O O . LYS A 1 706 ? 1.422 -12.613 -29.233 1.00 95.19 706 LYS A O 1
ATOM 5608 N N . GLU A 1 707 ? -0.292 -13.571 -28.157 1.00 95.81 707 GLU A N 1
ATOM 5609 C CA . GLU A 1 707 ? -0.935 -12.355 -27.669 1.00 95.81 707 GLU A CA 1
ATOM 5610 C C . GLU A 1 707 ? -0.032 -11.636 -26.657 1.00 95.81 707 GLU A C 1
ATOM 5612 O O . GLU A 1 707 ? 0.126 -10.425 -26.732 1.00 95.81 707 GLU A O 1
ATOM 5617 N N . ILE A 1 708 ? 0.651 -12.389 -25.784 1.00 96.00 708 ILE A N 1
ATOM 5618 C CA . ILE A 1 708 ? 1.697 -11.848 -24.903 1.00 96.00 708 ILE A CA 1
ATOM 5619 C C . ILE A 1 708 ? 2.845 -11.249 -25.729 1.00 96.00 708 ILE A C 1
ATOM 5621 O O . ILE A 1 708 ? 3.296 -10.148 -25.433 1.00 96.00 708 ILE A O 1
ATOM 5625 N N . ASP A 1 709 ? 3.321 -11.938 -26.769 1.00 95.31 709 ASP A N 1
ATOM 5626 C CA . ASP A 1 709 ? 4.389 -11.413 -27.631 1.00 95.31 709 ASP A CA 1
ATOM 5627 C C . ASP A 1 709 ? 3.964 -10.118 -28.333 1.00 95.31 709 ASP A C 1
ATOM 5629 O O . ASP A 1 709 ? 4.714 -9.142 -28.321 1.00 95.31 709 ASP A O 1
ATOM 5633 N N . ASP A 1 710 ? 2.762 -10.106 -28.912 1.00 94.75 710 ASP A N 1
ATOM 5634 C CA . ASP A 1 710 ? 2.201 -8.950 -29.611 1.00 94.75 710 ASP A CA 1
ATOM 5635 C C . ASP A 1 710 ? 2.067 -7.744 -28.664 1.00 94.75 710 ASP A C 1
ATOM 5637 O O . ASP A 1 710 ? 2.486 -6.645 -29.029 1.00 94.75 710 ASP A O 1
ATOM 5641 N N . LEU A 1 711 ? 1.572 -7.957 -27.439 1.00 95.25 711 LEU A N 1
ATOM 5642 C CA . LEU A 1 711 ? 1.373 -6.889 -26.460 1.00 95.25 711 LEU A CA 1
ATOM 5643 C C . LEU A 1 711 ? 2.705 -6.321 -25.942 1.00 95.25 711 LEU A C 1
ATOM 5645 O O . LEU A 1 711 ? 2.917 -5.112 -25.930 1.00 95.25 711 LEU A O 1
ATOM 5649 N N . PHE A 1 712 ? 3.674 -7.171 -25.591 1.00 95.06 712 PHE A N 1
ATOM 5650 C CA . PHE A 1 712 ? 5.003 -6.679 -25.205 1.00 95.06 712 PHE A CA 1
ATOM 5651 C C . PHE A 1 712 ? 5.686 -5.923 -26.356 1.00 95.06 712 PHE A C 1
ATOM 5653 O O . PHE A 1 712 ? 6.403 -4.949 -26.120 1.00 95.06 712 PHE A O 1
ATOM 5660 N N . VAL A 1 713 ? 5.458 -6.329 -27.609 1.00 93.88 713 VAL A N 1
ATOM 5661 C CA . VAL A 1 713 ? 5.926 -5.581 -28.782 1.00 93.88 713 VAL A CA 1
ATOM 5662 C C . VAL A 1 713 ? 5.210 -4.234 -28.921 1.00 93.88 713 VAL A C 1
ATOM 5664 O O . VAL A 1 713 ? 5.871 -3.243 -29.239 1.00 93.88 713 VAL A O 1
ATOM 5667 N N . LEU A 1 714 ? 3.902 -4.174 -28.657 1.00 93.31 714 LEU A N 1
ATOM 5668 C CA . LEU A 1 714 ? 3.093 -2.953 -28.727 1.00 93.31 714 LEU A CA 1
ATOM 5669 C C . LEU A 1 714 ? 3.657 -1.841 -27.830 1.00 93.31 714 LEU A C 1
ATOM 5671 O O . LEU A 1 714 ? 3.899 -0.734 -28.320 1.00 93.31 714 LEU A O 1
ATOM 5675 N N . HIS A 1 715 ? 3.998 -2.174 -26.580 1.00 93.81 715 HIS A N 1
ATOM 5676 C CA . HIS A 1 715 ? 4.602 -1.244 -25.612 1.00 93.81 715 HIS A CA 1
ATOM 5677 C C . HIS A 1 715 ? 6.112 -1.043 -25.792 1.00 93.81 715 HIS A C 1
ATOM 5679 O O . HIS A 1 715 ? 6.781 -0.440 -24.953 1.00 93.81 715 HIS A O 1
ATOM 5685 N N . GLY A 1 716 ? 6.699 -1.531 -26.886 1.00 91.38 716 GLY A N 1
ATOM 5686 C CA . GLY A 1 716 ? 8.113 -1.298 -27.168 1.00 91.38 716 GLY A CA 1
ATOM 5687 C C . GLY A 1 716 ? 9.074 -2.113 -26.304 1.00 91.38 716 GLY A C 1
ATOM 5688 O O . GLY A 1 716 ? 10.243 -1.750 -26.155 1.00 91.38 716 GLY A O 1
ATOM 5689 N N . VAL A 1 717 ? 8.615 -3.222 -25.725 1.00 92.06 717 VAL A N 1
ATOM 5690 C CA . VAL A 1 717 ? 9.437 -4.077 -24.872 1.00 92.06 717 VAL A CA 1
ATOM 5691 C C . VAL A 1 717 ? 10.205 -5.090 -25.717 1.00 92.06 717 VAL A C 1
ATOM 5693 O O . VAL A 1 717 ? 9.936 -6.289 -25.704 1.00 92.06 717 VAL A O 1
ATOM 5696 N N . PHE A 1 718 ? 11.198 -4.625 -26.467 1.00 90.38 718 PHE A N 1
ATOM 5697 C CA . PHE A 1 718 ? 12.097 -5.481 -27.240 1.00 90.38 718 PHE A CA 1
ATOM 5698 C C . PHE A 1 718 ? 13.448 -4.810 -27.485 1.00 90.38 718 PHE A C 1
ATOM 5700 O O . PHE A 1 718 ? 13.564 -3.589 -27.485 1.00 90.38 718 PHE A O 1
ATOM 5707 N N . ALA A 1 719 ? 14.481 -5.619 -27.705 1.00 85.12 719 ALA A N 1
ATOM 5708 C CA . ALA A 1 719 ? 15.813 -5.129 -28.022 1.00 85.12 719 ALA A CA 1
ATOM 5709 C C . ALA A 1 719 ? 15.881 -4.665 -29.483 1.00 85.12 719 ALA A C 1
ATOM 5711 O O . ALA A 1 719 ? 15.889 -5.502 -30.391 1.00 85.12 719 ALA A O 1
ATOM 5712 N N . ASP A 1 720 ? 15.998 -3.354 -29.715 1.00 82.06 720 ASP A N 1
ATOM 5713 C CA . ASP A 1 720 ? 16.353 -2.843 -31.040 1.00 82.06 720 ASP A CA 1
ATOM 5714 C C . ASP A 1 720 ? 17.795 -3.241 -31.395 1.00 82.06 720 ASP A C 1
ATOM 5716 O O . ASP A 1 720 ? 18.766 -2.931 -30.694 1.00 82.06 720 ASP A O 1
ATOM 5720 N N . THR A 1 721 ? 17.928 -3.953 -32.511 1.00 81.44 721 THR A N 1
ATOM 5721 C CA . THR A 1 721 ? 19.202 -4.411 -33.074 1.00 81.44 721 THR A CA 1
ATOM 5722 C C . THR A 1 721 ? 19.637 -3.588 -34.287 1.00 81.44 721 THR A C 1
ATOM 5724 O O . THR A 1 721 ? 20.632 -3.928 -34.928 1.00 81.44 721 THR A O 1
ATOM 5727 N N . THR A 1 722 ? 18.892 -2.546 -34.664 1.00 81.50 722 THR A N 1
ATOM 5728 C CA . THR A 1 722 ? 19.178 -1.755 -35.867 1.00 81.50 722 THR A CA 1
ATOM 5729 C C . THR A 1 722 ? 20.384 -0.843 -35.629 1.00 81.50 722 THR A C 1
ATOM 5731 O O . THR A 1 722 ? 20.314 -0.041 -34.701 1.00 81.50 722 THR A O 1
ATOM 5734 N N . PRO A 1 723 ? 21.468 -0.908 -36.435 1.00 79.62 723 PRO A N 1
ATOM 5735 C CA . PRO A 1 723 ? 22.648 -0.045 -36.296 1.00 79.62 723 PRO A CA 1
ATOM 5736 C C . PRO A 1 723 ? 22.285 1.439 -36.148 1.00 79.62 723 PRO A C 1
ATOM 5738 O O . PRO A 1 723 ? 21.486 1.937 -36.934 1.00 79.62 723 PRO A O 1
ATOM 5741 N N . GLY A 1 724 ? 22.850 2.105 -35.137 1.00 78.12 724 GLY A N 1
ATOM 5742 C CA . GLY A 1 724 ? 22.655 3.531 -34.885 1.00 78.12 724 GLY A CA 1
ATOM 5743 C C . GLY A 1 724 ? 23.320 4.369 -35.972 1.00 78.12 724 GLY A C 1
ATOM 5744 O O . GLY A 1 724 ? 24.137 3.849 -36.741 1.00 78.12 724 GLY A O 1
ATOM 5745 N N . ASN A 1 725 ? 22.938 5.637 -36.081 1.00 79.06 725 ASN A N 1
ATOM 5746 C CA . ASN A 1 725 ? 23.465 6.546 -37.096 1.00 79.06 725 ASN A CA 1
ATOM 5747 C C . ASN A 1 725 ? 24.622 7.432 -36.593 1.00 79.06 725 ASN A C 1
ATOM 5749 O O . ASN A 1 725 ? 25.150 8.235 -37.369 1.00 79.06 725 ASN A O 1
ATOM 5753 N N . HIS A 1 726 ? 25.026 7.256 -35.332 1.00 74.38 726 HIS A N 1
ATOM 5754 C CA . HIS A 1 726 ? 26.108 7.968 -34.655 1.00 74.38 726 HIS A CA 1
ATOM 5755 C C . HIS A 1 726 ? 25.869 9.475 -34.495 1.00 74.38 726 HIS A C 1
ATOM 5757 O O . HIS A 1 726 ? 26.821 10.255 -34.404 1.00 74.38 726 HIS A O 1
ATOM 5763 N N . LYS A 1 727 ? 24.605 9.906 -34.464 1.00 74.81 727 LYS A N 1
ATOM 5764 C CA . LYS A 1 727 ? 24.199 11.297 -34.252 1.00 74.81 727 LYS A CA 1
ATOM 5765 C C . LYS A 1 727 ? 23.156 11.346 -33.149 1.00 74.81 727 LYS A C 1
ATOM 5767 O O . LYS A 1 727 ? 22.275 10.508 -33.114 1.00 74.81 727 LYS A O 1
ATOM 5772 N N . LEU A 1 728 ? 23.243 12.361 -32.288 1.00 74.38 728 LEU A N 1
ATOM 5773 C CA . LEU A 1 728 ? 22.161 12.646 -31.350 1.00 74.38 728 LEU A CA 1
ATOM 5774 C C . LEU A 1 728 ? 20.974 13.219 -32.129 1.00 74.38 728 LEU A C 1
ATOM 5776 O O . LEU A 1 728 ? 21.009 14.381 -32.550 1.00 74.38 728 LEU A O 1
ATOM 5780 N N . ASP A 1 729 ? 19.935 12.416 -32.292 1.00 77.31 729 ASP A N 1
ATOM 5781 C CA . ASP A 1 729 ? 18.707 12.803 -32.970 1.00 77.31 729 ASP A CA 1
ATOM 5782 C C . ASP A 1 729 ? 17.663 13.387 -32.007 1.00 77.31 729 ASP A C 1
ATOM 5784 O O . ASP A 1 729 ? 17.642 13.121 -30.802 1.00 77.31 729 ASP A O 1
ATOM 5788 N N . ARG A 1 730 ? 16.750 14.201 -32.559 1.00 72.81 730 ARG A N 1
ATOM 5789 C CA . ARG A 1 730 ? 15.845 15.109 -31.827 1.00 72.81 730 ARG A CA 1
ATOM 5790 C C . ARG A 1 730 ? 14.975 14.468 -30.731 1.00 72.81 730 ARG A C 1
ATOM 5792 O O . ARG A 1 730 ? 14.437 15.191 -29.898 1.00 72.81 730 ARG A O 1
ATOM 5799 N N . ASN A 1 731 ? 14.840 13.152 -30.661 1.00 76.25 731 ASN A N 1
ATOM 5800 C CA . ASN A 1 731 ? 13.977 12.477 -29.690 1.00 76.25 731 ASN A CA 1
ATOM 5801 C C . ASN A 1 731 ? 14.617 11.210 -29.095 1.00 76.25 731 ASN A C 1
ATOM 5803 O O . ASN A 1 731 ? 13.914 10.372 -28.526 1.00 76.25 731 ASN A O 1
ATOM 5807 N N . GLU A 1 732 ? 15.929 11.043 -29.235 1.00 80.50 732 GLU A N 1
ATOM 5808 C CA . GLU A 1 732 ? 16.625 9.919 -28.616 1.00 80.50 732 GLU A CA 1
ATOM 5809 C C . GLU A 1 732 ? 16.649 10.062 -27.092 1.00 80.50 732 GLU A C 1
ATOM 5811 O O . GLU A 1 732 ? 16.784 11.177 -26.579 1.00 80.50 732 GLU A O 1
ATOM 5816 N N . PRO A 1 733 ? 16.522 8.958 -26.341 1.00 79.50 733 PRO A N 1
ATOM 5817 C CA . PRO A 1 733 ? 16.815 8.960 -24.918 1.00 79.50 733 PRO A CA 1
ATOM 5818 C C . PRO A 1 733 ? 18.248 9.426 -24.661 1.00 79.50 733 PRO A C 1
ATOM 5820 O O . PRO A 1 733 ? 19.187 8.878 -25.237 1.00 79.50 733 PRO A O 1
ATOM 5823 N N . TRP A 1 734 ? 18.432 10.410 -23.781 1.00 79.19 734 TRP A N 1
ATOM 5824 C CA . TRP A 1 734 ? 19.750 10.911 -23.389 1.00 79.19 734 TRP A CA 1
ATOM 5825 C C . TRP A 1 734 ? 19.787 11.343 -21.918 1.00 79.19 734 TRP A C 1
ATOM 5827 O O . TRP A 1 734 ? 18.785 11.807 -21.373 1.00 79.19 734 TRP A O 1
ATOM 5837 N N . LYS A 1 735 ? 20.952 11.208 -21.271 1.00 74.06 735 LYS A N 1
ATOM 5838 C CA . LYS A 1 735 ? 21.191 11.686 -19.898 1.00 74.06 735 LYS A CA 1
ATOM 5839 C C . LYS A 1 735 ? 22.569 12.277 -19.726 1.00 74.06 735 LYS A C 1
ATOM 5841 O O . LYS A 1 735 ? 23.529 11.854 -20.366 1.00 74.06 735 LYS A O 1
ATOM 5846 N N . TRP A 1 736 ? 22.681 13.214 -18.793 1.00 70.19 736 TRP A N 1
ATOM 5847 C CA . TRP A 1 736 ? 23.971 13.723 -18.346 1.00 70.19 736 TRP A CA 1
ATOM 5848 C C . TRP A 1 736 ? 24.683 12.661 -17.502 1.00 70.19 736 TRP A C 1
ATOM 5850 O O . TRP A 1 736 ? 24.169 12.250 -16.468 1.00 70.19 736 TRP A O 1
ATOM 5860 N N . THR A 1 737 ? 25.889 12.258 -17.887 1.00 66.06 737 THR A N 1
ATOM 5861 C CA . THR A 1 737 ? 26.776 11.468 -17.015 1.00 66.06 737 THR A CA 1
ATOM 5862 C C . THR A 1 737 ? 27.533 12.351 -16.037 1.00 66.06 737 THR A C 1
ATOM 5864 O O . THR A 1 737 ? 27.865 11.927 -14.936 1.00 66.06 737 THR A O 1
ATOM 5867 N N . ASN A 1 738 ? 27.768 13.608 -16.412 1.00 59.44 738 ASN A N 1
ATOM 5868 C CA . ASN A 1 738 ? 28.305 14.620 -15.523 1.00 59.44 738 ASN A CA 1
ATOM 5869 C C . ASN A 1 738 ? 27.716 15.983 -15.895 1.00 59.44 738 ASN A C 1
ATOM 5871 O O . ASN A 1 738 ? 28.069 16.570 -16.917 1.00 59.44 738 ASN A O 1
ATOM 5875 N N . ARG A 1 739 ? 26.826 16.509 -15.047 1.00 52.34 739 ARG A N 1
ATOM 5876 C CA . ARG A 1 739 ? 26.151 17.796 -15.282 1.00 52.34 739 ARG A CA 1
ATOM 5877 C C . ARG A 1 739 ? 27.112 18.992 -15.248 1.00 52.34 739 ARG A C 1
ATOM 5879 O O . ARG A 1 739 ? 26.850 19.999 -15.902 1.00 52.34 739 ARG A O 1
ATOM 5886 N N . GLN A 1 740 ? 28.211 18.880 -14.500 1.00 51.53 740 GLN A N 1
ATOM 5887 C CA . GLN A 1 740 ? 29.243 19.914 -14.386 1.00 51.53 740 GLN A CA 1
ATOM 5888 C C . GLN A 1 740 ? 30.175 19.884 -15.603 1.00 51.53 740 GLN A C 1
ATOM 5890 O O . GLN A 1 740 ? 30.427 20.927 -16.192 1.00 51.53 740 GLN A O 1
ATOM 5895 N N . ALA A 1 741 ? 30.603 18.692 -16.032 1.00 42.34 741 ALA A N 1
ATOM 5896 C CA . ALA A 1 741 ? 31.457 18.501 -17.209 1.00 42.34 741 ALA A CA 1
ATOM 5897 C C . ALA A 1 741 ? 30.683 18.422 -18.538 1.00 42.34 741 ALA A C 1
ATOM 5899 O O . ALA A 1 741 ? 31.297 18.252 -19.588 1.00 42.34 741 ALA A O 1
ATOM 5900 N N . ARG A 1 742 ? 29.346 18.519 -18.495 1.00 53.47 742 ARG A N 1
ATOM 5901 C CA . ARG A 1 742 ? 28.436 18.506 -19.659 1.00 53.47 742 ARG A CA 1
ATOM 5902 C C . ARG A 1 742 ? 28.641 17.310 -20.575 1.00 53.47 742 ARG A C 1
ATOM 5904 O O . ARG A 1 742 ? 28.489 17.397 -21.788 1.00 53.47 742 ARG A O 1
ATOM 5911 N N . GLN A 1 743 ? 28.964 16.179 -19.970 1.00 58.66 743 GLN A N 1
ATOM 5912 C CA . GLN A 1 743 ? 29.023 14.907 -20.662 1.00 58.66 743 GLN A CA 1
ATOM 5913 C C . GLN A 1 743 ? 27.630 14.299 -20.635 1.00 58.66 743 GLN A C 1
ATOM 5915 O O . GLN A 1 743 ? 27.011 14.228 -19.569 1.00 58.66 743 GLN A O 1
ATOM 5920 N N . TYR A 1 744 ? 27.141 13.877 -21.794 1.00 64.94 744 TYR A N 1
ATOM 5921 C CA . TYR A 1 744 ? 25.913 13.111 -21.902 1.00 64.94 744 TYR A CA 1
ATOM 5922 C C . TYR A 1 744 ? 26.164 11.788 -22.617 1.00 64.94 744 TYR A C 1
ATOM 5924 O O . TYR A 1 744 ? 27.130 11.614 -23.361 1.00 64.94 744 TYR A O 1
ATOM 5932 N N . ILE A 1 745 ? 25.285 10.837 -22.356 1.00 72.94 745 ILE A N 1
ATOM 5933 C CA . ILE A 1 745 ? 25.145 9.620 -23.142 1.00 72.94 745 ILE A CA 1
ATOM 5934 C C . ILE A 1 745 ? 23.757 9.632 -23.750 1.00 72.94 745 ILE A C 1
ATOM 5936 O O . ILE A 1 745 ? 22.831 10.183 -23.154 1.00 72.94 745 ILE A O 1
ATOM 5940 N N . PHE A 1 746 ? 23.618 9.032 -24.919 1.00 76.94 746 PHE A N 1
ATOM 5941 C CA . PHE A 1 746 ? 22.331 8.873 -25.564 1.00 76.94 746 PHE A CA 1
ATOM 5942 C C . PHE A 1 746 ? 22.219 7.483 -26.173 1.00 76.94 746 PHE A C 1
ATOM 5944 O O . PHE A 1 746 ? 23.207 6.756 -26.305 1.00 76.94 746 PHE A O 1
ATOM 5951 N N . VAL A 1 747 ? 20.993 7.087 -26.475 1.00 78.19 747 VAL A N 1
ATOM 5952 C CA . VAL A 1 747 ? 20.725 5.855 -27.201 1.00 78.19 747 VAL A CA 1
ATOM 5953 C C . VAL A 1 747 ? 20.749 6.184 -28.681 1.00 78.19 747 VAL A C 1
ATOM 5955 O O . VAL A 1 747 ? 19.800 6.768 -29.180 1.00 78.19 747 VAL A O 1
ATOM 5958 N N . ASP A 1 748 ? 21.841 5.800 -29.339 1.00 78.12 748 ASP A N 1
ATOM 5959 C CA . ASP A 1 748 ? 22.047 5.943 -30.784 1.00 78.12 748 ASP A CA 1
ATOM 5960 C C . ASP A 1 748 ? 21.106 5.005 -31.557 1.00 78.12 748 ASP A C 1
ATOM 5962 O O . ASP A 1 748 ? 21.308 3.782 -31.619 1.00 78.12 748 ASP A O 1
ATOM 5966 N N . LEU A 1 749 ? 20.042 5.586 -32.101 1.00 78.62 749 LEU A N 1
ATOM 5967 C CA . LEU A 1 749 ? 19.019 4.937 -32.900 1.00 78.62 749 LEU A CA 1
ATOM 5968 C C . LEU A 1 749 ? 19.336 5.091 -34.392 1.00 78.62 749 LEU A C 1
ATOM 5970 O O . LEU A 1 749 ? 20.052 5.971 -34.857 1.00 78.62 749 LEU A O 1
ATOM 5974 N N . ALA A 1 750 ? 18.789 4.187 -35.199 1.00 77.31 750 ALA A N 1
ATOM 5975 C CA . ALA A 1 750 ? 19.057 4.168 -36.637 1.00 77.31 750 ALA A CA 1
ATOM 5976 C C . ALA A 1 750 ? 18.414 5.335 -37.414 1.00 77.31 750 ALA A C 1
ATOM 5978 O O . ALA A 1 750 ? 18.717 5.539 -38.592 1.00 77.31 750 ALA A O 1
ATOM 5979 N N . SER A 1 751 ? 17.470 6.053 -36.803 1.00 71.62 751 SER A N 1
ATOM 5980 C CA . SER A 1 751 ? 16.612 7.034 -37.465 1.00 71.62 751 SER A CA 1
ATOM 5981 C C . SER A 1 751 ? 16.414 8.272 -36.603 1.00 71.62 751 SER A C 1
ATOM 5983 O O . SER A 1 751 ? 16.125 8.171 -35.415 1.00 71.62 751 SER A O 1
ATOM 5985 N N . ASN A 1 752 ? 16.402 9.418 -37.286 1.00 66.44 752 ASN A N 1
ATOM 5986 C CA . ASN A 1 752 ? 16.077 10.736 -36.744 1.00 66.44 752 ASN A CA 1
ATOM 5987 C C . ASN A 1 752 ? 14.647 10.909 -36.220 1.00 66.44 752 ASN A C 1
ATOM 5989 O O . ASN A 1 752 ? 14.313 11.953 -35.658 1.00 66.44 752 ASN A O 1
ATOM 5993 N N . ASP A 1 753 ? 13.801 9.901 -36.401 1.00 66.19 753 ASP A N 1
ATOM 5994 C CA . ASP A 1 753 ? 12.421 9.880 -35.952 1.00 66.19 753 ASP A CA 1
ATOM 5995 C C . ASP A 1 753 ? 12.264 8.743 -34.936 1.00 66.19 753 ASP A C 1
ATOM 5997 O O . ASP A 1 753 ? 11.757 7.666 -35.253 1.00 66.19 753 ASP A O 1
ATOM 6001 N N . SER A 1 754 ? 12.737 8.963 -33.700 1.00 54.47 754 SER A N 1
ATOM 6002 C CA . SER A 1 754 ? 12.670 7.957 -32.620 1.00 54.47 754 SER A CA 1
ATOM 6003 C C . SER A 1 754 ? 11.242 7.471 -32.317 1.00 54.47 754 SER A C 1
ATOM 6005 O O . SER A 1 754 ? 11.066 6.444 -31.669 1.00 54.47 754 SER A O 1
ATOM 6007 N N . ALA A 1 755 ? 10.215 8.130 -32.869 1.00 54.94 755 ALA A N 1
ATOM 6008 C CA . ALA A 1 755 ? 8.832 7.662 -32.880 1.00 54.94 755 ALA A CA 1
ATOM 6009 C C . ALA A 1 755 ? 8.615 6.331 -33.643 1.00 54.94 755 ALA A C 1
ATOM 6011 O O . ALA A 1 755 ? 7.497 5.813 -33.654 1.00 54.94 755 ALA A O 1
ATOM 6012 N N . LYS A 1 756 ? 9.645 5.769 -34.296 1.00 67.00 756 LYS A N 1
ATOM 6013 C CA . LYS A 1 756 ? 9.535 4.620 -35.212 1.00 67.00 756 LYS A CA 1
ATOM 6014 C C . LYS A 1 756 ? 10.520 3.481 -34.930 1.00 67.00 756 LYS A C 1
ATOM 6016 O O . LYS A 1 756 ? 11.007 2.856 -35.874 1.00 67.00 756 LYS A O 1
ATOM 6021 N N . ILE A 1 757 ? 10.825 3.166 -33.667 1.00 81.56 757 ILE A N 1
ATOM 6022 C CA . ILE A 1 757 ? 11.440 1.857 -33.393 1.00 81.56 757 ILE A CA 1
ATOM 6023 C C . ILE A 1 757 ? 10.403 0.783 -33.758 1.00 81.56 757 ILE A C 1
ATOM 6025 O O . ILE A 1 757 ? 9.426 0.553 -33.047 1.00 81.56 757 ILE A O 1
ATOM 6029 N N . GLU A 1 758 ? 10.581 0.176 -34.928 1.00 86.56 758 GLU A N 1
ATOM 6030 C CA . GLU A 1 758 ? 9.700 -0.863 -35.451 1.00 86.56 758 GLU A CA 1
ATOM 6031 C C . GLU A 1 758 ? 10.247 -2.241 -35.097 1.00 86.56 758 GLU A C 1
ATOM 6033 O O . GLU A 1 758 ? 11.423 -2.547 -35.319 1.00 86.56 758 GLU A O 1
ATOM 6038 N N . TRP A 1 759 ? 9.361 -3.097 -34.597 1.00 89.38 759 TRP A N 1
ATOM 6039 C CA . TRP A 1 759 ? 9.660 -4.505 -34.410 1.00 89.38 759 TRP A CA 1
ATOM 6040 C C . TRP A 1 759 ? 10.045 -5.163 -35.739 1.00 89.38 759 TRP A C 1
ATOM 6042 O O . TRP A 1 759 ? 9.316 -5.088 -36.732 1.00 89.38 759 TRP A O 1
ATOM 6052 N N . LYS A 1 760 ? 11.184 -5.860 -35.744 1.00 89.75 760 LYS A N 1
ATOM 6053 C CA . LYS A 1 760 ? 11.651 -6.669 -36.873 1.00 89.75 760 LYS A CA 1
ATOM 6054 C C . LYS A 1 760 ? 11.748 -8.122 -36.448 1.00 89.75 760 LYS A C 1
ATOM 6056 O O . LYS A 1 760 ? 12.215 -8.439 -35.357 1.00 89.75 760 LYS A O 1
ATOM 6061 N N . ASN A 1 761 ? 11.357 -9.016 -37.352 1.00 86.62 761 ASN A N 1
ATOM 6062 C CA . ASN A 1 761 ? 11.463 -10.448 -37.110 1.00 86.62 761 ASN A CA 1
ATOM 6063 C C . ASN A 1 761 ? 12.916 -10.830 -36.763 1.00 86.62 761 ASN A C 1
ATOM 6065 O O . ASN A 1 761 ? 13.835 -10.495 -37.511 1.00 86.62 761 ASN A O 1
ATOM 6069 N N . GLY A 1 762 ? 13.110 -11.518 -35.636 1.00 84.06 762 GLY A N 1
ATOM 6070 C CA . GLY A 1 762 ? 14.426 -11.885 -35.101 1.00 84.06 762 GLY A CA 1
ATOM 6071 C C . GLY A 1 762 ? 14.956 -10.985 -33.976 1.00 84.06 762 GLY A C 1
ATOM 6072 O O . GLY A 1 762 ? 15.960 -11.343 -33.362 1.00 84.06 762 GLY A O 1
ATOM 6073 N N . MET A 1 763 ? 14.295 -9.864 -33.666 1.00 88.88 763 MET A N 1
ATOM 6074 C CA . MET A 1 763 ? 14.557 -9.115 -32.431 1.00 88.88 763 MET A CA 1
ATOM 6075 C C . MET A 1 763 ? 14.148 -9.933 -31.192 1.00 88.88 763 MET A C 1
ATOM 6077 O O . MET A 1 763 ? 13.409 -10.914 -31.282 1.00 88.88 763 MET A O 1
ATOM 6081 N N . VAL A 1 764 ? 14.652 -9.548 -30.017 1.00 87.56 764 VAL A N 1
ATOM 6082 C CA . VAL A 1 764 ? 14.396 -10.262 -28.754 1.00 87.56 764 VAL A CA 1
ATOM 6083 C C . VAL A 1 764 ? 13.420 -9.462 -27.896 1.00 87.56 764 VAL A C 1
ATOM 6085 O O . VAL A 1 764 ? 13.741 -8.354 -27.471 1.00 87.56 764 VAL A O 1
ATOM 6088 N N . ILE A 1 765 ? 12.247 -10.032 -27.616 1.00 89.19 765 ILE A N 1
ATOM 6089 C CA . ILE A 1 765 ? 11.221 -9.429 -26.749 1.00 89.19 765 ILE A CA 1
ATOM 6090 C C . ILE A 1 765 ? 11.689 -9.416 -25.285 1.00 89.19 765 ILE A C 1
ATOM 6092 O O . ILE A 1 765 ? 12.400 -10.313 -24.832 1.00 89.19 765 ILE A O 1
ATOM 6096 N N . GLY A 1 766 ? 11.292 -8.374 -24.560 1.00 73.94 766 GLY A N 1
ATOM 6097 C CA . GLY A 1 766 ? 11.471 -8.148 -23.129 1.00 73.94 766 GLY A CA 1
ATOM 6098 C C . GLY A 1 766 ? 12.770 -7.424 -22.732 1.00 73.94 766 GLY A C 1
ATOM 6099 O O . GLY A 1 766 ? 12.847 -6.887 -21.633 1.00 73.94 766 GLY A O 1
ATOM 6100 N N . LYS A 1 767 ? 13.768 -7.316 -23.622 1.00 75.94 767 LYS A N 1
ATOM 6101 C CA . LYS A 1 767 ? 15.042 -6.606 -23.369 1.00 75.94 767 LYS A CA 1
ATOM 6102 C C . LYS A 1 767 ? 15.059 -5.189 -23.948 1.00 75.94 767 LYS A C 1
ATOM 6104 O O . LYS A 1 767 ? 15.917 -4.878 -24.770 1.00 75.94 767 LYS A O 1
ATOM 6109 N N . ALA A 1 768 ? 14.113 -4.355 -23.520 1.00 69.25 768 ALA A N 1
ATOM 6110 C CA . ALA A 1 768 ? 13.864 -3.036 -24.102 1.00 69.25 768 ALA A CA 1
ATOM 6111 C C . ALA A 1 768 ? 15.149 -2.202 -24.253 1.00 69.25 768 ALA A C 1
ATOM 6113 O O . ALA A 1 768 ? 15.489 -1.812 -25.360 1.00 69.25 768 ALA A O 1
ATOM 6114 N N . THR A 1 769 ? 15.937 -2.024 -23.192 1.00 65.06 769 THR A N 1
ATOM 6115 C CA . THR A 1 769 ? 17.084 -1.105 -23.220 1.00 65.06 769 THR A CA 1
ATOM 6116 C C . THR A 1 769 ? 18.266 -1.597 -24.065 1.00 65.06 769 THR A C 1
ATOM 6118 O O . THR A 1 769 ? 19.004 -0.774 -24.597 1.00 65.06 769 THR A O 1
ATOM 6121 N N . ASN A 1 770 ? 18.481 -2.910 -24.225 1.00 69.06 770 ASN A N 1
ATOM 6122 C CA . ASN A 1 770 ? 19.693 -3.481 -24.846 1.00 69.06 770 ASN A CA 1
ATOM 6123 C C . ASN A 1 770 ? 20.976 -2.687 -24.491 1.00 69.06 770 ASN A C 1
ATOM 6125 O O . ASN A 1 770 ? 21.747 -2.270 -25.357 1.00 69.06 770 ASN A O 1
ATOM 6129 N N . TYR A 1 771 ? 21.153 -2.384 -23.203 1.00 61.53 771 TYR A N 1
ATOM 6130 C CA . TYR A 1 771 ? 22.143 -1.405 -22.749 1.00 61.53 771 TYR A CA 1
ATOM 6131 C C . TYR A 1 771 ? 23.600 -1.775 -23.065 1.00 61.53 771 TYR A C 1
ATOM 6133 O O . TYR A 1 771 ? 24.442 -0.887 -23.170 1.00 61.53 771 TYR A O 1
ATOM 6141 N N . GLU A 1 772 ? 23.885 -3.070 -23.235 1.00 57.72 772 GLU A N 1
ATOM 6142 C CA . GLU A 1 772 ? 25.212 -3.633 -23.545 1.00 57.72 772 GLU A CA 1
ATOM 6143 C C . GLU A 1 772 ? 25.621 -3.439 -25.005 1.00 57.72 772 GLU A C 1
ATOM 6145 O O . GLU A 1 772 ? 26.695 -3.865 -25.431 1.00 57.72 772 GLU A O 1
ATOM 6150 N N . ARG A 1 773 ? 24.755 -2.823 -25.804 1.00 64.44 773 ARG A N 1
ATOM 6151 C CA . ARG A 1 773 ? 24.996 -2.574 -27.210 1.00 64.44 773 ARG A CA 1
ATOM 6152 C C . ARG A 1 773 ? 26.275 -1.744 -27.399 1.00 64.44 773 ARG A C 1
ATOM 6154 O O . ARG A 1 773 ? 26.317 -0.568 -27.058 1.00 64.44 773 ARG A O 1
ATOM 6161 N N . ALA A 1 774 ? 27.303 -2.352 -27.998 1.00 52.31 774 ALA A N 1
ATOM 6162 C CA . ALA A 1 774 ? 28.633 -1.751 -28.175 1.00 52.31 774 ALA A CA 1
ATOM 6163 C C . ALA A 1 774 ? 28.637 -0.441 -28.991 1.00 52.31 774 ALA A C 1
ATOM 6165 O O . ALA A 1 774 ? 29.572 0.345 -28.892 1.00 52.31 774 ALA A O 1
ATOM 6166 N N . ASN A 1 775 ? 27.594 -0.210 -29.793 1.00 49.69 775 ASN A N 1
ATOM 6167 C CA . ASN A 1 775 ? 27.358 1.006 -30.568 1.00 49.69 775 ASN A CA 1
ATOM 6168 C C . ASN A 1 775 ? 26.315 1.954 -29.945 1.00 49.69 775 ASN A C 1
ATOM 6170 O O . ASN A 1 775 ? 25.882 2.871 -30.629 1.00 49.69 775 ASN A O 1
ATOM 6174 N N . ARG A 1 776 ? 25.921 1.788 -28.670 1.00 55.25 776 ARG A N 1
ATOM 6175 C CA . ARG A 1 776 ? 25.361 2.906 -27.890 1.00 55.25 776 ARG A CA 1
ATOM 6176 C C . ARG A 1 776 ? 26.501 3.900 -27.698 1.00 55.25 776 ARG A C 1
ATOM 6178 O O . ARG A 1 776 ? 27.342 3.724 -26.816 1.00 55.25 776 ARG A O 1
ATOM 6185 N N . THR A 1 777 ? 26.590 4.899 -28.568 1.00 46.81 777 THR A N 1
ATOM 6186 C CA . THR A 1 777 ? 27.600 5.939 -28.419 1.00 46.81 777 THR A CA 1
ATOM 6187 C C . THR A 1 777 ? 27.268 6.746 -27.167 1.00 46.81 777 THR A C 1
ATOM 6189 O O . THR A 1 777 ? 26.341 7.553 -27.137 1.00 46.81 777 THR A O 1
ATOM 6192 N N . SER A 1 778 ? 28.058 6.559 -26.110 1.00 41.50 778 SER A N 1
ATOM 6193 C CA . SER A 1 778 ? 28.333 7.669 -25.205 1.00 41.50 778 SER A CA 1
ATOM 6194 C C . SER A 1 778 ? 28.892 8.824 -26.038 1.00 41.50 778 SER A C 1
ATOM 6196 O O . SER A 1 778 ? 29.407 8.589 -27.133 1.00 41.50 778 SER A O 1
ATOM 6198 N N . ALA A 1 779 ? 28.820 10.069 -25.562 1.00 43.22 779 ALA A N 1
ATOM 6199 C CA . ALA A 1 779 ? 29.670 11.115 -26.115 1.00 43.22 779 ALA A CA 1
ATOM 6200 C C . ALA A 1 779 ? 31.144 10.716 -25.899 1.00 43.22 779 ALA A C 1
ATOM 6202 O O . ALA A 1 779 ? 31.801 11.155 -24.954 1.00 43.22 779 ALA A O 1
ATOM 6203 N N . VAL A 1 780 ? 31.668 9.841 -26.759 1.00 47.72 780 VAL A N 1
ATOM 6204 C CA . VAL A 1 780 ? 33.083 9.769 -27.060 1.00 47.72 780 VAL A CA 1
ATOM 6205 C C . VAL A 1 780 ? 33.373 11.167 -27.559 1.00 47.72 780 VAL A C 1
ATOM 6207 O O . VAL A 1 780 ? 32.735 11.627 -28.509 1.00 47.72 780 VAL A O 1
ATOM 6210 N N . ARG A 1 781 ? 34.233 11.889 -26.833 1.00 58.12 781 ARG A N 1
ATOM 6211 C CA . ARG A 1 781 ? 34.721 13.178 -27.308 1.00 58.12 781 ARG A CA 1
ATOM 6212 C C . ARG A 1 781 ? 35.133 12.958 -28.750 1.00 58.12 781 ARG A C 1
ATOM 6214 O O . ARG A 1 781 ? 35.973 12.101 -28.998 1.00 58.12 781 ARG A O 1
ATOM 6221 N N . HIS A 1 782 ? 34.496 13.653 -29.681 1.00 65.31 782 HIS A N 1
ATOM 6222 C CA . HIS A 1 782 ? 34.940 13.547 -31.056 1.00 65.31 782 HIS A CA 1
ATOM 6223 C C . HIS A 1 782 ? 36.367 14.098 -31.074 1.00 65.31 782 HIS A C 1
ATOM 6225 O O . HIS A 1 782 ? 36.588 15.201 -30.566 1.00 65.31 782 HIS A O 1
ATOM 6231 N N . ASP A 1 783 ? 37.335 13.324 -31.568 1.00 74.12 783 ASP A N 1
ATOM 6232 C CA . ASP A 1 783 ? 38.763 13.651 -31.426 1.00 74.12 783 ASP A CA 1
ATOM 6233 C C . ASP A 1 783 ? 39.108 15.022 -32.023 1.00 74.12 783 ASP A C 1
ATOM 6235 O O . ASP A 1 783 ? 40.031 15.687 -31.563 1.00 74.12 783 ASP A O 1
ATOM 6239 N N . SER A 1 784 ? 38.300 15.485 -32.978 1.00 79.44 784 SER A N 1
ATOM 6240 C CA . SER A 1 784 ? 38.431 16.794 -33.618 1.00 79.44 784 SER A CA 1
ATOM 6241 C C . SER A 1 784 ? 37.536 17.893 -33.036 1.00 79.44 784 SER A C 1
ATOM 6243 O O . SER A 1 784 ? 37.634 19.032 -33.474 1.00 79.44 784 SER A O 1
ATOM 6245 N N . ALA A 1 785 ? 36.679 17.624 -32.044 1.00 87.62 785 ALA A N 1
ATOM 6246 C CA . ALA A 1 785 ? 35.739 18.604 -31.474 1.00 87.62 785 ALA A CA 1
ATOM 6247 C C . ALA A 1 785 ? 36.381 19.603 -30.489 1.00 87.62 785 ALA A C 1
ATOM 6249 O O . ALA A 1 785 ? 35.786 20.019 -29.492 1.00 87.62 785 ALA A O 1
ATOM 6250 N N . TYR A 1 786 ? 37.612 20.010 -30.777 1.00 93.38 786 TYR A N 1
ATOM 6251 C CA . TYR A 1 786 ? 38.343 21.004 -30.012 1.00 93.38 786 TYR A CA 1
ATOM 6252 C C . TYR A 1 786 ? 38.474 22.312 -30.793 1.00 93.38 786 TYR A C 1
ATOM 6254 O O . TYR A 1 786 ? 38.818 22.305 -31.969 1.00 93.38 786 TYR A O 1
ATOM 6262 N N . LEU A 1 787 ? 38.237 23.435 -30.124 1.00 94.94 787 LEU A N 1
ATOM 6263 C CA . LEU A 1 787 ? 38.629 24.764 -30.569 1.00 94.94 787 LEU A CA 1
ATOM 6264 C C . LEU A 1 787 ? 40.027 25.040 -30.018 1.00 94.94 787 LEU A C 1
ATOM 6266 O O . LEU A 1 787 ? 40.226 25.050 -28.800 1.00 94.94 787 LEU A O 1
ATOM 6270 N N . LYS A 1 788 ? 41.007 25.241 -30.896 1.00 96.12 788 LYS A N 1
ATOM 6271 C CA . LYS A 1 788 ? 42.368 25.575 -30.484 1.00 96.12 788 LYS A CA 1
ATOM 6272 C C . LYS A 1 788 ? 42.459 27.050 -30.096 1.00 96.12 788 LYS A C 1
ATOM 6274 O O . LYS A 1 788 ? 41.990 27.923 -30.823 1.00 96.12 788 LYS A O 1
ATOM 6279 N N . VAL A 1 789 ? 43.100 27.318 -28.968 1.00 95.44 789 VAL A N 1
ATOM 6280 C CA . VAL A 1 789 ? 43.323 28.650 -28.405 1.00 95.44 789 VAL A CA 1
ATOM 6281 C C . VAL A 1 789 ? 44.779 28.797 -27.981 1.00 95.44 789 VAL A C 1
ATOM 6283 O O . VAL A 1 789 ? 45.384 27.857 -27.469 1.00 95.44 789 VAL A O 1
ATOM 6286 N N . ASP A 1 790 ? 45.351 29.977 -28.198 1.00 91.94 790 ASP A N 1
ATOM 6287 C CA . ASP A 1 790 ? 46.721 30.311 -27.788 1.00 91.94 790 ASP A CA 1
ATOM 6288 C C . ASP A 1 790 ? 46.695 31.469 -26.789 1.00 91.94 790 ASP A C 1
ATOM 6290 O O . ASP A 1 790 ? 47.102 32.596 -27.073 1.00 91.94 790 ASP A O 1
ATOM 6294 N N . ASP A 1 791 ? 46.112 31.208 -25.621 1.00 90.50 791 ASP A N 1
ATOM 6295 C CA . ASP A 1 791 ? 45.999 32.200 -24.563 1.00 90.50 791 ASP A CA 1
ATOM 6296 C C . ASP A 1 791 ? 46.157 31.588 -23.151 1.00 90.50 791 ASP A C 1
ATOM 6298 O O . ASP A 1 791 ? 46.578 30.439 -22.998 1.00 90.50 791 ASP A O 1
ATOM 6302 N N . ARG A 1 792 ? 45.947 32.404 -22.108 1.00 87.56 792 ARG A N 1
ATOM 6303 C CA . ARG A 1 792 ? 46.216 32.065 -20.696 1.00 87.56 792 ARG A CA 1
ATOM 6304 C C . ARG A 1 792 ? 44.956 31.918 -19.839 1.00 87.56 792 ARG A C 1
ATOM 6306 O O . ARG A 1 792 ? 45.065 31.979 -18.617 1.00 87.56 792 ARG A O 1
ATOM 6313 N N . VAL A 1 793 ? 43.783 31.816 -20.451 1.00 90.94 793 VAL A N 1
ATOM 6314 C CA . VAL A 1 793 ? 42.519 31.662 -19.733 1.00 90.94 793 VAL A CA 1
ATOM 6315 C C . VAL A 1 793 ? 42.290 30.184 -19.431 1.00 90.94 793 VAL A C 1
ATOM 6317 O O . VAL A 1 793 ? 42.325 29.340 -20.324 1.00 90.94 793 VAL A O 1
ATOM 6320 N N . ASP A 1 794 ? 42.046 29.876 -18.157 1.00 86.94 794 ASP A N 1
ATOM 6321 C CA . ASP A 1 794 ? 41.848 28.496 -17.700 1.00 86.94 794 ASP A CA 1
ATOM 6322 C C . ASP A 1 794 ? 40.445 27.964 -18.052 1.00 86.94 794 ASP A C 1
ATOM 6324 O O . ASP A 1 794 ? 40.267 26.761 -18.247 1.00 86.94 794 ASP A O 1
ATOM 6328 N N . PHE A 1 795 ? 39.446 28.850 -18.154 1.00 89.25 795 PHE A N 1
ATOM 6329 C CA . PHE A 1 795 ? 38.038 28.489 -18.312 1.00 89.25 795 PHE A CA 1
ATOM 6330 C C . PHE A 1 795 ? 37.309 29.366 -19.326 1.00 89.25 795 PHE A C 1
ATOM 6332 O O . PHE A 1 795 ? 37.499 30.578 -19.383 1.00 89.25 795 PHE A O 1
ATOM 6339 N N . TYR A 1 796 ? 36.401 28.763 -20.083 1.00 93.31 796 TYR A N 1
ATOM 6340 C CA . TYR A 1 796 ? 35.559 29.461 -21.047 1.00 93.31 796 TYR A CA 1
ATOM 6341 C C . TYR A 1 796 ? 34.103 29.113 -20.823 1.00 93.31 796 TYR A C 1
ATOM 6343 O O . TYR A 1 796 ? 33.769 27.964 -20.560 1.00 93.31 796 TYR A O 1
ATOM 6351 N N . LEU A 1 797 ? 33.228 30.096 -20.980 1.00 91.56 797 LEU A N 1
ATOM 6352 C CA . LEU A 1 797 ? 31.788 29.933 -20.933 1.00 91.56 797 LEU A CA 1
ATOM 6353 C C . LEU A 1 797 ? 31.257 29.763 -22.360 1.00 91.56 797 LEU A C 1
ATOM 6355 O O . LEU A 1 797 ? 31.310 30.681 -23.175 1.00 91.56 797 LEU A O 1
ATOM 6359 N N . VAL A 1 798 ? 30.721 28.588 -22.657 1.00 92.94 798 VAL A N 1
ATOM 6360 C CA . VAL A 1 798 ? 30.015 28.245 -23.889 1.00 92.94 798 VAL A CA 1
ATOM 6361 C C . VAL A 1 798 ? 28.522 28.448 -23.684 1.00 92.94 798 VAL A C 1
ATOM 6363 O O . VAL A 1 798 ? 27.909 27.782 -22.859 1.00 92.94 798 VAL A O 1
ATOM 6366 N N . LYS A 1 799 ? 27.908 29.332 -24.454 1.00 91.44 799 LYS A N 1
ATOM 6367 C CA . LYS A 1 799 ? 26.476 29.623 -24.456 1.00 91.44 799 LYS A CA 1
ATOM 6368 C C . LYS A 1 799 ? 25.857 29.018 -25.701 1.00 91.44 799 LYS A C 1
ATOM 6370 O O . LYS A 1 799 ? 26.349 29.252 -26.797 1.00 91.44 799 LYS A O 1
ATOM 6375 N N . VAL A 1 800 ? 24.786 28.261 -25.543 1.00 90.06 800 VAL A N 1
ATOM 6376 C CA . VAL A 1 800 ? 24.015 27.687 -26.641 1.00 90.06 800 VAL A CA 1
ATOM 6377 C C . VAL A 1 800 ? 22.652 28.352 -26.634 1.00 90.06 800 VAL A C 1
ATOM 6379 O O . VAL A 1 800 ? 21.893 28.201 -25.678 1.00 90.06 800 VAL A O 1
ATOM 6382 N N . HIS A 1 801 ? 22.371 29.104 -27.693 1.00 92.50 801 HIS A N 1
ATOM 6383 C CA . HIS A 1 801 ? 21.109 29.802 -27.887 1.00 92.50 801 HIS A CA 1
ATOM 6384 C C . HIS A 1 801 ? 20.329 29.165 -29.036 1.00 92.50 801 HIS A C 1
ATOM 6386 O O . HIS A 1 801 ? 20.756 29.247 -30.188 1.00 92.50 801 HIS A O 1
ATOM 6392 N N . TYR A 1 802 ? 19.188 28.549 -28.740 1.00 89.25 802 TYR A N 1
ATOM 6393 C CA . TYR A 1 802 ? 18.287 27.990 -29.745 1.00 89.25 802 TYR A CA 1
ATOM 6394 C C . TYR A 1 802 ? 17.427 29.112 -30.328 1.00 89.25 802 TYR A C 1
ATOM 6396 O O . TYR A 1 802 ? 16.545 29.666 -29.670 1.00 89.25 802 TYR A O 1
ATOM 6404 N N . THR A 1 803 ? 17.685 29.446 -31.591 1.00 89.38 803 THR A N 1
ATOM 6405 C CA . THR A 1 803 ? 17.030 30.554 -32.306 1.00 89.38 803 THR A CA 1
ATOM 6406 C C . THR A 1 803 ? 15.537 30.317 -32.538 1.00 89.38 803 THR A C 1
ATOM 6408 O O . THR A 1 803 ? 14.782 31.272 -32.722 1.00 89.38 803 THR A O 1
ATOM 6411 N N . ASP A 1 804 ? 15.097 29.060 -32.498 1.00 85.81 804 ASP A N 1
ATOM 6412 C CA . ASP A 1 804 ? 13.709 28.631 -32.654 1.00 85.81 804 ASP A CA 1
ATOM 6413 C C . ASP A 1 804 ? 12.997 28.346 -31.320 1.00 85.81 804 ASP A C 1
ATOM 6415 O O . ASP A 1 804 ? 11.763 28.358 -31.273 1.00 85.81 804 ASP A O 1
ATOM 6419 N N . ASN A 1 805 ? 13.736 28.123 -30.226 1.00 79.62 805 ASN A N 1
ATOM 6420 C CA . ASN A 1 805 ? 13.161 27.804 -28.921 1.00 79.62 805 ASN A CA 1
ATOM 6421 C C . ASN A 1 805 ? 14.073 28.177 -27.739 1.00 79.62 805 ASN A C 1
ATOM 6423 O O . ASN A 1 805 ? 14.764 27.330 -27.175 1.00 79.62 805 ASN A O 1
ATOM 6427 N N . SER A 1 806 ? 13.971 29.417 -27.260 1.00 76.50 806 SER A N 1
ATOM 6428 C CA . SER A 1 806 ? 14.796 29.914 -26.148 1.00 76.50 806 SER A CA 1
ATOM 6429 C C . SER A 1 806 ? 14.615 29.170 -24.812 1.00 76.50 806 SER A C 1
ATOM 6431 O O . SER A 1 806 ? 15.396 29.375 -23.889 1.00 76.50 806 SER A O 1
ATOM 6433 N N . PHE A 1 807 ? 13.589 28.320 -24.648 1.00 58.75 807 PHE A N 1
ATOM 6434 C CA . PHE A 1 807 ? 13.458 27.470 -23.451 1.00 58.75 807 PHE A CA 1
ATOM 6435 C C . PHE A 1 807 ? 14.499 26.343 -23.399 1.00 58.75 807 PHE A C 1
ATOM 6437 O O . PHE A 1 807 ? 14.629 25.687 -22.367 1.00 58.75 807 PHE A O 1
ATOM 6444 N N . GLN A 1 808 ? 15.218 26.114 -24.500 1.00 66.75 808 GLN A N 1
ATOM 6445 C CA . GLN A 1 808 ? 16.292 25.131 -24.612 1.00 66.75 808 GLN A CA 1
ATOM 6446 C C . GLN A 1 808 ? 17.685 25.759 -24.470 1.00 66.75 808 GLN A C 1
ATOM 6448 O O . GLN A 1 808 ? 18.675 25.039 -24.560 1.00 66.75 808 GLN A O 1
ATOM 6453 N N . ASP A 1 809 ? 17.781 27.071 -24.228 1.00 82.44 809 ASP A N 1
ATOM 6454 C CA . ASP A 1 809 ? 19.059 27.757 -24.035 1.00 82.44 809 ASP A CA 1
ATOM 6455 C C . ASP A 1 809 ? 19.806 27.219 -22.809 1.00 82.44 809 ASP A C 1
ATOM 6457 O O . ASP A 1 809 ? 19.228 27.005 -21.738 1.00 82.44 809 ASP A O 1
ATOM 6461 N N . TYR A 1 810 ? 21.120 27.047 -22.938 1.00 74.12 810 TYR A N 1
ATOM 6462 C CA . TYR A 1 810 ? 21.973 26.641 -21.824 1.00 74.12 810 TYR A CA 1
ATOM 6463 C C . TYR A 1 810 ? 23.397 27.185 -21.964 1.00 74.12 810 TYR A C 1
ATOM 6465 O O . TYR A 1 810 ? 23.875 27.431 -23.063 1.00 74.12 810 TYR A O 1
ATOM 6473 N N . GLU A 1 811 ? 24.124 27.336 -20.852 1.00 84.00 811 GLU A N 1
ATOM 6474 C CA . GLU A 1 811 ? 25.497 27.882 -20.856 1.00 84.00 811 GLU A CA 1
ATOM 6475 C C . GLU A 1 811 ? 26.425 27.048 -19.982 1.00 84.00 811 GLU A C 1
ATOM 6477 O O . GLU A 1 811 ? 26.019 26.795 -18.856 1.00 84.00 811 GLU A O 1
ATOM 6482 N N . TYR A 1 812 ? 27.584 26.564 -20.446 1.00 73.31 812 TYR A N 1
ATOM 6483 C CA . TYR A 1 812 ? 28.555 25.763 -19.676 1.00 73.31 812 TYR A CA 1
ATOM 6484 C C . TYR A 1 812 ? 29.930 26.366 -19.604 1.00 73.31 812 TYR A C 1
ATOM 6486 O O . TYR A 1 812 ? 30.414 26.875 -20.599 1.00 73.31 812 TYR A O 1
ATOM 6494 N N . THR A 1 813 ? 30.610 26.125 -18.489 1.00 80.56 813 THR A N 1
ATOM 6495 C CA . THR A 1 813 ? 32.049 26.327 -18.401 1.00 80.56 813 THR A CA 1
ATOM 6496 C C . THR A 1 813 ? 32.808 25.084 -18.881 1.00 80.56 813 THR A C 1
ATOM 6498 O O . THR A 1 813 ? 32.479 23.959 -18.503 1.00 80.56 813 THR A O 1
ATOM 6501 N N . VAL A 1 814 ? 33.827 25.293 -19.707 1.00 81.81 814 VAL A N 1
ATOM 6502 C CA . VAL A 1 814 ? 34.785 24.292 -20.195 1.00 81.81 814 VAL A CA 1
ATOM 6503 C C . VAL A 1 814 ? 36.193 24.735 -19.836 1.00 81.81 814 VAL A C 1
ATOM 6505 O O . VAL A 1 814 ? 36.501 25.924 -19.897 1.00 81.81 814 VAL A O 1
ATOM 6508 N N . ASP A 1 815 ? 37.045 23.794 -19.447 1.00 86.50 815 ASP A N 1
ATOM 6509 C CA . ASP A 1 815 ? 38.443 24.077 -19.155 1.00 86.50 815 ASP A CA 1
ATOM 6510 C C . ASP A 1 815 ? 39.310 24.013 -20.415 1.00 86.50 815 ASP A C 1
ATOM 6512 O O . ASP A 1 815 ? 39.098 23.189 -21.311 1.00 86.50 815 ASP A O 1
ATOM 6516 N N . GLN A 1 816 ? 40.311 24.886 -20.466 1.00 89.75 816 GLN A N 1
ATOM 6517 C CA . GLN A 1 816 ? 41.365 24.831 -21.465 1.00 89.75 816 GLN A CA 1
ATOM 6518 C C . GLN A 1 816 ? 42.366 23.742 -21.079 1.00 89.75 816 GLN A C 1
ATOM 6520 O O . GLN A 1 816 ? 42.872 23.714 -19.956 1.00 89.75 816 GLN A O 1
ATOM 6525 N N . ARG A 1 817 ? 42.672 22.836 -22.012 1.00 84.62 817 ARG A N 1
ATOM 6526 C CA . ARG A 1 817 ? 43.741 21.845 -21.841 1.00 84.62 817 ARG A CA 1
ATOM 6527 C C . ARG A 1 817 ? 44.674 21.872 -23.031 1.00 84.62 817 ARG A C 1
ATOM 6529 O O . ARG A 1 817 ? 44.251 21.602 -24.149 1.00 84.62 817 ARG A O 1
ATOM 6536 N N . GLU A 1 818 ? 45.948 22.157 -22.776 1.00 89.25 818 GLU A N 1
ATOM 6537 C CA . GLU A 1 818 ? 47.011 22.113 -23.791 1.00 89.25 818 GLU A CA 1
ATOM 6538 C C . GLU A 1 818 ? 46.696 22.995 -25.019 1.00 89.25 818 GLU A C 1
ATOM 6540 O O . GLU A 1 818 ? 46.981 22.629 -26.157 1.00 89.25 818 GLU A O 1
ATOM 6545 N N . GLY A 1 819 ? 46.087 24.167 -24.798 1.00 92.75 819 GLY A N 1
ATOM 6546 C CA . GLY A 1 819 ? 45.713 25.071 -25.892 1.00 92.75 819 GLY A CA 1
ATOM 6547 C C . GLY A 1 819 ? 44.419 24.683 -26.603 1.00 92.75 819 GLY A C 1
ATOM 6548 O O . GLY A 1 819 ? 44.225 25.071 -27.750 1.00 92.75 819 GLY A O 1
ATOM 6549 N N . LYS A 1 820 ? 43.550 23.875 -25.986 1.00 93.75 820 LYS A N 1
ATOM 6550 C CA . LYS A 1 820 ? 42.324 23.374 -26.619 1.00 93.75 820 LYS A CA 1
ATOM 6551 C C . LYS A 1 820 ? 41.124 23.447 -25.686 1.00 93.75 820 LYS A C 1
ATOM 6553 O O . LYS A 1 820 ? 41.232 23.149 -24.498 1.00 93.75 820 LYS A O 1
ATOM 6558 N N . ILE A 1 821 ? 39.971 23.777 -26.256 1.00 92.44 821 ILE A N 1
ATOM 6559 C CA . ILE A 1 821 ? 38.676 23.824 -25.582 1.00 92.44 821 ILE A CA 1
ATOM 6560 C C . ILE A 1 821 ? 37.733 22.856 -26.285 1.00 92.44 821 ILE A C 1
ATOM 6562 O O . ILE A 1 821 ? 37.542 22.960 -27.491 1.00 92.44 821 ILE A O 1
ATOM 6566 N N . TYR A 1 822 ? 37.118 21.929 -25.559 1.00 88.81 822 TYR A N 1
ATOM 6567 C CA . TYR A 1 822 ? 36.164 20.999 -26.166 1.00 88.81 822 TYR A CA 1
ATOM 6568 C C . TYR A 1 822 ? 34.796 21.663 -26.375 1.00 88.81 822 TYR A C 1
ATOM 6570 O O . TYR A 1 822 ? 34.193 22.139 -25.410 1.00 88.81 822 TYR A O 1
ATOM 6578 N N . LEU A 1 823 ? 34.279 21.651 -27.607 1.00 88.19 823 LEU A N 1
ATOM 6579 C CA . LEU A 1 823 ? 32.901 22.045 -27.908 1.00 88.19 823 LEU A CA 1
ATOM 6580 C C . LEU A 1 823 ? 32.082 20.813 -28.269 1.00 88.19 823 LEU A C 1
ATOM 6582 O O . LEU A 1 823 ? 32.516 19.965 -29.036 1.00 88.19 823 LEU A O 1
ATOM 6586 N N . THR A 1 824 ? 30.881 20.706 -27.714 1.00 80.81 824 THR A N 1
ATOM 6587 C CA . THR A 1 824 ? 30.064 19.512 -27.920 1.00 80.81 824 THR A CA 1
ATOM 6588 C C . THR A 1 824 ? 29.372 19.597 -29.279 1.00 80.81 824 THR A C 1
ATOM 6590 O O . THR A 1 824 ? 28.737 20.623 -29.540 1.00 80.81 824 THR A O 1
ATOM 6593 N N . PRO A 1 825 ? 29.462 18.558 -30.133 1.00 80.50 825 PRO A N 1
ATOM 6594 C CA . PRO A 1 825 ? 28.660 18.496 -31.348 1.00 80.50 825 PRO A CA 1
ATOM 6595 C C . PRO A 1 825 ? 27.175 18.623 -31.003 1.00 80.50 825 PRO A C 1
ATOM 6597 O O . PRO A 1 825 ? 26.705 18.054 -30.018 1.00 80.50 825 PRO A O 1
ATOM 6600 N N . MET A 1 826 ? 26.438 19.374 -31.809 1.00 79.56 826 MET A N 1
ATOM 6601 C CA . MET A 1 826 ? 25.008 19.614 -31.617 1.00 79.56 826 MET A CA 1
ATOM 6602 C C . MET A 1 826 ? 24.184 18.675 -32.514 1.00 79.56 826 MET A C 1
ATOM 6604 O O . MET A 1 826 ? 24.718 18.150 -33.492 1.00 79.56 826 MET A O 1
ATOM 6608 N N . PRO A 1 827 ? 22.877 18.479 -32.279 1.00 71.62 827 PRO A N 1
ATOM 6609 C CA . PRO A 1 827 ? 22.012 17.831 -33.264 1.00 71.62 827 PRO A CA 1
ATOM 6610 C C . PRO A 1 827 ? 22.090 18.553 -34.615 1.00 71.62 827 PRO A C 1
ATOM 6612 O O . PRO A 1 827 ? 22.086 19.786 -34.672 1.00 71.62 827 PRO A O 1
ATOM 6615 N N . SER A 1 828 ? 22.204 17.802 -35.712 1.00 65.69 828 SER A N 1
ATOM 6616 C CA . SER A 1 828 ? 22.474 18.376 -37.044 1.00 65.69 828 SER A CA 1
ATOM 6617 C C . SER A 1 828 ? 21.358 19.279 -37.589 1.00 65.69 828 SER A C 1
ATOM 6619 O O . SER A 1 828 ? 21.613 20.106 -38.460 1.00 65.69 828 SER A O 1
ATOM 6621 N N . ASP A 1 829 ? 20.147 19.153 -37.051 1.00 69.31 829 ASP A N 1
ATOM 6622 C CA . ASP A 1 829 ? 18.962 19.952 -37.367 1.00 69.31 829 ASP A CA 1
ATOM 6623 C C . ASP A 1 829 ? 18.718 21.103 -36.375 1.00 69.31 829 ASP A C 1
ATOM 6625 O O . ASP A 1 829 ? 17.772 21.878 -36.544 1.00 69.31 829 ASP A O 1
ATOM 6629 N N . SER A 1 830 ? 19.555 21.239 -35.341 1.00 78.44 830 SER A N 1
ATOM 6630 C CA . SER A 1 830 ? 19.374 22.286 -34.339 1.00 78.44 830 SER A CA 1
ATOM 6631 C C . SER A 1 830 ? 19.618 23.672 -34.941 1.00 78.44 830 SER A C 1
ATOM 6633 O O . SER A 1 830 ? 20.664 23.969 -35.519 1.00 78.44 830 SER A O 1
ATOM 6635 N N . SER A 1 831 ? 18.638 24.560 -34.778 1.00 89.06 831 SER A N 1
ATOM 6636 C CA . SER A 1 831 ? 18.776 25.973 -35.134 1.00 89.06 831 SER A CA 1
ATOM 6637 C C . SER A 1 831 ? 19.371 26.738 -33.955 1.00 89.06 831 SER A C 1
ATOM 6639 O O . SER A 1 831 ? 18.718 27.600 -33.374 1.00 89.06 831 SER A O 1
ATOM 6641 N N . ALA A 1 832 ? 20.600 26.398 -33.562 1.00 90.75 832 ALA A N 1
ATOM 6642 C CA . ALA A 1 832 ? 21.275 27.006 -32.418 1.00 90.75 832 ALA A CA 1
ATOM 6643 C C . ALA A 1 832 ? 22.519 27.811 -32.816 1.00 90.75 832 ALA A C 1
ATOM 6645 O O . ALA A 1 832 ? 23.171 27.533 -33.822 1.00 90.75 832 ALA A O 1
ATOM 6646 N N . VAL A 1 833 ? 22.846 28.811 -32.001 1.00 95.69 833 VAL A N 1
ATOM 6647 C CA . VAL A 1 833 ? 24.077 29.600 -32.064 1.00 95.69 833 VAL A CA 1
ATOM 6648 C C . VAL A 1 833 ? 24.900 29.287 -30.823 1.00 95.69 833 VAL A C 1
ATOM 6650 O O . VAL A 1 833 ? 24.413 29.419 -29.700 1.00 95.69 833 VAL A O 1
ATOM 6653 N N . ILE A 1 834 ? 26.141 28.859 -31.033 1.00 95.56 834 ILE A N 1
ATOM 6654 C CA . ILE A 1 834 ? 27.100 28.543 -29.982 1.00 95.56 834 ILE A CA 1
ATOM 6655 C C . ILE A 1 834 ? 28.037 29.732 -29.845 1.00 95.56 834 ILE A C 1
ATOM 6657 O O . ILE A 1 834 ? 28.688 30.106 -30.815 1.00 95.56 834 ILE A O 1
ATOM 6661 N N . THR A 1 835 ? 28.121 30.310 -28.652 1.00 97.00 835 THR A N 1
ATOM 6662 C CA . THR A 1 835 ? 28.991 31.440 -28.332 1.00 97.00 835 THR A CA 1
ATOM 6663 C C . THR A 1 835 ? 29.953 31.051 -27.219 1.00 97.00 835 THR A C 1
ATOM 6665 O O . THR A 1 835 ? 29.519 30.771 -26.110 1.00 97.00 835 THR A O 1
ATOM 6668 N N . VAL A 1 836 ? 31.255 31.065 -27.476 1.00 96.50 836 VAL A N 1
ATOM 6669 C CA . VAL A 1 836 ? 32.292 30.812 -26.466 1.00 96.50 836 VAL A CA 1
ATOM 6670 C C . VAL A 1 836 ? 32.891 32.148 -26.052 1.00 96.50 836 VAL A C 1
ATOM 6672 O O . VAL A 1 836 ? 33.250 32.950 -26.912 1.00 96.50 836 VAL A O 1
ATOM 6675 N N . VAL A 1 837 ? 33.000 32.398 -24.749 1.00 96.25 837 VAL A N 1
ATOM 6676 C CA . VAL A 1 837 ? 33.658 33.587 -24.186 1.00 96.25 837 VAL A CA 1
ATOM 6677 C C . VAL A 1 837 ? 34.608 33.195 -23.055 1.00 96.25 837 VAL A C 1
ATOM 6679 O O . VAL A 1 837 ? 34.352 32.194 -22.390 1.00 96.25 837 VAL A O 1
ATOM 6682 N N . PRO A 1 838 ? 35.680 33.960 -22.791 1.00 95.69 838 PRO A N 1
ATOM 6683 C CA . PRO A 1 838 ? 36.539 33.730 -21.632 1.00 95.69 838 PRO A CA 1
ATOM 6684 C C . PRO A 1 838 ? 35.735 33.856 -20.331 1.00 95.69 838 PRO A C 1
ATOM 6686 O O . PRO A 1 838 ? 35.033 34.850 -20.137 1.00 95.69 838 PRO A O 1
ATOM 6689 N N . ASP A 1 839 ? 35.838 32.867 -19.443 1.00 92.12 839 ASP A N 1
ATOM 6690 C CA . ASP A 1 839 ? 35.242 32.878 -18.101 1.00 92.12 839 ASP A CA 1
ATOM 6691 C C . ASP A 1 839 ? 36.327 33.253 -17.084 1.00 92.12 839 ASP A C 1
ATOM 6693 O O . ASP A 1 839 ? 36.878 32.419 -16.367 1.00 92.12 839 ASP A O 1
ATOM 6697 N N . SER A 1 840 ? 36.710 34.531 -17.112 1.00 87.38 840 SER A N 1
ATOM 6698 C CA . SER A 1 840 ? 37.834 35.082 -16.356 1.00 87.38 840 SER A CA 1
ATOM 6699 C C . SER A 1 840 ? 37.466 36.450 -15.781 1.00 87.38 840 SER A C 1
ATOM 6701 O O . SER A 1 840 ? 36.861 37.295 -16.445 1.00 87.38 840 SER A O 1
ATOM 6703 N N . VAL A 1 841 ? 37.834 36.686 -14.522 1.00 86.38 841 VAL A N 1
ATOM 6704 C CA . VAL A 1 841 ? 37.835 38.018 -13.914 1.00 86.38 841 VAL A CA 1
ATOM 6705 C C . VAL A 1 841 ? 39.090 38.804 -14.278 1.00 86.38 841 VAL A C 1
ATOM 6707 O O . VAL A 1 841 ? 39.031 40.035 -14.255 1.00 86.38 841 VAL A O 1
ATOM 6710 N N . ASP A 1 842 ? 40.192 38.133 -14.625 1.00 87.88 842 ASP A N 1
ATOM 6711 C CA . ASP A 1 842 ? 41.471 38.755 -14.987 1.00 87.88 842 ASP A CA 1
ATOM 6712 C C . ASP A 1 842 ? 41.496 39.232 -16.460 1.00 87.88 842 ASP A C 1
ATOM 6714 O O . ASP A 1 842 ? 42.177 40.217 -16.776 1.00 87.88 842 ASP A O 1
ATOM 6718 N N . TYR A 1 843 ? 40.713 38.610 -17.352 1.00 89.94 843 TYR A N 1
ATOM 6719 C CA . TYR A 1 843 ? 40.682 38.898 -18.790 1.00 89.94 843 TYR A CA 1
ATOM 6720 C C . TYR A 1 843 ? 39.263 39.011 -19.359 1.00 89.94 843 TYR A C 1
ATOM 6722 O O . TYR A 1 843 ? 38.367 38.252 -19.011 1.00 89.94 843 TYR A O 1
ATOM 6730 N N . ILE A 1 844 ? 39.082 39.927 -20.313 1.00 92.25 844 ILE A N 1
ATOM 6731 C CA . ILE A 1 844 ? 37.924 39.959 -21.220 1.00 92.25 844 ILE A CA 1
ATOM 6732 C C . ILE A 1 844 ? 38.398 39.763 -22.661 1.00 92.25 844 ILE A C 1
ATOM 6734 O O . ILE A 1 844 ? 39.482 40.228 -23.013 1.00 92.25 844 ILE A O 1
ATOM 6738 N N . GLY A 1 845 ? 37.595 39.113 -23.500 1.00 93.38 845 GLY A N 1
ATOM 6739 C CA . GLY A 1 845 ? 37.934 38.832 -24.898 1.00 93.38 845 GLY A CA 1
ATOM 6740 C C . GLY A 1 845 ? 36.733 38.919 -25.836 1.00 93.38 845 GLY A C 1
ATOM 6741 O O . GLY A 1 845 ? 35.592 39.057 -25.393 1.00 93.38 845 GLY A O 1
ATOM 6742 N N . GLU A 1 846 ? 37.009 38.873 -27.136 1.00 95.69 846 GLU A N 1
ATOM 6743 C CA . GLU A 1 846 ? 35.997 38.707 -28.183 1.00 95.69 846 GLU A CA 1
ATOM 6744 C C . GLU A 1 846 ? 35.387 37.303 -28.115 1.00 95.69 846 GLU A C 1
ATOM 6746 O O . GLU A 1 846 ? 36.016 36.382 -27.614 1.00 95.69 846 GLU A O 1
ATOM 6751 N N . ALA A 1 847 ? 34.147 37.131 -28.569 1.00 96.12 847 ALA A N 1
ATOM 6752 C CA . ALA A 1 847 ? 33.482 35.834 -28.517 1.00 96.12 847 ALA A CA 1
ATOM 6753 C C . ALA A 1 847 ? 33.743 35.022 -29.792 1.00 96.12 847 ALA A C 1
ATOM 6755 O O . ALA A 1 847 ? 33.591 35.549 -30.895 1.00 96.12 847 ALA A O 1
ATOM 6756 N N . TYR A 1 848 ? 33.993 33.721 -29.651 1.00 97.38 848 TYR A N 1
ATOM 6757 C CA . TYR A 1 848 ? 33.839 32.784 -30.763 1.00 97.38 848 TYR A CA 1
ATOM 6758 C C . TYR A 1 848 ? 32.350 32.513 -30.962 1.00 97.38 848 TYR A C 1
ATOM 6760 O O . TYR A 1 848 ? 31.655 32.251 -29.982 1.00 97.38 848 TYR A O 1
ATOM 6768 N N . THR A 1 849 ? 31.831 32.581 -32.187 1.00 96.25 849 THR A N 1
ATOM 6769 C CA . THR A 1 849 ? 30.424 32.261 -32.463 1.00 96.25 849 THR A CA 1
ATOM 6770 C C . THR A 1 849 ? 30.301 31.410 -33.717 1.00 96.25 849 THR A C 1
ATOM 6772 O O . THR A 1 849 ? 30.860 31.779 -34.742 1.00 96.25 849 THR A O 1
ATOM 6775 N N . ALA A 1 850 ? 29.542 30.317 -33.642 1.00 96.00 850 ALA A N 1
ATOM 6776 C CA . ALA A 1 850 ? 29.247 29.445 -34.777 1.00 96.00 850 ALA A CA 1
ATOM 6777 C C . ALA A 1 850 ? 27.784 28.985 -34.736 1.00 96.00 850 ALA A C 1
ATOM 6779 O O . ALA A 1 850 ? 27.221 28.763 -33.659 1.00 96.00 850 ALA A O 1
ATOM 6780 N N . GLY A 1 851 ? 27.156 28.822 -35.902 1.00 94.44 851 GLY A N 1
ATOM 6781 C CA . GLY A 1 851 ? 25.870 28.122 -35.980 1.00 94.44 851 GLY A CA 1
ATOM 6782 C C . GLY A 1 851 ? 26.048 26.626 -35.701 1.00 94.44 851 GLY A C 1
ATOM 6783 O O . GLY A 1 851 ? 27.096 26.067 -35.995 1.00 94.44 851 GLY A O 1
ATOM 6784 N N . ALA A 1 852 ? 25.036 25.933 -35.182 1.00 88.50 852 ALA A N 1
ATOM 6785 C CA . ALA A 1 852 ? 25.150 24.506 -34.866 1.00 88.50 852 ALA A CA 1
ATOM 6786 C C . ALA A 1 852 ? 25.476 23.633 -36.090 1.00 88.50 852 ALA A C 1
ATOM 6788 O O . ALA A 1 852 ? 26.348 22.769 -36.016 1.00 88.50 852 ALA A O 1
ATOM 6789 N N . SER A 1 853 ? 24.849 23.902 -37.241 1.00 85.69 853 SER A N 1
ATOM 6790 C CA . SER A 1 853 ? 25.186 23.215 -38.497 1.00 85.69 853 SER A CA 1
ATOM 6791 C C . SER A 1 853 ? 26.614 23.511 -38.964 1.00 85.69 853 SER A C 1
ATOM 6793 O O . SER A 1 853 ? 27.259 22.636 -39.536 1.00 85.69 853 SER A O 1
ATOM 6795 N N . GLU A 1 854 ? 27.094 24.733 -38.749 1.00 92.12 854 GLU A N 1
ATOM 6796 C CA . GLU A 1 854 ? 28.443 25.163 -39.121 1.00 92.12 854 GLU A CA 1
ATOM 6797 C C . GLU A 1 854 ? 29.483 24.502 -38.210 1.00 92.12 854 GLU A C 1
ATOM 6799 O O . GLU A 1 854 ? 30.400 23.852 -38.704 1.00 92.12 854 GLU A O 1
ATOM 6804 N N . LEU A 1 855 ? 29.277 24.572 -36.890 1.00 89.69 855 LEU A N 1
ATOM 6805 C CA . LEU A 1 855 ? 30.100 23.920 -35.874 1.00 89.69 855 LEU A CA 1
ATOM 6806 C C . LEU A 1 855 ? 30.234 22.423 -36.151 1.00 89.69 855 LEU A C 1
ATOM 6808 O O . LEU A 1 855 ? 31.343 21.906 -36.222 1.00 89.69 855 LEU A O 1
ATOM 6812 N N . ASN A 1 856 ? 29.115 21.732 -36.372 1.00 84.38 856 ASN A N 1
ATOM 6813 C CA . ASN A 1 856 ? 29.135 20.311 -36.695 1.00 84.38 856 ASN A CA 1
ATOM 6814 C C . ASN A 1 856 ? 29.880 20.030 -37.996 1.00 84.38 856 ASN A C 1
ATOM 6816 O O . ASN A 1 856 ? 30.671 19.095 -38.047 1.00 84.38 856 ASN A O 1
ATOM 6820 N N . SER A 1 857 ? 29.648 20.832 -39.041 1.00 87.12 857 SER A N 1
ATOM 6821 C CA . SER A 1 857 ? 30.369 20.662 -40.301 1.00 87.12 857 SER A CA 1
ATOM 6822 C C . SER A 1 857 ? 31.874 20.738 -40.075 1.00 87.12 857 SER A C 1
ATOM 6824 O O . SER A 1 857 ? 32.576 19.867 -40.569 1.00 87.12 857 SER A O 1
ATOM 6826 N N . MET A 1 858 ? 32.354 21.716 -39.299 1.00 90.31 858 MET A N 1
ATOM 6827 C CA . MET A 1 858 ? 33.776 21.850 -38.976 1.00 90.31 858 MET A CA 1
ATOM 6828 C C . MET A 1 858 ? 34.290 20.653 -38.172 1.00 90.31 858 MET A C 1
ATOM 6830 O O . MET A 1 858 ? 35.314 20.078 -38.528 1.00 90.31 858 MET A O 1
ATOM 6834 N N . ILE A 1 859 ? 33.561 20.236 -37.131 1.00 83.94 859 ILE A N 1
ATOM 6835 C CA . ILE A 1 859 ? 33.941 19.102 -36.276 1.00 83.94 859 ILE A CA 1
ATOM 6836 C C . ILE A 1 859 ? 34.074 17.806 -37.080 1.00 83.94 859 ILE A C 1
ATOM 6838 O O . ILE A 1 859 ? 35.049 17.078 -36.906 1.00 83.94 859 ILE A O 1
ATOM 6842 N N . PHE A 1 860 ? 33.104 17.510 -37.945 1.00 80.62 860 PHE A N 1
ATOM 6843 C CA . PHE A 1 860 ? 33.054 16.246 -38.681 1.00 80.62 860 PHE A CA 1
ATOM 6844 C C . PHE A 1 860 ? 33.873 16.256 -39.980 1.00 80.62 860 PHE A C 1
ATOM 6846 O O . PHE A 1 860 ? 34.098 15.190 -40.549 1.00 80.62 860 PHE A O 1
ATOM 6853 N N . SER A 1 861 ? 34.321 17.422 -40.463 1.00 82.06 861 SER A N 1
ATOM 6854 C CA . SER A 1 861 ? 35.236 17.526 -41.611 1.00 82.06 861 SER A CA 1
ATOM 6855 C C . SER A 1 861 ? 36.705 17.686 -41.226 1.00 82.06 861 SER A C 1
ATOM 6857 O O . SER A 1 861 ? 37.559 17.710 -42.108 1.00 82.06 861 SER A O 1
ATOM 6859 N N . ALA A 1 862 ? 37.005 17.882 -39.943 1.00 81.75 862 ALA A N 1
ATOM 6860 C CA . ALA A 1 862 ? 38.361 18.123 -39.481 1.00 81.75 862 ALA A CA 1
ATOM 6861 C C . ALA A 1 862 ? 39.211 16.846 -39.564 1.00 81.75 862 ALA A C 1
ATOM 6863 O O . ALA A 1 862 ? 38.862 15.813 -39.000 1.00 81.75 862 ALA A O 1
ATOM 6864 N N . GLU A 1 863 ? 40.342 16.937 -40.265 1.00 80.25 863 GLU A N 1
ATOM 6865 C CA . GLU A 1 863 ? 41.350 15.868 -40.337 1.00 80.25 863 GLU A CA 1
ATOM 6866 C C . GLU A 1 863 ? 42.362 15.941 -39.171 1.00 80.25 863 GLU A C 1
ATOM 6868 O O . GLU A 1 863 ? 43.111 14.994 -38.939 1.00 80.25 863 GLU A O 1
ATOM 6873 N N . ASP A 1 864 ? 42.359 17.052 -38.424 1.00 76.62 864 ASP A N 1
ATOM 6874 C CA . ASP A 1 864 ? 43.238 17.333 -37.284 1.00 76.62 864 ASP A CA 1
ATOM 6875 C C . ASP A 1 864 ? 42.549 17.063 -35.925 1.00 76.62 864 ASP A C 1
ATOM 6877 O O . ASP A 1 864 ? 41.338 16.852 -35.831 1.00 76.62 864 ASP A O 1
ATOM 6881 N N . GLU A 1 865 ? 43.312 17.136 -34.826 1.00 82.56 865 GLU A N 1
ATOM 6882 C CA . GLU A 1 865 ? 42.822 17.005 -33.434 1.00 82.56 865 GLU A CA 1
ATOM 6883 C C . GLU A 1 865 ? 41.974 18.204 -32.936 1.00 82.56 865 GLU A C 1
ATOM 6885 O O . GLU A 1 865 ? 41.719 18.337 -31.737 1.00 82.56 865 GLU A O 1
ATOM 6890 N N . PHE A 1 866 ? 41.629 19.156 -33.804 1.00 89.25 866 PHE A N 1
ATOM 6891 C CA . PHE A 1 866 ? 40.819 20.341 -33.502 1.00 89.25 866 PHE A CA 1
ATOM 6892 C C . PHE A 1 866 ? 40.137 20.831 -34.786 1.00 89.25 866 PHE A C 1
ATOM 6894 O O . PHE A 1 866 ? 40.685 20.673 -35.874 1.00 89.25 866 PHE A O 1
ATOM 6901 N N . PHE A 1 867 ? 38.947 21.420 -34.672 1.00 92.38 867 PHE A N 1
ATOM 6902 C CA . PHE A 1 867 ? 38.129 21.797 -35.829 1.00 92.38 867 PHE A CA 1
ATOM 6903 C C . PHE A 1 867 ? 38.351 23.236 -36.290 1.00 92.38 867 PHE A C 1
ATOM 6905 O O . PHE A 1 867 ? 38.048 23.566 -37.433 1.00 92.38 867 PHE A O 1
ATOM 6912 N N . ASP A 1 868 ? 38.860 24.095 -35.406 1.00 95.69 868 ASP A N 1
ATOM 6913 C CA . ASP A 1 868 ? 39.105 25.507 -35.690 1.00 95.69 868 ASP A CA 1
ATOM 6914 C C . ASP A 1 868 ? 40.129 26.098 -34.702 1.00 95.69 868 ASP A C 1
ATOM 6916 O O . ASP A 1 868 ? 40.471 25.481 -33.687 1.00 95.69 868 ASP A O 1
ATOM 6920 N N . THR A 1 869 ? 40.641 27.296 -34.988 1.00 95.81 869 THR A N 1
ATOM 6921 C CA . THR A 1 869 ? 41.515 28.078 -34.101 1.00 95.81 869 THR A CA 1
ATOM 6922 C C . THR A 1 869 ? 40.933 29.468 -33.876 1.00 95.81 869 THR A C 1
ATOM 6924 O O . THR A 1 869 ? 40.617 30.173 -34.831 1.00 95.81 869 THR A O 1
ATOM 6927 N N . HIS A 1 870 ? 40.865 29.915 -32.621 1.00 96.94 870 HIS A N 1
ATOM 6928 C CA . HIS A 1 870 ? 40.380 31.253 -32.289 1.00 96.94 870 HIS A CA 1
ATOM 6929 C C . HIS A 1 870 ? 41.327 31.998 -31.343 1.00 96.94 870 HIS A C 1
ATOM 6931 O O . HIS A 1 870 ? 41.797 31.451 -30.347 1.00 96.94 870 HIS A O 1
ATOM 6937 N N . ASP A 1 871 ? 41.584 33.271 -31.651 1.00 95.56 871 ASP A N 1
ATOM 6938 C CA . ASP A 1 871 ? 42.305 34.205 -30.783 1.00 95.56 871 ASP A CA 1
ATOM 6939 C C . ASP A 1 871 ? 41.295 35.181 -30.176 1.00 95.56 871 ASP A C 1
ATOM 6941 O O . ASP A 1 871 ? 40.797 36.077 -30.858 1.00 95.56 871 ASP A O 1
ATOM 6945 N N . PHE A 1 872 ? 41.032 35.012 -28.881 1.00 95.44 872 PHE A N 1
ATOM 6946 C CA . PHE A 1 872 ? 40.054 35.777 -28.110 1.00 95.44 872 PHE A CA 1
ATOM 6947 C C . PHE A 1 872 ? 40.439 37.254 -27.887 1.00 95.44 872 PHE A C 1
ATOM 6949 O O . PHE A 1 872 ? 39.685 37.989 -27.250 1.00 95.44 872 PHE A O 1
ATOM 6956 N N . LYS A 1 873 ? 41.602 37.725 -28.370 1.00 94.69 873 LYS A N 1
ATOM 6957 C CA . LYS A 1 873 ? 42.066 39.125 -28.239 1.00 94.69 873 LYS A CA 1
ATOM 6958 C C . LYS A 1 873 ? 41.985 39.651 -26.802 1.00 94.69 873 LYS A C 1
ATOM 6960 O O . LYS A 1 873 ? 41.483 40.752 -26.551 1.00 94.69 873 LYS A O 1
ATOM 6965 N N . LEU A 1 874 ? 42.486 38.851 -25.860 1.00 93.50 874 LEU A N 1
ATOM 6966 C CA . LEU A 1 874 ? 42.346 39.102 -24.428 1.00 93.50 874 LEU A CA 1
ATOM 6967 C C . LEU A 1 874 ? 42.893 40.474 -24.000 1.00 93.50 874 LEU A C 1
ATOM 6969 O O . LEU A 1 874 ? 44.016 40.860 -24.330 1.00 93.50 874 LEU A O 1
ATOM 6973 N N . LYS A 1 875 ? 42.113 41.188 -23.186 1.00 93.19 875 LYS A N 1
ATOM 6974 C CA . LYS A 1 875 ? 42.494 42.435 -22.513 1.00 93.19 875 LYS A CA 1
ATOM 6975 C C . LYS A 1 875 ? 42.414 42.236 -21.008 1.00 93.19 875 LYS A C 1
ATOM 6977 O O . LYS A 1 875 ? 41.378 41.823 -20.492 1.00 93.19 875 LYS A O 1
ATOM 6982 N N . ALA A 1 876 ? 43.496 42.565 -20.308 1.00 89.38 876 ALA A N 1
ATOM 6983 C CA . ALA A 1 876 ? 43.531 42.508 -18.853 1.00 89.38 876 ALA A CA 1
ATOM 6984 C C . ALA A 1 876 ? 42.529 43.503 -18.247 1.00 89.38 876 ALA A C 1
ATOM 6986 O O . ALA A 1 876 ? 42.478 44.668 -18.647 1.00 89.38 876 ALA A O 1
ATOM 6987 N N . THR A 1 877 ? 41.757 43.056 -17.262 1.00 87.12 877 THR A N 1
ATOM 6988 C CA . THR A 1 877 ? 40.747 43.880 -16.577 1.00 87.12 877 THR A CA 1
ATOM 6989 C C . THR A 1 877 ? 41.340 44.723 -15.444 1.00 87.12 877 THR A C 1
ATOM 6991 O O . THR A 1 877 ? 40.720 45.689 -15.003 1.00 87.12 877 THR A O 1
ATOM 6994 N N . GLY A 1 878 ? 42.538 44.365 -14.966 1.00 82.62 878 GLY A N 1
ATOM 6995 C CA . GLY A 1 878 ? 43.180 44.974 -13.797 1.00 82.62 878 GLY A CA 1
ATOM 6996 C C . GLY A 1 878 ? 42.706 44.413 -12.451 1.00 82.62 878 GLY A C 1
ATOM 6997 O O . GLY A 1 878 ? 43.160 44.889 -11.411 1.00 82.62 878 GLY A O 1
ATOM 6998 N N . ASN A 1 879 ? 41.828 43.406 -12.452 1.00 79.00 879 ASN A N 1
ATOM 6999 C CA . ASN A 1 879 ? 41.498 42.631 -11.259 1.00 79.00 879 ASN A CA 1
ATOM 7000 C C . ASN A 1 879 ? 42.572 41.557 -11.012 1.00 79.00 879 ASN A C 1
ATOM 7002 O O . ASN A 1 879 ? 43.308 41.182 -11.923 1.00 79.00 879 ASN A O 1
ATOM 7006 N N . HIS A 1 880 ? 42.701 41.101 -9.764 1.00 62.53 880 HIS A N 1
ATOM 7007 C CA . HIS A 1 880 ? 43.625 40.025 -9.415 1.00 62.53 880 HIS A CA 1
ATOM 7008 C C . HIS A 1 880 ? 42.903 38.938 -8.633 1.00 62.53 880 HIS A C 1
ATOM 7010 O O . HIS A 1 880 ? 42.686 39.097 -7.427 1.00 62.53 880 HIS A O 1
ATOM 7016 N N . LYS A 1 881 ? 42.605 37.846 -9.346 1.00 63.41 881 LYS A N 1
ATOM 7017 C CA . LYS A 1 881 ? 42.582 36.435 -8.926 1.00 63.41 881 LYS A CA 1
ATOM 7018 C C . LYS A 1 881 ? 41.412 35.724 -9.597 1.00 63.41 881 LYS A C 1
ATOM 7020 O O . LYS A 1 881 ? 40.363 35.549 -8.974 1.00 63.41 881 LYS A O 1
ATOM 7025 N N . ASP A 1 882 ? 41.650 35.215 -10.798 1.00 67.88 882 ASP A N 1
ATOM 7026 C CA . ASP A 1 882 ? 40.938 34.020 -11.240 1.00 67.88 882 ASP A CA 1
ATOM 7027 C C . ASP A 1 882 ? 41.166 32.876 -10.244 1.00 67.88 882 ASP A C 1
ATOM 7029 O O . ASP A 1 882 ? 42.233 32.751 -9.621 1.00 67.88 882 ASP A O 1
ATOM 7033 N N . ALA A 1 883 ? 40.144 32.040 -10.068 1.00 57.31 883 ALA A N 1
ATOM 7034 C CA . ALA A 1 883 ? 40.302 30.786 -9.354 1.00 57.31 883 ALA A CA 1
ATOM 7035 C C . ALA A 1 883 ? 41.286 29.922 -10.151 1.00 57.31 883 ALA A C 1
ATOM 7037 O O . ALA A 1 883 ? 40.961 29.449 -11.235 1.00 57.31 883 ALA A O 1
ATOM 7038 N N . ARG A 1 884 ? 42.506 29.749 -9.632 1.00 56.50 884 ARG A N 1
ATOM 7039 C CA . ARG A 1 884 ? 43.492 28.880 -10.275 1.00 56.50 884 ARG A CA 1
ATOM 7040 C C . ARG A 1 884 ? 42.991 27.446 -10.250 1.00 56.50 884 ARG A C 1
ATOM 7042 O O . ARG A 1 884 ? 42.497 26.980 -9.223 1.00 56.50 884 ARG A O 1
ATOM 7049 N N . TYR A 1 885 ? 43.189 26.748 -11.360 1.00 48.03 885 TYR A N 1
ATOM 7050 C CA . TYR A 1 885 ? 42.977 25.311 -11.451 1.00 48.03 885 TYR A CA 1
ATOM 7051 C C . TYR A 1 885 ? 43.950 24.576 -10.506 1.00 48.03 885 TYR A C 1
ATOM 7053 O O . TYR A 1 885 ? 45.106 24.316 -10.844 1.00 48.03 885 TYR A O 1
ATOM 7061 N N . GLU A 1 886 ? 43.521 24.284 -9.275 1.00 48.84 886 GLU A N 1
ATOM 7062 C CA . GLU A 1 886 ? 44.295 23.477 -8.328 1.00 48.84 886 GLU A CA 1
ATOM 7063 C C . GLU A 1 886 ? 44.051 21.986 -8.601 1.00 48.84 886 GLU A C 1
ATOM 7065 O O . GLU A 1 886 ? 43.010 21.428 -8.258 1.00 48.84 886 GLU A O 1
ATOM 7070 N N . LEU A 1 887 ? 45.036 21.321 -9.213 1.00 41.62 887 LEU A N 1
ATOM 7071 C CA . LEU A 1 887 ? 45.081 19.860 -9.300 1.00 41.62 887 LEU A CA 1
ATOM 7072 C C . LEU A 1 887 ? 45.197 19.278 -7.884 1.00 41.62 887 LEU A C 1
ATOM 7074 O O . LEU A 1 887 ? 46.255 19.375 -7.255 1.00 41.62 887 LEU A O 1
ATOM 7078 N N . TYR A 1 888 ? 44.134 18.653 -7.377 1.00 33.09 888 TYR A N 1
ATOM 7079 C CA . TYR A 1 888 ? 44.158 18.012 -6.062 1.00 33.09 888 TYR A CA 1
ATOM 7080 C C . TYR A 1 888 ? 45.190 16.868 -6.058 1.00 33.09 888 TYR A C 1
ATOM 7082 O O . TYR A 1 888 ? 45.027 15.856 -6.736 1.00 33.09 888 TYR A O 1
ATOM 7090 N N . GLY A 1 889 ? 46.304 17.052 -5.342 1.00 41.44 889 GLY A N 1
ATOM 7091 C CA . GLY A 1 889 ? 47.383 16.059 -5.240 1.00 41.44 889 GLY A CA 1
ATOM 7092 C C . GLY A 1 889 ? 48.266 15.883 -6.487 1.00 41.44 889 GLY A C 1
ATOM 7093 O O . GLY A 1 889 ? 49.025 14.921 -6.542 1.00 41.44 889 GLY A O 1
ATOM 7094 N N . GLY A 1 890 ? 48.196 16.774 -7.485 1.00 46.19 890 GLY A N 1
ATOM 7095 C CA . GLY A 1 890 ? 48.992 16.655 -8.720 1.00 46.19 890 GLY A CA 1
ATOM 7096 C C . GLY A 1 890 ? 48.552 15.527 -9.667 1.00 46.19 890 GLY A C 1
ATOM 7097 O O . GLY A 1 890 ? 49.265 15.217 -10.621 1.00 46.19 890 GLY A O 1
ATOM 7098 N N . VAL A 1 891 ? 47.387 14.923 -9.425 1.00 35.19 891 VAL A N 1
ATOM 7099 C CA . VAL A 1 891 ? 46.808 13.856 -10.252 1.00 35.19 891 VAL A CA 1
ATOM 7100 C C . VAL A 1 891 ? 45.806 14.480 -11.232 1.00 35.19 891 VAL A C 1
ATOM 7102 O O . VAL A 1 891 ? 44.952 15.265 -10.823 1.00 35.19 891 VAL A O 1
ATOM 7105 N N . LYS A 1 892 ? 45.918 14.167 -12.535 1.00 38.06 892 LYS A N 1
ATOM 7106 C CA . LYS A 1 892 ? 44.903 14.547 -13.541 1.00 38.06 892 LYS A CA 1
ATOM 7107 C C . LYS A 1 892 ? 43.561 13.905 -13.131 1.00 38.06 892 LYS A C 1
ATOM 7109 O O . LYS A 1 892 ? 43.579 12.728 -12.785 1.00 38.06 892 LYS A O 1
ATOM 7114 N N . PRO A 1 893 ? 42.426 14.627 -13.151 1.00 34.34 893 PRO A N 1
ATOM 7115 C CA . PRO A 1 893 ? 41.149 14.077 -12.701 1.00 34.34 893 PRO A CA 1
ATOM 7116 C C . PRO A 1 893 ? 40.769 12.823 -13.503 1.00 34.34 893 PRO A C 1
ATOM 7118 O O . PRO A 1 893 ? 40.678 12.878 -14.730 1.00 34.34 893 PRO A O 1
ATOM 7121 N N . ASP A 1 894 ? 40.555 11.719 -12.788 1.00 33.19 894 ASP A N 1
ATOM 7122 C CA . ASP A 1 894 ? 39.892 10.505 -13.267 1.00 33.19 894 ASP A CA 1
ATOM 7123 C C . ASP A 1 894 ? 38.413 10.585 -12.853 1.00 33.19 894 ASP A C 1
ATOM 7125 O O . ASP A 1 894 ? 38.096 10.950 -11.719 1.00 33.19 894 ASP A O 1
ATOM 7129 N N . TYR A 1 895 ? 37.496 10.335 -13.785 1.00 32.72 895 TYR A N 1
ATOM 7130 C CA . TYR A 1 895 ? 36.065 10.635 -13.643 1.00 32.72 895 TYR A CA 1
ATOM 7131 C C . TYR A 1 895 ? 35.269 9.499 -12.970 1.00 32.72 895 TYR A C 1
ATOM 7133 O O . TYR A 1 895 ? 34.108 9.270 -13.307 1.00 32.72 895 TYR A O 1
ATOM 7141 N N . SER A 1 896 ? 35.851 8.806 -11.990 1.00 27.14 896 SER A N 1
ATOM 7142 C CA . SER A 1 896 ? 35.115 7.928 -11.072 1.00 27.14 896 SER A CA 1
ATOM 7143 C C . SER A 1 896 ? 34.841 8.674 -9.763 1.00 27.14 896 SER A C 1
ATOM 7145 O O . SER A 1 896 ? 35.721 8.807 -8.913 1.00 27.14 896 SER A O 1
ATOM 7147 N N . TYR A 1 897 ? 33.629 9.206 -9.602 1.00 29.28 897 TYR A N 1
ATOM 7148 C CA . TYR A 1 897 ? 33.214 9.855 -8.358 1.00 29.28 897 TYR A CA 1
ATOM 7149 C C . TYR A 1 897 ? 32.676 8.817 -7.363 1.00 29.28 897 TYR A C 1
ATOM 7151 O O . TYR A 1 897 ? 31.593 8.274 -7.559 1.00 29.28 897 TYR A O 1
ATOM 7159 N N . GLU A 1 898 ? 33.416 8.590 -6.276 1.00 32.22 898 GLU A N 1
ATOM 7160 C CA . GLU A 1 898 ? 32.917 8.011 -5.025 1.00 32.22 898 GLU A CA 1
ATOM 7161 C C . GLU A 1 898 ? 32.735 9.161 -4.024 1.00 32.22 898 GLU A C 1
ATOM 7163 O O . GLU A 1 898 ? 33.705 9.695 -3.484 1.00 32.22 898 GLU A O 1
ATOM 7168 N N . GLY A 1 899 ? 31.493 9.599 -3.817 1.00 29.03 899 GLY A N 1
ATOM 7169 C CA . GLY A 1 899 ? 31.162 10.655 -2.866 1.00 29.03 899 GLY A CA 1
ATOM 7170 C C . GLY A 1 899 ? 30.130 10.202 -1.850 1.00 29.03 899 GLY A C 1
ATOM 7171 O O . GLY A 1 899 ? 29.065 9.710 -2.211 1.00 29.03 899 GLY A O 1
ATOM 7172 N N . ASP A 1 900 ? 30.469 10.402 -0.581 1.00 32.19 900 ASP A N 1
ATOM 7173 C CA . ASP A 1 900 ? 29.673 10.078 0.599 1.00 32.19 900 ASP A CA 1
ATOM 7174 C C . ASP A 1 900 ? 28.352 10.879 0.624 1.00 32.19 900 ASP A C 1
ATOM 7176 O O . ASP A 1 900 ? 28.344 12.115 0.688 1.00 32.19 900 ASP A O 1
ATOM 7180 N N . LEU A 1 901 ? 27.223 10.164 0.544 1.00 27.39 901 LEU A N 1
ATOM 7181 C CA . LEU A 1 901 ? 25.871 10.703 0.698 1.00 27.39 901 LEU A CA 1
ATOM 7182 C C . LEU A 1 901 ? 25.695 11.100 2.166 1.00 27.39 901 LEU A C 1
ATOM 7184 O O . LEU A 1 901 ? 25.484 10.239 3.015 1.00 27.39 901 LEU A O 1
ATOM 7188 N N . GLY A 1 902 ? 25.811 12.399 2.451 1.00 30.48 902 GLY A N 1
ATOM 7189 C CA . GLY A 1 902 ? 25.828 12.971 3.799 1.00 30.48 902 GLY A CA 1
ATOM 7190 C C . GLY A 1 902 ? 24.856 12.363 4.827 1.00 30.48 902 GLY A C 1
ATOM 7191 O O . GLY A 1 902 ? 23.823 11.771 4.525 1.00 30.48 902 GLY A O 1
ATOM 7192 N N . THR A 1 903 ? 25.196 12.553 6.099 1.00 26.61 903 THR A N 1
ATOM 7193 C CA . THR A 1 903 ? 24.560 11.926 7.263 1.00 26.61 903 THR A CA 1
ATOM 7194 C C . THR A 1 903 ? 23.036 12.114 7.315 1.00 26.61 903 THR A C 1
ATOM 7196 O O . THR A 1 903 ? 22.538 13.224 7.506 1.00 26.61 903 THR A O 1
ATOM 7199 N N . LYS A 1 904 ? 22.291 11.000 7.222 1.00 29.62 904 LYS A N 1
ATOM 7200 C CA . LYS A 1 904 ? 20.834 10.934 7.442 1.00 29.62 904 LYS A CA 1
ATOM 7201 C C . LYS A 1 904 ? 20.469 11.498 8.825 1.00 29.62 904 LYS A C 1
ATOM 7203 O O . LYS A 1 904 ? 21.017 11.062 9.838 1.00 29.62 904 LYS A O 1
ATOM 7208 N N . VAL A 1 905 ? 19.513 12.429 8.880 1.00 31.34 905 VAL A N 1
ATOM 7209 C CA . VAL A 1 905 ? 18.928 12.918 10.141 1.00 31.34 905 VAL A CA 1
ATOM 7210 C C . VAL A 1 905 ? 17.681 12.081 10.454 1.00 31.34 905 VAL A C 1
ATOM 7212 O O . VAL A 1 905 ? 16.764 12.057 9.637 1.00 31.34 905 VAL A O 1
ATOM 7215 N N . PRO A 1 906 ? 17.605 11.391 11.606 1.00 38.94 906 PRO A N 1
ATOM 7216 C CA . PRO A 1 906 ? 16.423 10.614 11.965 1.00 38.94 906 PRO A CA 1
ATOM 7217 C C . PRO A 1 906 ? 15.240 11.542 12.280 1.00 38.94 906 PRO A C 1
ATOM 7219 O O . PRO A 1 906 ? 15.307 12.351 13.209 1.00 38.94 906 PRO A O 1
ATOM 7222 N N . LEU A 1 907 ? 14.146 11.409 11.528 1.00 39.12 907 LEU A N 1
ATOM 7223 C CA . LEU A 1 907 ? 12.857 12.021 11.855 1.00 39.12 907 LEU A CA 1
ATOM 7224 C C . LEU A 1 907 ? 12.195 11.189 12.966 1.00 39.12 907 LEU A C 1
ATOM 7226 O O . LEU A 1 907 ? 12.109 9.970 12.856 1.00 39.12 907 LEU A O 1
ATOM 7230 N N . LYS A 1 908 ? 11.747 11.827 14.053 1.00 47.72 908 LYS A N 1
ATOM 7231 C CA . LYS A 1 908 ? 10.955 11.172 15.109 1.00 47.72 908 LYS A CA 1
ATOM 7232 C C . LYS A 1 908 ? 9.565 11.793 15.155 1.00 47.72 908 LYS A C 1
ATOM 7234 O O . LYS A 1 908 ? 9.457 13.003 15.362 1.00 47.72 908 LYS A O 1
ATOM 7239 N N . ALA A 1 909 ? 8.527 10.974 15.003 1.00 41.03 909 ALA A N 1
ATOM 7240 C CA . ALA A 1 909 ? 7.159 11.369 15.316 1.00 41.03 909 ALA A CA 1
ATOM 7241 C C . ALA A 1 909 ? 7.038 11.639 16.826 1.00 41.03 909 ALA A C 1
ATOM 7243 O O . ALA A 1 909 ? 7.606 10.910 17.647 1.00 41.03 909 ALA A O 1
ATOM 7244 N N . VAL A 1 910 ? 6.340 12.712 17.202 1.00 54.41 910 VAL A N 1
ATOM 7245 C CA . VAL A 1 910 ? 6.075 13.038 18.608 1.00 54.41 910 VAL A CA 1
ATOM 7246 C C . VAL A 1 910 ? 4.605 12.777 18.887 1.00 54.41 910 VAL A C 1
ATOM 7248 O O . VAL A 1 910 ? 3.732 13.493 18.401 1.00 54.41 910 VAL A O 1
ATOM 7251 N N . GLN A 1 911 ? 4.331 11.779 19.721 1.00 51.66 911 GLN A N 1
ATOM 7252 C CA . GLN A 1 911 ? 2.981 11.534 20.202 1.00 51.66 911 GLN A CA 1
ATOM 7253 C C . GLN A 1 911 ? 2.598 12.629 21.204 1.00 51.66 911 GLN A C 1
ATOM 7255 O O . GLN A 1 911 ? 3.225 12.784 22.256 1.00 51.66 911 GLN A O 1
ATOM 7260 N N . LYS A 1 912 ? 1.571 13.417 20.879 1.00 59.69 912 LYS A N 1
ATOM 7261 C CA . LYS A 1 912 ? 1.044 14.458 21.764 1.00 59.69 912 LYS A CA 1
ATOM 7262 C C . LYS A 1 912 ? -0.348 14.058 22.228 1.00 59.69 912 LYS A C 1
ATOM 7264 O O . LYS A 1 912 ? -1.284 14.031 21.440 1.00 59.69 912 LYS A O 1
ATOM 7269 N N . GLU A 1 913 ? -0.502 13.782 23.520 1.00 61.62 913 GLU A N 1
ATOM 7270 C CA . GLU A 1 913 ? -1.819 13.454 24.062 1.00 61.62 913 GLU A CA 1
ATOM 7271 C C . GLU A 1 913 ? -2.776 14.653 23.983 1.00 61.62 913 GLU A C 1
ATOM 7273 O O . GLU A 1 913 ? -2.492 15.738 24.505 1.00 61.62 913 GLU A O 1
ATOM 7278 N N . MET A 1 914 ? -3.959 14.442 23.397 1.00 58.22 914 MET A N 1
ATOM 7279 C CA . MET A 1 914 ? -5.072 15.380 23.533 1.00 58.22 914 MET A CA 1
ATOM 7280 C C . MET A 1 914 ? -5.562 15.355 24.979 1.00 58.22 914 MET A C 1
ATOM 7282 O O . MET A 1 914 ? -5.991 14.315 25.486 1.00 58.22 914 MET A O 1
ATOM 7286 N N . THR A 1 915 ? -5.486 16.486 25.669 1.00 57.56 915 THR A N 1
ATOM 7287 C CA . THR A 1 915 ? -6.006 16.633 27.031 1.00 57.56 915 THR A CA 1
ATOM 7288 C C . THR A 1 915 ? -7.272 17.472 26.978 1.00 57.56 915 THR A C 1
ATOM 7290 O O . THR A 1 915 ? -7.317 18.478 26.270 1.00 57.56 915 THR A O 1
ATOM 7293 N N . ALA A 1 916 ? -8.313 17.051 27.704 1.00 45.84 916 ALA A N 1
ATOM 7294 C CA . ALA A 1 916 ? -9.504 17.873 27.861 1.00 45.84 916 ALA A CA 1
ATOM 7295 C C . ALA A 1 916 ? -9.090 19.224 28.473 1.00 45.84 916 ALA A C 1
ATOM 7297 O O . ALA A 1 916 ? -8.223 19.249 29.361 1.00 45.84 916 ALA A O 1
ATOM 7298 N N . PRO A 1 917 ? -9.672 20.352 28.030 1.00 39.28 917 PRO A N 1
ATOM 7299 C CA . PRO A 1 917 ? -9.438 21.622 28.693 1.00 39.28 917 PRO A CA 1
ATOM 7300 C C . PRO A 1 917 ? -9.835 21.457 30.161 1.00 39.28 917 PRO A C 1
ATOM 7302 O O . PRO A 1 917 ? -10.989 21.163 30.469 1.00 39.28 917 PRO A O 1
ATOM 7305 N N . LYS A 1 918 ? -8.871 21.607 31.083 1.00 39.84 918 LYS A N 1
ATOM 7306 C CA . LYS A 1 918 ? -9.176 21.623 32.518 1.00 39.84 918 LYS A CA 1
ATOM 7307 C C . LYS A 1 918 ? -10.263 22.671 32.715 1.00 39.84 918 LYS A C 1
ATOM 7309 O O . LYS A 1 918 ? -10.024 23.837 32.390 1.00 39.84 918 LYS A O 1
ATOM 7314 N N . ALA A 1 919 ? -11.434 22.248 33.207 1.00 37.62 919 ALA A N 1
ATOM 7315 C CA . ALA A 1 919 ? -12.514 23.154 33.572 1.00 37.62 919 ALA A CA 1
ATOM 7316 C C . ALA A 1 919 ? -11.882 24.330 34.311 1.00 37.62 919 ALA A C 1
ATOM 7318 O O . ALA A 1 919 ? -11.085 24.108 35.227 1.00 37.62 919 ALA A O 1
ATOM 7319 N N . ALA A 1 920 ? -12.146 25.551 33.844 1.00 37.34 920 ALA A N 1
ATOM 7320 C CA . ALA A 1 920 ? -11.567 26.759 34.404 1.00 37.34 920 ALA A CA 1
ATOM 7321 C C . ALA A 1 920 ? -12.029 26.891 35.860 1.00 37.34 920 ALA A C 1
ATOM 7323 O O . ALA A 1 920 ? -13.030 27.538 36.170 1.00 37.34 920 ALA A O 1
ATOM 7324 N N . GLY A 1 921 ? -11.303 26.224 36.756 1.00 30.66 921 GLY A N 1
ATOM 7325 C CA . GLY A 1 921 ? -11.438 26.343 38.185 1.00 30.66 921 GLY A CA 1
ATOM 7326 C C . GLY A 1 921 ? -11.224 27.806 38.498 1.00 30.66 921 GLY A C 1
ATOM 7327 O O . GLY A 1 921 ? -10.132 28.350 38.317 1.00 30.66 921 GLY A O 1
ATOM 7328 N N . LYS A 1 922 ? -12.308 28.463 38.906 1.00 44.50 922 LYS A N 1
ATOM 7329 C CA . LYS A 1 922 ? -12.252 29.789 39.500 1.00 44.50 922 LYS A CA 1
ATOM 7330 C C . LYS A 1 922 ? -11.163 29.771 40.581 1.00 44.50 922 LYS A C 1
ATOM 7332 O O . LYS A 1 922 ? -11.102 28.842 41.378 1.00 44.50 922 LYS A O 1
ATOM 7337 N N . PHE A 1 923 ? -10.385 30.852 40.603 1.00 43.38 923 PHE A N 1
ATOM 7338 C CA . PHE A 1 923 ? -9.321 31.217 41.547 1.00 43.38 923 PHE A CA 1
ATOM 7339 C C . PHE A 1 923 ? -7.891 30.705 41.261 1.00 43.38 923 PHE A C 1
ATOM 7341 O O . PHE A 1 923 ? -7.588 29.528 41.443 1.00 43.38 923 PHE A O 1
ATOM 7348 N N . PRO A 1 924 ? -6.943 31.606 40.912 1.00 44.66 924 PRO A N 1
ATOM 7349 C CA . PRO A 1 924 ? -5.556 31.237 40.690 1.00 44.66 924 PRO A CA 1
ATOM 7350 C C . PRO A 1 924 ? -4.853 31.082 42.040 1.00 44.66 924 PRO A C 1
ATOM 7352 O O . PRO A 1 924 ? -4.393 32.052 42.643 1.00 44.66 924 PRO A O 1
ATOM 7355 N N . TRP A 1 925 ? -4.697 29.842 42.496 1.00 43.62 925 TRP A N 1
ATOM 7356 C CA . TRP A 1 925 ? -3.829 29.505 43.631 1.00 43.62 925 TRP A CA 1
ATOM 7357 C C . TRP A 1 925 ? -2.384 30.001 43.437 1.00 43.62 925 TRP A C 1
ATOM 7359 O O . TRP A 1 925 ? -1.690 30.295 44.406 1.00 43.62 925 TRP A O 1
ATOM 7369 N N . PHE A 1 926 ? -1.959 30.222 42.187 1.00 42.69 926 PHE A N 1
ATOM 7370 C CA . PHE A 1 926 ? -0.673 30.839 41.857 1.00 42.69 926 PHE A CA 1
ATOM 7371 C C . PHE A 1 926 ? -0.518 32.265 42.409 1.00 42.69 926 PHE A C 1
ATOM 7373 O O . PHE A 1 926 ? 0.581 32.633 42.812 1.00 42.69 926 PHE A O 1
ATOM 7380 N N . ALA A 1 927 ? -1.597 33.052 42.512 1.00 48.78 927 ALA A N 1
ATOM 7381 C CA . ALA A 1 927 ? -1.546 34.372 43.145 1.00 48.78 927 ALA A CA 1
ATOM 7382 C C . ALA A 1 927 ? -1.414 34.271 44.676 1.00 48.78 927 ALA A C 1
ATOM 7384 O O . ALA A 1 927 ? -0.763 35.114 45.289 1.00 48.78 927 ALA A O 1
ATOM 7385 N N . LEU A 1 928 ? -1.965 33.215 45.289 1.00 47.97 928 LEU A N 1
ATOM 7386 C CA . LEU A 1 928 ? -1.863 32.961 46.728 1.00 47.97 928 LEU A CA 1
ATOM 7387 C C . LEU A 1 928 ? -0.470 32.434 47.107 1.00 47.97 928 LEU A C 1
ATOM 7389 O O . LEU A 1 928 ? 0.107 32.891 48.086 1.00 47.97 928 LEU A O 1
ATOM 7393 N N . VAL A 1 929 ? 0.119 31.549 46.298 1.00 52.72 929 VAL A N 1
ATOM 7394 C CA . VAL A 1 929 ? 1.485 31.042 46.515 1.00 52.72 929 VAL A CA 1
ATOM 7395 C C . VAL A 1 929 ? 2.523 32.141 46.271 1.00 52.72 929 VAL A C 1
ATOM 7397 O O . VAL A 1 929 ? 3.468 32.256 47.048 1.00 52.72 929 VAL A O 1
ATOM 7400 N N . LEU A 1 930 ? 2.321 33.024 45.283 1.00 46.81 930 LEU A N 1
ATOM 7401 C CA . LEU A 1 930 ? 3.189 34.192 45.097 1.00 46.81 930 LEU A CA 1
ATOM 7402 C C . LEU A 1 930 ? 3.019 35.217 46.233 1.00 46.81 930 LEU A C 1
ATOM 7404 O O . LEU A 1 930 ? 4.007 35.780 46.691 1.00 46.81 930 LEU A O 1
ATOM 7408 N N . ALA A 1 931 ? 1.799 35.435 46.737 1.00 53.59 931 ALA A N 1
ATOM 7409 C CA . ALA A 1 931 ? 1.543 36.343 47.859 1.00 53.59 931 ALA A CA 1
ATOM 7410 C C . ALA A 1 931 ? 2.068 35.802 49.201 1.00 53.59 931 ALA A C 1
ATOM 7412 O O . ALA A 1 931 ? 2.569 36.578 50.012 1.00 53.59 931 ALA A O 1
ATOM 7413 N N . VAL A 1 932 ? 2.023 34.486 49.427 1.00 57.34 932 VAL A N 1
ATOM 7414 C CA . VAL A 1 932 ? 2.578 33.834 50.626 1.00 57.34 932 VAL A CA 1
ATOM 7415 C C . VAL A 1 932 ? 4.102 33.713 50.534 1.00 57.34 932 VAL A C 1
ATOM 7417 O O . VAL A 1 932 ? 4.779 33.938 51.534 1.00 57.34 932 VAL A O 1
ATOM 7420 N N . ALA A 1 933 ? 4.674 33.477 49.349 1.00 50.22 933 ALA A N 1
ATOM 7421 C CA . ALA A 1 933 ? 6.125 33.495 49.152 1.00 50.22 933 ALA A CA 1
ATOM 7422 C C . ALA A 1 933 ? 6.707 34.914 49.290 1.00 50.22 933 ALA A C 1
ATOM 7424 O O . ALA A 1 933 ? 7.733 35.095 49.945 1.00 50.22 933 ALA A O 1
ATOM 7425 N N . LEU A 1 934 ? 6.028 35.936 48.753 1.00 49.41 934 LEU A N 1
ATOM 7426 C CA . LEU A 1 934 ? 6.442 37.340 48.883 1.00 49.41 934 LEU A CA 1
ATOM 7427 C C . LEU A 1 934 ? 6.141 37.915 50.281 1.00 49.41 934 LEU A C 1
ATOM 7429 O O . LEU A 1 934 ? 6.918 38.723 50.792 1.00 49.41 934 LEU A O 1
ATOM 7433 N N . GLY A 1 935 ? 5.068 37.467 50.938 1.00 51.16 935 GLY A N 1
ATOM 7434 C CA . GLY A 1 935 ? 4.718 37.842 52.312 1.00 51.16 935 GLY A CA 1
ATOM 7435 C C . GLY A 1 935 ? 5.589 37.158 53.372 1.00 51.16 935 GLY A C 1
ATOM 7436 O O . GLY A 1 935 ? 6.013 37.802 54.333 1.00 51.16 935 GLY A O 1
ATOM 7437 N N . GLY A 1 936 ? 5.938 35.885 53.165 1.00 46.31 936 GLY A N 1
ATOM 7438 C CA . GLY A 1 936 ? 6.802 35.098 54.051 1.00 46.31 936 GLY A CA 1
ATOM 7439 C C . GLY A 1 936 ? 8.262 35.557 54.027 1.00 46.31 936 GLY A C 1
ATOM 7440 O O . GLY A 1 936 ? 8.893 35.657 55.081 1.00 46.31 936 GLY A O 1
ATOM 7441 N N . PHE A 1 937 ? 8.777 35.954 52.856 1.00 44.91 937 PHE A N 1
ATOM 7442 C CA . PHE A 1 937 ? 10.106 36.571 52.745 1.00 44.91 937 PHE A CA 1
ATOM 7443 C C . PHE A 1 937 ? 10.163 37.974 53.371 1.00 44.91 937 PHE A C 1
ATOM 7445 O O . PHE A 1 937 ? 11.186 38.357 53.942 1.00 44.91 937 PHE A O 1
ATOM 7452 N N . GLY A 1 938 ? 9.062 38.732 53.316 1.00 46.88 938 GLY A N 1
ATOM 7453 C CA . GLY A 1 938 ? 8.956 40.057 53.936 1.00 46.88 938 GLY A CA 1
ATOM 7454 C C . GLY A 1 938 ? 8.894 40.023 55.467 1.00 46.88 938 GLY A C 1
ATOM 7455 O O . GLY A 1 938 ? 9.440 40.911 56.122 1.00 46.88 938 GLY A O 1
ATOM 7456 N N . TYR A 1 939 ? 8.285 38.987 56.051 1.00 49.81 939 TYR A N 1
ATOM 7457 C CA . TYR A 1 939 ? 8.121 38.858 57.503 1.00 49.81 939 TYR A CA 1
ATOM 7458 C C . TYR A 1 939 ? 9.415 38.423 58.217 1.00 49.81 939 TYR A C 1
ATOM 7460 O O . TYR A 1 939 ? 9.725 38.929 59.295 1.00 49.81 939 TYR A O 1
ATOM 7468 N N . LEU A 1 940 ? 10.236 37.573 57.587 1.00 45.69 940 LEU A N 1
ATOM 7469 C CA . LEU A 1 940 ? 11.510 37.109 58.160 1.00 45.69 940 LEU A CA 1
ATOM 7470 C C . LEU A 1 940 ? 12.650 38.146 58.085 1.00 45.69 940 LEU A C 1
ATOM 7472 O O . LEU A 1 940 ? 13.579 38.089 58.889 1.00 45.69 940 LEU A O 1
ATOM 7476 N N . PHE A 1 941 ? 12.561 39.147 57.200 1.00 49.69 941 PHE A N 1
ATOM 7477 C CA . PHE A 1 941 ? 13.565 40.219 57.078 1.00 49.69 941 PHE A CA 1
ATOM 7478 C C . PHE A 1 941 ? 13.225 41.516 57.839 1.00 49.69 941 PHE A C 1
ATOM 7480 O O . PHE A 1 941 ? 14.059 42.420 57.932 1.00 49.69 941 PHE A O 1
ATOM 7487 N N . ALA A 1 942 ? 12.040 41.617 58.447 1.00 45.50 942 ALA A N 1
ATOM 7488 C CA . ALA A 1 942 ? 11.552 42.841 59.092 1.00 45.50 942 ALA A CA 1
ATOM 7489 C C . ALA A 1 942 ? 12.020 43.061 60.549 1.00 45.50 942 ALA A C 1
ATOM 7491 O O . ALA A 1 942 ? 11.450 43.899 61.246 1.00 45.50 942 ALA A O 1
ATOM 7492 N N . ARG A 1 943 ? 13.065 42.364 61.027 1.00 48.94 943 ARG A N 1
ATOM 7493 C CA . ARG A 1 943 ? 13.531 42.459 62.429 1.00 48.94 943 ARG A CA 1
ATOM 7494 C C . ARG A 1 943 ? 14.834 43.242 62.662 1.00 48.94 943 ARG A C 1
ATOM 7496 O O . ARG A 1 943 ? 15.344 43.235 63.777 1.00 48.94 943 ARG A O 1
ATOM 7503 N N . LYS A 1 944 ? 15.367 43.956 61.660 1.00 51.06 944 LYS A N 1
ATOM 7504 C CA . LYS A 1 944 ? 16.537 44.849 61.831 1.00 51.06 944 LYS A CA 1
ATOM 7505 C C . LYS A 1 944 ? 16.234 46.295 61.423 1.00 51.06 944 LYS A C 1
ATOM 7507 O O . LYS A 1 944 ? 16.061 46.616 60.249 1.00 51.06 944 LYS A O 1
ATOM 7512 N N . GLU A 1 945 ? 16.235 47.176 62.420 1.00 47.72 945 GLU A N 1
ATOM 7513 C CA . GLU A 1 945 ? 15.777 48.574 62.370 1.00 47.72 945 GLU A CA 1
ATOM 7514 C C . GLU A 1 945 ? 16.577 49.491 61.415 1.00 47.72 945 GLU A C 1
ATOM 7516 O O . GLU A 1 945 ? 16.090 50.536 60.988 1.00 47.72 945 GLU A O 1
ATOM 7521 N N . GLY A 1 946 ? 17.773 49.076 60.978 1.00 58.12 946 GLY A N 1
ATOM 7522 C CA . GLY A 1 946 ? 18.643 49.873 60.100 1.00 58.12 946 GLY A CA 1
ATOM 7523 C C . GLY A 1 946 ? 18.327 49.824 58.595 1.00 58.12 946 GLY A C 1
ATOM 7524 O O . GLY A 1 946 ? 18.790 50.687 57.850 1.00 58.12 946 GLY A O 1
ATOM 7525 N N . PHE A 1 947 ? 17.544 48.853 58.108 1.00 50.97 947 PHE A N 1
ATOM 7526 C CA . PHE A 1 947 ? 17.388 48.617 56.658 1.00 50.97 947 PHE A CA 1
ATOM 7527 C C . PHE A 1 947 ? 16.160 49.316 56.033 1.00 50.97 947 PHE A C 1
ATOM 7529 O O . PHE A 1 947 ? 16.094 49.536 54.821 1.00 50.97 947 PHE A O 1
ATOM 7536 N N . ARG A 1 948 ? 15.207 49.761 56.866 1.00 49.41 948 ARG A N 1
ATOM 7537 C CA . ARG A 1 948 ? 13.906 50.312 56.437 1.00 49.41 948 ARG A CA 1
ATOM 7538 C C . ARG A 1 948 ? 14.015 51.651 55.690 1.00 49.41 948 ARG A C 1
ATOM 7540 O O . ARG A 1 948 ? 13.222 51.913 54.791 1.00 49.41 948 ARG A O 1
ATOM 7547 N N . LYS A 1 949 ? 15.025 52.478 55.993 1.00 54.91 949 LYS A N 1
ATOM 7548 C CA . LYS A 1 949 ? 15.231 53.781 55.323 1.00 54.91 949 LYS A CA 1
ATOM 7549 C C . LYS A 1 949 ? 15.935 53.678 53.960 1.00 54.91 949 LYS A C 1
ATOM 7551 O O . LYS A 1 949 ? 15.749 54.562 53.130 1.00 54.91 949 LYS A O 1
ATOM 7556 N N . LYS A 1 950 ? 16.683 52.599 53.688 1.00 52.47 950 LYS A N 1
ATOM 7557 C CA . LYS A 1 950 ? 17.431 52.418 52.424 1.00 52.47 950 LYS A CA 1
ATOM 7558 C C . LYS A 1 950 ? 16.582 51.800 51.304 1.00 52.47 950 LYS A C 1
ATOM 7560 O O . LYS A 1 950 ? 16.726 52.175 50.145 1.00 52.47 950 LYS A O 1
ATOM 7565 N N . VAL A 1 951 ? 15.643 50.915 51.644 1.00 54.66 951 VAL A N 1
ATOM 7566 C CA . VAL A 1 951 ? 14.784 50.226 50.657 1.00 54.66 951 VAL A CA 1
ATOM 7567 C C . VAL A 1 951 ? 13.650 51.124 50.137 1.00 54.66 951 VAL A C 1
ATOM 7569 O O . VAL A 1 951 ? 13.282 51.050 48.964 1.00 54.66 951 VAL A O 1
ATOM 7572 N N . ILE A 1 952 ? 13.145 52.045 50.965 1.00 56.41 952 ILE A N 1
ATOM 7573 C CA . ILE A 1 952 ? 12.069 52.975 50.576 1.00 56.41 952 ILE A CA 1
ATOM 7574 C C . ILE A 1 952 ? 12.579 54.097 49.642 1.00 56.41 952 ILE A C 1
ATOM 7576 O O . ILE A 1 952 ? 11.815 54.588 48.810 1.00 56.41 952 ILE A O 1
ATOM 7580 N N . SER A 1 953 ? 13.867 54.474 49.692 1.00 53.97 953 SER A N 1
ATOM 7581 C CA . SER A 1 953 ? 14.429 55.463 48.748 1.00 53.97 953 SER A CA 1
ATOM 7582 C C . SER A 1 953 ? 14.889 54.840 47.417 1.00 53.97 953 SER A C 1
ATOM 7584 O O . SER A 1 953 ? 14.720 55.452 46.357 1.00 53.97 953 SER A O 1
ATOM 7586 N N . GLY A 1 954 ? 15.369 53.589 47.434 1.00 53.62 954 GLY A N 1
ATOM 7587 C CA . GLY A 1 954 ? 15.768 52.859 46.222 1.00 53.62 954 GLY A CA 1
ATOM 7588 C C . GLY A 1 954 ? 14.591 52.513 45.302 1.00 53.62 954 GLY A C 1
ATOM 7589 O O . GLY A 1 954 ? 14.678 52.670 44.084 1.00 53.62 954 GLY A O 1
ATOM 7590 N N . THR A 1 955 ? 13.448 52.134 45.878 1.00 55.12 955 THR A N 1
ATOM 7591 C CA . THR A 1 955 ? 12.241 51.753 45.120 1.00 55.12 955 THR A CA 1
ATOM 7592 C C . THR A 1 955 ? 11.550 52.945 44.451 1.00 55.12 955 THR A C 1
ATOM 7594 O O . THR A 1 955 ? 11.116 52.831 43.305 1.00 55.12 955 THR A O 1
ATOM 7597 N N . LYS A 1 956 ? 11.536 54.132 45.078 1.00 61.03 956 LYS A N 1
ATOM 7598 C CA . LYS A 1 956 ? 11.050 55.363 44.422 1.00 61.03 956 LYS A CA 1
ATOM 7599 C C . LYS A 1 956 ? 11.932 55.786 43.243 1.00 61.03 956 LYS A C 1
ATOM 7601 O O . LYS A 1 956 ? 11.408 56.203 42.214 1.00 61.03 956 LYS A O 1
ATOM 7606 N N . THR A 1 957 ? 13.249 55.630 43.360 1.00 66.56 957 THR A N 1
ATOM 7607 C CA . THR A 1 957 ? 14.195 56.016 42.298 1.00 66.56 957 THR A CA 1
ATOM 7608 C C . THR A 1 957 ? 14.112 55.075 41.092 1.00 66.56 957 THR A C 1
ATOM 7610 O O . THR A 1 957 ? 14.084 55.540 39.954 1.00 66.56 957 THR A O 1
ATOM 7613 N N . GLY A 1 958 ? 13.968 53.765 41.325 1.00 63.53 958 GLY A N 1
ATOM 7614 C CA . GLY A 1 958 ? 13.807 52.770 40.258 1.00 63.53 958 GLY A CA 1
ATOM 7615 C C . GLY A 1 958 ? 12.506 52.928 39.463 1.00 63.53 958 GLY A C 1
ATOM 7616 O O . GLY A 1 958 ? 12.521 52.886 38.233 1.00 63.53 958 GLY A O 1
ATOM 7617 N N . VAL A 1 959 ? 11.388 53.206 40.143 1.00 65.44 959 VAL A N 1
ATOM 7618 C CA . VAL A 1 959 ? 10.090 53.426 39.481 1.00 65.44 959 VAL A CA 1
ATOM 7619 C C . VAL A 1 959 ? 10.092 54.722 38.663 1.00 65.44 959 VAL A C 1
ATOM 7621 O O . VAL A 1 959 ? 9.569 54.748 37.549 1.00 65.44 959 VAL A O 1
ATOM 7624 N N . VAL A 1 960 ? 10.730 55.790 39.156 1.00 73.12 960 VAL A N 1
ATOM 7625 C CA . VAL A 1 960 ? 10.866 57.050 38.404 1.00 73.12 960 VAL A CA 1
ATOM 7626 C C . VAL A 1 960 ? 11.798 56.884 37.198 1.00 73.12 960 VAL A C 1
ATOM 7628 O O . VAL A 1 960 ? 11.468 57.367 36.115 1.00 73.12 960 VAL A O 1
ATOM 7631 N N . ALA A 1 961 ? 12.908 56.152 37.330 1.00 67.00 961 ALA A N 1
ATOM 7632 C CA . ALA A 1 961 ? 13.828 55.878 36.223 1.00 67.00 961 ALA A CA 1
ATOM 7633 C C . ALA A 1 961 ? 13.175 55.029 35.119 1.00 67.00 961 ALA A C 1
ATOM 7635 O O . ALA A 1 961 ? 13.279 55.363 33.937 1.00 67.00 961 ALA A O 1
ATOM 7636 N N . PHE A 1 962 ? 12.422 53.990 35.489 1.00 56.72 962 PHE A N 1
ATOM 7637 C CA . PHE A 1 962 ? 11.692 53.162 34.528 1.00 56.72 962 PHE A CA 1
ATOM 7638 C C . PHE A 1 962 ? 10.588 53.953 33.812 1.00 56.72 962 PHE A C 1
ATOM 7640 O O . PHE A 1 962 ? 10.414 53.838 32.597 1.00 56.72 962 PHE A O 1
ATOM 7647 N N . ARG A 1 963 ? 9.889 54.840 34.529 1.00 67.12 963 ARG A N 1
ATOM 7648 C CA . ARG A 1 963 ? 8.854 55.698 33.939 1.00 67.12 963 ARG A CA 1
ATOM 7649 C C . ARG A 1 963 ? 9.438 56.788 33.031 1.00 67.12 963 ARG A C 1
ATOM 7651 O O . ARG A 1 963 ? 8.832 57.101 32.010 1.00 67.12 963 ARG A O 1
ATOM 7658 N N . LYS A 1 964 ? 10.615 57.331 33.369 1.00 72.50 964 LYS A N 1
ATOM 7659 C CA . LYS A 1 964 ? 11.300 58.385 32.599 1.00 72.50 964 LYS A CA 1
ATOM 7660 C C . LYS A 1 964 ? 12.039 57.852 31.368 1.00 72.50 964 LYS A C 1
ATOM 7662 O O . LYS A 1 964 ? 12.084 58.550 30.361 1.00 72.50 964 LYS A O 1
ATOM 7667 N N . HIS A 1 965 ? 12.590 56.638 31.424 1.00 74.31 965 HIS A N 1
ATOM 7668 C CA . HIS A 1 965 ? 13.451 56.104 30.359 1.00 74.31 965 HIS A CA 1
ATOM 7669 C C . HIS A 1 965 ? 12.923 54.818 29.704 1.00 74.31 965 HIS A C 1
ATOM 7671 O O . HIS A 1 965 ? 13.035 54.674 28.488 1.00 74.31 965 HIS A O 1
ATOM 7677 N N . GLY A 1 966 ? 12.281 53.920 30.457 1.00 63.66 966 GLY A N 1
ATOM 7678 C CA . GLY A 1 966 ? 11.754 52.650 29.936 1.00 63.66 966 GLY A CA 1
ATOM 7679 C C . GLY A 1 966 ? 10.478 52.814 29.108 1.00 63.66 966 GLY A C 1
ATOM 7680 O O . GLY A 1 966 ? 10.386 52.312 27.989 1.00 63.66 966 GLY A O 1
ATOM 7681 N N . VAL A 1 967 ? 9.506 53.586 29.604 1.00 67.56 967 VAL A N 1
ATOM 7682 C CA . VAL A 1 967 ? 8.225 53.796 28.899 1.00 67.56 967 VAL A CA 1
ATOM 7683 C C . VAL A 1 967 ? 8.400 54.501 27.539 1.00 67.56 967 VAL A C 1
ATOM 7685 O O . VAL A 1 967 ? 7.801 54.046 26.560 1.00 67.56 967 VAL A O 1
ATOM 7688 N N . PRO A 1 968 ? 9.228 55.560 27.399 1.00 78.19 968 PRO A N 1
ATOM 7689 C CA . PRO A 1 968 ? 9.480 56.174 26.093 1.00 78.19 968 PRO A CA 1
ATOM 7690 C C . PRO A 1 968 ? 10.212 55.249 25.114 1.00 78.19 968 PRO A C 1
ATOM 7692 O O . PRO A 1 968 ? 9.924 55.287 23.919 1.00 78.19 968 PRO A O 1
ATOM 7695 N N . PHE A 1 969 ? 11.118 54.397 25.604 1.00 67.88 969 PHE A N 1
ATOM 7696 C CA . PHE A 1 969 ? 11.819 53.416 24.776 1.00 67.88 969 PHE A CA 1
ATOM 7697 C C . PHE A 1 969 ? 10.852 52.374 24.198 1.00 67.88 969 PHE A C 1
ATOM 7699 O O . PHE A 1 969 ? 10.856 52.148 22.989 1.00 67.88 969 PHE A O 1
ATOM 7706 N N . ILE A 1 970 ? 9.950 51.835 25.026 1.00 55.56 970 ILE A N 1
ATOM 7707 C CA . ILE A 1 970 ? 8.914 50.883 24.592 1.00 55.56 970 ILE A CA 1
ATOM 7708 C C . ILE A 1 970 ? 7.971 51.533 23.567 1.00 55.56 970 ILE A C 1
ATOM 7710 O O . ILE A 1 970 ? 7.689 50.939 22.527 1.00 55.56 970 ILE A O 1
ATOM 7714 N N . LYS A 1 971 ? 7.549 52.787 23.789 1.00 63.94 971 LYS A N 1
ATOM 7715 C CA . LYS A 1 971 ? 6.731 53.530 22.811 1.00 63.94 971 LYS A CA 1
ATOM 7716 C C . LYS A 1 971 ? 7.464 53.761 21.484 1.00 63.94 971 LYS A C 1
ATOM 7718 O O . LYS A 1 971 ? 6.849 53.654 20.425 1.00 63.94 971 LYS A O 1
ATOM 7723 N N . LYS A 1 972 ? 8.768 54.060 21.520 1.00 70.06 972 LYS A N 1
ATOM 7724 C CA . LYS A 1 972 ? 9.588 54.273 20.316 1.00 70.06 972 LYS A CA 1
ATOM 7725 C C . LYS A 1 972 ? 9.808 52.971 19.539 1.00 70.06 972 LYS A C 1
ATOM 7727 O O . LYS A 1 972 ? 9.739 52.993 18.313 1.00 70.06 972 LYS A O 1
ATOM 7732 N N . ALA A 1 973 ? 10.018 51.855 20.237 1.00 53.97 973 ALA A N 1
ATOM 7733 C CA . ALA A 1 973 ? 10.132 50.530 19.634 1.00 53.97 973 ALA A CA 1
ATOM 7734 C C . ALA A 1 973 ? 8.815 50.109 18.963 1.00 53.97 973 ALA A C 1
ATOM 7736 O O . ALA A 1 973 ? 8.817 49.794 17.778 1.00 53.97 973 ALA A O 1
ATOM 7737 N N . ALA A 1 974 ? 7.682 50.229 19.666 1.00 51.88 974 ALA A N 1
ATOM 7738 C CA . ALA A 1 974 ? 6.362 49.901 19.122 1.00 51.88 974 ALA A CA 1
ATOM 7739 C C . ALA A 1 974 ? 6.002 50.746 17.885 1.00 51.88 974 ALA A C 1
ATOM 7741 O O . ALA A 1 974 ? 5.495 50.217 16.896 1.00 51.88 974 ALA A O 1
ATOM 7742 N N . LYS A 1 975 ? 6.326 52.048 17.897 1.00 65.19 975 LYS A N 1
ATOM 7743 C CA . LYS A 1 975 ? 6.109 52.935 16.745 1.00 65.19 975 LYS A CA 1
ATOM 7744 C C . LYS A 1 975 ? 6.959 52.531 15.534 1.00 65.19 975 LYS A C 1
ATOM 7746 O O . LYS A 1 975 ? 6.445 52.495 14.421 1.00 65.19 975 LYS A O 1
ATOM 7751 N N . LYS A 1 976 ? 8.232 52.180 15.747 1.00 61.38 976 LYS A N 1
ATOM 7752 C CA . LYS A 1 976 ? 9.138 51.758 14.668 1.00 61.38 976 LYS A CA 1
ATOM 7753 C C . LYS A 1 976 ? 8.700 50.427 14.047 1.00 61.38 976 LYS A C 1
ATOM 7755 O O . LYS A 1 976 ? 8.756 50.286 12.830 1.00 61.38 976 LYS A O 1
ATOM 7760 N N . THR A 1 977 ? 8.199 49.492 14.855 1.00 47.25 977 THR A N 1
ATOM 7761 C CA . THR A 1 977 ? 7.620 48.234 14.362 1.00 47.25 977 THR A CA 1
ATOM 7762 C C . THR A 1 977 ? 6.369 48.491 13.522 1.00 47.25 977 THR A C 1
ATOM 7764 O O . THR A 1 977 ? 6.277 47.981 12.411 1.00 47.25 977 THR A O 1
ATOM 7767 N N . ALA A 1 978 ? 5.456 49.357 13.975 1.00 53.62 978 ALA A N 1
ATOM 7768 C CA . ALA A 1 978 ? 4.259 49.714 13.208 1.00 53.62 978 ALA A CA 1
ATOM 7769 C C . ALA A 1 978 ? 4.588 50.398 11.863 1.00 53.62 978 ALA A C 1
ATOM 7771 O O . ALA A 1 978 ? 3.963 50.100 10.846 1.00 53.62 978 ALA A O 1
ATOM 7772 N N . GLU A 1 979 ? 5.597 51.274 11.821 1.00 63.91 979 GLU A N 1
ATOM 7773 C CA . GLU A 1 979 ? 6.057 51.920 10.581 1.00 63.91 979 GLU A CA 1
ATOM 7774 C C . GLU A 1 979 ? 6.650 50.916 9.575 1.00 63.91 979 GLU A C 1
ATOM 7776 O O . GLU A 1 979 ? 6.419 51.042 8.369 1.00 63.91 979 GLU A O 1
ATOM 7781 N N . ILE A 1 980 ? 7.372 49.897 10.058 1.00 57.84 980 ILE A N 1
ATOM 7782 C CA . ILE A 1 980 ? 7.908 48.807 9.228 1.00 57.84 980 ILE A CA 1
ATOM 7783 C C . ILE A 1 980 ? 6.763 47.953 8.668 1.00 57.84 980 ILE A C 1
ATOM 7785 O O . ILE A 1 980 ? 6.739 47.692 7.465 1.00 57.84 980 ILE A O 1
ATOM 7789 N N . THR A 1 981 ? 5.771 47.603 9.492 1.00 45.41 981 THR A N 1
ATOM 7790 C CA . THR A 1 981 ? 4.597 46.826 9.063 1.00 45.41 981 THR A CA 1
ATOM 7791 C C . THR A 1 981 ? 3.766 47.574 8.015 1.00 45.41 981 THR A C 1
ATOM 7793 O O . THR A 1 981 ? 3.340 46.985 7.023 1.00 45.41 981 THR A O 1
ATOM 7796 N N . VAL A 1 982 ? 3.597 48.894 8.155 1.00 56.97 982 VAL A N 1
ATOM 7797 C CA . VAL A 1 982 ? 2.890 49.722 7.160 1.00 56.97 982 VAL A CA 1
ATOM 7798 C C . VAL A 1 982 ? 3.681 49.844 5.850 1.00 56.97 982 VAL A C 1
ATOM 7800 O O . VAL A 1 982 ? 3.081 49.834 4.772 1.00 56.97 982 VAL A O 1
ATOM 7803 N N . LYS A 1 983 ? 5.019 49.927 5.901 1.00 58.44 983 LYS A N 1
ATOM 7804 C CA . LYS A 1 983 ? 5.864 49.906 4.691 1.00 58.44 983 LYS A CA 1
ATOM 7805 C C . LYS A 1 983 ? 5.799 48.561 3.965 1.00 58.44 983 LYS A C 1
ATOM 7807 O O . LYS A 1 983 ? 5.661 48.560 2.743 1.00 58.44 983 LYS A O 1
ATOM 7812 N N . ALA A 1 984 ? 5.834 47.450 4.700 1.00 41.78 984 ALA A N 1
ATOM 7813 C CA . ALA A 1 984 ? 5.687 46.107 4.140 1.00 41.78 984 ALA A CA 1
ATOM 7814 C C . ALA A 1 984 ? 4.300 45.910 3.498 1.00 41.78 984 ALA A C 1
ATOM 7816 O O . ALA A 1 984 ? 4.205 45.440 2.365 1.00 41.78 984 ALA A O 1
ATOM 7817 N N . GLY A 1 985 ? 3.234 46.386 4.153 1.00 47.44 985 GLY A N 1
ATOM 7818 C CA . GLY A 1 985 ? 1.875 46.360 3.602 1.00 47.44 985 GLY A CA 1
ATOM 7819 C C . GLY A 1 985 ? 1.722 47.187 2.319 1.00 47.44 985 GLY A C 1
ATOM 7820 O O . GLY A 1 985 ? 1.118 46.727 1.353 1.00 47.44 985 GLY A O 1
ATOM 7821 N N . LYS A 1 986 ? 2.326 48.383 2.244 1.00 50.78 986 LYS A N 1
ATOM 7822 C CA . LYS A 1 986 ? 2.299 49.207 1.019 1.00 50.78 986 LYS A CA 1
ATOM 7823 C C . LYS A 1 986 ? 3.070 48.575 -0.147 1.00 50.78 986 LYS A C 1
ATOM 7825 O O . LYS A 1 986 ? 2.628 48.704 -1.286 1.00 50.78 986 LYS A O 1
ATOM 7830 N N . ALA A 1 987 ? 4.175 47.877 0.121 1.00 46.88 987 ALA A N 1
ATOM 7831 C CA . ALA A 1 987 ? 4.925 47.146 -0.903 1.00 46.88 987 ALA A CA 1
ATOM 7832 C C . ALA A 1 987 ? 4.131 45.942 -1.453 1.00 46.88 987 ALA A C 1
ATOM 7834 O O . ALA A 1 987 ? 4.086 45.743 -2.667 1.00 46.88 987 ALA A O 1
ATOM 7835 N N . ALA A 1 988 ? 3.418 45.213 -0.586 1.00 42.47 988 ALA A N 1
ATOM 7836 C CA . ALA A 1 988 ? 2.543 44.107 -0.983 1.00 42.47 988 ALA A CA 1
ATOM 7837 C C . ALA A 1 988 ? 1.342 44.567 -1.842 1.00 42.47 988 ALA A C 1
ATOM 7839 O O . ALA A 1 988 ? 0.967 43.900 -2.810 1.00 42.47 988 ALA A O 1
ATOM 7840 N N . VAL A 1 989 ? 0.781 45.749 -1.553 1.00 45.75 989 VAL A N 1
ATOM 7841 C CA . VAL A 1 989 ? -0.318 46.355 -2.337 1.00 45.75 989 VAL A CA 1
ATOM 7842 C C . VAL A 1 989 ? 0.154 46.877 -3.709 1.00 45.75 989 VAL A C 1
ATOM 7844 O O . VAL A 1 989 ? -0.587 46.830 -4.693 1.00 45.75 989 VAL A O 1
ATOM 7847 N N . LEU A 1 990 ? 1.402 47.343 -3.823 1.00 46.16 990 LEU A N 1
ATOM 7848 C CA . LEU A 1 990 ? 1.994 47.766 -5.102 1.00 46.16 990 LEU A CA 1
ATOM 7849 C C . LEU A 1 990 ? 2.320 46.578 -6.025 1.00 46.16 990 LEU A C 1
ATOM 7851 O O . LEU A 1 990 ? 2.113 46.679 -7.236 1.00 46.16 990 LEU A O 1
ATOM 7855 N N . GLY A 1 991 ? 2.758 45.445 -5.465 1.00 51.34 991 GLY A N 1
ATOM 7856 C CA . GLY A 1 991 ? 2.987 44.205 -6.218 1.00 51.34 991 GLY A CA 1
ATOM 7857 C C . GLY A 1 991 ? 1.697 43.599 -6.784 1.00 51.34 991 GLY A C 1
ATOM 7858 O O . GLY A 1 991 ? 1.646 43.214 -7.952 1.00 51.34 991 GLY A O 1
ATOM 7859 N N . THR A 1 992 ? 0.615 43.614 -6.002 1.00 53.94 992 THR A N 1
ATOM 7860 C CA . THR A 1 992 ? -0.699 43.098 -6.427 1.00 53.94 992 THR A CA 1
ATOM 7861 C C . THR A 1 992 ? -1.353 43.961 -7.504 1.00 53.94 992 THR A C 1
ATOM 7863 O O . THR A 1 992 ? -1.924 43.421 -8.448 1.00 53.94 992 THR A O 1
ATOM 7866 N N . LYS A 1 993 ? -1.207 45.292 -7.460 1.00 59.00 993 LYS A N 1
ATOM 7867 C CA . LYS A 1 993 ? -1.755 46.172 -8.509 1.00 59.00 993 LYS A CA 1
ATOM 7868 C C . LYS A 1 993 ? -1.068 45.970 -9.870 1.00 59.00 993 LYS A C 1
ATOM 7870 O O . LYS A 1 993 ? -1.743 45.992 -10.897 1.00 59.00 993 LYS A O 1
ATOM 7875 N N . LYS A 1 994 ? 0.250 45.722 -9.880 1.00 60.38 994 LYS A N 1
ATOM 7876 C CA . LYS A 1 994 ? 1.024 45.432 -11.102 1.00 60.38 994 LYS A CA 1
ATOM 7877 C C . LYS A 1 994 ? 0.699 44.039 -11.665 1.00 60.38 994 LYS A C 1
ATOM 7879 O O . LYS A 1 994 ? 0.538 43.903 -12.872 1.00 60.38 994 LYS A O 1
ATOM 7884 N N . GLY A 1 995 ? 0.497 43.046 -10.794 1.00 54.50 995 GLY A N 1
ATOM 7885 C CA . GLY A 1 995 ? 0.021 41.713 -11.184 1.00 54.50 995 GLY A CA 1
ATOM 7886 C C . GLY A 1 995 ? -1.391 41.731 -11.783 1.00 54.50 995 GLY A C 1
ATOM 7887 O O . GLY A 1 995 ? -1.622 41.146 -12.835 1.00 54.50 995 GLY A O 1
ATOM 7888 N N . ILE A 1 996 ? -2.326 42.478 -11.186 1.00 61.59 996 ILE A N 1
ATOM 7889 C CA . ILE A 1 996 ? -3.707 42.598 -11.692 1.00 61.59 996 ILE A CA 1
ATOM 7890 C C . ILE A 1 996 ? -3.753 43.266 -13.080 1.00 61.59 996 ILE A C 1
ATOM 7892 O O . ILE A 1 996 ? -4.525 42.842 -13.942 1.00 61.59 996 ILE A O 1
ATOM 7896 N N . GLU A 1 997 ? -2.912 44.273 -13.332 1.00 71.31 997 GLU A N 1
ATOM 7897 C CA . GLU A 1 997 ? -2.794 44.904 -14.656 1.00 71.31 997 GLU A CA 1
ATOM 7898 C C . GLU A 1 997 ? -2.188 43.954 -15.706 1.00 71.31 997 GLU A C 1
ATOM 7900 O O . GLU A 1 997 ? -2.651 43.942 -16.845 1.00 71.31 997 GLU A O 1
ATOM 7905 N N . MET A 1 998 ? -1.239 43.089 -15.325 1.00 56.62 998 MET A N 1
ATOM 7906 C CA . MET A 1 998 ? -0.664 42.077 -16.226 1.00 56.62 998 MET A CA 1
ATOM 7907 C C . MET A 1 998 ? -1.643 40.947 -16.579 1.00 56.62 998 MET A C 1
ATOM 7909 O O . MET A 1 998 ? -1.560 40.383 -17.667 1.00 56.62 998 MET A O 1
ATOM 7913 N N . ILE A 1 999 ? -2.595 40.622 -15.698 1.00 56.75 999 ILE A N 1
ATOM 7914 C CA . ILE A 1 999 ? -3.530 39.497 -15.888 1.00 56.75 999 ILE A CA 1
ATOM 7915 C C . ILE A 1 999 ? -4.808 39.923 -16.643 1.00 56.75 999 ILE A C 1
ATOM 7917 O O . ILE A 1 999 ? -5.454 39.102 -17.304 1.00 56.75 999 ILE A O 1
ATOM 7921 N N . LYS A 1 1000 ? -5.164 41.216 -16.627 1.00 70.94 1000 LYS A N 1
ATOM 7922 C CA . LYS A 1 1000 ? -6.340 41.777 -17.329 1.00 70.94 1000 LYS A CA 1
ATOM 7923 C C . LYS A 1 1000 ? -6.465 41.367 -18.811 1.00 70.94 1000 LYS A C 1
ATOM 7925 O O . LYS A 1 1000 ? -7.572 40.982 -19.205 1.00 70.94 1000 LYS A O 1
ATOM 7930 N N . PRO A 1 1001 ? -5.403 41.407 -19.644 1.00 62.00 1001 PRO A N 1
ATOM 7931 C CA . PRO A 1 1001 ? -5.485 40.993 -21.046 1.00 62.00 1001 PRO A CA 1
ATOM 7932 C C . PRO A 1 1001 ? -5.823 39.505 -21.197 1.00 62.00 1001 PRO A C 1
ATOM 7934 O O . PRO A 1 1001 ? -6.618 39.136 -22.062 1.00 62.00 1001 PRO A O 1
ATOM 7937 N N . HIS A 1 1002 ? -5.282 38.654 -20.320 1.00 63.16 1002 HIS A N 1
ATOM 7938 C CA . HIS A 1 1002 ? -5.510 37.207 -20.338 1.00 63.16 1002 HIS A CA 1
ATOM 7939 C C . HIS A 1 1002 ? -6.930 36.842 -19.898 1.00 63.16 1002 HIS A C 1
ATOM 7941 O O . HIS A 1 1002 ? -7.582 36.027 -20.549 1.00 63.16 1002 HIS A O 1
ATOM 7947 N N . VAL A 1 1003 ? -7.461 37.513 -18.872 1.00 59.97 1003 VAL A N 1
ATOM 7948 C CA . VAL A 1 1003 ? -8.855 37.336 -18.424 1.00 59.97 1003 VAL A CA 1
ATOM 7949 C C . VAL A 1 1003 ? -9.845 37.814 -19.486 1.00 59.97 1003 VAL A C 1
ATOM 7951 O O . VAL A 1 1003 ? -10.874 37.172 -19.701 1.00 59.97 1003 VAL A O 1
ATOM 7954 N N . LYS A 1 1004 ? -9.534 38.901 -20.206 1.00 73.62 1004 LYS A N 1
ATOM 7955 C CA . LYS A 1 1004 ? -10.348 39.356 -21.343 1.00 73.62 1004 LYS A CA 1
ATOM 7956 C C . LYS A 1 1004 ? -10.370 38.311 -22.468 1.00 73.62 1004 LYS A C 1
ATOM 7958 O O . LYS A 1 1004 ? -11.448 37.951 -22.934 1.00 73.62 1004 LYS A O 1
ATOM 7963 N N . LYS A 1 1005 ? -9.204 37.760 -22.829 1.00 63.91 1005 LYS A N 1
ATOM 7964 C CA . LYS A 1 1005 ? -9.059 36.717 -23.861 1.00 63.91 1005 LYS A CA 1
ATOM 7965 C C . LYS A 1 1005 ? -9.769 35.410 -23.473 1.00 63.91 1005 LYS A C 1
ATOM 7967 O O . LYS A 1 1005 ? -10.339 34.737 -24.327 1.00 63.91 1005 LYS A O 1
ATOM 7972 N N . LEU A 1 1006 ? -9.780 35.072 -22.181 1.00 52.03 1006 LEU A N 1
ATOM 7973 C CA . LEU A 1 1006 ? -10.508 33.921 -21.643 1.00 52.03 1006 LEU A CA 1
ATOM 7974 C C . LEU A 1 1006 ? -12.030 34.130 -21.699 1.00 52.03 1006 LEU A C 1
ATOM 7976 O O . LEU A 1 1006 ? -12.746 33.242 -22.152 1.00 52.03 1006 LEU A O 1
ATOM 7980 N N . LYS A 1 1007 ? -12.526 35.320 -21.328 1.00 57.78 1007 LYS A N 1
ATOM 7981 C CA . LYS A 1 1007 ? -13.953 35.669 -21.449 1.00 57.78 1007 LYS A CA 1
ATOM 7982 C C . LYS A 1 1007 ? -14.445 35.639 -22.897 1.00 57.78 1007 LYS A C 1
ATOM 7984 O O . LYS A 1 1007 ? -15.557 35.185 -23.140 1.00 57.78 1007 LYS A O 1
ATOM 7989 N N . GLU A 1 1008 ? -13.633 36.082 -23.855 1.00 66.19 1008 GLU A N 1
ATOM 7990 C CA . GLU A 1 1008 ? -13.966 35.999 -25.286 1.00 66.19 1008 GLU A CA 1
ATOM 7991 C C . GLU A 1 1008 ? -14.016 34.548 -25.789 1.00 66.19 1008 GLU A C 1
ATOM 7993 O O . GLU A 1 1008 ? -14.909 34.209 -26.560 1.00 66.19 1008 GLU A O 1
ATOM 7998 N N . ARG A 1 1009 ? -13.125 33.666 -25.312 1.00 59.53 1009 ARG A N 1
ATOM 7999 C CA . ARG A 1 1009 ? -13.176 32.226 -25.632 1.00 59.53 1009 ARG A CA 1
ATOM 8000 C C . ARG A 1 1009 ? -14.407 31.538 -25.043 1.00 59.53 1009 ARG A C 1
ATOM 8002 O O . ARG A 1 1009 ? -15.014 30.731 -25.735 1.00 59.53 1009 ARG A O 1
ATOM 8009 N N . ILE A 1 1010 ? -14.785 31.879 -23.809 1.00 54.69 1010 ILE A N 1
ATOM 8010 C CA . ILE A 1 1010 ? -15.988 31.343 -23.146 1.00 54.69 1010 ILE A CA 1
ATOM 8011 C C . ILE A 1 1010 ? -17.272 31.828 -23.824 1.00 54.69 1010 ILE A C 1
ATOM 8013 O O . ILE A 1 1010 ? -18.242 31.099 -23.831 1.00 54.69 1010 ILE A O 1
ATOM 8017 N N . ARG A 1 1011 ? -17.289 33.036 -24.402 1.00 53.09 1011 ARG A N 1
ATOM 8018 C CA . ARG A 1 1011 ? -18.441 33.539 -25.173 1.00 53.09 1011 ARG A CA 1
ATOM 8019 C C . ARG A 1 1011 ? -18.571 32.936 -26.573 1.00 53.09 1011 ARG A C 1
ATOM 8021 O O . ARG A 1 1011 ? -19.609 33.112 -27.199 1.00 53.09 1011 ARG A O 1
ATOM 8028 N N . LYS A 1 1012 ? -17.476 32.385 -27.105 1.00 50.16 1012 LYS A N 1
ATOM 8029 C CA . LYS A 1 1012 ? -17.401 31.814 -28.455 1.00 50.16 1012 LYS A CA 1
ATOM 8030 C C . LYS A 1 1012 ? -17.697 30.310 -28.461 1.00 50.16 1012 LYS A C 1
ATOM 8032 O O . LYS A 1 1012 ? -18.159 29.809 -29.481 1.00 50.16 1012 LYS A O 1
ATOM 8037 N N . LYS A 1 1013 ? -17.373 29.619 -27.365 1.00 47.69 1013 LYS A N 1
ATOM 8038 C CA . LYS A 1 1013 ? -17.980 28.330 -27.017 1.00 47.69 1013 LYS A CA 1
ATOM 8039 C C . LYS A 1 1013 ? -19.413 28.564 -26.559 1.00 47.69 1013 LYS A C 1
ATOM 8041 O O . LYS A 1 1013 ? -20.222 27.648 -26.793 1.00 47.69 1013 LYS A O 1
#

Foldseek 3Di:
DDDDPPDPDDDDDDDDDDDDDDPPPPAADDDLPDQKHKDFDQEAAAQDKGKIKIAHNNPCLLVQFFKKAKDKDQKWKDAPVRHTQDDDPPPDDRRIDTDNSDRMDMIMMGHHDDAFDKMKIKMWTKRKDFDPDDDDDPLPDPPDPNPVWDWDFDCHCVVDVDNRGTIMTMDTPDMDMDMHGHHHPPDDDDAPPDFDWDWPPPDDPVPVVPFPKTKTKTKDWDWDQDPVRDIDTKIKMKMKMKHKDQAPVVVVVVVVVVVVVLVVVPFDDWDDDPFKIKTKDWPDPPPDQKIKIKIWMWGWDDDPPGIIITIIIMIIIMDGDCNDCVVVVVVVVVVVVSNVVVRPDDDDDDDDDDDDDDDDPPPPPDPPPLFAKEWEFEAAQVRQGLAQWKKWKAWDNDIFIDGHHPRRIDITTPPPDADDAAGKTKMKIKTFLFRADPNFTAEFEWEDDPNATATKMKIFTDIDGHNDHHYDYDYLNLDDDVRMDIPHPGSNLSNLRRVLSVLLVLLVCCCCPVLVFDLPQQPHAYEYEADCPPDFAADLVNNYTYHHNVQSDPPRLQPPQNHNQLRVLLSRLCVLQPNDFAQQCPPPQDDALLALLGPAARNLLSSLSSNLRSLVSCVVVVPPQSQQRGPVGGLAVCCAACCPQQNSCSNSLSNSLVVLCDDPDADDQRPHHDHPNLLSVQSSYHHHHQLVSLVSNCVSCVVCNVNSQSSLVSRQQWDQPDQFPPFDAPRWRKDAPDPQQRWMFTARDNDSPPVDSHDDPPIGGRGRNVNVPPRSDGCPQLLAQKAFADDDFQKKKKWKAQPVDRVPTDIHIFGDDPRITGDRQDGLPTQIKIWIWRPDPQKGFAIDIDGNNRSNVQSVPDPDSYSYYDYRHIDTPPDDDDPDDDDDVPDDDDPDDDDDPDDDDDRDHDHDDDDDPDDPPPDDCVVVVVCCVVVVVVVVPPPDPPCVVVVVVVVVVVVVCCVVPVVVVVVVVVVVVVVVVVVVVVVVVVVVVVVVVVCVVVVVVVVVVVVVD

Secondary structure (DSSP, 8-state):
--SSSSSSS---------------------STTSSEEEE--SEEETT-EEEEEEEE--HHHHHH--EEEEEETTEEEE-TT--B----TT-SS--EEE----SEEEEEEEE-S-TT-EEEEEEEEEEEEEESSSSPP--SSTTSTTTTPEEEEE--TTT--STT-EEEEEEEEEEEEEEEEEEP--------TT--PEEGGGS-HHHHTT--EEEEEEEEEEEEE-TTS-EEEEEEEEEEEEEEES-HHHHHHHHHHHHHHHHTTT-----EETTEEEEEEE---TT-SEEEEEEEEEEEEEETTTEEEEEEEEEEEEEETT--HHHHHHHHHHHHHHHHHHHT----------SS-----------S----EEEEEEE-TTS-B-TTEEEEEEETTEEEEEE--TTSEEEEE-TT----BT-EEEEEEEEEEEEEETTEEEEEEEEEETTEEEE-EEEEEEEEEBT--EEEEEE-S----TTEEESSS-GGGHHHHHHHHHHHHHHHHIIIIIS-----SSSSEEEEEEETT---EEETTTTEEEEETTT-STT-TTTTIIIIIHHHHHHHHHHHTTS---GGGG-TT--TT-GGGSSSSHHHHHHHHHHHHHHHHHHHTT-S-TTEETTTEEHHHHT--TTTTTTTTHHHHHHHHHHHHH-S---TT------HHHHHHHHTS--SSHHHHHHHHHHH-GGGHHHHHHHHHHTT-EE--SPP-SS--TT--EEEEETTTTEEEE---SSS-GGG----TT-EET-TT-TT-TT--B-PPPTT-EEEE-S--SEEEEEEEESS-GGG-EEEEEE-BTTEEE-PPPPTT--EEEEEEE--SSEE-PPEEEEHHHHHHHHHH--SS-SEEE----EE-S---------GGGPPPPS-------PPPPP--B-----PPP---SS-HHHHHHHHHHHHHHHHSTT-TTSHHHHHHHHHHHHHHIIIIIHHHHHHHHHHHHHHHHHHHHHHHHHHHHHHHHHHHHHHHHHHHHHH-

Sequence (1013 aa):
MKKIWFMMFILMLPYALCEYPAWTDSMDAKSEKDPLYIEMDDSLPSYMPAKAKIFINDPLIRKEANYIEVFASNAVAYTLSGEEIVIDPSGTFRQALPYNGESVLEIGFRAEGGVGAKSSFSVDFYNVKIVGGREWPDTKKNGTELYQYNCNIETNRLLCKEKEGCMVCSTTLGSARKEFVISGSKYGISLPGRFDFKRYSDTDKSLQERSNFERFTYSEEKTMTYSSGSTMDISDSYTLEFDMHSSEMDAMQWGDYNDRFYKSQGYTKGTCDEKICEFIDRDVKKGGDWEPVSVRYFAYVNYPGKGVLNVKASRATGMENGGGDGEADAVLSEARKFAESYTQSPGNAVQKKGLRNTYAVRGNMQPETTDMYIWGTISDADANPMPFVQLIVKAKDEKFTGTTDANGDFQMPLAGIELKEGEELTALFAVDFRYQRDGKTYFVINDLSGNSYNEVALGRNIKIKGGENLEVHLRIDGSNDPDVITTVSSMDRLKHLSVIYYHMHEAVDFALTVLKANIDYKLPVDVFVGNTEGKTHYDMTDSKILISANVASYDAKDRPKNREYHEFAHHIMYTEYGGDFATGRSDPKSVPHEGYLNPNTGDSWTEGFAEFIAIAAAKESGDKTPEMYSYWGSLEANNYKMWDAQGKYEEFAVASLLWDMYDSTNEKGDALTLTLDEIWSIIRVKRADVFAYYSAFKSAYPRKSKEIDDLFVLHGVFADTTPGNHKLDRNEPWKWTNRQARQYIFVDLASNDSAKIEWKNGMVIGKATNYERANRTSAVRHDSAYLKVDDRVDFYLVKVHYTDNSFQDYEYTVDQREGKIYLTPMPSDSSAVITVVPDSVDYIGEAYTAGASELNSMIFSAEDEFFDTHDFKLKATGNHKDARYELYGGVKPDYSYEGDLGTKVPLKAVQKEMTAPKAAGKFPWFALVLAVALGGFGYLFARKEGFRKKVISGTKTGVVAFRKHGVPFIKKAAKKTAEITVKAGKAAVLGTKKGIEMIKPHVKKLKERIRKK

Radius of gyration: 42.05 Å; chains: 1; bounding box: 112×120×104 Å